Protein 2QAP (pdb70)

InterPro domains:
  IPR000741 Fructose-bisphosphate aldolase, class-I [PF00274] (24-371)
  IPR000741 Fructose-bisphosphate aldolase, class-I [PTHR11627] (23-371)
  IPR013785 Aldolase-type TIM barrel [G3DSA:3.20.20.70] (1-371)
  IPR029768 Fructose-bisphosphate aldolase class-I active site [PS00158] (231-241)

B-factor: mean 25.02, std 11.69, range [9.06, 76.5]

Secondary structure (DSSP, 8-state):
--EEEEEGGGSGGG-S---TTHHHHHHHHHHHT-TT-EEEEE---TTTHHHHHGGGT----HHHHHHHHHHHHT-TTGGGTEEEEEE-HHHHT-B-TTSSBHHHHHHHTT-EEEEE----EEE-SSSSTT-EEE---TTHHHHHHHHHHTT--EEEEEEEE--BTTB--HHHHHHHHHHHHHHHHHHHHTT-EEEEEEEE---SS--HHHHHHHHHHHHHHHHHHHHHHT--GGG-EE-PPP----TTSS----HHHHHHHHHHHHHHHSBTT--EEEE--TT--HHHHHHHHHHHTT--S---SEEEEEESHHHHHHHHHHHTTSGGGHHHHHHHHHHHHHHHHHHHTT---GGG--/--EEEEEGGGSGGG-----TTHHHHHHHHHHHT-TT-EEEEE---TTHHHHHSTTTT----HHHHHHHHHHHHT-TTGGGTEEEEEE-HHHHT-B-TTS-BHHHHHHHTTPEEEEE----EEE-SSSSTT-EEE---TTHHHHHHHHHHTT--EEEEEEEE--BTTB--HHHHHHHHHHHHHHHHHHHHHT-EEEEEEEE---SS--HHHHHHHHHHHHHHHHHHHHHTT--GGG-EE-PPP----TTTT----HHHHHHHHHHHHHHHSBTT--EEEE--TTS-HHHHHHHHHHHTT--S---SEEEEEESHHHHHHHHHHHTTSGGGHHHHHHHHHHHHHHHHHHHTT---GGG--/--EEEEEGGGSGGG-----TTHHHHHHHHHHHT-TT-EEEEE---HHHHHHHHGGGT----HHHHHHHHHHHHT-TTGGGTEEEEEE-HHHHT-B-TTS-BHHHHHHHTT-EEEEE----EEE-SSSSTT-EEE---TTHHHHHHHHHHTT--EEEEEEEE--BTTB--HHHHHHHHHHHHHHHHHHHHTT-EEEEEEEE---SS--HHHHHHHHHHHHHHHHHHHHHTT--GGG-EE-PPP----TTS-----HHHHHHHHHHHHHHHSBTT--EEEE--TT--HHHHHHHHHHHTT--S---SEEEEEESHHHHHHHHHHHTTSGGGHHHHHHHHHHHHHHHHHHHTT---GGGG-/--EEEEEGGGSGGG-----TTHHHHHHHHHHHT-TT-EEEEE---HHHHHHHHGGGT----HHHHHHHHHHHHTSTTGGGTEEEEEE-HHHHT-B-TTS-BHHHHHHHTTPEEEEE----EEE-SSSSTT-EEE---TTHHHHHHHHHHTT--EEEEEEEE--BTTB--HHHHHHHHHHHHHHHHHHHHTT-EEEEEEEE---SS--HHHHHHHHHHHHHHHHHHHHHTT--GGG-EE-PPP----TTS-----HHHHHHHHHHHHHHHSBTT--EEEE--TT--HHHHHHHHHHHTT--S---SEEEEEESHHHHHHHHHHHTT-GGGHHHHHHHHHHHHHHHHHHHTT---GGGG-

Nearest PDB structures (foldseek):
  2qdg-assembly1_D  TM=1.002E+00  e=2.938E-67  Leishmania mexicana
  5o0w-assembly1_B  TM=9.998E-01  e=1.638E-60  Trypanosoma congolense IL3000
  1f2j-assembly1_A  TM=9.999E-01  e=1.059E-59  Trypanosoma brucei
  1ado-assembly1_D  TM=9.798E-01  e=5.775E-41  Oryctolagus cuniculus
  3dft-assembly1_C  TM=9.790E-01  e=2.156E-40  Oryctolagus cuniculus

Radius of gyration: 34.5 Å; Cα contacts (8 Å, |Δi|>4): 3343; chains: 4; bounding box: 98×68×90 Å

Organism: Leishmania mexicana (NCBI:txid5665)

CATH classification: 3.20.20.70

Sequence (1432 aa):
MSRVTVLQSQLPAYNRLKTPYESELIATVKKLTTPGKGLLAADESIGSCTKRFQPIGLSNTEEHRRQYRALMLEAEGFEQYISGVILHDETVGQKASNGQTFPEYLTARGVVPGIKTDMGLCPLLEGAEGEQMTEGLDGYVKRASAYYKKGCRFCKWRNVYKIQNGTVSESAVRFNAETLARYAILSQMSGLVPIVEPEVMIDGKHDIDTCQRVSEHVWREVVAALQRHGVIWEGCLLKPNMVVPGAESGKTAAPEQVAHYTVMTLARTMPAMLPGVMFLSSGGGGLSEVQASEYLNAINNSPLPRPYFLSFSYARALQSSALKAWGGKESGLAAGRRAFLHRARMNSMAQLGKYKRSDDDMSRVTVLQSQLPAYNRLKTPYESELIATVKKLTTPGKGLLAADESIGSCTKRFQPIGLSNTEEHRRQYRALMLEAEGFEQYISGVILHDETVGQKASNGQTFPEYLTARGVVPGIKTDMGLCPLLEGAEGEQMTEGLDGYVKRASAYYKKGCRFCKWRNVYKIQNGTVSESAVRFNAETLARYAILSQMSGLVPIVEPEVMIDGKHDIDTCQRVSEHVWREVVAALQRHGVIWEGCLLKPNMVVPGAESGKTAAPEQVAHYTVMTLARTMPAMLPGVMFLSGGLSEVQASEYLNAINNSPLPRPYFLSFSYARALQSSALKAWGGKESGLAAGRRAFLHRARMNSMAQLGKYKRSDDDMSRVTVLQSQLPAYNRLKTPYESELIATVKKLTTPGKGLLAADESIGSCTKRFQPIGLSNTEEHRRQYRALMLEAEGFEQYISGVILHDETVGQKASNGQTFPEYLTARGVVPGIKTDMGLCPLLEGAEGEQMTEGLDGYVKRASAYYKKGCRFCKWRNVYKIQNGTVSESAVRFNAETLARYAILSQMSGLVPIVEPEVMIDGKHDIDTCQRVSEHVWREVVAALQRHGVIWEGCLLKPNMVVPGAESGKTAAPEQVAHYTVMTLARTMPAMLPGVMFLSSGGGGLSEVQASEYLNAINNSPLPRPYFLSFSYARALQSSALKAWGGKESGLAAGRRAFLHRARMNSMAQLGKYKRSDDDMSRVTVLQSQLPAYNRLKTPYESELIATVKKLTTPGKGLLAADESIGSCTKRFQPIGLSNTEEHRRQYRALMLEAEGFEQYISGVILHDETVGQKASNGQTFPEYLTARGVVPGIKTDMGLCPLLEGAEGEQMTEGLDGYVKRASAYYKKGCRFCKWRNVYKIQNGTVSESAVRFNAETLARYAILSQMSGLVPIVEPEVMIDGKHDIDTCQRVSEHVWREVVAALQRHGVIWEGCLLKPNMVVPGAESGKTAAPEQVAHYTVMTLARTMPAMLPGVMFLSSGGGGLSEVQASEYLNAINNSPLPRPYFLSFSYARALQSSALKAWGGKESGLAAGRRAFLHRARMNSMAQLGKYKRSDDD

Structure (mmCIF, N/CA/C/O backbone):
data_2QAP
#
_entry.id   2QAP
#
_cell.length_a   85.777
_cell.length_b   117.309
_cell.length_c   160.195
_cell.angle_alpha   90.00
_cell.angle_beta   90.00
_cell.angle_gamma   90.00
#
_symmetry.space_group_name_H-M   'P 21 21 21'
#
loop_
_entity.id
_entity.type
_entity.pdbx_description
1 polymer 'Fructose-1,6-bisphosphate aldolase'
2 non-polymer 'PHOSPHATE ION'
3 water water
#
loop_
_atom_site.group_PDB
_atom_site.id
_atom_site.type_symbol
_atom_site.label_atom_id
_atom_site.label_alt_id
_atom_site.label_comp_id
_atom_site.label_asym_id
_atom_site.label_entity_id
_atom_site.label_seq_id
_atom_site.pdbx_PDB_ins_code
_atom_site.Cartn_x
_atom_site.Cartn_y
_atom_site.Cartn_z
_atom_site.occupancy
_atom_site.B_iso_or_equiv
_atom_site.auth_seq_id
_atom_site.auth_comp_id
_atom_site.auth_asym_id
_atom_site.auth_atom_id
_atom_site.pdbx_PDB_model_num
ATOM 1 N N . MET A 1 21 ? -12.574 -86.232 5.042 1.00 52.87 1 MET A N 1
ATOM 2 C CA . MET A 1 21 ? -13.073 -87.282 4.109 1.00 52.02 1 MET A CA 1
ATOM 3 C C . MET A 1 21 ? -14.517 -87.648 4.448 1.00 49.31 1 MET A C 1
ATOM 4 O O . MET A 1 21 ? -15.128 -88.491 3.789 1.00 49.78 1 MET A O 1
ATOM 9 N N . SER A 1 22 ? -15.056 -87.007 5.480 1.00 45.65 2 SER A N 1
ATOM 10 C CA . SER A 1 22 ? -16.427 -87.257 5.912 1.00 42.32 2 SER A CA 1
ATOM 11 C C . SER A 1 22 ? -17.397 -87.181 4.735 1.00 39.19 2 SER A C 1
ATOM 12 O O . SER A 1 22 ? -17.408 -86.201 3.989 1.00 37.86 2 SER A O 1
ATOM 15 N N . ARG A 1 23 ? -18.205 -88.222 4.573 1.00 35.96 3 ARG A N 1
ATOM 16 C CA . ARG A 1 23 ? -19.183 -88.275 3.494 1.00 33.38 3 ARG A CA 1
ATOM 17 C C . ARG A 1 23 ? -20.586 -88.282 4.090 1.00 32.30 3 ARG A C 1
ATOM 18 O O . ARG A 1 23 ? -20.780 -88.691 5.236 1.00 31.80 3 ARG A O 1
ATOM 26 N N . VAL A 1 24 ? -21.562 -87.822 3.316 1.00 28.06 4 VAL A N 1
ATOM 27 C CA . VAL A 1 24 ? -22.938 -87.783 3.787 1.00 26.54 4 VAL A CA 1
ATOM 28 C C . VAL A 1 24 ? -23.917 -87.904 2.628 1.00 24.24 4 VAL A C 1
ATOM 29 O O . VAL A 1 24 ? -23.725 -87.300 1.573 1.00 22.48 4 VAL A O 1
ATOM 33 N N . THR A 1 25 ? -24.960 -88.702 2.825 1.00 21.19 5 THR A N 1
ATOM 34 C CA . THR A 1 25 ? -25.974 -88.904 1.802 1.00 21.56 5 THR A CA 1
ATOM 35 C C . THR A 1 25 ? -27.073 -87.858 1.956 1.00 21.47 5 THR A C 1
ATOM 36 O O . THR A 1 25 ? -27.675 -87.729 3.022 1.00 20.71 5 THR A O 1
ATOM 40 N N . VAL A 1 26 ? -27.323 -87.106 0.890 1.00 20.36 6 VAL A N 1
ATOM 41 C CA . VAL A 1 26 ? -28.346 -86.066 0.920 1.00 19.48 6 VAL A CA 1
ATOM 42 C C . VAL A 1 26 ? -29.298 -86.216 -0.255 1.00 19.97 6 VAL A C 1
ATOM 43 O O . VAL A 1 26 ? -29.097 -87.062 -1.134 1.00 19.72 6 VAL A O 1
ATOM 47 N N . LEU A 1 27 ? -30.350 -85.405 -0.260 1.00 18.42 7 LEU A N 1
ATOM 48 C CA . LEU A 1 27 ? -31.297 -85.427 -1.361 1.00 19.11 7 LEU A CA 1
ATOM 49 C C . LEU A 1 27 ? -30.633 -84.649 -2.482 1.00 18.86 7 LEU A C 1
ATOM 50 O O . LEU A 1 27 ? -29.931 -83.665 -2.240 1.00 17.79 7 LEU A O 1
ATOM 55 N N . GLN A 1 28 ? -30.832 -85.103 -3.707 1.00 18.99 8 GLN A N 1
ATOM 56 C CA . GLN A 1 28 ? -30.256 -84.420 -4.846 1.00 19.73 8 GLN A CA 1
ATOM 57 C C . GLN A 1 28 ? -30.800 -82.992 -4.853 1.00 18.95 8 GLN A C 1
ATOM 58 O O . GLN A 1 28 ? -30.087 -82.046 -5.184 1.00 18.77 8 GLN A O 1
ATOM 64 N N . SER A 1 29 ? -32.061 -82.848 -4.457 1.00 18.12 9 SER A N 1
ATOM 65 C CA . SER A 1 29 ? -32.722 -81.547 -4.418 1.00 17.65 9 SER A CA 1
ATOM 66 C C . SER A 1 29 ? -32.085 -80.566 -3.439 1.00 17.19 9 SER A C 1
ATOM 67 O O . SER A 1 29 ? -32.389 -79.377 -3.472 1.00 16.83 9 SER A O 1
ATOM 70 N N . GLN A 1 30 ? -31.209 -81.060 -2.567 1.00 16.05 10 GLN A N 1
ATOM 71 C CA . GLN A 1 30 ? -30.537 -80.194 -1.602 1.00 16.09 10 GLN A CA 1
ATOM 72 C C . GLN A 1 30 ? -29.206 -79.654 -2.126 1.00 17.51 10 GLN A C 1
ATOM 73 O O . GLN A 1 30 ? -28.527 -78.886 -1.439 1.00 19.61 10 GLN A O 1
ATOM 79 N N . LEU A 1 31 ? -28.832 -80.061 -3.337 1.00 17.39 11 LEU A N 1
ATOM 80 C CA . LEU A 1 31 ? -27.586 -79.606 -3.949 1.00 17.02 11 LEU A CA 1
ATOM 81 C C . LEU A 1 31 ? -27.876 -78.424 -4.874 1.00 16.41 11 LEU A C 1
ATOM 82 O O . LEU A 1 31 ? -28.826 -78.455 -5.654 1.00 16.32 11 LEU A O 1
ATOM 87 N N . PRO A 1 32 ? -27.052 -77.367 -4.799 1.00 16.80 12 PRO A N 1
ATOM 88 C CA . PRO A 1 32 ? -27.218 -76.163 -5.623 1.00 17.34 12 PRO A CA 1
ATOM 89 C C . PRO A 1 32 ? -27.353 -76.387 -7.127 1.00 16.90 12 PRO A C 1
ATOM 90 O O . PRO A 1 32 ? -28.109 -75.681 -7.798 1.00 17.81 12 PRO A O 1
ATOM 94 N N . ALA A 1 33 ? -26.629 -77.366 -7.659 1.00 15.95 13 ALA A N 1
ATOM 95 C CA . ALA A 1 33 ? -26.671 -77.633 -9.095 1.00 14.88 13 ALA A CA 1
ATOM 96 C C . ALA A 1 33 ? -27.950 -78.319 -9.575 1.00 17.36 13 ALA A C 1
ATOM 97 O O . ALA A 1 33 ? -28.202 -78.395 -10.778 1.00 18.62 13 ALA A O 1
ATOM 99 N N . TYR A 1 34 ? -28.762 -78.815 -8.649 1.00 15.78 14 TYR A N 1
ATOM 100 C CA . TYR A 1 34 ? -29.992 -79.494 -9.031 1.00 18.64 14 TYR A CA 1
ATOM 101 C C . TYR A 1 34 ? -31.222 -78.716 -8.564 1.00 19.28 14 TYR A C 1
ATOM 102 O O . TYR A 1 34 ? -32.142 -79.281 -7.966 1.00 21.72 14 TYR A O 1
ATOM 111 N N . ASN A 1 35 ? -31.244 -77.420 -8.865 1.00 18.14 15 ASN A N 1
ATOM 112 C CA . ASN A 1 35 ? -32.339 -76.551 -8.445 1.00 19.10 15 ASN A CA 1
ATOM 113 C C . ASN A 1 35 ? -33.390 -76.242 -9.507 1.00 16.61 15 ASN A C 1
ATOM 114 O O . ASN A 1 35 ? -34.299 -75.455 -9.251 1.00 17.70 15 ASN A O 1
ATOM 119 N N . ARG A 1 36 ? -33.282 -76.841 -10.692 1.00 16.41 16 ARG A N 1
ATOM 120 C CA . ARG A 1 36 ? -34.273 -76.566 -11.733 1.00 15.40 16 ARG A CA 1
ATOM 121 C C . ARG A 1 36 ? -35.656 -76.987 -11.253 1.00 14.65 16 ARG A C 1
ATOM 122 O O . ARG A 1 36 ? -35.834 -78.065 -10.676 1.00 14.40 16 ARG A O 1
ATOM 130 N N . LEU A 1 37 ? -36.636 -76.126 -11.487 1.00 14.93 17 LEU A N 1
ATOM 131 C CA . LEU A 1 37 ? -38.000 -76.398 -11.067 1.00 16.93 17 LEU A CA 1
ATOM 132 C C . LEU A 1 37 ? -38.504 -77.719 -11.635 1.00 16.87 17 LEU A C 1
ATOM 133 O O . LEU A 1 37 ? -38.266 -78.040 -12.800 1.00 17.23 17 LEU A O 1
ATOM 138 N N . LYS A 1 38 ? -39.189 -78.485 -10.795 1.00 18.96 18 LYS A N 1
ATOM 139 C CA . LYS A 1 38 ? -39.754 -79.761 -11.202 1.00 21.49 18 LYS A CA 1
ATOM 140 C C . LYS A 1 38 ? -41.268 -79.629 -11.142 1.00 20.92 18 LYS A C 1
ATOM 141 O O . LYS A 1 38 ? -41.840 -79.443 -10.070 1.00 20.67 18 LYS A O 1
ATOM 147 N N . THR A 1 39 ? -41.910 -79.703 -12.301 1.00 22.75 19 THR A N 1
ATOM 148 C CA . THR A 1 39 ? -43.361 -79.603 -12.371 1.00 22.91 19 THR A CA 1
ATOM 149 C C . THR A 1 39 ? -43.897 -80.563 -13.420 1.00 23.41 19 THR A C 1
ATOM 150 O O . THR A 1 39 ? -43.304 -80.729 -14.485 1.00 23.18 19 THR A O 1
ATOM 154 N N . PRO A 1 40 ? -45.024 -81.228 -13.122 1.00 25.02 20 PRO A N 1
ATOM 155 C CA . PRO A 1 40 ? -45.630 -82.174 -14.062 1.00 24.87 20 PRO A CA 1
ATOM 156 C C . PRO A 1 40 ? -46.193 -81.454 -15.285 1.00 23.20 20 PRO A C 1
ATOM 157 O O . PRO A 1 40 ? -46.482 -82.073 -16.307 1.00 23.19 20 PRO A O 1
ATOM 161 N N . TYR A 1 41 ? -46.329 -80.137 -15.171 1.00 20.75 21 TYR A N 1
ATOM 162 C CA . TYR A 1 41 ? -46.854 -79.310 -16.253 1.00 18.76 21 TYR A CA 1
ATOM 163 C C . TYR A 1 41 ? -45.794 -78.894 -17.269 1.00 18.31 21 TYR A C 1
ATOM 164 O O . TYR A 1 41 ? -46.114 -78.194 -18.226 1.00 18.28 21 TYR A O 1
ATOM 173 N N . GLU A 1 42 ? -44.543 -79.307 -17.081 1.00 17.68 22 GLU A N 1
ATOM 174 C CA . GLU A 1 42 ? -43.497 -78.880 -18.009 1.00 19.59 22 GLU A CA 1
ATOM 175 C C . GLU A 1 42 ? -43.844 -79.008 -19.492 1.00 19.42 22 GLU A C 1
ATOM 176 O O . GLU A 1 42 ? -43.717 -78.041 -20.242 1.00 17.53 22 GLU A O 1
ATOM 182 N N . SER A 1 43 ? -44.276 -80.192 -19.916 1.00 19.67 23 SER A N 1
ATOM 183 C CA . SER A 1 43 ? -44.626 -80.409 -21.318 1.00 22.15 23 SER A CA 1
ATOM 184 C C . SER A 1 43 ? -45.725 -79.470 -21.801 1.00 19.39 23 SER A C 1
ATOM 185 O O . SER A 1 43 ? -45.654 -78.938 -22.908 1.00 20.40 23 SER A O 1
ATOM 188 N N . GLU A 1 44 ? -46.742 -79.278 -20.971 1.00 19.12 24 GLU A N 1
ATOM 189 C CA . GLU A 1 44 ? -47.853 -78.408 -21.324 1.00 18.90 24 GLU A CA 1
ATOM 190 C C . GLU A 1 44 ? -47.402 -76.951 -21.411 1.00 18.28 24 GLU A C 1
ATOM 191 O O . GLU A 1 44 ? -47.861 -76.204 -22.273 1.00 17.10 24 GLU A O 1
ATOM 197 N N . LEU A 1 45 ? -46.502 -76.548 -20.520 1.00 17.35 25 LEU A N 1
ATOM 198 C CA . LEU A 1 45 ? -45.995 -75.175 -20.534 1.00 16.94 25 LEU A CA 1
ATOM 199 C C . LEU A 1 45 ? -45.270 -74.918 -21.851 1.00 16.80 25 LEU A C 1
ATOM 200 O O . LEU A 1 45 ? -45.449 -73.879 -22.487 1.00 15.64 25 LEU A O 1
ATOM 205 N N . ILE A 1 46 ? -44.445 -75.873 -22.256 1.00 16.63 26 ILE A N 1
ATOM 206 C CA . ILE A 1 46 ? -43.699 -75.753 -23.499 1.00 18.56 26 ILE A CA 1
ATOM 207 C C . ILE A 1 46 ? -44.654 -75.727 -24.697 1.00 18.36 26 ILE A C 1
ATOM 208 O O . ILE A 1 46 ? -44.439 -74.986 -25.660 1.00 17.89 26 ILE A O 1
ATOM 213 N N . ALA A 1 47 ? -45.718 -76.521 -24.627 1.00 18.15 27 ALA A N 1
ATOM 214 C CA . ALA A 1 47 ? -46.702 -76.564 -25.704 1.00 17.97 27 ALA A CA 1
ATOM 215 C C . ALA A 1 47 ? -47.380 -75.203 -25.815 1.00 17.59 27 ALA A C 1
ATOM 216 O O . ALA A 1 47 ? -47.614 -74.701 -26.912 1.00 18.58 27 ALA A O 1
ATOM 218 N N . THR A 1 48 ? -47.684 -74.605 -24.667 1.00 16.26 28 THR A N 1
ATOM 219 C CA . THR A 1 48 ? -48.329 -73.301 -24.636 1.00 16.18 28 THR A CA 1
ATOM 220 C C . THR A 1 48 ? -47.390 -72.234 -25.193 1.00 16.21 28 THR A C 1
ATOM 221 O O . THR A 1 48 ? -47.814 -71.352 -25.936 1.00 16.37 28 THR A O 1
ATOM 225 N N . VAL A 1 49 ? -46.110 -72.318 -24.842 1.00 16.66 29 VAL A N 1
ATOM 226 C CA . VAL A 1 49 ? -45.138 -71.359 -25.350 1.00 15.43 29 VAL A CA 1
ATOM 227 C C . VAL A 1 49 ? -45.102 -71.431 -26.875 1.00 16.54 29 VAL A C 1
ATOM 228 O O . VAL A 1 49 ? -45.033 -70.407 -27.554 1.00 14.60 29 VAL A O 1
ATOM 232 N N . LYS A 1 50 ? -45.162 -72.646 -27.409 1.00 17.08 30 LYS A N 1
ATOM 233 C CA . LYS A 1 50 ? -45.148 -72.846 -28.853 1.00 18.92 30 LYS A CA 1
ATOM 234 C C . LYS A 1 50 ? -46.318 -72.101 -29.500 1.00 18.31 30 LYS A C 1
ATOM 235 O O . LYS A 1 50 ? -46.161 -71.474 -30.543 1.00 18.03 30 LYS A O 1
ATOM 241 N N . LYS A 1 51 ? -47.488 -72.167 -28.873 1.00 17.74 31 LYS A N 1
ATOM 242 C CA . LYS A 1 51 ? -48.666 -71.483 -29.398 1.00 19.44 31 LYS A CA 1
ATOM 243 C C . LYS A 1 51 ? -48.489 -69.970 -29.344 1.00 18.88 31 LYS A C 1
ATOM 244 O O . LYS A 1 51 ? -48.858 -69.258 -30.278 1.00 20.04 31 LYS A O 1
ATOM 250 N N . LEU A 1 52 ? -47.923 -69.485 -28.243 1.00 17.85 32 LEU A N 1
ATOM 251 C CA . LEU A 1 52 ? -47.722 -68.053 -28.050 1.00 17.80 32 LEU A CA 1
ATOM 252 C C . LEU A 1 52 ? -46.576 -67.457 -28.866 1.00 18.47 32 LEU A C 1
ATOM 253 O O . LEU A 1 52 ? -46.382 -66.242 -28.874 1.00 21.91 32 LEU A O 1
ATOM 258 N N . THR A 1 53 ? -45.810 -68.305 -29.544 1.00 16.73 33 THR A N 1
ATOM 259 C CA . THR A 1 53 ? -44.717 -67.816 -30.373 1.00 18.69 33 THR A CA 1
ATOM 260 C C . THR A 1 53 ? -44.957 -68.225 -31.823 1.00 20.24 33 THR A C 1
ATOM 261 O O . THR A 1 53 ? -44.043 -68.634 -32.541 1.00 21.46 33 THR A O 1
ATOM 265 N N . THR A 1 54 ? -46.214 -68.108 -32.241 1.00 20.98 34 THR A N 1
ATOM 266 C CA . THR A 1 54 ? -46.612 -68.446 -33.601 1.00 21.32 34 THR A CA 1
ATOM 267 C C . THR A 1 54 ? -46.276 -67.281 -34.523 1.00 21.32 34 THR A C 1
ATOM 268 O O . THR A 1 54 ? -46.674 -66.144 -34.273 1.00 22.16 34 THR A O 1
ATOM 272 N N . PRO A 1 55 ? -45.527 -67.549 -35.602 1.00 20.93 35 PRO A N 1
ATOM 273 C CA . PRO A 1 55 ? -45.142 -66.508 -36.557 1.00 21.62 35 PRO A CA 1
ATOM 274 C C . PRO A 1 55 ? -46.316 -65.631 -36.994 1.00 21.55 35 PRO A C 1
ATOM 275 O O . PRO A 1 55 ? -47.395 -66.134 -37.328 1.00 23.40 35 PRO A O 1
ATOM 279 N N . GLY A 1 56 ? -46.103 -64.319 -36.978 1.00 20.67 36 GLY A N 1
ATOM 280 C CA . GLY A 1 56 ? -47.139 -63.391 -37.393 1.00 20.27 36 GLY A CA 1
ATOM 281 C C . GLY A 1 56 ? -48.217 -63.096 -36.367 1.00 20.19 36 GLY A C 1
ATOM 282 O O . GLY A 1 56 ? -49.181 -62.394 -36.673 1.00 21.27 36 GLY A O 1
ATOM 283 N N . LYS A 1 57 ? -48.072 -63.619 -35.153 1.00 18.25 37 LYS A N 1
ATOM 284 C CA . LYS A 1 57 ? -49.070 -63.378 -34.115 1.00 17.64 37 LYS A CA 1
ATOM 285 C C . LYS A 1 57 ? -48.473 -62.782 -32.847 1.00 18.38 37 LYS A C 1
ATOM 286 O O . LYS A 1 57 ? -47.291 -62.971 -32.550 1.00 18.46 37 LYS A O 1
ATOM 292 N N . GLY A 1 58 ? -49.310 -62.062 -32.107 1.00 15.88 38 GLY A N 1
ATOM 293 C CA . GLY A 1 58 ? -48.884 -61.449 -30.863 1.00 16.97 38 GLY A CA 1
ATOM 294 C C . GLY A 1 58 ? -49.969 -61.596 -29.815 1.00 16.70 38 GLY A C 1
ATOM 295 O O . GLY A 1 58 ? -50.961 -62.299 -30.026 1.00 15.17 38 GLY A O 1
ATOM 296 N N . LEU A 1 59 ? -49.798 -60.928 -28.682 1.00 16.63 39 LEU A N 1
ATOM 297 C CA . LEU A 1 59 ? -50.784 -61.019 -27.614 1.00 18.32 39 LEU A CA 1
ATOM 298 C C . LEU A 1 59 ? -51.580 -59.737 -27.462 1.00 18.38 39 LEU A C 1
ATOM 299 O O . LEU A 1 59 ? -51.077 -58.645 -27.727 1.00 18.66 39 LEU A O 1
ATOM 304 N N . LEU A 1 60 ? -52.833 -59.883 -27.048 1.00 17.73 40 LEU A N 1
ATOM 305 C CA . LEU A 1 60 ? -53.690 -58.739 -26.791 1.00 16.93 40 LEU A CA 1
ATOM 306 C C . LEU A 1 60 ? -53.735 -58.604 -25.275 1.00 17.13 40 LEU A C 1
ATOM 307 O O . LEU A 1 60 ? -54.055 -59.567 -24.575 1.00 18.00 40 LEU A O 1
ATOM 312 N N . ALA A 1 61 ? -53.393 -57.427 -24.767 1.00 16.68 41 ALA A N 1
ATOM 313 C CA . ALA A 1 61 ? -53.429 -57.188 -23.330 1.00 18.25 41 ALA A CA 1
ATOM 314 C C . ALA A 1 61 ? -54.740 -56.480 -23.010 1.00 18.38 41 ALA A C 1
ATOM 315 O O . ALA A 1 61 ? -54.914 -55.309 -23.341 1.00 21.00 41 ALA A O 1
ATOM 317 N N . ALA A 1 62 ? -55.662 -57.195 -22.376 1.00 17.68 42 ALA A N 1
ATOM 318 C CA . ALA A 1 62 ? -56.962 -56.633 -22.024 1.00 19.06 42 ALA A CA 1
ATOM 319 C C . ALA A 1 62 ? -57.188 -56.724 -20.520 1.00 20.05 42 ALA A C 1
ATOM 320 O O . ALA A 1 62 ? -58.321 -56.884 -20.061 1.00 20.40 42 ALA A O 1
ATOM 322 N N . ASP A 1 63 ? -56.106 -56.598 -19.757 1.00 20.71 43 ASP A N 1
ATOM 323 C CA . ASP A 1 63 ? -56.173 -56.701 -18.305 1.00 21.88 43 ASP A CA 1
ATOM 324 C C . ASP A 1 63 ? -56.254 -55.377 -17.541 1.00 22.79 43 ASP A C 1
ATOM 325 O O . ASP A 1 63 ? -55.783 -55.289 -16.407 1.00 22.84 43 ASP A O 1
ATOM 330 N N . GLU A 1 64 ? -56.858 -54.355 -18.144 1.00 24.36 44 GLU A N 1
ATOM 331 C CA . GLU A 1 64 ? -56.989 -53.058 -17.472 1.00 25.65 44 GLU A CA 1
ATOM 332 C C . GLU A 1 64 ? -57.847 -53.190 -16.215 1.00 25.45 44 GLU A C 1
ATOM 333 O O . GLU A 1 64 ? -58.807 -53.960 -16.189 1.00 24.54 44 GLU A O 1
ATOM 339 N N . SER A 1 65 ? -57.509 -52.427 -15.180 1.00 25.93 45 SER A N 1
ATOM 340 C CA . SER A 1 65 ? -58.248 -52.472 -13.920 1.00 27.22 45 SER A CA 1
ATOM 341 C C . SER A 1 65 ? -59.663 -51.925 -14.072 1.00 27.74 45 SER A C 1
ATOM 342 O O . SER A 1 65 ? -59.950 -51.161 -14.990 1.00 27.49 45 SER A O 1
ATOM 345 N N . ILE A 1 66 ? -60.542 -52.321 -13.160 1.00 29.06 46 ILE A N 1
ATOM 346 C CA . ILE A 1 66 ? -61.922 -51.856 -13.183 1.00 30.65 46 ILE A CA 1
ATOM 347 C C . ILE A 1 66 ? -61.952 -50.338 -13.043 1.00 31.56 46 ILE A C 1
ATOM 348 O O . ILE A 1 66 ? -62.679 -49.651 -13.761 1.00 33.08 46 ILE A O 1
ATOM 353 N N . GLY A 1 67 ? -61.146 -49.819 -12.124 1.00 32.74 47 GLY A N 1
ATOM 354 C CA . GLY A 1 67 ? -61.103 -48.386 -11.902 1.00 33.42 47 GLY A CA 1
ATOM 355 C C . GLY A 1 67 ? -60.630 -47.571 -13.090 1.00 34.30 47 GLY A C 1
ATOM 356 O O . GLY A 1 67 ? -61.168 -46.497 -13.361 1.00 35.09 47 GLY A O 1
ATOM 357 N N . SER A 1 68 ? -59.631 -48.079 -13.808 1.00 34.66 48 SER A N 1
ATOM 358 C CA . SER A 1 68 ? -59.072 -47.375 -14.961 1.00 34.17 48 SER A CA 1
ATOM 359 C C . SER A 1 68 ? -60.081 -47.124 -16.080 1.00 34.81 48 SER A C 1
ATOM 360 O O . SER A 1 68 ? -59.891 -46.225 -16.902 1.00 34.84 48 SER A O 1
ATOM 363 N N . CYS A 1 69 ? -61.145 -47.918 -16.117 1.00 34.87 49 CYS A N 1
ATOM 364 C CA . CYS A 1 69 ? -62.159 -47.770 -17.155 1.00 34.12 49 CYS A CA 1
ATOM 365 C C . CYS A 1 69 ? -63.018 -46.519 -16.993 1.00 35.93 49 CYS A C 1
ATOM 366 O O . CYS A 1 69 ? -63.678 -46.090 -17.940 1.00 35.98 49 CYS A O 1
ATOM 369 N N . THR A 1 70 ? -63.014 -45.934 -15.799 1.00 37.12 50 THR A N 1
ATOM 370 C CA . THR A 1 70 ? -63.797 -44.728 -15.552 1.00 39.45 50 THR A CA 1
ATOM 371 C C . THR A 1 70 ? -63.324 -43.610 -16.476 1.00 40.72 50 THR A C 1
ATOM 372 O O . THR A 1 70 ? -64.123 -42.987 -17.177 1.00 40.43 50 THR A O 1
ATOM 376 N N . LYS A 1 71 ? -62.018 -43.366 -16.474 1.00 41.18 51 LYS A N 1
ATOM 377 C CA . LYS A 1 71 ? -61.432 -42.328 -17.312 1.00 42.09 51 LYS A CA 1
ATOM 378 C C . LYS A 1 71 ? -61.374 -42.768 -18.772 1.00 40.62 51 LYS A C 1
ATOM 379 O O . LYS A 1 71 ? -61.540 -41.955 -19.681 1.00 40.36 51 LYS A O 1
ATOM 385 N N . ARG A 1 72 ? -61.146 -44.058 -18.994 1.00 39.40 52 ARG A N 1
ATOM 386 C CA . ARG A 1 72 ? -61.071 -44.586 -20.351 1.00 37.92 52 ARG A CA 1
ATOM 387 C C . ARG A 1 72 ? -62.401 -44.426 -21.083 1.00 36.64 52 ARG A C 1
ATOM 388 O O . ARG A 1 72 ? -62.427 -44.096 -22.268 1.00 35.98 52 ARG A O 1
ATOM 396 N N . PHE A 1 73 ? -63.499 -44.658 -20.371 1.00 35.61 53 PHE A N 1
ATOM 397 C CA . PHE A 1 73 ? -64.831 -44.541 -20.957 1.00 35.41 53 PHE A CA 1
ATOM 398 C C . PHE A 1 73 ? -65.314 -43.092 -21.022 1.00 37.52 53 PHE A C 1
ATOM 399 O O . PHE A 1 73 ? -66.276 -42.785 -21.725 1.00 37.60 53 PHE A O 1
ATOM 407 N N . GLN A 1 74 ? -64.650 -42.209 -20.281 1.00 39.69 54 GLN A N 1
ATOM 408 C CA . GLN A 1 74 ? -65.015 -40.794 -20.245 1.00 42.57 54 GLN A CA 1
ATOM 409 C C . GLN A 1 74 ? -65.207 -40.171 -21.632 1.00 42.15 54 GLN A C 1
ATOM 410 O O . GLN A 1 74 ? -66.256 -39.594 -21.920 1.00 42.38 54 GLN A O 1
ATOM 416 N N . PRO A 1 75 ? -64.194 -40.280 -22.510 1.00 41.69 55 PRO A N 1
ATOM 417 C CA . PRO A 1 75 ? -64.275 -39.716 -23.862 1.00 41.23 55 PRO A CA 1
ATOM 418 C C . PRO A 1 75 ? -65.459 -40.199 -24.698 1.00 41.43 55 PRO A C 1
ATOM 419 O O . PRO A 1 75 ? -65.945 -39.472 -25.566 1.00 42.04 55 PRO A O 1
ATOM 423 N N . ILE A 1 76 ? -65.920 -41.420 -24.447 1.00 40.30 56 ILE A N 1
ATOM 424 C CA . ILE A 1 76 ? -67.040 -41.966 -25.206 1.00 39.65 56 ILE A CA 1
ATOM 425 C C . ILE A 1 76 ? -68.365 -41.904 -24.446 1.00 39.60 56 ILE A C 1
ATOM 426 O O . ILE A 1 76 ? -69.375 -42.439 -24.901 1.00 39.77 56 ILE A O 1
ATOM 431 N N . GLY A 1 77 ? -68.355 -41.244 -23.292 1.00 39.07 57 GLY A N 1
ATOM 432 C CA . GLY A 1 77 ? -69.562 -41.119 -22.496 1.00 39.27 57 GLY A CA 1
ATOM 433 C C . GLY A 1 77 ? -70.207 -42.445 -22.138 1.00 39.02 57 GLY A C 1
ATOM 434 O O . GLY A 1 77 ? -71.428 -42.589 -22.202 1.00 39.21 57 GLY A O 1
ATOM 435 N N . LEU A 1 78 ? -69.384 -43.418 -21.763 1.00 37.88 58 LEU A N 1
ATOM 436 C CA . LEU A 1 78 ? -69.873 -44.740 -21.387 1.00 35.70 58 LEU A CA 1
ATOM 437 C C . LEU A 1 78 ? -69.689 -44.931 -19.886 1.00 35.31 58 LEU A C 1
ATOM 438 O O . LEU A 1 78 ? -68.578 -44.805 -19.374 1.00 35.72 58 LEU A O 1
ATOM 443 N N . SER A 1 79 ? -70.777 -45.224 -19.181 1.00 34.09 59 SER A N 1
ATOM 444 C CA . SER A 1 79 ? -70.703 -45.430 -17.738 1.00 33.51 59 SER A CA 1
ATOM 445 C C . SER A 1 79 ? -69.876 -46.677 -17.443 1.00 32.69 59 SER A C 1
ATOM 446 O O . SER A 1 79 ? -69.997 -47.687 -18.137 1.00 31.98 59 SER A O 1
ATOM 449 N N . ASN A 1 80 ? -69.041 -46.610 -16.413 1.00 31.21 60 ASN A N 1
ATOM 450 C CA . ASN A 1 80 ? -68.201 -47.746 -16.060 1.00 32.11 60 ASN A CA 1
ATOM 451 C C . ASN A 1 80 ? -68.910 -48.750 -15.159 1.00 31.85 60 ASN A C 1
ATOM 452 O O . ASN A 1 80 ? -68.855 -48.652 -13.935 1.00 33.19 60 ASN A O 1
ATOM 457 N N . THR A 1 81 ? -69.577 -49.717 -15.782 1.00 31.79 61 THR A N 1
ATOM 458 C CA . THR A 1 81 ? -70.293 -50.760 -15.059 1.00 31.04 61 THR A CA 1
ATOM 459 C C . THR A 1 81 ? -69.728 -52.108 -15.491 1.00 31.05 61 THR A C 1
ATOM 460 O O . THR A 1 81 ? -68.981 -52.186 -16.468 1.00 29.72 61 THR A O 1
ATOM 464 N N . GLU A 1 82 ? -70.083 -53.166 -14.770 1.00 30.93 62 GLU A N 1
ATOM 465 C CA . GLU A 1 82 ? -69.597 -54.501 -15.105 1.00 31.66 62 GLU A CA 1
ATOM 466 C C . GLU A 1 82 ? -70.028 -54.914 -16.512 1.00 30.57 62 GLU A C 1
ATOM 467 O O . GLU A 1 82 ? -69.219 -55.408 -17.297 1.00 29.05 62 GLU A O 1
ATOM 473 N N . GLU A 1 83 ? -71.303 -54.708 -16.826 1.00 28.94 63 GLU A N 1
ATOM 474 C CA . GLU A 1 83 ? -71.833 -55.067 -18.138 1.00 28.92 63 GLU A CA 1
ATOM 475 C C . GLU A 1 83 ? -71.157 -54.283 -19.260 1.00 27.20 63 GLU A C 1
ATOM 476 O O . GLU A 1 83 ? -70.915 -54.820 -20.338 1.00 27.12 63 GLU A O 1
ATOM 482 N N . HIS A 1 84 ? -70.848 -53.016 -19.012 1.00 27.52 64 HIS A N 1
ATOM 483 C CA . HIS A 1 84 ? -70.191 -52.205 -20.031 1.00 27.50 64 HIS A CA 1
ATOM 484 C C . HIS A 1 84 ? -68.738 -52.634 -20.208 1.00 26.85 64 HIS A C 1
ATOM 485 O O . HIS A 1 84 ? -68.184 -52.539 -21.303 1.00 26.48 64 HIS A O 1
ATOM 492 N N . ARG A 1 85 ? -68.121 -53.114 -19.133 1.00 26.50 65 ARG A N 1
ATOM 493 C CA . ARG A 1 85 ? -66.744 -53.580 -19.222 1.00 24.64 65 ARG A CA 1
ATOM 494 C C . ARG A 1 85 ? -66.744 -54.894 -19.999 1.00 24.06 65 ARG A C 1
ATOM 495 O O . ARG A 1 85 ? -65.798 -55.198 -20.727 1.00 23.65 65 ARG A O 1
ATOM 503 N N . ARG A 1 86 ? -67.819 -55.665 -19.855 1.00 22.81 66 ARG A N 1
ATOM 504 C CA . ARG A 1 86 ? -67.939 -56.931 -20.569 1.00 23.12 66 ARG A CA 1
ATOM 505 C C . ARG A 1 86 ? -68.046 -56.634 -22.061 1.00 22.76 66 ARG A C 1
ATOM 506 O O . ARG A 1 86 ? -67.411 -57.295 -22.884 1.00 22.05 66 ARG A O 1
ATOM 514 N N . GLN A 1 87 ? -68.851 -55.630 -22.402 1.00 23.72 67 GLN A N 1
ATOM 515 C CA . GLN A 1 87 ? -69.046 -55.243 -23.796 1.00 23.86 67 GLN A CA 1
ATOM 516 C C . GLN A 1 87 ? -67.752 -54.692 -24.382 1.00 24.29 67 GLN A C 1
ATOM 517 O O . GLN A 1 87 ? -67.456 -54.901 -25.556 1.00 24.53 67 GLN A O 1
ATOM 523 N N . TYR A 1 88 ? -66.988 -53.985 -23.556 1.00 24.03 68 TYR A N 1
ATOM 524 C CA . TYR A 1 88 ? -65.711 -53.424 -23.978 1.00 24.42 68 TYR A CA 1
ATOM 525 C C . TYR A 1 88 ? -64.782 -54.561 -24.410 1.00 22.51 68 TYR A C 1
ATOM 526 O O . TYR A 1 88 ? -64.151 -54.494 -25.466 1.00 24.77 68 TYR A O 1
ATOM 535 N N . ARG A 1 89 ? -64.707 -55.614 -23.602 1.00 22.61 69 ARG A N 1
ATOM 536 C CA . ARG A 1 89 ? -63.858 -56.750 -23.941 1.00 21.58 69 ARG A CA 1
ATOM 537 C C . ARG A 1 89 ? -64.416 -57.532 -25.136 1.00 20.60 69 ARG A C 1
ATOM 538 O O . ARG A 1 89 ? -63.662 -57.968 -26.005 1.00 20.35 69 ARG A O 1
ATOM 546 N N . ALA A 1 90 ? -65.735 -57.698 -25.185 1.00 20.65 70 ALA A N 1
ATOM 547 C CA . ALA A 1 90 ? -66.370 -58.425 -26.282 1.00 20.76 70 ALA A CA 1
ATOM 548 C C . ALA A 1 90 ? -66.117 -57.746 -27.628 1.00 20.78 70 ALA A C 1
ATOM 549 O O . ALA A 1 90 ? -66.095 -58.405 -28.667 1.00 20.69 70 ALA A O 1
ATOM 551 N N . LEU A 1 91 ? -65.935 -56.429 -27.606 1.00 22.00 71 LEU A N 1
ATOM 552 C CA . LEU A 1 91 ? -65.663 -55.679 -28.829 1.00 22.15 71 LEU A CA 1
ATOM 553 C C . LEU A 1 91 ? -64.488 -56.318 -29.558 1.00 22.47 71 LEU A C 1
ATOM 554 O O . LEU A 1 91 ? -64.504 -56.472 -30.778 1.00 21.72 71 LEU A O 1
ATOM 559 N N . MET A 1 92 ? -63.471 -56.704 -28.796 1.00 23.29 72 MET A N 1
ATOM 560 C CA . MET A 1 92 ? -62.282 -57.305 -29.381 1.00 23.84 72 MET A CA 1
ATOM 561 C C . MET A 1 92 ? -62.311 -58.825 -29.385 1.00 21.31 72 MET A C 1
ATOM 562 O O . MET A 1 92 ? -62.033 -59.454 -30.405 1.00 21.90 72 MET A O 1
ATOM 567 N N . LEU A 1 93 ? -62.652 -59.414 -28.245 1.00 21.70 73 LEU A N 1
ATOM 568 C CA . LEU A 1 93 ? -62.679 -60.864 -28.116 1.00 21.46 73 LEU A CA 1
ATOM 569 C C . LEU A 1 93 ? -63.627 -61.566 -29.082 1.00 24.22 73 LEU A C 1
ATOM 570 O O . LEU A 1 93 ? -63.365 -62.690 -29.508 1.00 22.82 73 LEU A O 1
ATOM 575 N N . GLU A 1 94 ? -64.725 -60.907 -29.435 1.00 23.83 74 GLU A N 1
ATOM 576 C CA . GLU A 1 94 ? -65.683 -61.505 -30.356 1.00 25.73 74 GLU A CA 1
ATOM 577 C C . GLU A 1 94 ? -65.562 -60.983 -31.784 1.00 26.46 74 GLU A C 1
ATOM 578 O O . GLU A 1 94 ? -66.451 -61.195 -32.611 1.00 25.67 74 GLU A O 1
ATOM 584 N N . ALA A 1 95 ? -64.457 -60.305 -32.074 1.00 26.09 75 ALA A N 1
ATOM 585 C CA . ALA A 1 95 ? -64.222 -59.786 -33.416 1.00 27.41 75 ALA A CA 1
ATOM 586 C C . ALA A 1 95 ? -63.746 -60.955 -34.272 1.00 29.25 75 ALA A C 1
ATOM 587 O O . ALA A 1 95 ? -62.603 -61.396 -34.151 1.00 29.71 75 ALA A O 1
ATOM 589 N N . GLU A 1 96 ? -64.624 -61.463 -35.130 1.00 30.40 76 GLU A N 1
ATOM 590 C CA . GLU A 1 96 ? -64.276 -62.591 -35.984 1.00 32.07 76 GLU A CA 1
ATOM 591 C C . GLU A 1 96 ? -63.008 -62.332 -36.789 1.00 29.88 76 GLU A C 1
ATOM 592 O O . GLU A 1 96 ? -62.829 -61.253 -37.354 1.00 29.37 76 GLU A O 1
ATOM 598 N N . GLY A 1 97 ? -62.123 -63.325 -36.821 1.00 27.63 77 GLY A N 1
ATOM 599 C CA . GLY A 1 97 ? -60.891 -63.201 -37.578 1.00 25.90 77 GLY A CA 1
ATOM 600 C C . GLY A 1 97 ? -59.673 -62.656 -36.852 1.00 25.79 77 GLY A C 1
ATOM 601 O O . GLY A 1 97 ? -58.568 -62.697 -37.396 1.00 25.73 77 GLY A O 1
ATOM 602 N N . PHE A 1 98 ? -59.847 -62.147 -35.635 1.00 24.47 78 PHE A N 1
ATOM 603 C CA . PHE A 1 98 ? -58.702 -61.601 -34.912 1.00 24.30 78 PHE A CA 1
ATOM 604 C C . PHE A 1 98 ? -57.688 -62.687 -34.550 1.00 24.01 78 PHE A C 1
ATOM 605 O O . PHE A 1 98 ? -56.516 -62.391 -34.306 1.00 22.23 78 PHE A O 1
ATOM 613 N N . GLU A 1 99 ? -58.132 -63.942 -34.540 1.00 22.86 79 GLU A N 1
ATOM 614 C CA . GLU A 1 99 ? -57.251 -65.057 -34.205 1.00 24.60 79 GLU A CA 1
ATOM 615 C C . GLU A 1 99 ? -56.146 -65.252 -35.239 1.00 23.46 79 GLU A C 1
ATOM 616 O O . GLU A 1 99 ? -55.217 -66.025 -35.026 1.00 23.36 79 GLU A O 1
ATOM 622 N N . GLN A 1 100 ? -56.247 -64.554 -36.364 1.00 23.47 80 GLN A N 1
ATOM 623 C CA . GLN A 1 100 ? -55.232 -64.663 -37.404 1.00 24.26 80 GLN A CA 1
ATOM 624 C C . GLN A 1 100 ? -53.996 -63.871 -36.983 1.00 22.08 80 GLN A C 1
ATOM 625 O O . GLN A 1 100 ? -52.885 -64.137 -37.445 1.00 22.99 80 GLN A O 1
ATOM 631 N N . TYR A 1 101 ? -54.200 -62.909 -36.087 1.00 20.60 81 TYR A N 1
ATOM 632 C CA . TYR A 1 101 ? -53.123 -62.040 -35.627 1.00 20.29 81 TYR A CA 1
ATOM 633 C C . TYR A 1 101 ? -52.816 -62.123 -34.134 1.00 19.64 81 TYR A C 1
ATOM 634 O O . TYR A 1 101 ? -51.778 -61.630 -33.686 1.00 19.01 81 TYR A O 1
ATOM 643 N N . ILE A 1 102 ? -53.720 -62.732 -33.373 1.00 20.20 82 ILE A N 1
ATOM 644 C CA . ILE A 1 102 ? -53.572 -62.850 -31.923 1.00 19.46 82 ILE A CA 1
ATOM 645 C C . ILE A 1 102 ? -53.526 -64.308 -31.460 1.00 19.56 82 ILE A C 1
ATOM 646 O O . ILE A 1 102 ? -54.464 -65.068 -31.685 1.00 18.54 82 ILE A O 1
ATOM 651 N N . SER A 1 103 ? -52.439 -64.684 -30.789 1.00 17.55 83 SER A N 1
ATOM 652 C CA . SER A 1 103 ? -52.265 -66.049 -30.304 1.00 17.24 83 SER A CA 1
ATOM 653 C C . SER A 1 103 ? -52.748 -66.242 -28.873 1.00 15.91 83 SER A C 1
ATOM 654 O O . SER A 1 103 ? -52.994 -67.368 -28.444 1.00 16.86 83 SER A O 1
ATOM 657 N N . GLY A 1 104 ? -52.866 -65.145 -28.134 1.00 16.25 84 GLY A N 1
ATOM 658 C CA . GLY A 1 104 ? -53.302 -65.231 -26.753 1.00 15.25 84 GLY A CA 1
ATOM 659 C C . GLY A 1 104 ? -53.805 -63.900 -26.246 1.00 15.15 84 GLY A C 1
ATOM 660 O O . GLY A 1 104 ? -53.466 -62.853 -26.800 1.00 16.33 84 GLY A O 1
ATOM 661 N N . VAL A 1 105 ? -54.618 -63.939 -25.196 1.00 15.61 85 VAL A N 1
ATOM 662 C CA . VAL A 1 105 ? -55.178 -62.725 -24.612 1.00 15.70 85 VAL A CA 1
ATOM 663 C C . VAL A 1 105 ? -54.957 -62.687 -23.106 1.00 15.28 85 VAL A C 1
ATOM 664 O O . VAL A 1 105 ? -55.285 -63.640 -22.401 1.00 14.51 85 VAL A O 1
ATOM 668 N N . ILE A 1 106 ? -54.392 -61.589 -22.616 1.00 15.79 86 ILE A N 1
ATOM 669 C CA . ILE A 1 106 ? -54.177 -61.441 -21.185 1.00 15.49 86 ILE A CA 1
ATOM 670 C C . ILE A 1 106 ? -55.464 -60.853 -20.628 1.00 15.59 86 ILE A C 1
ATOM 671 O O . ILE A 1 106 ? -55.765 -59.678 -20.846 1.00 16.32 86 ILE A O 1
ATOM 676 N N . LEU A 1 107 ? -56.225 -61.678 -19.919 1.00 14.68 87 LEU A N 1
ATOM 677 C CA . LEU A 1 107 ? -57.495 -61.243 -19.350 1.00 16.78 87 LEU A CA 1
ATOM 678 C C . LEU A 1 107 ? -57.367 -60.681 -17.946 1.00 18.42 87 LEU A C 1
ATOM 679 O O . LEU A 1 107 ? -56.390 -60.945 -17.236 1.00 17.88 87 LEU A O 1
ATOM 684 N N . HIS A 1 108 ? -58.364 -59.892 -17.564 1.00 18.53 88 HIS A N 1
ATOM 685 C CA . HIS A 1 108 ? -58.441 -59.316 -16.232 1.00 18.22 88 HIS A CA 1
ATOM 686 C C . HIS A 1 108 ? -59.251 -60.327 -15.425 1.00 19.65 88 HIS A C 1
ATOM 687 O O . HIS A 1 108 ? -60.081 -61.051 -15.983 1.00 19.66 88 HIS A O 1
ATOM 694 N N . ASP A 1 109 ? -59.008 -60.377 -14.121 1.00 18.79 89 ASP A N 1
ATOM 695 C CA . ASP A 1 109 ? -59.710 -61.297 -13.228 1.00 20.72 89 ASP A CA 1
ATOM 696 C C . ASP A 1 109 ? -61.221 -61.341 -13.482 1.00 21.05 89 ASP A C 1
ATOM 697 O O . ASP A 1 109 ? -61.814 -62.415 -13.591 1.00 19.98 89 ASP A O 1
ATOM 702 N N . GLU A 1 110 ? -61.840 -60.171 -13.578 1.00 22.21 90 GLU A N 1
ATOM 703 C CA . GLU A 1 110 ? -63.281 -60.086 -13.806 1.00 22.60 90 GLU A CA 1
ATOM 704 C C . GLU A 1 110 ? -63.736 -60.767 -15.097 1.00 22.78 90 GLU A C 1
ATOM 705 O O . GLU A 1 110 ? -64.707 -61.526 -15.102 1.00 22.12 90 GLU A O 1
ATOM 711 N N . THR A 1 111 ? -63.028 -60.493 -16.188 1.00 21.52 91 THR A N 1
ATOM 712 C CA . THR A 1 111 ? -63.373 -61.043 -17.496 1.00 21.81 91 THR A CA 1
ATOM 713 C C . THR A 1 111 ? -63.292 -62.564 -17.575 1.00 22.43 91 THR A C 1
ATOM 714 O O . THR A 1 111 ? -63.988 -63.191 -18.377 1.00 21.21 91 THR A O 1
ATOM 718 N N . VAL A 1 112 ? -62.440 -63.160 -16.747 1.00 22.25 92 VAL A N 1
ATOM 719 C CA . VAL A 1 112 ? -62.287 -64.609 -16.737 1.00 21.80 92 VAL A CA 1
ATOM 720 C C . VAL A 1 112 ? -63.620 -65.281 -16.426 1.00 22.88 92 VAL A C 1
ATOM 721 O O . VAL A 1 112 ? -63.916 -66.358 -16.941 1.00 22.21 92 VAL A O 1
ATOM 725 N N . GLY A 1 113 ? -64.421 -64.632 -15.587 1.00 22.74 93 GLY A N 1
ATOM 726 C CA . GLY A 1 113 ? -65.710 -65.185 -15.216 1.00 24.28 93 GLY A CA 1
ATOM 727 C C . GLY A 1 113 ? -66.884 -64.664 -16.023 1.00 24.79 93 GLY A C 1
ATOM 728 O O . GLY A 1 113 ? -68.030 -65.036 -15.760 1.00 25.97 93 GLY A O 1
ATOM 729 N N . GLN A 1 114 ? -66.618 -63.803 -17.000 1.00 22.51 94 GLN A N 1
ATOM 730 C CA . GLN A 1 114 ? -67.696 -63.262 -17.821 1.00 23.93 94 GLN A CA 1
ATOM 731 C C . GLN A 1 114 ? -67.933 -64.147 -19.034 1.00 23.52 94 GLN A C 1
ATOM 732 O O . GLN A 1 114 ? -67.084 -64.959 -19.392 1.00 23.87 94 GLN A O 1
ATOM 738 N N . LYS A 1 115 ? -69.091 -63.991 -19.665 1.00 24.01 95 LYS A N 1
ATOM 739 C CA . LYS A 1 115 ? -69.433 -64.820 -20.811 1.00 25.28 95 LYS A CA 1
ATOM 740 C C . LYS A 1 115 ? -69.529 -64.083 -22.136 1.00 23.97 95 LYS A C 1
ATOM 741 O O . LYS A 1 115 ? -69.847 -62.894 -22.183 1.00 23.96 95 LYS A O 1
ATOM 747 N N . ALA A 1 116 ? -69.249 -64.805 -23.216 1.00 23.18 96 ALA A N 1
ATOM 748 C CA . ALA A 1 116 ? -69.341 -64.239 -24.555 1.00 23.16 96 ALA A CA 1
ATOM 749 C C . ALA A 1 116 ? -70.814 -64.341 -24.942 1.00 24.68 96 ALA A C 1
ATOM 750 O O . ALA A 1 116 ? -71.613 -64.901 -24.192 1.00 22.52 96 ALA A O 1
ATOM 752 N N . SER A 1 117 ? -71.170 -63.808 -26.108 1.00 24.94 97 SER A N 1
ATOM 753 C CA . SER A 1 117 ? -72.553 -63.833 -26.579 1.00 25.95 97 SER A CA 1
ATOM 754 C C . SER A 1 117 ? -73.174 -65.226 -26.660 1.00 26.54 97 SER A C 1
ATOM 755 O O . SER A 1 117 ? -74.377 -65.384 -26.442 1.00 26.85 97 SER A O 1
ATOM 758 N N . ASN A 1 118 ? -72.361 -66.233 -26.970 1.00 24.35 98 ASN A N 1
ATOM 759 C CA . ASN A 1 118 ? -72.867 -67.597 -27.102 1.00 25.72 98 ASN A CA 1
ATOM 760 C C . ASN A 1 118 ? -73.001 -68.368 -25.793 1.00 26.67 98 ASN A C 1
ATOM 761 O O . ASN A 1 118 ? -73.290 -69.564 -25.807 1.00 28.25 98 ASN A O 1
ATOM 766 N N . GLY A 1 119 ? -72.788 -67.695 -24.665 1.00 26.93 99 GLY A N 1
ATOM 767 C CA . GLY A 1 119 ? -72.920 -68.361 -23.378 1.00 27.89 99 GLY A CA 1
ATOM 768 C C . GLY A 1 119 ? -71.651 -68.926 -22.755 1.00 27.48 99 GLY A C 1
ATOM 769 O O . GLY A 1 119 ? -71.605 -69.145 -21.541 1.00 28.23 99 GLY A O 1
ATOM 770 N N . GLN A 1 120 ? -70.627 -69.180 -23.565 1.00 26.88 100 GLN A N 1
ATOM 771 C CA . GLN A 1 120 ? -69.373 -69.719 -23.040 1.00 25.94 100 GLN A CA 1
ATOM 772 C C . GLN A 1 120 ? -68.615 -68.633 -22.285 1.00 25.06 100 GLN A C 1
ATOM 773 O O . GLN A 1 120 ? -68.750 -67.445 -22.587 1.00 24.64 100 GLN A O 1
ATOM 779 N N . THR A 1 121 ? -67.817 -69.036 -21.304 1.00 25.44 101 THR A N 1
ATOM 780 C CA . THR A 1 121 ? -67.018 -68.070 -20.564 1.00 24.24 101 THR A CA 1
ATOM 781 C C . THR A 1 121 ? -65.964 -67.640 -21.575 1.00 22.88 101 THR A C 1
ATOM 782 O O . THR A 1 121 ? -65.642 -68.400 -22.487 1.00 21.61 101 THR A O 1
ATOM 786 N N . PHE A 1 122 ? -65.423 -66.436 -21.432 1.00 23.00 102 PHE A N 1
ATOM 787 C CA . PHE A 1 122 ? -64.418 -65.983 -22.382 1.00 22.18 102 PHE A CA 1
ATOM 788 C C . PHE A 1 122 ? -63.254 -66.960 -22.543 1.00 21.94 102 PHE A C 1
ATOM 789 O O . PHE A 1 122 ? -62.752 -67.153 -23.651 1.00 20.39 102 PHE A O 1
ATOM 797 N N . PRO A 1 123 ? -62.803 -67.593 -21.445 1.00 21.76 103 PRO A N 1
ATOM 798 C CA . PRO A 1 123 ? -61.696 -68.540 -21.613 1.00 21.31 103 PRO A CA 1
ATOM 799 C C . PRO A 1 123 ? -62.111 -69.717 -22.509 1.00 21.43 103 PRO A C 1
ATOM 800 O O . PRO A 1 123 ? -61.336 -70.175 -23.351 1.00 21.10 103 PRO A O 1
ATOM 804 N N . GLU A 1 124 ? -63.338 -70.204 -22.327 1.00 21.63 104 GLU A N 1
ATOM 805 C CA . GLU A 1 124 ? -63.836 -71.321 -23.131 1.00 21.73 104 GLU A CA 1
ATOM 806 C C . GLU A 1 124 ? -63.994 -70.866 -24.577 1.00 20.46 104 GLU A C 1
ATOM 807 O O . GLU A 1 124 ? -63.644 -71.588 -25.513 1.00 20.33 104 GLU A O 1
ATOM 813 N N . TYR A 1 125 ? -64.532 -69.663 -24.744 1.00 20.80 105 TYR A N 1
ATOM 814 C CA . TYR A 1 125 ? -64.753 -69.080 -26.063 1.00 21.63 105 TYR A CA 1
ATOM 815 C C . TYR A 1 125 ? -63.442 -68.956 -26.829 1.00 21.54 105 TYR A C 1
ATOM 816 O O . TYR A 1 125 ? -63.336 -69.390 -27.971 1.00 20.24 105 TYR A O 1
ATOM 825 N N . LEU A 1 126 ? -62.443 -68.353 -26.191 1.00 20.13 106 LEU A N 1
ATOM 826 C CA . LEU A 1 126 ? -61.140 -68.167 -26.819 1.00 20.43 106 LEU A CA 1
ATOM 827 C C . LEU A 1 126 ? -60.478 -69.490 -27.187 1.00 18.63 106 LEU A C 1
ATOM 828 O O . LEU A 1 126 ? -59.972 -69.652 -28.298 1.00 21.70 106 LEU A O 1
ATOM 833 N N . THR A 1 127 ? -60.489 -70.437 -26.258 1.00 18.98 107 THR A N 1
ATOM 834 C CA . THR A 1 127 ? -59.882 -71.739 -26.492 1.00 20.75 107 THR A CA 1
ATOM 835 C C . THR A 1 127 ? -60.486 -72.430 -27.713 1.00 21.57 107 THR A C 1
ATOM 836 O O . THR A 1 127 ? -59.771 -73.030 -28.511 1.00 22.78 107 THR A O 1
ATOM 840 N N . ALA A 1 128 ? -61.804 -72.337 -27.859 1.00 23.83 108 ALA A N 1
ATOM 841 C CA . ALA A 1 128 ? -62.489 -72.963 -28.990 1.00 25.36 108 ALA A CA 1
ATOM 842 C C . ALA A 1 128 ? -62.053 -72.350 -30.318 1.00 26.30 108 ALA A C 1
ATOM 843 O O . ALA A 1 128 ? -62.162 -72.985 -31.371 1.00 27.03 108 ALA A O 1
ATOM 845 N N . ARG A 1 129 ? -61.561 -71.117 -30.270 1.00 25.85 109 ARG A N 1
ATOM 846 C CA . ARG A 1 129 ? -61.116 -70.436 -31.476 1.00 26.86 109 ARG A CA 1
ATOM 847 C C . ARG A 1 129 ? -59.604 -70.441 -31.648 1.00 26.05 109 ARG A C 1
ATOM 848 O O . ARG A 1 129 ? -59.059 -69.678 -32.445 1.00 25.78 109 ARG A O 1
ATOM 856 N N . GLY A 1 130 ? -58.933 -71.309 -30.897 1.00 24.58 110 GLY A N 1
ATOM 857 C CA . GLY A 1 130 ? -57.489 -71.424 -30.998 1.00 25.15 110 GLY A CA 1
ATOM 858 C C . GLY A 1 130 ? -56.672 -70.319 -30.354 1.00 24.78 110 GLY A C 1
ATOM 859 O O . GLY A 1 130 ? -55.471 -70.211 -30.606 1.00 26.87 110 GLY A O 1
ATOM 860 N N . VAL A 1 131 ? -57.308 -69.495 -29.529 1.00 22.56 111 VAL A N 1
ATOM 861 C CA . VAL A 1 131 ? -56.605 -68.412 -28.848 1.00 21.43 111 VAL A CA 1
ATOM 862 C C . VAL A 1 131 ? -56.399 -68.813 -27.389 1.00 21.24 111 VAL A C 1
ATOM 863 O O . VAL A 1 131 ? -57.348 -69.195 -26.706 1.00 20.26 111 VAL A O 1
ATOM 867 N N . VAL A 1 132 ? -55.160 -68.733 -26.914 1.00 19.23 112 VAL A N 1
ATOM 868 C CA . VAL A 1 132 ? -54.859 -69.111 -25.538 1.00 17.03 112 VAL A CA 1
ATOM 869 C C . VAL A 1 132 ? -55.306 -68.047 -24.544 1.00 16.24 112 VAL A C 1
ATOM 870 O O . VAL A 1 132 ? -54.968 -66.874 -24.685 1.00 15.93 112 VAL A O 1
ATOM 874 N N . PRO A 1 133 ? -56.095 -68.442 -23.532 1.00 16.95 113 PRO A N 1
ATOM 875 C CA . PRO A 1 133 ? -56.540 -67.457 -22.544 1.00 17.05 113 PRO A CA 1
ATOM 876 C C . PRO A 1 133 ? -55.491 -67.282 -21.440 1.00 16.94 113 PRO A C 1
ATOM 877 O O . PRO A 1 133 ? -54.940 -68.261 -20.929 1.00 16.57 113 PRO A O 1
ATOM 881 N N . GLY A 1 134 ? -55.212 -66.028 -21.094 1.00 17.08 114 GLY A N 1
ATOM 882 C CA . GLY A 1 134 ? -54.235 -65.732 -20.059 1.00 17.41 114 GLY A CA 1
ATOM 883 C C . GLY A 1 134 ? -54.852 -64.875 -18.974 1.00 17.38 114 GLY A C 1
ATOM 884 O O . GLY A 1 134 ? -55.961 -64.366 -19.135 1.00 18.63 114 GLY A O 1
ATOM 885 N N . ILE A 1 135 ? -54.130 -64.686 -17.875 1.00 16.21 115 ILE A N 1
ATOM 886 C CA . ILE A 1 135 ? -54.658 -63.904 -16.765 1.00 15.06 115 ILE A CA 1
ATOM 887 C C . ILE A 1 135 ? -53.577 -63.093 -16.063 1.00 15.46 115 ILE A C 1
ATOM 888 O O . ILE A 1 135 ? -52.485 -63.598 -15.812 1.00 14.37 115 ILE A O 1
ATOM 893 N N . LYS A 1 136 ? -53.880 -61.831 -15.765 1.00 14.47 116 LYS A N 1
ATOM 894 C CA . LYS A 1 136 ? -52.937 -60.982 -15.044 1.00 15.50 116 LYS A CA 1
ATOM 895 C C . LYS A 1 136 ? -53.104 -61.380 -13.585 1.00 14.66 116 LYS A C 1
ATOM 896 O O . LYS A 1 136 ? -54.186 -61.236 -13.010 1.00 14.32 116 LYS A O 1
ATOM 902 N N . THR A 1 137 ? -52.026 -61.872 -12.987 1.00 14.57 117 THR A N 1
ATOM 903 C CA . THR A 1 137 ? -52.074 -62.357 -11.618 1.00 14.92 117 THR A CA 1
ATOM 904 C C . THR A 1 137 ? -51.481 -61.472 -10.529 1.00 14.55 117 THR A C 1
ATOM 905 O O . THR A 1 137 ? -51.613 -61.795 -9.351 1.00 14.88 117 THR A O 1
ATOM 909 N N . ASP A 1 138 ? -50.828 -60.371 -10.890 1.00 14.46 118 ASP A N 1
ATOM 910 C CA . ASP A 1 138 ? -50.265 -59.524 -9.845 1.00 14.93 118 ASP A CA 1
ATOM 911 C C . ASP A 1 138 ? -51.383 -58.726 -9.184 1.00 15.75 118 ASP A C 1
ATOM 912 O O . ASP A 1 138 ? -52.477 -58.596 -9.741 1.00 16.36 118 ASP A O 1
ATOM 917 N N . MET A 1 139 ? -51.121 -58.222 -7.984 1.00 15.91 119 MET A N 1
ATOM 918 C CA . MET A 1 139 ? -52.121 -57.464 -7.245 1.00 18.48 119 MET A CA 1
ATOM 919 C C . MET A 1 139 ? -51.836 -55.974 -7.127 1.00 18.27 119 MET A C 1
ATOM 920 O O . MET A 1 139 ? -52.203 -55.336 -6.136 1.00 19.11 119 MET A O 1
ATOM 925 N N . GLY A 1 140 ? -51.173 -55.422 -8.137 1.00 16.84 120 GLY A N 1
ATOM 926 C CA . GLY A 1 140 ? -50.908 -53.997 -8.140 1.00 18.22 120 GLY A CA 1
ATOM 927 C C . GLY A 1 140 ? -49.612 -53.497 -7.543 1.00 18.00 120 GLY A C 1
ATOM 928 O O . GLY A 1 140 ? -48.890 -54.216 -6.851 1.00 16.02 120 GLY A O 1
ATOM 929 N N . LEU A 1 141 ? -49.342 -52.226 -7.817 1.00 17.84 121 LEU A N 1
ATOM 930 C CA . LEU A 1 141 ? -48.143 -51.549 -7.352 1.00 17.73 121 LEU A CA 1
ATOM 931 C C . LEU A 1 141 ? -48.364 -50.924 -5.978 1.00 19.07 121 LEU A C 1
ATOM 932 O O . LEU A 1 141 ? -49.465 -50.475 -5.658 1.00 20.13 121 LEU A O 1
ATOM 937 N N . CYS A 1 142 ? -47.303 -50.895 -5.179 1.00 18.06 122 CYS A N 1
ATOM 938 C CA . CYS A 1 142 ? -47.335 -50.321 -3.838 1.00 18.87 122 CYS A CA 1
ATOM 939 C C . CYS A 1 142 ? -45.989 -49.647 -3.609 1.00 17.82 122 CYS A C 1
ATOM 940 O O . CYS A 1 142 ? -45.020 -49.943 -4.301 1.00 15.88 122 CYS A O 1
ATOM 943 N N . PRO A 1 143 ? -45.911 -48.733 -2.632 1.00 17.68 123 PRO A N 1
ATOM 944 C CA . PRO A 1 143 ? -44.632 -48.062 -2.372 1.00 17.62 123 PRO A CA 1
ATOM 945 C C . PRO A 1 143 ? -43.577 -49.099 -1.982 1.00 15.71 123 PRO A C 1
ATOM 946 O O . PRO A 1 143 ? -43.859 -50.007 -1.199 1.00 16.04 123 PRO A O 1
ATOM 950 N N . LEU A 1 144 ? -42.371 -48.964 -2.524 1.00 15.89 124 LEU A N 1
ATOM 951 C CA . LEU A 1 144 ? -41.293 -49.906 -2.219 1.00 16.07 124 LEU A CA 1
ATOM 952 C C . LEU A 1 144 ? -40.867 -49.828 -0.753 1.00 17.96 124 LEU A C 1
ATOM 953 O O . LEU A 1 144 ? -40.561 -50.847 -0.133 1.00 17.64 124 LEU A O 1
ATOM 958 N N . LEU A 1 145 ? -40.860 -48.615 -0.205 1.00 16.85 125 LEU A N 1
ATOM 959 C CA . LEU A 1 145 ? -40.478 -48.368 1.184 1.00 18.89 125 LEU A CA 1
ATOM 960 C C . LEU A 1 145 ? -39.002 -48.637 1.466 1.00 19.31 125 LEU A C 1
ATOM 961 O O . LEU A 1 145 ? -38.586 -48.789 2.613 1.00 21.44 125 LEU A O 1
ATOM 966 N N . GLU A 1 146 ? -38.229 -48.708 0.391 1.00 20.36 126 GLU A N 1
ATOM 967 C CA . GLU A 1 146 ? -36.782 -48.879 0.445 1.00 20.01 126 GLU A CA 1
ATOM 968 C C . GLU A 1 146 ? -36.357 -48.104 -0.792 1.00 20.25 126 GLU A C 1
ATOM 969 O O . GLU A 1 146 ? -37.190 -47.807 -1.647 1.00 20.94 126 GLU A O 1
ATOM 975 N N . GLY A 1 147 ? -35.081 -47.761 -0.891 1.00 19.97 127 GLY A N 1
ATOM 976 C CA . GLY A 1 147 ? -34.626 -47.040 -2.065 1.00 20.74 127 GLY A CA 1
ATOM 977 C C . GLY A 1 147 ? -35.084 -45.595 -2.146 1.00 19.99 127 GLY A C 1
ATOM 978 O O . GLY A 1 147 ? -35.232 -44.923 -1.127 1.00 22.08 127 GLY A O 1
ATOM 979 N N . ALA A 1 148 ? -35.316 -45.124 -3.366 1.00 20.48 128 ALA A N 1
ATOM 980 C CA . ALA A 1 148 ? -35.720 -43.742 -3.606 1.00 20.51 128 ALA A CA 1
ATOM 981 C C . ALA A 1 148 ? -37.223 -43.511 -3.634 1.00 22.14 128 ALA A C 1
ATOM 982 O O . ALA A 1 148 ? -38.004 -44.397 -3.991 1.00 17.47 128 ALA A O 1
ATOM 984 N N . GLU A 1 149 ? -37.620 -42.297 -3.267 1.00 22.52 129 GLU A N 1
ATOM 985 C CA . GLU A 1 149 ? -39.027 -41.931 -3.259 1.00 24.15 129 GLU A CA 1
ATOM 986 C C . GLU A 1 149 ? -39.584 -42.116 -4.661 1.00 21.41 129 GLU A C 1
ATOM 987 O O . GLU A 1 149 ? -38.910 -41.815 -5.643 1.00 21.76 129 GLU A O 1
ATOM 993 N N . GLY A 1 150 ? -40.806 -42.627 -4.753 1.00 19.27 130 GLY A N 1
ATOM 994 C CA . GLY A 1 150 ? -41.413 -42.842 -6.053 1.00 19.41 130 GLY A CA 1
ATOM 995 C C . GLY A 1 150 ? -41.253 -44.253 -6.592 1.00 18.13 130 GLY A C 1
ATOM 996 O O . GLY A 1 150 ? -41.954 -44.640 -7.525 1.00 18.41 130 GLY A O 1
ATOM 997 N N . GLU A 1 151 ? -40.333 -45.029 -6.023 1.00 16.55 131 GLU A N 1
ATOM 998 C CA . GLU A 1 151 ? -40.145 -46.395 -6.499 1.00 16.80 131 GLU A CA 1
ATOM 999 C C . GLU A 1 151 ? -41.235 -47.285 -5.918 1.00 16.04 131 GLU A C 1
ATOM 1000 O O . GLU A 1 151 ? -41.711 -47.058 -4.804 1.00 16.11 131 GLU A O 1
ATOM 1006 N N . GLN A 1 152 ? -41.633 -48.290 -6.689 1.00 15.28 132 GLN A N 1
ATOM 1007 C CA . GLN A 1 152 ? -42.710 -49.178 -6.294 1.00 15.11 132 GLN A CA 1
ATOM 1008 C C . GLN A 1 152 ? -42.396 -50.663 -6.453 1.00 14.52 132 GLN A C 1
ATOM 1009 O O . GLN A 1 152 ? -41.630 -51.067 -7.326 1.00 15.02 132 GLN A O 1
ATOM 1015 N N . MET A 1 153 ? -43.032 -51.463 -5.608 1.00 15.18 133 MET A N 1
ATOM 1016 C CA . MET A 1 153 ? -42.896 -52.908 -5.659 1.00 15.66 133 MET A CA 1
ATOM 1017 C C . MET A 1 153 ? -44.257 -53.408 -6.120 1.00 14.59 133 MET A C 1
ATOM 1018 O O . MET A 1 153 ? -45.191 -52.617 -6.265 1.00 14.72 133 MET A O 1
ATOM 1023 N N . THR A 1 154 ? -44.371 -54.706 -6.366 1.00 12.66 134 THR A N 1
ATOM 1024 C CA . THR A 1 154 ? -45.635 -55.279 -6.803 1.00 13.16 134 THR A CA 1
ATOM 1025 C C . THR A 1 154 ? -46.058 -56.371 -5.829 1.00 13.47 134 THR A C 1
ATOM 1026 O O . THR A 1 154 ? -45.262 -57.245 -5.480 1.00 12.94 134 THR A O 1
ATOM 1030 N N . GLU A 1 155 ? -47.306 -56.304 -5.380 1.00 13.35 135 GLU A N 1
ATOM 1031 C CA . GLU A 1 155 ? -47.836 -57.287 -4.441 1.00 14.93 135 GLU A CA 1
ATOM 1032 C C . GLU A 1 155 ? -48.572 -58.420 -5.136 1.00 13.42 135 GLU A C 1
ATOM 1033 O O . GLU A 1 155 ? -48.923 -58.307 -6.310 1.00 13.35 135 GLU A O 1
ATOM 1039 N N . GLY A 1 156 ? -48.803 -59.512 -4.408 1.00 12.12 136 GLY A N 1
ATOM 1040 C CA . GLY A 1 156 ? -49.548 -60.620 -4.982 1.00 14.44 136 GLY A CA 1
ATOM 1041 C C . GLY A 1 156 ? -49.076 -62.048 -4.761 1.00 14.47 136 GLY A C 1
ATOM 1042 O O . GLY A 1 156 ? -49.803 -62.983 -5.098 1.00 13.23 136 GLY A O 1
ATOM 1043 N N . LEU A 1 157 ? -47.887 -62.240 -4.197 1.00 14.39 137 LEU A N 1
ATOM 1044 C CA . LEU A 1 157 ? -47.382 -63.595 -3.993 1.00 14.18 137 LEU A CA 1
ATOM 1045 C C . LEU A 1 157 ? -48.119 -64.422 -2.938 1.00 15.48 137 LEU A C 1
ATOM 1046 O O . LEU A 1 157 ? -48.164 -65.648 -3.036 1.00 14.26 137 LEU A O 1
ATOM 1051 N N . ASP A 1 158 ? -48.690 -63.777 -1.925 1.00 14.72 138 ASP A N 1
ATOM 1052 C CA . ASP A 1 158 ? -49.409 -64.541 -0.906 1.00 16.27 138 ASP A CA 1
ATOM 1053 C C . ASP A 1 158 ? -50.665 -65.173 -1.499 1.00 16.31 138 ASP A C 1
ATOM 1054 O O . ASP A 1 158 ? -51.444 -64.504 -2.182 1.00 17.48 138 ASP A O 1
ATOM 1059 N N . GLY A 1 159 ? -50.845 -66.468 -1.243 1.00 17.00 139 GLY A N 1
ATOM 1060 C CA . GLY A 1 159 ? -51.999 -67.187 -1.760 1.00 17.09 139 GLY A CA 1
ATOM 1061 C C . GLY A 1 159 ? -51.995 -67.327 -3.274 1.00 17.37 139 GLY A C 1
ATOM 1062 O O . GLY A 1 159 ? -53.013 -67.682 -3.877 1.00 16.18 139 GLY A O 1
ATOM 1063 N N . TYR A 1 160 ? -50.840 -67.080 -3.888 1.00 15.66 140 TYR A N 1
ATOM 1064 C CA . TYR A 1 160 ? -50.706 -67.143 -5.340 1.00 14.94 140 TYR A CA 1
ATOM 1065 C C . TYR A 1 160 ? -51.074 -68.475 -5.988 1.00 15.97 140 TYR A C 1
ATOM 1066 O O . TYR A 1 160 ? -51.854 -68.513 -6.943 1.00 15.26 140 TYR A O 1
ATOM 1075 N N . VAL A 1 161 ? -50.505 -69.566 -5.489 1.00 15.25 141 VAL A N 1
ATOM 1076 C CA . VAL A 1 161 ? -50.784 -70.870 -6.074 1.00 16.65 141 VAL A CA 1
ATOM 1077 C C . VAL A 1 161 ? -52.272 -71.202 -6.032 1.00 16.38 141 VAL A C 1
ATOM 1078 O O . VAL A 1 161 ? -52.802 -71.803 -6.967 1.00 17.37 141 VAL A O 1
ATOM 1082 N N . LYS A 1 162 ? -52.951 -70.803 -4.961 1.00 15.94 142 LYS A N 1
ATOM 1083 C CA . LYS A 1 162 ? -54.378 -71.062 -4.854 1.00 17.53 142 LYS A CA 1
ATOM 1084 C C . LYS A 1 162 ? -55.122 -70.298 -5.953 1.00 17.39 142 LYS A C 1
ATOM 1085 O O . LYS A 1 162 ? -56.010 -70.849 -6.610 1.00 16.72 142 LYS A O 1
ATOM 1091 N N . ARG A 1 163 ? -54.753 -69.036 -6.162 1.00 16.93 143 ARG A N 1
ATOM 1092 C CA . ARG A 1 163 ? -55.395 -68.229 -7.198 1.00 16.94 143 ARG A CA 1
ATOM 1093 C C . ARG A 1 163 ? -55.075 -68.765 -8.591 1.00 16.66 143 ARG A C 1
ATOM 1094 O O . ARG A 1 163 ? -55.967 -68.902 -9.431 1.00 17.55 143 ARG A O 1
ATOM 1102 N N . ALA A 1 164 ? -53.803 -69.071 -8.834 1.00 15.12 144 ALA A N 1
ATOM 1103 C CA . ALA A 1 164 ? -53.371 -69.569 -10.138 1.00 16.16 144 ALA A CA 1
ATOM 1104 C C . ALA A 1 164 ? -54.009 -70.908 -10.496 1.00 17.96 144 ALA A C 1
ATOM 1105 O O . ALA A 1 164 ? -54.353 -71.144 -11.651 1.00 17.19 144 ALA A O 1
ATOM 1107 N N . SER A 1 165 ? -54.158 -71.782 -9.507 1.00 18.76 145 SER A N 1
ATOM 1108 C CA . SER A 1 165 ? -54.765 -73.088 -9.735 1.00 19.72 145 SER A CA 1
ATOM 1109 C C . SER A 1 165 ? -56.229 -72.933 -10.145 1.00 19.18 145 SER A C 1
ATOM 1110 O O . SER A 1 165 ? -56.734 -73.696 -10.969 1.00 18.50 145 SER A O 1
ATOM 1113 N N . ALA A 1 166 ? -56.903 -71.942 -9.569 1.00 18.57 146 ALA A N 1
ATOM 1114 C CA . ALA A 1 166 ? -58.304 -71.683 -9.889 1.00 19.45 146 ALA A CA 1
ATOM 1115 C C . ALA A 1 166 ? -58.409 -71.163 -11.320 1.00 18.35 146 ALA A C 1
ATOM 1116 O O . ALA A 1 166 ? -59.301 -71.561 -12.067 1.00 17.63 146 ALA A O 1
ATOM 1118 N N . TYR A 1 167 ? -57.501 -70.271 -11.705 1.00 18.39 147 TYR A N 1
ATOM 1119 C CA . TYR A 1 167 ? -57.526 -69.746 -13.064 1.00 16.30 147 TYR A CA 1
ATOM 1120 C C . TYR A 1 167 ? -57.249 -70.874 -14.049 1.00 16.67 147 TYR A C 1
ATOM 1121 O O . TYR A 1 167 ? -57.847 -70.932 -15.121 1.00 16.51 147 TYR A O 1
ATOM 1130 N N . TYR A 1 168 ? -56.340 -71.771 -13.681 1.00 16.19 148 TYR A N 1
ATOM 1131 C CA . TYR A 1 168 ? -55.994 -72.898 -14.541 1.00 16.69 148 TYR A CA 1
ATOM 1132 C C . TYR A 1 168 ? -57.233 -73.755 -14.810 1.00 17.61 148 TYR A C 1
ATOM 1133 O O . TYR A 1 168 ? -57.500 -74.131 -15.948 1.00 17.31 148 TYR A O 1
ATOM 1142 N N . LYS A 1 169 ? -57.984 -74.059 -13.756 1.00 19.51 149 LYS A N 1
ATOM 1143 C CA . LYS A 1 169 ? -59.187 -74.871 -13.897 1.00 22.21 149 LYS A CA 1
ATOM 1144 C C . LYS A 1 169 ? -60.237 -74.185 -14.761 1.00 22.06 149 LYS A C 1
ATOM 1145 O O . LYS A 1 169 ? -61.079 -74.851 -15.363 1.00 22.28 149 LYS A O 1
ATOM 1151 N N . LYS A 1 170 ? -60.190 -72.857 -14.824 1.00 20.28 150 LYS A N 1
ATOM 1152 C CA . LYS A 1 170 ? -61.143 -72.111 -15.640 1.00 21.24 150 LYS A CA 1
ATOM 1153 C C . LYS A 1 170 ? -60.702 -72.057 -17.103 1.00 21.42 150 LYS A C 1
ATOM 1154 O O . LYS A 1 170 ? -61.438 -71.573 -17.965 1.00 21.97 150 LYS A O 1
ATOM 1160 N N . GLY A 1 171 ? -59.500 -72.552 -17.382 1.00 19.42 151 GLY A N 1
ATOM 1161 C CA . GLY A 1 171 ? -59.023 -72.569 -18.752 1.00 17.77 151 GLY A CA 1
ATOM 1162 C C . GLY A 1 171 ? -57.779 -71.759 -19.064 1.00 17.17 151 GLY A C 1
ATOM 1163 O O . GLY A 1 171 ? -57.230 -71.869 -20.158 1.00 17.63 151 GLY A O 1
ATOM 1164 N N . CYS A 1 172 ? -57.324 -70.942 -18.121 1.00 16.70 152 CYS A N 1
ATOM 1165 C CA . CYS A 1 172 ? -56.132 -70.135 -18.368 1.00 16.43 152 CYS A CA 1
ATOM 1166 C C . CYS A 1 172 ? -54.884 -71.013 -18.442 1.00 16.34 152 CYS A C 1
ATOM 1167 O O . CYS A 1 172 ? -54.751 -71.986 -17.693 1.00 16.31 152 CYS A O 1
ATOM 1170 N N . ARG A 1 173 ? -53.985 -70.679 -19.366 1.00 14.28 153 ARG A N 1
ATOM 1171 C CA . ARG A 1 173 ? -52.758 -71.436 -19.549 1.00 14.81 153 ARG A CA 1
ATOM 1172 C C . ARG A 1 173 ? -51.492 -70.583 -19.470 1.00 15.29 153 ARG A C 1
ATOM 1173 O O . ARG A 1 173 ? -50.381 -71.099 -19.613 1.00 13.28 153 ARG A O 1
ATOM 1181 N N . PHE A 1 174 ? -51.662 -69.277 -19.270 1.00 14.93 154 PHE A N 1
ATOM 1182 C CA . PHE A 1 174 ? -50.517 -68.389 -19.099 1.00 14.82 154 PHE A CA 1
ATOM 1183 C C . PHE A 1 174 ? -50.932 -67.178 -18.268 1.00 14.91 154 PHE A C 1
ATOM 1184 O O . PHE A 1 174 ? -52.121 -66.901 -18.101 1.00 14.85 154 PHE A O 1
ATOM 1192 N N . CYS A 1 175 ? -49.957 -66.479 -17.704 1.00 14.18 155 CYS A N 1
ATOM 1193 C CA . CYS A 1 175 ? -50.268 -65.326 -16.876 1.00 13.36 155 CYS A CA 1
ATOM 1194 C C . CYS A 1 175 ? -49.288 -64.187 -17.088 1.00 13.33 155 CYS A C 1
ATOM 1195 O O . CYS A 1 175 ? -48.311 -64.321 -17.824 1.00 13.98 155 CYS A O 1
ATOM 1198 N N . LYS A 1 176 ? -49.555 -63.065 -16.432 1.00 13.23 156 LYS A N 1
ATOM 1199 C CA . LYS A 1 176 ? -48.708 -61.893 -16.567 1.00 13.74 156 LYS A CA 1
ATOM 1200 C C . LYS A 1 176 ? -48.595 -61.199 -15.217 1.00 12.91 156 LYS A C 1
ATOM 1201 O O . LYS A 1 176 ? -49.573 -61.106 -14.477 1.00 14.02 156 LYS A O 1
ATOM 1207 N N . TRP A 1 177 ? -47.394 -60.723 -14.910 1.00 11.79 157 TRP A N 1
ATOM 1208 C CA . TRP A 1 177 ? -47.121 -60.021 -13.657 1.00 12.49 157 TRP A CA 1
ATOM 1209 C C . TRP A 1 177 ? -46.200 -58.855 -14.001 1.00 11.60 157 TRP A C 1
ATOM 1210 O O . TRP A 1 177 ? -45.146 -59.040 -14.610 1.00 13.34 157 TRP A O 1
ATOM 1221 N N . ARG A 1 178 ? -46.606 -57.656 -13.601 1.00 13.07 158 ARG A N 1
ATOM 1222 C CA . ARG A 1 178 ? -45.855 -56.449 -13.908 1.00 12.77 158 ARG A CA 1
ATOM 1223 C C . ARG A 1 178 ? -45.192 -55.739 -12.734 1.00 10.68 158 ARG A C 1
ATOM 1224 O O . ARG A 1 178 ? -45.824 -55.471 -11.709 1.00 11.09 158 ARG A O 1
ATOM 1232 N N . ASN A 1 179 ? -43.903 -55.458 -12.900 1.00 12.22 159 ASN A N 1
ATOM 1233 C CA . ASN A 1 179 ? -43.126 -54.704 -11.924 1.00 12.51 159 ASN A CA 1
ATOM 1234 C C . ASN A 1 179 ? -42.628 -53.495 -12.702 1.00 12.62 159 ASN A C 1
ATOM 1235 O O . ASN A 1 179 ? -42.373 -53.597 -13.901 1.00 14.52 159 ASN A O 1
ATOM 1240 N N . VAL A 1 180 ? -42.498 -52.354 -12.040 1.00 13.29 160 VAL A N 1
ATOM 1241 C CA . VAL A 1 180 ? -42.030 -51.163 -12.732 1.00 13.25 160 VAL A CA 1
ATOM 1242 C C . VAL A 1 180 ? -40.783 -50.575 -12.097 1.00 13.39 160 VAL A C 1
ATOM 1243 O O . VAL A 1 180 ? -40.521 -50.761 -10.905 1.00 13.77 160 VAL A O 1
ATOM 1247 N N . TYR A 1 181 ? -40.016 -49.871 -12.918 1.00 13.13 161 TYR A N 1
ATOM 1248 C CA . TYR A 1 181 ? -38.788 -49.226 -12.481 1.00 14.38 161 TYR A CA 1
ATOM 1249 C C . TYR A 1 181 ? -38.840 -47.797 -13.000 1.00 15.70 161 TYR A C 1
ATOM 1250 O O . TYR A 1 181 ? -39.040 -47.568 -14.189 1.00 16.17 161 TYR A O 1
ATOM 1259 N N . LYS A 1 182 ? -38.658 -46.842 -12.099 1.00 15.60 162 LYS A N 1
ATOM 1260 C CA . LYS A 1 182 ? -38.727 -45.437 -12.469 1.00 17.34 162 LYS A CA 1
ATOM 1261 C C . LYS A 1 182 ? -37.349 -44.795 -12.535 1.00 16.84 162 LYS A C 1
ATOM 1262 O O . LYS A 1 182 ? -36.625 -44.753 -11.542 1.00 18.67 162 LYS A O 1
ATOM 1268 N N . ILE A 1 183 ? -36.991 -44.296 -13.713 1.00 17.57 163 ILE A N 1
ATOM 1269 C CA . ILE A 1 183 ? -35.702 -43.647 -13.890 1.00 17.42 163 ILE A CA 1
ATOM 1270 C C . ILE A 1 183 ? -35.792 -42.230 -13.340 1.00 18.63 163 ILE A C 1
ATOM 1271 O O . ILE A 1 183 ? -36.614 -41.429 -13.788 1.00 19.74 163 ILE A O 1
ATOM 1276 N N . GLN A 1 184 ? -34.959 -41.935 -12.351 1.00 19.03 164 GLN A N 1
ATOM 1277 C CA . GLN A 1 184 ? -34.927 -40.611 -11.751 1.00 20.55 164 GLN A CA 1
ATOM 1278 C C . GLN A 1 184 ? -33.461 -40.228 -11.655 1.00 20.86 164 GLN A C 1
ATOM 1279 O O . GLN A 1 184 ? -32.650 -40.991 -11.127 1.00 19.38 164 GLN A O 1
ATOM 1285 N N . ASN A 1 185 ? -33.120 -39.056 -12.179 1.00 21.42 165 ASN A N 1
ATOM 1286 C CA . ASN A 1 185 ? -31.741 -38.589 -12.148 1.00 21.45 165 ASN A CA 1
ATOM 1287 C C . ASN A 1 185 ? -30.844 -39.569 -12.900 1.00 21.37 165 ASN A C 1
ATOM 1288 O O . ASN A 1 185 ? -29.683 -39.763 -12.544 1.00 22.09 165 ASN A O 1
ATOM 1293 N N . GLY A 1 186 ? -31.401 -40.193 -13.933 1.00 20.49 166 GLY A N 1
ATOM 1294 C CA . GLY A 1 186 ? -30.645 -41.131 -14.747 1.00 21.76 166 GLY A CA 1
ATOM 1295 C C . GLY A 1 186 ? -30.292 -42.460 -14.105 1.00 21.67 166 GLY A C 1
ATOM 1296 O O . GLY A 1 186 ? -29.404 -43.164 -14.588 1.00 21.53 166 GLY A O 1
ATOM 1297 N N . THR A 1 187 ? -30.983 -42.822 -13.030 1.00 19.63 167 THR A N 1
ATOM 1298 C CA . THR A 1 187 ? -30.688 -44.084 -12.363 1.00 18.92 167 THR A CA 1
ATOM 1299 C C . THR A 1 187 ? -31.876 -44.614 -11.558 1.00 18.15 167 THR A C 1
ATOM 1300 O O . THR A 1 187 ? -32.938 -43.997 -11.512 1.00 16.88 167 THR A O 1
ATOM 1304 N N . VAL A 1 188 ? -31.687 -45.779 -10.946 1.00 17.86 168 VAL A N 1
ATOM 1305 C CA . VAL A 1 188 ? -32.704 -46.415 -10.113 1.00 17.57 168 VAL A CA 1
ATOM 1306 C C . VAL A 1 188 ? -31.937 -46.967 -8.918 1.00 17.25 168 VAL A C 1
ATOM 1307 O O . VAL A 1 188 ? -30.740 -47.229 -9.030 1.00 19.52 168 VAL A O 1
ATOM 1311 N N . SER A 1 189 ? -32.599 -47.140 -7.779 1.00 15.85 169 SER A N 1
ATOM 1312 C CA . SER A 1 189 ? -31.907 -47.652 -6.597 1.00 17.01 169 SER A CA 1
ATOM 1313 C C . SER A 1 189 ? -31.644 -49.146 -6.715 1.00 17.56 169 SER A C 1
ATOM 1314 O O . SER A 1 189 ? -32.394 -49.867 -7.372 1.00 16.64 169 SER A O 1
ATOM 1317 N N . GLU A 1 190 ? -30.573 -49.605 -6.074 1.00 17.72 170 GLU A N 1
ATOM 1318 C CA . GLU A 1 190 ? -30.234 -51.020 -6.090 1.00 17.78 170 GLU A CA 1
ATOM 1319 C C . GLU A 1 190 ? -31.301 -51.786 -5.319 1.00 17.26 170 GLU A C 1
ATOM 1320 O O . GLU A 1 190 ? -31.553 -52.961 -5.589 1.00 17.86 170 GLU A O 1
ATOM 1326 N N . SER A 1 191 ? -31.933 -51.111 -4.362 1.00 17.13 171 SER A N 1
ATOM 1327 C CA . SER A 1 191 ? -32.985 -51.732 -3.567 1.00 17.49 171 SER A CA 1
ATOM 1328 C C . SER A 1 191 ? -34.111 -52.181 -4.488 1.00 16.54 171 SER A C 1
ATOM 1329 O O . SER A 1 191 ? -34.626 -53.292 -4.361 1.00 16.06 171 SER A O 1
ATOM 1332 N N . ALA A 1 192 ? -34.492 -51.307 -5.413 1.00 14.40 172 ALA A N 1
ATOM 1333 C CA . ALA A 1 192 ? -35.559 -51.617 -6.361 1.00 14.32 172 ALA A CA 1
ATOM 1334 C C . ALA A 1 192 ? -35.117 -52.683 -7.360 1.00 14.67 172 ALA A C 1
ATOM 1335 O O . ALA A 1 192 ? -35.869 -53.608 -7.668 1.00 12.77 172 ALA A O 1
ATOM 1337 N N . VAL A 1 193 ? -33.898 -52.548 -7.871 1.00 13.06 173 VAL A N 1
ATOM 1338 C CA . VAL A 1 193 ? -33.377 -53.507 -8.839 1.00 14.92 173 VAL A CA 1
ATOM 1339 C C . VAL A 1 193 ? -33.371 -54.926 -8.269 1.00 14.54 173 VAL A C 1
ATOM 1340 O O . VAL A 1 193 ? -33.813 -55.868 -8.932 1.00 14.57 173 VAL A O 1
ATOM 1344 N N . ARG A 1 194 ? -32.880 -55.076 -7.044 1.00 14.59 174 ARG A N 1
ATOM 1345 C CA . ARG A 1 194 ? -32.824 -56.392 -6.407 1.00 14.15 174 ARG A CA 1
ATOM 1346 C C . ARG A 1 194 ? -34.195 -56.916 -6.007 1.00 14.02 174 ARG A C 1
ATOM 1347 O O . ARG A 1 194 ? -34.565 -58.041 -6.345 1.00 13.56 174 ARG A O 1
ATOM 1355 N N . PHE A 1 195 ? -34.954 -56.099 -5.283 1.00 11.72 175 PHE A N 1
ATOM 1356 C CA . PHE A 1 195 ? -36.264 -56.529 -4.807 1.00 12.48 175 PHE A CA 1
ATOM 1357 C C . PHE A 1 195 ? -37.273 -56.870 -5.894 1.00 12.80 175 PHE A C 1
ATOM 1358 O O . PHE A 1 195 ? -37.958 -57.890 -5.808 1.00 12.86 175 PHE A O 1
ATOM 1366 N N . ASN A 1 196 ? -37.389 -56.027 -6.913 1.00 11.03 176 ASN A N 1
ATOM 1367 C CA . ASN A 1 196 ? -38.362 -56.323 -7.952 1.00 12.03 176 ASN A CA 1
ATOM 1368 C C . ASN A 1 196 ? -37.962 -57.537 -8.775 1.00 11.84 176 ASN A C 1
ATOM 1369 O O . ASN A 1 196 ? -38.826 -58.276 -9.255 1.00 11.63 176 ASN A O 1
ATOM 1374 N N . ALA A 1 197 ? -36.658 -57.752 -8.924 1.00 11.03 177 ALA A N 1
ATOM 1375 C CA . ALA A 1 197 ? -36.158 -58.903 -9.668 1.00 11.56 177 ALA A CA 1
ATOM 1376 C C . ALA A 1 197 ? -36.535 -60.174 -8.901 1.00 11.19 177 ALA A C 1
ATOM 1377 O O . ALA A 1 197 ? -36.986 -61.160 -9.490 1.00 11.87 177 ALA A O 1
ATOM 1379 N N . GLU A 1 198 ? -36.359 -60.142 -7.582 1.00 12.19 178 GLU A N 1
ATOM 1380 C CA . GLU A 1 198 ? -36.688 -61.300 -6.755 1.00 13.82 178 GLU A CA 1
ATOM 1381 C C . GLU A 1 198 ? -38.183 -61.591 -6.790 1.00 14.40 178 GLU A C 1
ATOM 1382 O O . GLU A 1 198 ? -38.600 -62.752 -6.801 1.00 13.74 178 GLU A O 1
ATOM 1388 N N . THR A 1 199 ? -38.991 -60.536 -6.814 1.00 12.11 179 THR A N 1
ATOM 1389 C CA . THR A 1 199 ? -40.438 -60.706 -6.859 1.00 11.53 179 THR A CA 1
ATOM 1390 C C . THR A 1 199 ? -40.817 -61.381 -8.173 1.00 10.64 179 THR A C 1
ATOM 1391 O O . THR A 1 199 ? -41.576 -62.347 -8.185 1.00 10.07 179 THR A O 1
ATOM 1395 N N . LEU A 1 200 ? -40.288 -60.866 -9.280 1.00 11.91 180 LEU A N 1
ATOM 1396 C CA . LEU A 1 200 ? -40.579 -61.445 -10.588 1.00 12.04 180 LEU A CA 1
ATOM 1397 C C . LEU A 1 200 ? -40.151 -62.905 -10.678 1.00 12.45 180 LEU A C 1
ATOM 1398 O O . LEU A 1 200 ? -40.867 -63.733 -11.246 1.00 10.78 180 LEU A O 1
ATOM 1403 N N . ALA A 1 201 ? -38.987 -63.223 -10.117 1.00 10.78 181 ALA A N 1
ATOM 1404 C CA . ALA A 1 201 ? -38.481 -64.589 -10.168 1.00 11.41 181 ALA A CA 1
ATOM 1405 C C . ALA A 1 201 ? -39.355 -65.552 -9.369 1.00 11.89 181 ALA A C 1
ATOM 1406 O O . ALA A 1 201 ? -39.648 -66.658 -9.832 1.00 12.06 181 ALA A O 1
ATOM 1408 N N . ARG A 1 202 ? -39.776 -65.141 -8.176 1.00 12.16 182 ARG A N 1
ATOM 1409 C CA . ARG A 1 202 ? -40.625 -66.002 -7.356 1.00 11.29 182 ARG A CA 1
ATOM 1410 C C . ARG A 1 202 ? -41.962 -66.203 -8.073 1.00 11.92 182 ARG A C 1
ATOM 1411 O O . ARG A 1 202 ? -42.518 -67.304 -8.085 1.00 11.74 182 ARG A O 1
ATOM 1419 N N . TYR A 1 203 ? -42.471 -65.132 -8.671 1.00 11.50 183 TYR A N 1
ATOM 1420 C CA . TYR A 1 203 ? -43.725 -65.195 -9.416 1.00 10.96 183 TYR A CA 1
ATOM 1421 C C . TYR A 1 203 ? -43.641 -66.225 -10.546 1.00 11.41 183 TYR A C 1
ATOM 1422 O O . TYR A 1 203 ? -44.577 -66.993 -10.755 1.00 11.59 183 TYR A O 1
ATOM 1431 N N . ALA A 1 204 ? -42.527 -66.235 -11.277 1.00 9.56 184 ALA A N 1
ATOM 1432 C CA . ALA A 1 204 ? -42.368 -67.173 -12.390 1.00 11.91 184 ALA A CA 1
ATOM 1433 C C . ALA A 1 204 ? -42.432 -68.619 -11.920 1.00 13.22 184 ALA A C 1
ATOM 1434 O O . ALA A 1 204 ? -43.095 -69.454 -12.542 1.00 13.06 184 ALA A O 1
ATOM 1436 N N . ILE A 1 205 ? -41.740 -68.909 -10.824 1.00 12.73 185 ILE A N 1
ATOM 1437 C CA . ILE A 1 205 ? -41.718 -70.257 -10.268 1.00 13.90 185 ILE A CA 1
ATOM 1438 C C . ILE A 1 205 ? -43.103 -70.720 -9.814 1.00 13.84 185 ILE A C 1
ATOM 1439 O O . ILE A 1 205 ? -43.530 -71.829 -10.142 1.00 14.34 185 ILE A O 1
ATOM 1444 N N . LEU A 1 206 ? -43.814 -69.870 -9.080 1.00 12.03 186 LEU A N 1
ATOM 1445 C CA . LEU A 1 206 ? -45.137 -70.242 -8.598 1.00 11.65 186 LEU A CA 1
ATOM 1446 C C . LEU A 1 206 ? -46.109 -70.452 -9.757 1.00 11.56 186 LEU A C 1
ATOM 1447 O O . LEU A 1 206 ? -46.979 -71.320 -9.699 1.00 12.54 186 LEU A O 1
ATOM 1452 N N . SER A 1 207 ? -45.950 -69.658 -10.812 1.00 11.68 187 SER A N 1
ATOM 1453 C CA . SER A 1 207 ? -46.806 -69.776 -11.983 1.00 12.48 187 SER A CA 1
ATOM 1454 C C . SER A 1 207 ? -46.569 -71.114 -12.672 1.00 12.75 187 SER A C 1
ATOM 1455 O O . SER A 1 207 ? -47.515 -71.833 -12.984 1.00 13.92 187 SER A O 1
ATOM 1458 N N . GLN A 1 208 ? -45.306 -71.457 -12.901 1.00 11.91 188 GLN A N 1
ATOM 1459 C CA . GLN A 1 208 ? -45.001 -72.714 -13.569 1.00 14.00 188 GLN A CA 1
ATOM 1460 C C . GLN A 1 208 ? -45.459 -73.915 -12.747 1.00 14.27 188 GLN A C 1
ATOM 1461 O O . GLN A 1 208 ? -45.895 -74.918 -13.307 1.00 14.68 188 GLN A O 1
ATOM 1467 N N . MET A 1 209 ? -45.376 -73.810 -11.424 1.00 13.73 189 MET A N 1
ATOM 1468 C CA . MET A 1 209 ? -45.818 -74.899 -10.554 1.00 14.94 189 MET A CA 1
ATOM 1469 C C . MET A 1 209 ? -47.335 -75.041 -10.636 1.00 16.47 189 MET A C 1
ATOM 1470 O O . MET A 1 209 ? -47.883 -76.104 -10.345 1.00 17.15 189 MET A O 1
ATOM 1475 N N . SER A 1 210 ? -48.007 -73.966 -11.039 1.00 15.33 190 SER A N 1
ATOM 1476 C CA . SER A 1 210 ? -49.465 -73.962 -11.129 1.00 16.24 190 SER A CA 1
ATOM 1477 C C . SER A 1 210 ? -49.994 -74.260 -12.531 1.00 17.22 190 SER A C 1
ATOM 1478 O O . SER A 1 210 ? -51.206 -74.292 -12.745 1.00 18.09 190 SER A O 1
ATOM 1481 N N . GLY A 1 211 ? -49.086 -74.468 -13.479 1.00 15.79 191 GLY A N 1
ATOM 1482 C CA . GLY A 1 211 ? -49.497 -74.778 -14.838 1.00 17.02 191 GLY A CA 1
ATOM 1483 C C . GLY A 1 211 ? -49.710 -73.578 -15.742 1.00 16.46 191 GLY A C 1
ATOM 1484 O O . GLY A 1 211 ? -50.324 -73.703 -16.802 1.00 15.94 191 GLY A O 1
ATOM 1485 N N . LEU A 1 212 ? -49.212 -72.415 -15.334 1.00 14.91 192 LEU A N 1
ATOM 1486 C CA . LEU A 1 212 ? -49.358 -71.211 -16.151 1.00 14.82 192 LEU A CA 1
ATOM 1487 C C . LEU A 1 212 ? -48.008 -70.701 -16.653 1.00 15.74 192 LEU A C 1
ATOM 1488 O O . LEU A 1 212 ? -47.085 -70.497 -15.865 1.00 16.80 192 LEU A O 1
ATOM 1493 N N . VAL A 1 213 ? -47.884 -70.516 -17.966 1.00 14.53 193 VAL A N 1
ATOM 1494 C CA . VAL A 1 213 ? -46.650 -69.982 -18.535 1.00 14.67 193 VAL A CA 1
ATOM 1495 C C . VAL A 1 213 ? -46.556 -68.538 -18.043 1.00 13.80 193 VAL A C 1
ATOM 1496 O O . VAL A 1 213 ? -47.447 -67.726 -18.298 1.00 12.59 193 VAL A O 1
ATOM 1500 N N . PRO A 1 214 ? -45.479 -68.198 -17.324 1.00 12.84 194 PRO A N 1
ATOM 1501 C CA . PRO A 1 214 ? -45.381 -66.821 -16.844 1.00 12.19 194 PRO A CA 1
ATOM 1502 C C . PRO A 1 214 ? -44.795 -65.812 -17.822 1.00 13.32 194 PRO A C 1
ATOM 1503 O O . PRO A 1 214 ? -43.763 -66.059 -18.445 1.00 14.61 194 PRO A O 1
ATOM 1507 N N . ILE A 1 215 ? -45.475 -64.680 -17.964 1.00 13.10 195 ILE A N 1
ATOM 1508 C CA . ILE A 1 215 ? -44.959 -63.595 -18.783 1.00 12.74 195 ILE A CA 1
ATOM 1509 C C . ILE A 1 215 ? -44.374 -62.671 -17.716 1.00 13.82 195 ILE A C 1
ATOM 1510 O O . ILE A 1 215 ? -45.102 -62.155 -16.863 1.00 13.97 195 ILE A O 1
ATOM 1515 N N . VAL A 1 216 ? -43.055 -62.499 -17.748 1.00 12.67 196 VAL A N 1
ATOM 1516 C CA . VAL A 1 216 ? -42.339 -61.666 -16.787 1.00 13.43 196 VAL A CA 1
ATOM 1517 C C . VAL A 1 216 ? -42.209 -60.258 -17.346 1.00 13.66 196 VAL A C 1
ATOM 1518 O O . VAL A 1 216 ? -41.549 -60.056 -18.362 1.00 13.15 196 VAL A O 1
ATOM 1522 N N . GLU A 1 217 ? -42.834 -59.287 -16.683 1.00 13.27 197 GLU A N 1
ATOM 1523 C CA . GLU A 1 217 ? -42.788 -57.913 -17.167 1.00 13.88 197 GLU A CA 1
ATOM 1524 C C . GLU A 1 217 ? -42.028 -56.936 -16.278 1.00 12.92 197 GLU A C 1
ATOM 1525 O O . GLU A 1 217 ? -42.560 -56.458 -15.277 1.00 13.67 197 GLU A O 1
ATOM 1531 N N . PRO A 1 218 ? -40.758 -56.656 -16.617 1.00 12.65 198 PRO A N 1
ATOM 1532 C CA . PRO A 1 218 ? -39.932 -55.720 -15.851 1.00 13.53 198 PRO A CA 1
ATOM 1533 C C . PRO A 1 218 ? -39.927 -54.442 -16.677 1.00 15.34 198 PRO A C 1
ATOM 1534 O O . PRO A 1 218 ? -39.062 -54.241 -17.529 1.00 15.21 198 PRO A O 1
ATOM 1538 N N . GLU A 1 219 ? -40.916 -53.590 -16.436 1.00 14.01 199 GLU A N 1
ATOM 1539 C CA . GLU A 1 219 ? -41.031 -52.363 -17.206 1.00 14.04 199 GLU A CA 1
ATOM 1540 C C . GLU A 1 219 ? -40.258 -51.169 -16.696 1.00 14.30 199 GLU A C 1
ATOM 1541 O O . GLU A 1 219 ? -40.530 -50.662 -15.610 1.00 14.38 199 GLU A O 1
ATOM 1547 N N . VAL A 1 220 ? -39.281 -50.730 -17.483 1.00 14.39 200 VAL A N 1
ATOM 1548 C CA . VAL A 1 220 ? -38.527 -49.536 -17.142 1.00 14.43 200 VAL A CA 1
ATOM 1549 C C . VAL A 1 220 ? -39.432 -48.497 -17.798 1.00 16.63 200 VAL A C 1
ATOM 1550 O O . VAL A 1 220 ? -39.561 -48.454 -19.024 1.00 15.69 200 VAL A O 1
ATOM 1554 N N . MET A 1 221 ? -40.087 -47.689 -16.976 1.00 17.69 201 MET A N 1
ATOM 1555 C CA . MET A 1 221 ? -41.030 -46.707 -17.488 1.00 19.57 201 MET A CA 1
ATOM 1556 C C . MET A 1 221 ? -40.445 -45.607 -18.360 1.00 19.51 201 MET A C 1
ATOM 1557 O O . MET A 1 221 ? -39.330 -45.136 -18.144 1.00 18.38 201 MET A O 1
ATOM 1562 N N . ILE A 1 222 ? -41.230 -45.212 -19.356 1.00 20.38 202 ILE A N 1
ATOM 1563 C CA . ILE A 1 222 ? -40.837 -44.192 -20.320 1.00 22.68 202 ILE A CA 1
ATOM 1564 C C . ILE A 1 222 ? -40.893 -42.784 -19.732 1.00 23.72 202 ILE A C 1
ATOM 1565 O O . ILE A 1 222 ? -40.314 -41.847 -20.283 1.00 22.60 202 ILE A O 1
ATOM 1570 N N . ASP A 1 223 ? -41.583 -42.645 -18.605 1.00 26.69 203 ASP A N 1
ATOM 1571 C CA . ASP A 1 223 ? -41.728 -41.353 -17.942 1.00 28.81 203 ASP A CA 1
ATOM 1572 C C . ASP A 1 223 ? -40.380 -40.736 -17.568 1.00 27.90 203 ASP A C 1
ATOM 1573 O O . ASP A 1 223 ? -39.514 -41.405 -17.005 1.00 27.41 203 ASP A O 1
ATOM 1578 N N . GLY A 1 224 ? -40.206 -39.456 -17.885 1.00 26.63 204 GLY A N 1
ATOM 1579 C CA . GLY A 1 224 ? -38.960 -38.786 -17.561 1.00 26.88 204 GLY A CA 1
ATOM 1580 C C . GLY A 1 224 ? -38.347 -38.021 -18.718 1.00 26.59 204 GLY A C 1
ATOM 1581 O O . GLY A 1 224 ? -38.821 -38.101 -19.853 1.00 26.87 204 GLY A O 1
ATOM 1582 N N . LYS A 1 225 ? -37.277 -37.287 -18.430 1.00 25.91 205 LYS A N 1
ATOM 1583 C CA . LYS A 1 225 ? -36.597 -36.487 -19.444 1.00 27.86 205 LYS A CA 1
ATOM 1584 C C . LYS A 1 225 ? -35.299 -37.134 -19.912 1.00 26.25 205 LYS A C 1
ATOM 1585 O O . LYS A 1 225 ? -34.532 -36.528 -20.659 1.00 24.77 205 LYS A O 1
ATOM 1591 N N . HIS A 1 226 ? -35.060 -38.366 -19.471 1.00 25.11 206 HIS A N 1
ATOM 1592 C CA . HIS A 1 226 ? -33.850 -39.099 -19.835 1.00 23.40 206 HIS A CA 1
ATOM 1593 C C . HIS A 1 226 ? -33.761 -39.394 -21.329 1.00 22.50 206 HIS A C 1
ATOM 1594 O O . HIS A 1 226 ? -34.782 -39.499 -22.009 1.00 22.31 206 HIS A O 1
ATOM 1601 N N . ASP A 1 227 ? -32.537 -39.536 -21.836 1.00 21.97 207 ASP A N 1
ATOM 1602 C CA . ASP A 1 227 ? -32.343 -39.846 -23.247 1.00 22.59 207 ASP A CA 1
ATOM 1603 C C . ASP A 1 227 ? -32.325 -41.359 -23.466 1.00 22.77 207 ASP A C 1
ATOM 1604 O O . ASP A 1 227 ? -32.420 -42.135 -22.511 1.00 21.47 207 ASP A O 1
ATOM 1609 N N . ILE A 1 228 ? -32.196 -41.775 -24.722 1.00 22.16 208 ILE A N 1
ATOM 1610 C CA . ILE A 1 228 ? -32.210 -43.195 -25.048 1.00 21.31 208 ILE A CA 1
ATOM 1611 C C . ILE A 1 228 ? -31.049 -43.981 -24.447 1.00 21.42 208 ILE A C 1
ATOM 1612 O O . ILE A 1 228 ? -31.208 -45.149 -24.094 1.00 19.40 208 ILE A O 1
ATOM 1617 N N . ASP A 1 229 ? -29.889 -43.347 -24.312 1.00 22.23 209 ASP A N 1
ATOM 1618 C CA . ASP A 1 229 ? -28.741 -44.037 -23.740 1.00 24.21 209 ASP A CA 1
ATOM 1619 C C . ASP A 1 229 ? -28.974 -44.365 -22.269 1.00 22.38 209 ASP A C 1
ATOM 1620 O O . ASP A 1 229 ? -28.551 -45.416 -21.787 1.00 20.96 209 ASP A O 1
ATOM 1625 N N . THR A 1 230 ? -29.642 -43.462 -21.557 1.00 21.04 210 THR A N 1
ATOM 1626 C CA . THR A 1 230 ? -29.934 -43.684 -20.147 1.00 21.12 210 THR A CA 1
ATOM 1627 C C . THR A 1 230 ? -30.921 -44.838 -20.024 1.00 20.25 210 THR A C 1
ATOM 1628 O O . THR A 1 230 ? -30.791 -45.681 -19.132 1.00 18.36 210 THR A O 1
ATOM 1632 N N . CYS A 1 231 ? -31.900 -44.883 -20.925 1.00 19.04 211 CYS A N 1
ATOM 1633 C CA . CYS A 1 231 ? -32.875 -45.966 -20.904 1.00 18.94 211 CYS A CA 1
ATOM 1634 C C . CYS A 1 231 ? -32.142 -47.277 -21.180 1.00 17.98 211 CYS A C 1
ATOM 1635 O O . CYS A 1 231 ? -32.456 -48.308 -20.591 1.00 17.74 211 CYS A O 1
ATOM 1638 N N . GLN A 1 232 ? -31.160 -47.226 -22.074 1.00 16.80 212 GLN A N 1
ATOM 1639 C CA . GLN A 1 232 ? -30.386 -48.413 -22.425 1.00 15.64 212 GLN A CA 1
ATOM 1640 C C . GLN A 1 232 ? -29.634 -48.946 -21.208 1.00 16.04 212 GLN A C 1
ATOM 1641 O O . GLN A 1 232 ? -29.726 -50.129 -20.877 1.00 15.24 212 GLN A O 1
ATOM 1647 N N . ARG A 1 233 ? -28.898 -48.062 -20.542 1.00 15.24 213 ARG A N 1
ATOM 1648 C CA . ARG A 1 233 ? -28.109 -48.439 -19.373 1.00 16.56 213 ARG A CA 1
ATOM 1649 C C . ARG A 1 233 ? -28.955 -48.953 -18.216 1.00 15.46 213 ARG A C 1
ATOM 1650 O O . ARG A 1 233 ? -28.606 -49.947 -17.578 1.00 15.79 213 ARG A O 1
ATOM 1658 N N . VAL A 1 234 ? -30.066 -48.281 -17.935 1.00 14.00 214 VAL A N 1
ATOM 1659 C CA . VAL A 1 234 ? -30.927 -48.715 -16.842 1.00 14.47 214 VAL A CA 1
ATOM 1660 C C . VAL A 1 234 ? -31.638 -50.024 -17.197 1.00 14.96 214 VAL A C 1
ATOM 1661 O O . VAL A 1 234 ? -31.732 -50.931 -16.367 1.00 13.74 214 VAL A O 1
ATOM 1665 N N . SER A 1 235 ? -32.128 -50.129 -18.428 1.00 15.02 215 SER A N 1
ATOM 1666 C CA . SER A 1 235 ? -32.811 -51.345 -18.858 1.00 14.33 215 SER A CA 1
ATOM 1667 C C . SER A 1 235 ? -31.865 -52.539 -18.778 1.00 13.74 215 SER A C 1
ATOM 1668 O O . SER A 1 235 ? -32.241 -53.601 -18.287 1.00 13.97 215 SER A O 1
ATOM 1671 N N . GLU A 1 236 ? -30.634 -52.371 -19.252 1.00 13.27 216 GLU A N 1
ATOM 1672 C CA . GLU A 1 236 ? -29.685 -53.477 -19.204 1.00 14.78 216 GLU A CA 1
ATOM 1673 C C . GLU A 1 236 ? -29.443 -53.907 -17.759 1.00 14.58 216 GLU A C 1
ATOM 1674 O O . GLU A 1 236 ? -29.418 -55.099 -17.449 1.00 13.36 216 GLU A O 1
ATOM 1680 N N . HIS A 1 237 ? -29.281 -52.926 -16.877 1.00 13.18 217 HIS A N 1
ATOM 1681 C CA . HIS A 1 237 ? -29.021 -53.187 -15.461 1.00 14.85 217 HIS A CA 1
ATOM 1682 C C . HIS A 1 237 ? -30.206 -53.899 -14.806 1.00 13.13 217 HIS A C 1
ATOM 1683 O O . HIS A 1 237 ? -30.044 -54.898 -14.093 1.00 13.64 217 HIS A O 1
ATOM 1690 N N . VAL A 1 238 ? -31.401 -53.378 -15.043 1.00 11.99 218 VAL A N 1
ATOM 1691 C CA . VAL A 1 238 ? -32.602 -53.975 -14.475 1.00 13.83 218 VAL A CA 1
ATOM 1692 C C . VAL A 1 238 ? -32.838 -55.399 -14.983 1.00 13.34 218 VAL A C 1
ATOM 1693 O O . VAL A 1 238 ? -33.053 -56.319 -14.192 1.00 12.97 218 VAL A O 1
ATOM 1697 N N . TRP A 1 239 ? -32.798 -55.579 -16.299 1.00 14.00 219 TRP A N 1
ATOM 1698 C CA . TRP A 1 239 ? -33.042 -56.896 -16.882 1.00 14.10 219 TRP A CA 1
ATOM 1699 C C . TRP A 1 239 ? -31.996 -57.936 -16.502 1.00 13.92 219 TRP A C 1
ATOM 1700 O O . TRP A 1 239 ? -32.325 -59.111 -16.327 1.00 13.73 219 TRP A O 1
ATOM 1711 N N . ARG A 1 240 ? -30.739 -57.513 -16.381 1.00 13.51 220 ARG A N 1
ATOM 1712 C CA . ARG A 1 240 ? -29.674 -58.439 -16.019 1.00 14.42 220 ARG A CA 1
ATOM 1713 C C . ARG A 1 240 ? -29.947 -59.050 -14.645 1.00 13.78 220 ARG A C 1
ATOM 1714 O O . ARG A 1 240 ? -29.714 -60.241 -14.429 1.00 14.24 220 ARG A O 1
ATOM 1722 N N . GLU A 1 241 ? -30.454 -58.242 -13.718 1.00 13.30 221 GLU A N 1
ATOM 1723 C CA . GLU A 1 241 ? -30.742 -58.740 -12.376 1.00 13.94 221 GLU A CA 1
ATOM 1724 C C . GLU A 1 241 ? -31.984 -59.623 -12.388 1.00 13.11 221 GLU A C 1
ATOM 1725 O O . GLU A 1 241 ? -32.093 -60.554 -11.598 1.00 11.73 221 GLU A O 1
ATOM 1731 N N . VAL A 1 242 ? -32.926 -59.330 -13.279 1.00 12.40 222 VAL A N 1
ATOM 1732 C CA . VAL A 1 242 ? -34.123 -60.159 -13.376 1.00 13.64 222 VAL A CA 1
ATOM 1733 C C . VAL A 1 242 ? -33.674 -61.558 -13.811 1.00 12.73 222 VAL A C 1
ATOM 1734 O O . VAL A 1 242 ? -34.111 -62.569 -13.252 1.00 11.97 222 VAL A O 1
ATOM 1738 N N . VAL A 1 243 ? -32.786 -61.613 -14.799 1.00 12.00 223 VAL A N 1
ATOM 1739 C CA . VAL A 1 243 ? -32.273 -62.898 -15.276 1.00 11.75 223 VAL A CA 1
ATOM 1740 C C . VAL A 1 243 ? -31.504 -63.608 -14.158 1.00 12.09 223 VAL A C 1
ATOM 1741 O O . VAL A 1 243 ? -31.633 -64.818 -13.974 1.00 11.98 223 VAL A O 1
ATOM 1745 N N . ALA A 1 244 ? -30.712 -62.856 -13.400 1.00 11.73 224 ALA A N 1
ATOM 1746 C CA . ALA A 1 244 ? -29.942 -63.456 -12.311 1.00 12.03 224 ALA A CA 1
ATOM 1747 C C . ALA A 1 244 ? -30.870 -64.104 -11.283 1.00 12.63 224 ALA A C 1
ATOM 1748 O O . ALA A 1 244 ? -30.605 -65.214 -10.804 1.00 13.14 224 ALA A O 1
ATOM 1750 N N . ALA A 1 245 ? -31.958 -63.416 -10.942 1.00 10.50 225 ALA A N 1
ATOM 1751 C CA . ALA A 1 245 ? -32.910 -63.949 -9.973 1.00 11.47 225 ALA A CA 1
ATOM 1752 C C . ALA A 1 245 ? -33.623 -65.174 -10.527 1.00 12.64 225 ALA A C 1
ATOM 1753 O O . ALA A 1 245 ? -33.855 -66.145 -9.803 1.00 11.92 225 ALA A O 1
ATOM 1755 N N . LEU A 1 246 ? -33.982 -65.128 -11.807 1.00 11.57 226 LEU A N 1
ATOM 1756 C CA . LEU A 1 246 ? -34.660 -66.260 -12.428 1.00 13.56 226 LEU A CA 1
ATOM 1757 C C . LEU A 1 246 ? -33.760 -67.493 -12.392 1.00 12.64 226 LEU A C 1
ATOM 1758 O O . LEU A 1 246 ? -34.237 -68.608 -12.172 1.00 13.65 226 LEU A O 1
ATOM 1763 N N . GLN A 1 247 ? -32.462 -67.288 -12.602 1.00 14.18 227 GLN A N 1
ATOM 1764 C CA . GLN A 1 247 ? -31.504 -68.388 -12.580 1.00 15.44 227 GLN A CA 1
ATOM 1765 C C . GLN A 1 247 ? -31.417 -68.953 -11.162 1.00 15.60 227 GLN A C 1
ATOM 1766 O O . GLN A 1 247 ? -31.411 -70.167 -10.972 1.00 16.80 227 GLN A O 1
ATOM 1772 N N . ARG A 1 248 ? -31.359 -68.074 -10.164 1.00 14.95 228 ARG A N 1
ATOM 1773 C CA . ARG A 1 248 ? -31.283 -68.526 -8.779 1.00 15.44 228 ARG A CA 1
ATOM 1774 C C . ARG A 1 248 ? -32.514 -69.323 -8.364 1.00 16.04 228 ARG A C 1
ATOM 1775 O O . ARG A 1 248 ? -32.405 -70.288 -7.609 1.00 17.03 228 ARG A O 1
ATOM 1783 N N . HIS A 1 249 ? -33.688 -68.921 -8.848 1.00 14.93 229 HIS A N 1
ATOM 1784 C CA . HIS A 1 249 ? -34.919 -69.623 -8.496 1.00 14.99 229 HIS A CA 1
ATOM 1785 C C . HIS A 1 249 ? -35.163 -70.884 -9.330 1.00 14.96 229 HIS A C 1
ATOM 1786 O O . HIS A 1 249 ? -36.106 -71.629 -9.072 1.00 17.77 229 HIS A O 1
ATOM 1793 N N . GLY A 1 250 ? -34.307 -71.119 -10.319 1.00 14.57 230 GLY A N 1
ATOM 1794 C CA . GLY A 1 250 ? -34.422 -72.314 -11.145 1.00 15.56 230 GLY A CA 1
ATOM 1795 C C . GLY A 1 250 ? -35.594 -72.387 -12.107 1.00 15.41 230 GLY A C 1
ATOM 1796 O O . GLY A 1 250 ? -36.193 -73.447 -12.296 1.00 14.55 230 GLY A O 1
ATOM 1797 N N . VAL A 1 251 ? -35.915 -71.266 -12.738 1.00 14.71 231 VAL A N 1
ATOM 1798 C CA . VAL A 1 251 ? -37.025 -71.224 -13.680 1.00 14.89 231 VAL A CA 1
ATOM 1799 C C . VAL A 1 251 ? -36.787 -72.141 -14.878 1.00 13.90 231 VAL A C 1
ATOM 1800 O O . VAL A 1 251 ? -35.646 -72.407 -15.256 1.00 13.17 231 VAL A O 1
ATOM 1804 N N . ILE A 1 252 ? -37.875 -72.632 -15.460 1.00 13.41 232 ILE A N 1
ATOM 1805 C CA . ILE A 1 252 ? -37.785 -73.458 -16.653 1.00 13.25 232 ILE A CA 1
ATOM 1806 C C . ILE A 1 252 ? -37.787 -72.431 -17.787 1.00 13.78 232 ILE A C 1
ATOM 1807 O O . ILE A 1 252 ? -38.828 -71.866 -18.121 1.00 14.18 232 ILE A O 1
ATOM 1812 N N . TRP A 1 253 ? -36.614 -72.176 -18.359 1.00 13.54 233 TRP A N 1
ATOM 1813 C CA . TRP A 1 253 ? -36.488 -71.192 -19.427 1.00 13.34 233 TRP A CA 1
ATOM 1814 C C . TRP A 1 253 ? -37.348 -71.501 -20.641 1.00 14.56 233 TRP A C 1
ATOM 1815 O O . TRP A 1 253 ? -37.899 -70.592 -21.269 1.00 15.80 233 TRP A O 1
ATOM 1826 N N . GLU A 1 254 ? -37.462 -72.785 -20.960 1.00 16.16 234 GLU A N 1
ATOM 1827 C CA . GLU A 1 254 ? -38.247 -73.233 -22.100 1.00 16.83 234 GLU A CA 1
ATOM 1828 C C . GLU A 1 254 ? -39.736 -72.953 -21.928 1.00 17.67 234 GLU A C 1
ATOM 1829 O O . GLU A 1 254 ? -40.506 -73.063 -22.886 1.00 18.32 234 GLU A O 1
ATOM 1835 N N . GLY A 1 255 ? -40.139 -72.583 -20.715 1.00 15.20 235 GLY A N 1
ATOM 1836 C CA . GLY A 1 255 ? -41.546 -72.328 -20.458 1.00 13.98 235 GLY A CA 1
ATOM 1837 C C . GLY A 1 255 ? -41.911 -70.964 -19.897 1.00 14.38 235 GLY A C 1
ATOM 1838 O O . GLY A 1 255 ? -42.820 -70.854 -19.074 1.00 14.00 235 GLY A O 1
ATOM 1839 N N . CYS A 1 256 ? -41.213 -69.920 -20.322 1.00 15.01 236 CYS A N 1
ATOM 1840 C CA . CYS A 1 256 ? -41.546 -68.587 -19.842 1.00 17.22 236 CYS A CA 1
ATOM 1841 C C . CYS A 1 256 ? -41.370 -67.573 -20.963 1.00 16.30 236 CYS A C 1
ATOM 1842 O O . CYS A 1 256 ? -40.820 -67.887 -22.017 1.00 16.41 236 CYS A O 1
ATOM 1845 N N . LEU A 1 257 ? -41.852 -66.359 -20.733 1.00 15.13 237 LEU A N 1
ATOM 1846 C CA . LEU A 1 257 ? -41.753 -65.299 -21.724 1.00 14.00 237 LEU A CA 1
ATOM 1847 C C . LEU A 1 257 ? -41.421 -63.987 -21.038 1.00 14.92 237 LEU A C 1
ATOM 1848 O O . LEU A 1 257 ? -41.668 -63.818 -19.843 1.00 14.64 237 LEU A O 1
ATOM 1853 N N . LEU A 1 258 ? -40.862 -63.057 -21.803 1.00 14.12 238 LEU A N 1
ATOM 1854 C CA . LEU A 1 258 ? -40.515 -61.747 -21.272 1.00 12.83 238 LEU A CA 1
ATOM 1855 C C . LEU A 1 258 ? -41.403 -60.701 -21.933 1.00 13.81 238 LEU A C 1
ATOM 1856 O O . LEU A 1 258 ? -41.725 -60.817 -23.112 1.00 14.60 238 LEU A O 1
ATOM 1861 N N . LYS A 1 259 ? -41.803 -59.692 -21.166 1.00 12.95 239 LYS A N 1
ATOM 1862 C CA . LYS A 1 259 ? -42.602 -58.588 -21.691 1.00 14.06 239 LYS A CA 1
ATOM 1863 C C . LYS A 1 259 ? -41.874 -57.334 -21.223 1.00 14.03 239 LYS A C 1
ATOM 1864 O O . LYS A 1 259 ? -42.228 -56.732 -20.211 1.00 14.80 239 LYS A O 1
ATOM 1870 N N . PRO A 1 260 ? -40.829 -56.930 -21.957 1.00 15.54 240 PRO A N 1
ATOM 1871 C CA . PRO A 1 260 ? -40.056 -55.748 -21.588 1.00 15.12 240 PRO A CA 1
ATOM 1872 C C . PRO A 1 260 ? -40.473 -54.495 -22.337 1.00 16.65 240 PRO A C 1
ATOM 1873 O O . PRO A 1 260 ? -41.246 -54.546 -23.290 1.00 15.17 240 PRO A O 1
ATOM 1877 N N . ASN A 1 261 ? -39.941 -53.371 -21.881 1.00 15.21 241 ASN A N 1
ATOM 1878 C CA . ASN A 1 261 ? -40.167 -52.088 -22.524 1.00 15.94 241 ASN A CA 1
ATOM 1879 C C . ASN A 1 261 ? -39.158 -52.053 -23.663 1.00 16.43 241 ASN A C 1
ATOM 1880 O O . ASN A 1 261 ? -38.159 -52.774 -23.635 1.00 13.95 241 ASN A O 1
ATOM 1885 N N . MET A 1 262 ? -39.421 -51.233 -24.674 1.00 16.64 242 MET A N 1
ATOM 1886 C CA . MET A 1 262 ? -38.462 -51.083 -25.754 1.00 17.69 242 MET A CA 1
ATOM 1887 C C . MET A 1 262 ? -37.525 -50.007 -25.207 1.00 16.50 242 MET A C 1
ATOM 1888 O O . MET A 1 262 ? -37.891 -49.283 -24.277 1.00 16.64 242 MET A O 1
ATOM 1893 N N . VAL A 1 263 ? -36.318 -49.915 -25.755 1.00 15.96 243 VAL A N 1
ATOM 1894 C CA . VAL A 1 263 ? -35.360 -48.913 -25.306 1.00 15.27 243 VAL A CA 1
ATOM 1895 C C . VAL A 1 263 ? -35.578 -47.671 -26.164 1.00 16.39 243 VAL A C 1
ATOM 1896 O O . VAL A 1 263 ? -35.270 -47.666 -27.357 1.00 16.19 243 VAL A O 1
ATOM 1900 N N . VAL A 1 264 ? -36.126 -46.632 -25.540 1.00 16.98 244 VAL A N 1
ATOM 1901 C CA . VAL A 1 264 ? -36.447 -45.378 -26.217 1.00 19.68 244 VAL A CA 1
ATOM 1902 C C . VAL A 1 264 ? -36.181 -44.192 -25.288 1.00 20.81 244 VAL A C 1
ATOM 1903 O O . VAL A 1 264 ? -36.002 -44.367 -24.084 1.00 19.65 244 VAL A O 1
ATOM 1907 N N . PRO A 1 265 ? -36.148 -42.966 -25.839 1.00 20.58 245 PRO A N 1
ATOM 1908 C CA . PRO A 1 265 ? -35.909 -41.797 -24.988 1.00 20.63 245 PRO A CA 1
ATOM 1909 C C . PRO A 1 265 ? -37.141 -41.510 -24.120 1.00 20.22 245 PRO A C 1
ATOM 1910 O O . PRO A 1 265 ? -38.247 -41.943 -24.445 1.00 19.31 245 PRO A O 1
ATOM 1914 N N . GLY A 1 266 ? -36.940 -40.793 -23.018 1.00 19.86 246 GLY A N 1
ATOM 1915 C CA . GLY A 1 266 ? -38.038 -40.471 -22.120 1.00 21.48 246 GLY A CA 1
ATOM 1916 C C . GLY A 1 266 ? -39.164 -39.689 -22.771 1.00 23.20 246 GLY A C 1
ATOM 1917 O O . GLY A 1 266 ? -38.941 -38.945 -23.724 1.00 23.06 246 GLY A O 1
ATOM 1918 N N . ALA A 1 267 ? -40.375 -39.851 -22.248 1.00 24.36 247 ALA A N 1
ATOM 1919 C CA . ALA A 1 267 ? -41.551 -39.169 -22.784 1.00 27.03 247 ALA A CA 1
ATOM 1920 C C . ALA A 1 267 ? -41.454 -37.646 -22.708 1.00 28.80 247 ALA A C 1
ATOM 1921 O O . ALA A 1 267 ? -42.092 -36.938 -23.489 1.00 29.77 247 ALA A O 1
ATOM 1923 N N . GLU A 1 268 ? -40.661 -37.144 -21.767 1.00 30.22 248 GLU A N 1
ATOM 1924 C CA . GLU A 1 268 ? -40.494 -35.704 -21.604 1.00 32.55 248 GLU A CA 1
ATOM 1925 C C . GLU A 1 268 ? -39.077 -35.250 -21.953 1.00 32.57 248 GLU A C 1
ATOM 1926 O O . GLU A 1 268 ? -38.642 -34.175 -21.537 1.00 32.90 248 GLU A O 1
ATOM 1932 N N . SER A 1 269 ? -38.362 -36.069 -22.718 1.00 32.02 249 SER A N 1
ATOM 1933 C CA . SER A 1 269 ? -36.992 -35.750 -23.113 1.00 31.40 249 SER A CA 1
ATOM 1934 C C . SER A 1 269 ? -36.960 -34.774 -24.282 1.00 32.33 249 SER A C 1
ATOM 1935 O O . SER A 1 269 ? -35.951 -34.111 -24.518 1.00 32.39 249 SER A O 1
ATOM 1938 N N . GLY A 1 270 ? -38.064 -34.699 -25.017 1.00 32.85 250 GLY A N 1
ATOM 1939 C CA . GLY A 1 270 ? -38.129 -33.805 -26.157 1.00 34.66 250 GLY A CA 1
ATOM 1940 C C . GLY A 1 270 ? -37.519 -34.427 -27.398 1.00 36.31 250 GLY A C 1
ATOM 1941 O O . GLY A 1 270 ? -37.331 -33.752 -28.412 1.00 37.09 250 GLY A O 1
ATOM 1942 N N . LYS A 1 271 ? -37.208 -35.717 -27.322 1.00 35.83 251 LYS A N 1
ATOM 1943 C CA . LYS A 1 271 ? -36.619 -36.423 -28.455 1.00 36.14 251 LYS A CA 1
ATOM 1944 C C . LYS A 1 271 ? -37.470 -37.617 -28.866 1.00 34.84 251 LYS A C 1
ATOM 1945 O O . LYS A 1 271 ? -38.170 -38.207 -28.044 1.00 35.04 251 LYS A O 1
ATOM 1951 N N . THR A 1 272 ? -37.406 -37.964 -30.145 1.00 34.65 252 THR A N 1
ATOM 1952 C CA . THR A 1 272 ? -38.144 -39.103 -30.675 1.00 34.53 252 THR A CA 1
ATOM 1953 C C . THR A 1 272 ? -37.175 -39.919 -31.520 1.00 32.83 252 THR A C 1
ATOM 1954 O O . THR A 1 272 ? -36.653 -39.437 -32.522 1.00 33.89 252 THR A O 1
ATOM 1958 N N . ALA A 1 273 ? -36.934 -41.157 -31.104 1.00 29.61 253 ALA A N 1
ATOM 1959 C CA . ALA A 1 273 ? -36.007 -42.038 -31.803 1.00 27.68 253 ALA A CA 1
ATOM 1960 C C . ALA A 1 273 ? -36.564 -42.621 -33.094 1.00 26.02 253 ALA A C 1
ATOM 1961 O O . ALA A 1 273 ? -37.759 -42.898 -33.203 1.00 25.46 253 ALA A O 1
ATOM 1963 N N . ALA A 1 274 ? -35.682 -42.808 -34.071 1.00 25.04 254 ALA A N 1
ATOM 1964 C CA . ALA A 1 274 ? -36.064 -43.386 -35.352 1.00 24.29 254 ALA A CA 1
ATOM 1965 C C . ALA A 1 274 ? -36.196 -44.891 -35.142 1.00 23.95 254 ALA A C 1
ATOM 1966 O O . ALA A 1 274 ? -35.519 -45.462 -34.286 1.00 23.54 254 ALA A O 1
ATOM 1968 N N . PRO A 1 275 ? -37.070 -45.554 -35.915 1.00 24.12 255 PRO A N 1
ATOM 1969 C CA . PRO A 1 275 ? -37.264 -46.999 -35.782 1.00 23.21 255 PRO A CA 1
ATOM 1970 C C . PRO A 1 275 ? -35.971 -47.805 -35.701 1.00 23.58 255 PRO A C 1
ATOM 1971 O O . PRO A 1 275 ? -35.824 -48.660 -34.827 1.00 21.15 255 PRO A O 1
ATOM 1975 N N . GLU A 1 276 ? -35.035 -47.533 -36.605 1.00 24.18 256 GLU A N 1
ATOM 1976 C CA . GLU A 1 276 ? -33.770 -48.260 -36.619 1.00 24.59 256 GLU A CA 1
ATOM 1977 C C . GLU A 1 276 ? -32.950 -48.086 -35.347 1.00 22.48 256 GLU A C 1
ATOM 1978 O O . GLU A 1 276 ? -32.263 -49.014 -34.923 1.00 21.11 256 GLU A O 1
ATOM 1984 N N . GLN A 1 277 ? -33.011 -46.906 -34.737 1.00 21.33 257 GLN A N 1
ATOM 1985 C CA . GLN A 1 277 ? -32.256 -46.671 -33.511 1.00 21.86 257 GLN A CA 1
ATOM 1986 C C . GLN A 1 277 ? -32.889 -47.444 -32.357 1.00 20.22 257 GLN A C 1
ATOM 1987 O O . GLN A 1 277 ? -32.190 -48.035 -31.531 1.00 19.49 257 GLN A O 1
ATOM 1993 N N . VAL A 1 278 ? -34.215 -47.433 -32.297 1.00 18.35 258 VAL A N 1
ATOM 1994 C CA . VAL A 1 278 ? -34.916 -48.155 -31.245 1.00 18.08 258 VAL A CA 1
ATOM 1995 C C . VAL A 1 278 ? -34.628 -49.645 -31.384 1.00 17.81 258 VAL A C 1
ATOM 1996 O O . VAL A 1 278 ? -34.442 -50.347 -30.390 1.00 18.30 258 VAL A O 1
ATOM 2000 N N . ALA A 1 279 ? -34.579 -50.124 -32.622 1.00 16.25 259 ALA A N 1
ATOM 2001 C CA . ALA A 1 279 ? -34.313 -51.536 -32.866 1.00 17.98 259 ALA A CA 1
ATOM 2002 C C . ALA A 1 279 ? -32.910 -51.892 -32.395 1.00 17.85 259 ALA A C 1
ATOM 2003 O O . ALA A 1 279 ? -32.708 -52.892 -31.706 1.00 18.26 259 ALA A O 1
ATOM 2005 N N . HIS A 1 280 ? -31.941 -51.067 -32.774 1.00 16.62 260 HIS A N 1
ATOM 2006 C CA . HIS A 1 280 ? -30.562 -51.309 -32.383 1.00 17.56 260 HIS A CA 1
ATOM 2007 C C . HIS A 1 280 ? -30.409 -51.368 -30.868 1.00 17.54 260 HIS A C 1
ATOM 2008 O O . HIS A 1 280 ? -29.893 -52.344 -30.323 1.00 17.98 260 HIS A O 1
ATOM 2015 N N . TYR A 1 281 ? -30.848 -50.313 -30.192 1.00 16.51 261 TYR A N 1
ATOM 2016 C CA . TYR A 1 281 ? -30.733 -50.248 -28.743 1.00 17.05 261 TYR A CA 1
ATOM 2017 C C . TYR A 1 281 ? -31.501 -51.347 -28.017 1.00 16.67 261 TYR A C 1
ATOM 2018 O O . TYR A 1 281 ? -31.012 -51.909 -27.037 1.00 17.38 261 TYR A O 1
ATOM 2027 N N . THR A 1 282 ? -32.697 -51.661 -28.502 1.00 15.54 262 THR A N 1
ATOM 2028 C CA . THR A 1 282 ? -33.522 -52.682 -27.864 1.00 16.44 262 THR A CA 1
ATOM 2029 C C . THR A 1 282 ? -32.986 -54.102 -28.024 1.00 16.84 262 THR A C 1
ATOM 2030 O O . THR A 1 282 ? -32.887 -54.847 -27.043 1.00 16.02 262 THR A O 1
ATOM 2034 N N . VAL A 1 283 ? -32.634 -54.476 -29.250 1.00 15.16 263 VAL A N 1
ATOM 2035 C CA . VAL A 1 283 ? -32.128 -55.817 -29.514 1.00 16.42 263 VAL A CA 1
ATOM 2036 C C . VAL A 1 283 ? -30.758 -56.026 -28.868 1.00 15.39 263 VAL A C 1
ATOM 2037 O O . VAL A 1 283 ? -30.448 -57.115 -28.373 1.00 15.16 263 VAL A O 1
ATOM 2041 N N . MET A 1 284 ? -29.943 -54.978 -28.862 1.00 14.88 264 MET A N 1
ATOM 2042 C CA . MET A 1 284 ? -28.624 -55.055 -28.243 1.00 16.14 264 MET A CA 1
ATOM 2043 C C . MET A 1 284 ? -28.771 -55.302 -26.740 1.00 14.15 264 MET A C 1
ATOM 2044 O O . MET A 1 284 ? -28.086 -56.147 -26.164 1.00 14.69 264 MET A O 1
ATOM 2049 N N . THR A 1 285 ? -29.672 -54.560 -26.108 1.00 13.16 265 THR A N 1
ATOM 2050 C CA . THR A 1 285 ? -29.873 -54.695 -24.673 1.00 14.33 265 THR A CA 1
ATOM 2051 C C . THR A 1 285 ? -30.407 -56.075 -24.307 1.00 14.23 265 THR A C 1
ATOM 2052 O O . THR A 1 285 ? -29.956 -56.678 -23.336 1.00 15.16 265 THR A O 1
ATOM 2056 N N . LEU A 1 286 ? -31.362 -56.581 -25.082 1.00 14.50 266 LEU A N 1
ATOM 2057 C CA . LEU A 1 286 ? -31.895 -57.914 -24.820 1.00 14.89 266 LEU A CA 1
ATOM 2058 C C . LEU A 1 286 ? -30.791 -58.960 -24.979 1.00 14.09 266 LEU A C 1
ATOM 2059 O O . LEU A 1 286 ? -30.639 -59.849 -24.142 1.00 15.04 266 LEU A O 1
ATOM 2064 N N . ALA A 1 287 ? -30.011 -58.845 -26.050 1.00 13.93 267 ALA A N 1
ATOM 2065 C CA . ALA A 1 287 ? -28.945 -59.808 -26.312 1.00 14.41 267 ALA A CA 1
ATOM 2066 C C . ALA A 1 287 ? -27.859 -59.843 -25.236 1.00 13.89 267 ALA A C 1
ATOM 2067 O O . ALA A 1 287 ? -27.288 -60.895 -24.964 1.00 14.54 267 ALA A O 1
ATOM 2069 N N . ARG A 1 288 ? -27.578 -58.702 -24.619 1.00 13.96 268 ARG A N 1
ATOM 2070 C CA . ARG A 1 288 ? -26.549 -58.645 -23.585 1.00 14.08 268 ARG A CA 1
ATOM 2071 C C . ARG A 1 288 ? -27.013 -59.195 -22.241 1.00 13.60 268 ARG A C 1
ATOM 2072 O O . ARG A 1 288 ? -26.191 -59.431 -21.356 1.00 14.85 268 ARG A O 1
ATOM 2080 N N . THR A 1 289 ? -28.317 -59.410 -22.091 1.00 13.68 269 THR A N 1
ATOM 2081 C CA . THR A 1 289 ? -28.863 -59.871 -20.816 1.00 13.38 269 THR A CA 1
ATOM 2082 C C . THR A 1 289 ? -29.629 -61.191 -20.809 1.00 15.03 269 THR A C 1
ATOM 2083 O O . THR A 1 289 ? -29.533 -61.966 -19.853 1.00 14.86 269 THR A O 1
ATOM 2087 N N . MET A 1 290 ? -30.387 -61.445 -21.869 1.00 15.70 270 MET A N 1
ATOM 2088 C CA . MET A 1 290 ? -31.214 -62.645 -21.953 1.00 15.78 270 MET A CA 1
ATOM 2089 C C . MET A 1 290 ? -30.552 -63.921 -22.453 1.00 15.64 270 MET A C 1
ATOM 2090 O O . MET A 1 290 ? -29.847 -63.913 -23.463 1.00 14.91 270 MET A O 1
ATOM 2095 N N . PRO A 1 291 ? -30.777 -65.044 -21.748 1.00 15.09 271 PRO A N 1
ATOM 2096 C CA . PRO A 1 291 ? -30.182 -66.309 -22.187 1.00 15.39 271 PRO A CA 1
ATOM 2097 C C . PRO A 1 291 ? -30.774 -66.630 -23.554 1.00 13.59 271 PRO A C 1
ATOM 2098 O O . PRO A 1 291 ? -31.945 -66.338 -23.818 1.00 15.36 271 PRO A O 1
ATOM 2102 N N . ALA A 1 292 ? -29.973 -67.235 -24.420 1.00 13.84 272 ALA A N 1
ATOM 2103 C CA . ALA A 1 292 ? -30.431 -67.583 -25.757 1.00 14.86 272 ALA A CA 1
ATOM 2104 C C . ALA A 1 292 ? -31.628 -68.539 -25.755 1.00 16.30 272 ALA A C 1
ATOM 2105 O O . ALA A 1 292 ? -32.335 -68.644 -26.752 1.00 17.93 272 ALA A O 1
ATOM 2107 N N . MET A 1 293 ? -31.857 -69.231 -24.642 1.00 14.72 273 MET A N 1
ATOM 2108 C CA . MET A 1 293 ? -32.972 -70.175 -24.555 1.00 15.35 273 MET A CA 1
ATOM 2109 C C . MET A 1 293 ? -34.336 -69.497 -24.400 1.00 14.74 273 MET A C 1
ATOM 2110 O O . MET A 1 293 ? -35.364 -70.103 -24.706 1.00 17.20 273 MET A O 1
ATOM 2115 N N . LEU A 1 294 ? -34.352 -68.252 -23.924 1.00 15.04 274 LEU A N 1
ATOM 2116 C CA . LEU A 1 294 ? -35.612 -67.523 -23.742 1.00 14.68 274 LEU A CA 1
ATOM 2117 C C . LEU A 1 294 ? -36.414 -67.656 -25.035 1.00 15.89 274 LEU A C 1
ATOM 2118 O O . LEU A 1 294 ? -36.002 -67.159 -26.078 1.00 16.47 274 LEU A O 1
ATOM 2123 N N . PRO A 1 295 ? -37.579 -68.319 -24.979 1.00 16.37 275 PRO A N 1
ATOM 2124 C CA . PRO A 1 295 ? -38.383 -68.494 -26.192 1.00 16.55 275 PRO A CA 1
ATOM 2125 C C . PRO A 1 295 ? -39.014 -67.273 -26.844 1.00 15.13 275 PRO A C 1
ATOM 2126 O O . PRO A 1 295 ? -39.124 -67.220 -28.067 1.00 17.02 275 PRO A O 1
ATOM 2130 N N . GLY A 1 296 ? -39.428 -66.296 -26.050 1.00 15.48 276 GLY A N 1
ATOM 2131 C CA . GLY A 1 296 ? -40.062 -65.137 -26.649 1.00 15.15 276 GLY A CA 1
ATOM 2132 C C . GLY A 1 296 ? -40.051 -63.860 -25.841 1.00 14.85 276 GLY A C 1
ATOM 2133 O O . GLY A 1 296 ? -39.939 -63.870 -24.612 1.00 15.25 276 GLY A O 1
ATOM 2134 N N . VAL A 1 297 ? -40.178 -62.752 -26.564 1.00 14.39 277 VAL A N 1
ATOM 2135 C CA . VAL A 1 297 ? -40.198 -61.413 -25.993 1.00 16.24 277 VAL A CA 1
ATOM 2136 C C . VAL A 1 297 ? -41.389 -60.683 -26.608 1.00 17.53 277 VAL A C 1
ATOM 2137 O O . VAL A 1 297 ? -41.401 -60.408 -27.811 1.00 17.57 277 VAL A O 1
ATOM 2141 N N . MET A 1 298 ? -42.389 -60.386 -25.783 1.00 16.71 278 MET A N 1
ATOM 2142 C CA . MET A 1 298 ? -43.599 -59.703 -26.236 1.00 17.89 278 MET A CA 1
ATOM 2143 C C . MET A 1 298 ? -43.585 -58.295 -25.658 1.00 18.29 278 MET A C 1
ATOM 2144 O O . MET A 1 298 ? -43.940 -58.088 -24.500 1.00 18.91 278 MET A O 1
ATOM 2149 N N . PHE A 1 299 ? -43.181 -57.328 -26.474 1.00 16.28 279 PHE A N 1
ATOM 2150 C CA . PHE A 1 299 ? -43.064 -55.940 -26.040 1.00 16.27 279 PHE A CA 1
ATOM 2151 C C . PHE A 1 299 ? -44.328 -55.235 -25.588 1.00 16.31 279 PHE A C 1
ATOM 2152 O O . PHE A 1 299 ? -45.406 -55.451 -26.133 1.00 17.26 279 PHE A O 1
ATOM 2160 N N . LEU A 1 300 ? -44.173 -54.379 -24.584 1.00 17.98 280 LEU A N 1
ATOM 2161 C CA . LEU A 1 300 ? -45.276 -53.570 -24.087 1.00 19.16 280 LEU A CA 1
ATOM 2162 C C . LEU A 1 300 ? -45.148 -52.289 -24.911 1.00 20.77 280 LEU A C 1
ATOM 2163 O O . LEU A 1 300 ? -44.070 -51.993 -25.427 1.00 19.79 280 LEU A O 1
ATOM 2168 N N A SER A 1 301 ? -46.246 -51.549 -25.034 0.50 23.08 281 SER A N 1
ATOM 2169 N N B SER A 1 301 ? -46.230 -51.531 -25.045 0.50 21.92 281 SER A N 1
ATOM 2170 C CA A SER A 1 301 ? -46.259 -50.313 -25.810 0.50 25.64 281 SER A CA 1
ATOM 2171 C CA B SER A 1 301 ? -46.174 -50.305 -25.835 0.50 23.32 281 SER A CA 1
ATOM 2172 C C A SER A 1 301 ? -46.037 -49.070 -24.955 0.50 25.98 281 SER A C 1
ATOM 2173 C C B SER A 1 301 ? -46.604 -49.066 -25.061 0.50 23.31 281 SER A C 1
ATOM 2174 O O A SER A 1 301 ? -45.695 -48.007 -25.473 0.50 27.32 281 SER A O 1
ATOM 2175 O O B SER A 1 301 ? -47.008 -48.068 -25.656 0.50 23.28 281 SER A O 1
ATOM 2180 N N A GLY A 1 302 ? -46.237 -49.206 -23.647 0.50 26.90 282 GLY A N 1
ATOM 2181 N N B GLY A 1 302 ? -46.506 -49.129 -23.738 0.50 23.91 282 GLY A N 1
ATOM 2182 C CA A GLY A 1 302 ? -46.044 -48.083 -22.746 0.50 27.14 282 GLY A CA 1
ATOM 2183 C CA B GLY A 1 302 ? -46.893 -47.999 -22.915 0.50 24.67 282 GLY A CA 1
ATOM 2184 C C A GLY A 1 302 ? -46.695 -46.796 -23.216 0.50 27.87 282 GLY A C 1
ATOM 2185 C C B GLY A 1 302 ? -46.174 -46.709 -23.266 0.50 25.14 282 GLY A C 1
ATOM 2186 O O A GLY A 1 302 ? -47.919 -46.708 -23.306 0.50 28.87 282 GLY A O 1
ATOM 2187 O O B GLY A 1 302 ? -44.947 -46.631 -23.201 0.50 25.12 282 GLY A O 1
ATOM 2188 N N A GLY A 1 303 ? -45.871 -45.794 -23.514 0.50 27.92 283 GLY A N 1
ATOM 2189 N N B GLY A 1 303 ? -46.941 -45.691 -23.646 0.50 24.95 283 GLY A N 1
ATOM 2190 C CA A GLY A 1 303 ? -46.388 -44.515 -23.970 0.50 27.28 283 GLY A CA 1
ATOM 2191 C CA B GLY A 1 303 ? -46.350 -44.411 -23.989 0.50 25.59 283 GLY A CA 1
ATOM 2192 C C A GLY A 1 303 ? -46.101 -44.237 -25.434 0.50 27.40 283 GLY A C 1
ATOM 2193 C C B GLY A 1 303 ? -46.086 -44.211 -25.468 0.50 26.33 283 GLY A C 1
ATOM 2194 O O A GLY A 1 303 ? -45.781 -43.110 -25.814 0.50 27.92 283 GLY A O 1
ATOM 2195 O O B GLY A 1 303 ? -45.764 -43.102 -25.897 0.50 26.78 283 GLY A O 1
ATOM 2196 N N . LEU A 1 304 ? -46.217 -45.270 -26.259 1.00 25.78 284 LEU A N 1
ATOM 2197 C CA . LEU A 1 304 ? -45.980 -45.148 -27.689 1.00 25.20 284 LEU A CA 1
ATOM 2198 C C . LEU A 1 304 ? -47.314 -44.987 -28.407 1.00 24.97 284 LEU A C 1
ATOM 2199 O O . LEU A 1 304 ? -48.351 -45.422 -27.903 1.00 24.53 284 LEU A O 1
ATOM 2204 N N . SER A 1 305 ? -47.293 -44.349 -29.573 1.00 24.30 285 SER A N 1
ATOM 2205 C CA . SER A 1 305 ? -48.519 -44.173 -30.343 1.00 23.37 285 SER A CA 1
ATOM 2206 C C . SER A 1 305 ? -48.797 -45.515 -31.016 1.00 24.00 285 SER A C 1
ATOM 2207 O O . SER A 1 305 ? -47.922 -46.384 -31.057 1.00 22.64 285 SER A O 1
ATOM 2210 N N . GLU A 1 306 ? -50.005 -45.695 -31.535 1.00 23.65 286 GLU A N 1
ATOM 2211 C CA . GLU A 1 306 ? -50.348 -46.952 -32.193 1.00 24.14 286 GLU A CA 1
ATOM 2212 C C . GLU A 1 306 ? -49.408 -47.249 -33.358 1.00 23.89 286 GLU A C 1
ATOM 2213 O O . GLU A 1 306 ? -48.979 -48.389 -33.546 1.00 23.32 286 GLU A O 1
ATOM 2219 N N . VAL A 1 307 ? -49.085 -46.224 -34.140 1.00 24.03 287 VAL A N 1
ATOM 2220 C CA . VAL A 1 307 ? -48.198 -46.401 -35.284 1.00 24.58 287 VAL A CA 1
ATOM 2221 C C . VAL A 1 307 ? -46.750 -46.656 -34.860 1.00 23.82 287 VAL A C 1
ATOM 2222 O O . VAL A 1 307 ? -46.073 -47.499 -35.446 1.00 23.30 287 VAL A O 1
ATOM 2226 N N . GLN A 1 308 ? -46.277 -45.935 -33.847 1.00 24.76 288 GLN A N 1
ATOM 2227 C CA . GLN A 1 308 ? -44.910 -46.125 -33.358 1.00 24.39 288 GLN A CA 1
ATOM 2228 C C . GLN A 1 308 ? -44.692 -47.564 -32.918 1.00 23.12 288 GLN A C 1
ATOM 2229 O O . GLN A 1 308 ? -43.649 -48.156 -33.189 1.00 21.58 288 GLN A O 1
ATOM 2235 N N . ALA A 1 309 ? -45.674 -48.112 -32.211 1.00 22.38 289 ALA A N 1
ATOM 2236 C CA . ALA A 1 309 ? -45.586 -49.481 -31.718 1.00 21.38 289 ALA A CA 1
ATOM 2237 C C . ALA A 1 309 ? -45.388 -50.454 -32.871 1.00 22.13 289 ALA A C 1
ATOM 2238 O O . ALA A 1 309 ? -44.678 -51.451 -32.738 1.00 21.00 289 ALA A O 1
ATOM 2240 N N . SER A 1 310 ? -46.020 -50.170 -34.005 1.00 19.39 290 SER A N 1
ATOM 2241 C CA . SER A 1 310 ? -45.879 -51.041 -35.163 1.00 19.48 290 SER A CA 1
ATOM 2242 C C . SER A 1 310 ? -44.542 -50.782 -35.856 1.00 19.04 290 SER A C 1
ATOM 2243 O O . SER A 1 310 ? -43.821 -51.721 -36.196 1.00 18.70 290 SER A O 1
ATOM 2246 N N . GLU A 1 311 ? -44.206 -49.509 -36.052 1.00 19.33 291 GLU A N 1
ATOM 2247 C CA . GLU A 1 311 ? -42.950 -49.147 -36.705 1.00 21.32 291 GLU A CA 1
ATOM 2248 C C . GLU A 1 311 ? -41.743 -49.709 -35.969 1.00 20.57 291 GLU A C 1
ATOM 2249 O O . GLU A 1 311 ? -40.818 -50.234 -36.585 1.00 20.59 291 GLU A O 1
ATOM 2255 N N . TYR A 1 312 ? -41.754 -49.575 -34.647 1.00 19.15 292 TYR A N 1
ATOM 2256 C CA . TYR A 1 312 ? -40.645 -50.051 -33.832 1.00 18.86 292 TYR A CA 1
ATOM 2257 C C . TYR A 1 312 ? -40.498 -51.562 -33.851 1.00 17.26 292 TYR A C 1
ATOM 2258 O O . TYR A 1 312 ? -39.385 -52.072 -33.982 1.00 17.06 292 TYR A O 1
ATOM 2267 N N . LEU A 1 313 ? -41.612 -52.277 -33.722 1.00 16.82 293 LEU A N 1
ATOM 2268 C CA . LEU A 1 313 ? -41.570 -53.735 -33.733 1.00 17.63 293 LEU A CA 1
ATOM 2269 C C . LEU A 1 313 ? -41.072 -54.229 -35.085 1.00 18.29 293 LEU A C 1
ATOM 2270 O O . LEU A 1 313 ? -40.348 -55.221 -35.171 1.00 17.04 293 LEU A O 1
ATOM 2275 N N . ASN A 1 314 ? -41.459 -53.532 -36.148 1.00 18.24 294 ASN A N 1
ATOM 2276 C CA . ASN A 1 314 ? -41.028 -53.924 -37.481 1.00 17.39 294 ASN A CA 1
ATOM 2277 C C . ASN A 1 314 ? -39.514 -53.789 -37.618 1.00 16.59 294 ASN A C 1
ATOM 2278 O O . ASN A 1 314 ? -38.849 -54.684 -38.146 1.00 17.74 294 ASN A O 1
ATOM 2283 N N . ALA A 1 315 ? -38.978 -52.664 -37.147 1.00 16.39 295 ALA A N 1
ATOM 2284 C CA . ALA A 1 315 ? -37.542 -52.407 -37.213 1.00 17.52 295 ALA A CA 1
ATOM 2285 C C . ALA A 1 315 ? -36.791 -53.452 -36.391 1.00 18.59 295 ALA A C 1
ATOM 2286 O O . ALA A 1 315 ? -35.731 -53.934 -36.792 1.00 19.68 295 ALA A O 1
ATOM 2288 N N . ILE A 1 316 ? -37.352 -53.799 -35.239 1.00 17.39 296 ILE A N 1
ATOM 2289 C CA . ILE A 1 316 ? -36.744 -54.792 -34.362 1.00 16.85 296 ILE A CA 1
ATOM 2290 C C . ILE A 1 316 ? -36.636 -56.127 -35.090 1.00 16.47 296 ILE A C 1
ATOM 2291 O O . ILE A 1 316 ? -35.628 -56.831 -34.973 1.00 16.78 296 ILE A O 1
ATOM 2296 N N . ASN A 1 317 ? -37.663 -56.468 -35.864 1.00 16.30 297 ASN A N 1
ATOM 2297 C CA . ASN A 1 317 ? -37.650 -57.718 -36.604 1.00 16.40 297 ASN A CA 1
ATOM 2298 C C . ASN A 1 317 ? -36.906 -57.626 -37.934 1.00 18.33 297 ASN A C 1
ATOM 2299 O O . ASN A 1 317 ? -37.057 -58.477 -38.806 1.00 19.20 297 ASN A O 1
ATOM 2304 N N . ASN A 1 318 ? -36.102 -56.578 -38.072 1.00 19.33 298 ASN A N 1
ATOM 2305 C CA . ASN A 1 318 ? -35.275 -56.379 -39.257 1.00 20.31 298 ASN A CA 1
ATOM 2306 C C . ASN A 1 318 ? -33.849 -56.099 -38.792 1.00 20.67 298 ASN A C 1
ATOM 2307 O O . ASN A 1 318 ? -32.982 -55.744 -39.589 1.00 21.39 298 ASN A O 1
ATOM 2312 N N . SER A 1 319 ? -33.614 -56.271 -37.492 1.00 19.14 299 SER A N 1
ATOM 2313 C CA . SER A 1 319 ? -32.295 -56.033 -36.909 1.00 19.46 299 SER A CA 1
ATOM 2314 C C . SER A 1 319 ? -31.292 -57.134 -37.242 1.00 18.58 299 SER A C 1
ATOM 2315 O O . SER A 1 319 ? -31.614 -58.322 -37.194 1.00 18.13 299 SER A O 1
ATOM 2318 N N . PRO A 1 320 ? -30.053 -56.748 -37.583 1.00 20.59 300 PRO A N 1
ATOM 2319 C CA . PRO A 1 320 ? -29.012 -57.722 -37.915 1.00 20.79 300 PRO A CA 1
ATOM 2320 C C . PRO A 1 320 ? -28.321 -58.291 -36.672 1.00 21.82 300 PRO A C 1
ATOM 2321 O O . PRO A 1 320 ? -27.482 -59.190 -36.777 1.00 22.07 300 PRO A O 1
ATOM 2325 N N . LEU A 1 321 ? -28.681 -57.764 -35.502 1.00 20.21 301 LEU A N 1
ATOM 2326 C CA . LEU A 1 321 ? -28.103 -58.215 -34.235 1.00 20.12 301 LEU A CA 1
ATOM 2327 C C . LEU A 1 321 ? -28.673 -59.567 -33.814 1.00 19.59 301 LEU A C 1
ATOM 2328 O O . LEU A 1 321 ? -29.730 -59.982 -34.294 1.00 17.38 301 LEU A O 1
ATOM 2333 N N . PRO A 1 322 ? -27.979 -60.270 -32.901 1.00 19.18 302 PRO A N 1
ATOM 2334 C CA . PRO A 1 322 ? -28.429 -61.581 -32.422 1.00 18.55 302 PRO A CA 1
ATOM 2335 C C . PRO A 1 322 ? -29.808 -61.492 -31.778 1.00 17.68 302 PRO A C 1
ATOM 2336 O O . PRO A 1 322 ? -30.068 -60.591 -30.980 1.00 17.33 302 PRO A O 1
ATOM 2340 N N . ARG A 1 323 ? -30.681 -62.434 -32.123 1.00 17.76 303 ARG A N 1
ATOM 2341 C CA . ARG A 1 323 ? -32.034 -62.469 -31.577 1.00 17.58 303 ARG A CA 1
ATOM 2342 C C . ARG A 1 323 ? -32.687 -63.820 -31.850 1.00 17.27 303 ARG A C 1
ATOM 2343 O O . ARG A 1 323 ? -33.541 -63.946 -32.727 1.00 18.19 303 ARG A O 1
ATOM 2351 N N . PRO A 1 324 ? -32.292 -64.855 -31.089 1.00 17.07 304 PRO A N 1
ATOM 2352 C CA . PRO A 1 324 ? -32.843 -66.202 -31.260 1.00 17.38 304 PRO A CA 1
ATOM 2353 C C . PRO A 1 324 ? -34.309 -66.310 -30.851 1.00 17.79 304 PRO A C 1
ATOM 2354 O O . PRO A 1 324 ? -35.051 -67.141 -31.372 1.00 18.77 304 PRO A O 1
ATOM 2358 N N . TYR A 1 325 ? -34.722 -65.456 -29.922 1.00 17.67 305 TYR A N 1
ATOM 2359 C CA . TYR A 1 325 ? -36.091 -65.475 -29.432 1.00 17.71 305 TYR A CA 1
ATOM 2360 C C . TYR A 1 325 ? -37.101 -64.816 -30.358 1.00 18.27 305 TYR A C 1
ATOM 2361 O O . TYR A 1 325 ? -36.768 -63.957 -31.179 1.00 17.51 305 TYR A O 1
ATOM 2370 N N . PHE A 1 326 ? -38.342 -65.259 -30.210 1.00 17.47 306 PHE A N 1
ATOM 2371 C CA . PHE A 1 326 ? -39.475 -64.751 -30.966 1.00 16.89 306 PHE A CA 1
ATOM 2372 C C . PHE A 1 326 ? -39.712 -63.330 -30.456 1.00 17.35 306 PHE A C 1
ATOM 2373 O O . PHE A 1 326 ? -39.884 -63.122 -29.255 1.00 18.15 306 PHE A O 1
ATOM 2381 N N . LEU A 1 327 ? -39.695 -62.351 -31.356 1.00 14.47 307 LEU A N 1
ATOM 2382 C CA . LEU A 1 327 ? -39.922 -60.962 -30.963 1.00 14.05 307 LEU A CA 1
ATOM 2383 C C . LEU A 1 327 ? -41.279 -60.524 -31.483 1.00 16.24 307 LEU A C 1
ATOM 2384 O O . LEU A 1 327 ? -41.486 -60.431 -32.693 1.00 16.20 307 LEU A O 1
ATOM 2389 N N . SER A 1 328 ? -42.201 -60.249 -30.566 1.00 14.34 308 SER A N 1
ATOM 2390 C CA . SER A 1 328 ? -43.547 -59.862 -30.957 1.00 14.78 308 SER A CA 1
ATOM 2391 C C . SER A 1 328 ? -44.125 -58.789 -30.043 1.00 14.94 308 SER A C 1
ATOM 2392 O O . SER A 1 328 ? -43.390 -58.050 -29.388 1.00 14.52 308 SER A O 1
ATOM 2395 N N . PHE A 1 329 ? -45.449 -58.720 -29.995 1.00 15.87 309 PHE A N 1
ATOM 2396 C CA . PHE A 1 329 ? -46.130 -57.713 -29.198 1.00 16.93 309 PHE A CA 1
ATOM 2397 C C . PHE A 1 329 ? -47.104 -58.250 -28.157 1.00 16.55 309 PHE A C 1
ATOM 2398 O O . PHE A 1 329 ? -47.615 -59.364 -28.269 1.00 17.23 309 PHE A O 1
ATOM 2406 N N . SER A 1 330 ? -47.330 -57.434 -27.134 1.00 16.08 310 SER A N 1
ATOM 2407 C CA . SER A 1 330 ? -48.297 -57.711 -26.074 1.00 17.35 310 SER A CA 1
ATOM 2408 C C . SER A 1 330 ? -48.799 -56.306 -25.785 1.00 18.56 310 SER A C 1
ATOM 2409 O O . SER A 1 330 ? -48.437 -55.688 -24.783 1.00 19.17 310 SER A O 1
ATOM 2412 N N . TYR A 1 331 ? -49.620 -55.802 -26.699 1.00 19.18 311 TYR A N 1
ATOM 2413 C CA . TYR A 1 331 ? -50.140 -54.445 -26.615 1.00 18.48 311 TYR A CA 1
ATOM 2414 C C . TYR A 1 331 ? -51.539 -54.275 -26.052 1.00 19.40 311 TYR A C 1
ATOM 2415 O O . TYR A 1 331 ? -52.421 -55.112 -26.254 1.00 20.37 311 TYR A O 1
ATOM 2424 N N . ALA A 1 332 ? -51.728 -53.158 -25.360 1.00 20.54 312 ALA A N 1
ATOM 2425 C CA . ALA A 1 332 ? -53.014 -52.812 -24.783 1.00 22.62 312 ALA A CA 1
ATOM 2426 C C . ALA A 1 332 ? -53.568 -51.635 -25.590 1.00 23.32 312 ALA A C 1
ATOM 2427 O O . ALA A 1 332 ? -54.282 -51.825 -26.571 1.00 23.19 312 ALA A O 1
ATOM 2429 N N . ARG A 1 333 ? -53.216 -50.420 -25.189 1.00 24.21 313 ARG A N 1
ATOM 2430 C CA . ARG A 1 333 ? -53.698 -49.231 -25.883 1.00 26.02 313 ARG A CA 1
ATOM 2431 C C . ARG A 1 333 ? -53.302 -49.200 -27.359 1.00 24.75 313 ARG A C 1
ATOM 2432 O O . ARG A 1 333 ? -54.080 -48.758 -28.203 1.00 24.23 313 ARG A O 1
ATOM 2440 N N . ALA A 1 334 ? -52.101 -49.681 -27.672 1.00 23.68 314 ALA A N 1
ATOM 2441 C CA . ALA A 1 334 ? -51.616 -49.680 -29.049 1.00 23.23 314 ALA A CA 1
ATOM 2442 C C . ALA A 1 334 ? -52.474 -50.518 -29.994 1.00 22.69 314 ALA A C 1
ATOM 2443 O O . ALA A 1 334 ? -52.327 -50.434 -31.214 1.00 22.85 314 ALA A O 1
ATOM 2445 N N . LEU A 1 335 ? -53.362 -51.330 -29.431 1.00 21.91 315 LEU A N 1
ATOM 2446 C CA . LEU A 1 335 ? -54.251 -52.158 -30.240 1.00 23.25 315 LEU A CA 1
ATOM 2447 C C . LEU A 1 335 ? -55.709 -51.737 -30.061 1.00 24.00 315 LEU A C 1
ATOM 2448 O O . LEU A 1 335 ? -56.541 -51.996 -30.931 1.00 23.89 315 LEU A O 1
ATOM 2453 N N . GLN A 1 336 ? -56.003 -51.068 -28.948 1.00 25.42 316 GLN A N 1
ATOM 2454 C CA . GLN A 1 336 ? -57.373 -50.673 -28.618 1.00 28.12 316 GLN A CA 1
ATOM 2455 C C . GLN A 1 336 ? -57.800 -49.220 -28.816 1.00 28.58 316 GLN A C 1
ATOM 2456 O O . GLN A 1 336 ? -58.981 -48.950 -29.028 1.00 27.85 316 GLN A O 1
ATOM 2462 N N . SER A 1 337 ? -56.856 -48.290 -28.735 1.00 28.70 317 SER A N 1
ATOM 2463 C CA . SER A 1 337 ? -57.159 -46.868 -28.859 1.00 28.84 317 SER A CA 1
ATOM 2464 C C . SER A 1 337 ? -58.156 -46.487 -29.955 1.00 28.34 317 SER A C 1
ATOM 2465 O O . SER A 1 337 ? -59.248 -46.002 -29.659 1.00 27.93 317 SER A O 1
ATOM 2468 N N . SER A 1 338 ? -57.778 -46.691 -31.213 1.00 28.04 318 SER A N 1
ATOM 2469 C CA . SER A 1 338 ? -58.656 -46.351 -32.329 1.00 27.18 318 SER A CA 1
ATOM 2470 C C . SER A 1 338 ? -59.968 -47.129 -32.296 1.00 27.68 318 SER A C 1
ATOM 2471 O O . SER A 1 338 ? -61.033 -46.575 -32.576 1.00 27.07 318 SER A O 1
ATOM 2474 N N . ALA A 1 339 ? -59.885 -48.412 -31.956 1.00 24.81 319 ALA A N 1
ATOM 2475 C CA . ALA A 1 339 ? -61.064 -49.267 -31.886 1.00 25.27 319 ALA A CA 1
ATOM 2476 C C . ALA A 1 339 ? -62.090 -48.742 -30.883 1.00 25.29 319 ALA A C 1
ATOM 2477 O O . ALA A 1 339 ? -63.291 -48.729 -31.160 1.00 24.07 319 ALA A O 1
ATOM 2479 N N . LEU A 1 340 ? -61.612 -48.315 -29.718 1.00 24.99 320 LEU A N 1
ATOM 2480 C CA . LEU A 1 340 ? -62.491 -47.794 -28.678 1.00 27.66 320 LEU A CA 1
ATOM 2481 C C . LEU A 1 340 ? -63.260 -46.566 -29.159 1.00 27.93 320 LEU A C 1
ATOM 2482 O O . LEU A 1 340 ? -64.470 -46.465 -28.957 1.00 27.33 320 LEU A O 1
ATOM 2487 N N . LYS A 1 341 ? -62.552 -45.635 -29.793 1.00 28.31 321 LYS A N 1
ATOM 2488 C CA . LYS A 1 341 ? -63.179 -44.416 -30.290 1.00 30.92 321 LYS A CA 1
ATOM 2489 C C . LYS A 1 341 ? -64.218 -44.693 -31.367 1.00 29.10 321 LYS A C 1
ATOM 2490 O O . LYS A 1 341 ? -65.283 -44.084 -31.372 1.00 30.06 321 LYS A O 1
ATOM 2496 N N . ALA A 1 342 ? -63.909 -45.613 -32.275 1.00 28.23 322 ALA A N 1
ATOM 2497 C CA . ALA A 1 342 ? -64.831 -45.961 -33.351 1.00 27.87 322 ALA A CA 1
ATOM 2498 C C . ALA A 1 342 ? -66.058 -46.667 -32.784 1.00 28.24 322 ALA A C 1
ATOM 2499 O O . ALA A 1 342 ? -67.183 -46.448 -33.242 1.00 27.25 322 ALA A O 1
ATOM 2501 N N . TRP A 1 343 ? -65.834 -47.518 -31.787 1.00 26.63 323 TRP A N 1
ATOM 2502 C CA . TRP A 1 343 ? -66.913 -48.257 -31.141 1.00 26.51 323 TRP A CA 1
ATOM 2503 C C . TRP A 1 343 ? -67.858 -47.285 -30.447 1.00 27.07 323 TRP A C 1
ATOM 2504 O O . TRP A 1 343 ? -69.079 -47.398 -30.566 1.00 27.10 323 TRP A O 1
ATOM 2515 N N . GLY A 1 344 ? -67.285 -46.328 -29.725 1.00 27.69 324 GLY A N 1
ATOM 2516 C CA . GLY A 1 344 ? -68.088 -45.337 -29.031 1.00 28.66 324 GLY A CA 1
ATOM 2517 C C . GLY A 1 344 ? -68.981 -45.898 -27.940 1.00 29.10 324 GLY A C 1
ATOM 2518 O O . GLY A 1 344 ? -69.853 -45.196 -27.425 1.00 28.58 324 GLY A O 1
ATOM 2519 N N . GLY A 1 345 ? -68.771 -47.164 -27.589 1.00 29.14 325 GLY A N 1
ATOM 2520 C CA . GLY A 1 345 ? -69.569 -47.786 -26.548 1.00 29.40 325 GLY A CA 1
ATOM 2521 C C . GLY A 1 345 ? -70.982 -48.149 -26.967 1.00 30.53 325 GLY A C 1
ATOM 2522 O O . GLY A 1 345 ? -71.829 -48.425 -26.118 1.00 31.01 325 GLY A O 1
ATOM 2523 N N . LYS A 1 346 ? -71.238 -48.155 -28.271 1.00 30.66 326 LYS A N 1
ATOM 2524 C CA . LYS A 1 346 ? -72.562 -48.483 -28.791 1.00 31.65 326 LYS A CA 1
ATOM 2525 C C . LYS A 1 346 ? -72.497 -49.744 -29.646 1.00 31.02 326 LYS A C 1
ATOM 2526 O O . LYS A 1 346 ? -71.493 -49.999 -30.311 1.00 30.50 326 LYS A O 1
ATOM 2532 N N . GLU A 1 347 ? -73.570 -50.530 -29.633 1.00 30.07 327 GLU A N 1
ATOM 2533 C CA . GLU A 1 347 ? -73.612 -51.754 -30.424 1.00 30.10 327 GLU A CA 1
ATOM 2534 C C . GLU A 1 347 ? -73.479 -51.440 -31.912 1.00 28.89 327 GLU A C 1
ATOM 2535 O O . GLU A 1 347 ? -72.888 -52.211 -32.671 1.00 27.93 327 GLU A O 1
ATOM 2541 N N . SER A 1 348 ? -74.040 -50.309 -32.326 1.00 27.34 328 SER A N 1
ATOM 2542 C CA . SER A 1 348 ? -73.986 -49.907 -33.726 1.00 27.00 328 SER A CA 1
ATOM 2543 C C . SER A 1 348 ? -72.558 -49.575 -34.140 1.00 25.90 328 SER A C 1
ATOM 2544 O O . SER A 1 348 ? -72.248 -49.516 -35.329 1.00 25.89 328 SER A O 1
ATOM 2547 N N . GLY A 1 349 ? -71.694 -49.362 -33.153 1.00 25.20 329 GLY A N 1
ATOM 2548 C CA . GLY A 1 349 ? -70.310 -49.033 -33.441 1.00 25.25 329 GLY A CA 1
ATOM 2549 C C . GLY A 1 349 ? -69.366 -50.224 -33.447 1.00 26.76 329 GLY A C 1
ATOM 2550 O O . GLY A 1 349 ? -68.159 -50.057 -33.624 1.00 26.28 329 GLY A O 1
ATOM 2551 N N . LEU A 1 350 ? -69.906 -51.427 -33.262 1.00 27.08 330 LEU A N 1
ATOM 2552 C CA . LEU A 1 350 ? -69.081 -52.633 -33.244 1.00 27.27 330 LEU A CA 1
ATOM 2553 C C . LEU A 1 350 ? -68.370 -52.902 -34.564 1.00 27.59 330 LEU A C 1
ATOM 2554 O O . LEU A 1 350 ? -67.208 -53.313 -34.578 1.00 26.27 330 LEU A O 1
ATOM 2559 N N . ALA A 1 351 ? -69.063 -52.677 -35.673 1.00 26.72 331 ALA A N 1
ATOM 2560 C CA . ALA A 1 351 ? -68.474 -52.904 -36.985 1.00 27.11 331 ALA A CA 1
ATOM 2561 C C . ALA A 1 351 ? -67.243 -52.021 -37.193 1.00 26.26 331 ALA A C 1
ATOM 2562 O O . ALA A 1 351 ? -66.171 -52.509 -37.555 1.00 27.63 331 ALA A O 1
ATOM 2564 N N . ALA A 1 352 ? -67.402 -50.722 -36.957 1.00 24.33 332 ALA A N 1
ATOM 2565 C CA . ALA A 1 352 ? -66.305 -49.776 -37.125 1.00 24.12 332 ALA A CA 1
ATOM 2566 C C . ALA A 1 352 ? -65.191 -50.051 -36.121 1.00 23.08 332 ALA A C 1
ATOM 2567 O O . ALA A 1 352 ? -64.009 -50.031 -36.471 1.00 21.01 332 ALA A O 1
ATOM 2569 N N . GLY A 1 353 ? -65.578 -50.301 -34.874 1.00 21.54 333 GLY A N 1
ATOM 2570 C CA . GLY A 1 353 ? -64.604 -50.571 -33.833 1.00 23.84 333 GLY A CA 1
ATOM 2571 C C . GLY A 1 353 ? -63.743 -51.769 -34.168 1.00 23.78 333 GLY A C 1
ATOM 2572 O O . GLY A 1 353 ? -62.522 -51.735 -34.016 1.00 24.19 333 GLY A O 1
ATOM 2573 N N . ARG A 1 354 ? -64.381 -52.835 -34.635 1.00 23.86 334 ARG A N 1
ATOM 2574 C CA . ARG A 1 354 ? -63.661 -54.046 -34.987 1.00 24.35 334 ARG A CA 1
ATOM 2575 C C . ARG A 1 354 ? -62.788 -53.889 -36.225 1.00 26.17 334 ARG A C 1
ATOM 2576 O O . ARG A 1 354 ? -61.725 -54.504 -36.314 1.00 25.34 334 ARG A O 1
ATOM 2584 N N . ARG A 1 355 ? -63.216 -53.067 -37.180 1.00 25.55 335 ARG A N 1
ATOM 2585 C CA . ARG A 1 355 ? -62.394 -52.864 -38.367 1.00 26.17 335 ARG A CA 1
ATOM 2586 C C . ARG A 1 355 ? -61.093 -52.187 -37.937 1.00 24.31 335 ARG A C 1
ATOM 2587 O O . ARG A 1 355 ? -60.022 -52.498 -38.459 1.00 24.12 335 ARG A O 1
ATOM 2595 N N . ALA A 1 356 ? -61.197 -51.264 -36.982 1.00 23.46 336 ALA A N 1
ATOM 2596 C CA . ALA A 1 356 ? -60.031 -50.543 -36.475 1.00 22.99 336 ALA A CA 1
ATOM 2597 C C . ALA A 1 356 ? -59.121 -51.478 -35.690 1.00 22.70 336 ALA A C 1
ATOM 2598 O O . ALA A 1 356 ? -57.897 -51.396 -35.794 1.00 23.38 336 ALA A O 1
ATOM 2600 N N . PHE A 1 357 ? -59.725 -52.357 -34.897 1.00 22.48 337 PHE A N 1
ATOM 2601 C CA . PHE A 1 357 ? -58.966 -53.313 -34.098 1.00 21.63 337 PHE A CA 1
ATOM 2602 C C . PHE A 1 357 ? -58.242 -54.301 -35.008 1.00 22.74 337 PHE A C 1
ATOM 2603 O O . PHE A 1 357 ? -57.050 -54.551 -34.838 1.00 19.46 337 PHE A O 1
ATOM 2611 N N . LEU A 1 358 ? -58.956 -54.857 -35.982 1.00 21.42 338 LEU A N 1
ATOM 2612 C CA . LEU A 1 358 ? -58.337 -55.810 -36.894 1.00 22.34 338 LEU A CA 1
ATOM 2613 C C . LEU A 1 358 ? -57.224 -55.172 -37.718 1.00 21.62 338 LEU A C 1
ATOM 2614 O O . LEU A 1 358 ? -56.241 -55.832 -38.056 1.00 20.94 338 LEU A O 1
ATOM 2619 N N . HIS A 1 359 ? -57.373 -53.890 -38.043 1.00 20.95 339 HIS A N 1
ATOM 2620 C CA . HIS A 1 359 ? -56.347 -53.194 -38.810 1.00 21.46 339 HIS A CA 1
ATOM 2621 C C . HIS A 1 359 ? -55.054 -53.123 -38.004 1.00 20.62 339 HIS A C 1
ATOM 2622 O O . HIS A 1 359 ? -53.983 -53.470 -38.499 1.00 21.29 339 HIS A O 1
ATOM 2629 N N . ARG A 1 360 ? -55.163 -52.661 -36.764 1.00 20.89 340 ARG A N 1
ATOM 2630 C CA . ARG A 1 360 ? -54.001 -52.545 -35.891 1.00 20.39 340 ARG A CA 1
ATOM 2631 C C . ARG A 1 360 ? -53.389 -53.911 -35.623 1.00 21.08 340 ARG A C 1
ATOM 2632 O O . ARG A 1 360 ? -52.166 -54.046 -35.544 1.00 20.02 340 ARG A O 1
ATOM 2640 N N . ALA A 1 361 ? -54.241 -54.922 -35.487 1.00 19.62 341 ALA A N 1
ATOM 2641 C CA . ALA A 1 361 ? -53.767 -56.276 -35.239 1.00 21.13 341 ALA A CA 1
ATOM 2642 C C . ALA A 1 361 ? -52.997 -56.772 -36.460 1.00 21.63 341 ALA A C 1
ATOM 2643 O O . ALA A 1 361 ? -51.962 -57.425 -36.327 1.00 21.27 341 ALA A O 1
ATOM 2645 N N . ARG A 1 362 ? -53.501 -56.448 -37.649 1.00 20.93 342 ARG A N 1
ATOM 2646 C CA . ARG A 1 362 ? -52.843 -56.861 -38.884 1.00 20.50 342 ARG A CA 1
ATOM 2647 C C . ARG A 1 362 ? -51.513 -56.136 -39.055 1.00 19.65 342 ARG A C 1
ATOM 2648 O O . ARG A 1 362 ? -50.519 -56.734 -39.473 1.00 19.42 342 ARG A O 1
ATOM 2656 N N . MET A 1 363 ? -51.494 -54.845 -38.736 1.00 19.07 343 MET A N 1
ATOM 2657 C CA . MET A 1 363 ? -50.271 -54.061 -38.861 1.00 19.89 343 MET A CA 1
ATOM 2658 C C . MET A 1 363 ? -49.171 -54.636 -37.975 1.00 20.09 343 MET A C 1
ATOM 2659 O O . MET A 1 363 ? -48.011 -54.715 -38.383 1.00 19.39 343 MET A O 1
ATOM 2664 N N . ASN A 1 364 ? -49.535 -55.050 -36.765 1.00 19.85 344 ASN A N 1
ATOM 2665 C CA . ASN A 1 364 ? -48.543 -55.605 -35.855 1.00 19.67 344 ASN A CA 1
ATOM 2666 C C . ASN A 1 364 ? -48.168 -57.038 -36.205 1.00 19.26 344 ASN A C 1
ATOM 2667 O O . ASN A 1 364 ? -47.070 -57.497 -35.884 1.00 17.64 344 ASN A O 1
ATOM 2672 N N . SER A 1 365 ? -49.074 -57.738 -36.879 1.00 19.46 345 SER A N 1
ATOM 2673 C CA . SER A 1 365 ? -48.802 -59.097 -37.316 1.00 20.54 345 SER A CA 1
ATOM 2674 C C . SER A 1 365 ? -47.705 -58.998 -38.369 1.00 21.07 345 SER A C 1
ATOM 2675 O O . SER A 1 365 ? -46.744 -59.763 -38.364 1.00 22.14 345 SER A O 1
ATOM 2678 N N . MET A 1 366 ? -47.860 -58.040 -39.276 1.00 22.29 346 MET A N 1
ATOM 2679 C CA . MET A 1 366 ? -46.877 -57.830 -40.325 1.00 23.24 346 MET A CA 1
ATOM 2680 C C . MET A 1 366 ? -45.571 -57.311 -39.729 1.00 20.90 346 MET A C 1
ATOM 2681 O O . MET A 1 366 ? -44.491 -57.633 -40.216 1.00 20.69 346 MET A O 1
ATOM 2686 N N . ALA A 1 367 ? -45.670 -56.511 -38.672 1.00 19.29 347 ALA A N 1
ATOM 2687 C CA . ALA A 1 367 ? -44.477 -55.979 -38.023 1.00 18.64 347 ALA A CA 1
ATOM 2688 C C . ALA A 1 367 ? -43.689 -57.125 -37.390 1.00 18.30 347 ALA A C 1
ATOM 2689 O O . ALA A 1 367 ? -42.458 -57.110 -37.378 1.00 17.30 347 ALA A O 1
ATOM 2691 N N . GLN A 1 368 ? -44.402 -58.123 -36.874 1.00 19.61 348 GLN A N 1
ATOM 2692 C CA . GLN A 1 368 ? -43.754 -59.279 -36.258 1.00 19.09 348 GLN A CA 1
ATOM 2693 C C . GLN A 1 368 ? -42.926 -59.989 -37.328 1.00 21.23 348 GLN A C 1
ATOM 2694 O O . GLN A 1 368 ? -41.804 -60.433 -37.075 1.00 21.16 348 GLN A O 1
ATOM 2700 N N . LEU A 1 369 ? -43.486 -60.078 -38.531 1.00 21.09 349 LEU A N 1
ATOM 2701 C CA . LEU A 1 369 ? -42.820 -60.731 -39.654 1.00 21.30 349 LEU A CA 1
ATOM 2702 C C . LEU A 1 369 ? -41.782 -59.818 -40.318 1.00 22.00 349 LEU A C 1
ATOM 2703 O O . LEU A 1 369 ? -41.037 -60.245 -41.203 1.00 22.63 349 LEU A O 1
ATOM 2708 N N . GLY A 1 370 ? -41.731 -58.565 -39.880 1.00 21.30 350 GLY A N 1
ATOM 2709 C CA . GLY A 1 370 ? -40.783 -57.621 -40.442 1.00 23.25 350 GLY A CA 1
ATOM 2710 C C . GLY A 1 370 ? -41.209 -57.121 -41.811 1.00 24.91 350 GLY A C 1
ATOM 2711 O O . GLY A 1 370 ? -40.382 -56.641 -42.589 1.00 23.67 350 GLY A O 1
ATOM 2712 N N . LYS A 1 371 ? -42.504 -57.226 -42.100 1.00 24.48 351 LYS A N 1
ATOM 2713 C CA . LYS A 1 371 ? -43.042 -56.795 -43.389 1.00 26.86 351 LYS A CA 1
ATOM 2714 C C . LYS A 1 371 ? -44.045 -55.652 -43.271 1.00 26.63 351 LYS A C 1
ATOM 2715 O O . LYS A 1 371 ? -44.884 -55.461 -44.153 1.00 27.05 351 LYS A O 1
ATOM 2721 N N . TYR A 1 372 ? -43.958 -54.894 -42.184 1.00 25.69 352 TYR A N 1
ATOM 2722 C CA . TYR A 1 372 ? -44.856 -53.767 -41.969 1.00 25.75 352 TYR A CA 1
ATOM 2723 C C . TYR A 1 372 ? -44.558 -52.658 -42.976 1.00 26.63 352 TYR A C 1
ATOM 2724 O O . TYR A 1 372 ? -43.397 -52.365 -43.263 1.00 26.33 352 TYR A O 1
ATOM 2733 N N . LYS A 1 373 ? -45.614 -52.056 -43.515 1.00 27.22 353 LYS A N 1
ATOM 2734 C CA . LYS A 1 373 ? -45.475 -50.970 -44.482 1.00 29.87 353 LYS A CA 1
ATOM 2735 C C . LYS A 1 373 ? -46.209 -49.741 -43.960 1.00 30.14 353 LYS A C 1
ATOM 2736 O O . LYS A 1 373 ? -47.430 -49.754 -43.817 1.00 29.53 353 LYS A O 1
ATOM 2742 N N . ARG A 1 374 ? -45.456 -48.684 -43.674 1.00 31.13 354 ARG A N 1
ATOM 2743 C CA . ARG A 1 374 ? -46.027 -47.447 -43.157 1.00 33.47 354 ARG A CA 1
ATOM 2744 C C . ARG A 1 374 ? -47.160 -46.910 -44.032 1.00 35.04 354 ARG A C 1
ATOM 2745 O O . ARG A 1 374 ? -48.139 -46.359 -43.522 1.00 33.82 354 ARG A O 1
ATOM 2753 N N . SER A 1 375 ? -47.026 -47.075 -45.345 1.00 35.79 355 SER A N 1
ATOM 2754 C CA . SER A 1 375 ? -48.038 -46.591 -46.282 1.00 38.37 355 SER A CA 1
ATOM 2755 C C . SER A 1 375 ? -49.395 -47.268 -46.094 1.00 39.75 355 SER A C 1
ATOM 2756 O O . SER A 1 375 ? -50.435 -46.665 -46.363 1.00 40.52 355 SER A O 1
ATOM 2759 N N . ASP A 1 376 ? -49.383 -48.518 -45.637 1.00 40.23 356 ASP A N 1
ATOM 2760 C CA . ASP A 1 376 ? -50.620 -49.263 -45.409 1.00 41.77 356 ASP A CA 1
ATOM 2761 C C . ASP A 1 376 ? -51.310 -48.773 -44.144 1.00 41.97 356 ASP A C 1
ATOM 2762 O O . ASP A 1 376 ? -52.436 -49.167 -43.845 1.00 42.40 356 ASP A O 1
ATOM 2767 N N . ASP A 1 377 ? -50.625 -47.907 -43.408 1.00 42.52 357 ASP A N 1
ATOM 2768 C CA . ASP A 1 377 ? -51.154 -47.367 -42.165 1.00 43.57 357 ASP A CA 1
ATOM 2769 C C . ASP A 1 377 ? -51.606 -45.923 -42.363 1.00 46.35 357 ASP A C 1
ATOM 2770 O O . ASP A 1 377 ? -51.157 -45.239 -43.283 1.00 46.79 357 ASP A O 1
ATOM 2775 N N . ASP A 1 378 ? -52.501 -45.465 -41.496 1.00 49.53 358 ASP A N 1
ATOM 2776 C CA . ASP A 1 378 ? -53.014 -44.103 -41.580 1.00 51.81 358 ASP A CA 1
ATOM 2777 C C . ASP A 1 378 ? -51.915 -43.076 -41.317 1.00 52.85 358 ASP A C 1
ATOM 2778 O O . ASP A 1 378 ? -50.767 -43.495 -41.058 1.00 53.39 358 ASP A O 1
ATOM 2783 N N . MET B 1 21 ? -36.461 -86.893 -4.287 1.00 53.29 1 MET B N 1
ATOM 2784 C CA . MET B 1 21 ? -36.577 -88.320 -4.708 1.00 52.56 1 MET B CA 1
ATOM 2785 C C . MET B 1 21 ? -35.219 -89.018 -4.696 1.00 50.18 1 MET B C 1
ATOM 2786 O O . MET B 1 21 ? -34.927 -89.814 -3.803 1.00 49.40 1 MET B O 1
ATOM 2791 N N . SER B 1 22 ? -34.391 -88.717 -5.690 1.00 47.64 2 SER B N 1
ATOM 2792 C CA . SER B 1 22 ? -33.073 -89.328 -5.783 1.00 45.26 2 SER B CA 1
ATOM 2793 C C . SER B 1 22 ? -32.152 -88.874 -4.653 1.00 42.82 2 SER B C 1
ATOM 2794 O O . SER B 1 22 ? -32.178 -87.714 -4.237 1.00 41.26 2 SER B O 1
ATOM 2797 N N . ARG B 1 23 ? -31.348 -89.809 -4.159 1.00 39.76 3 ARG B N 1
ATOM 2798 C CA . ARG B 1 23 ? -30.404 -89.550 -3.077 1.00 37.65 3 ARG B CA 1
ATOM 2799 C C . ARG B 1 23 ? -28.994 -89.607 -3.657 1.00 35.55 3 ARG B C 1
ATOM 2800 O O . ARG B 1 23 ? -28.770 -90.243 -4.686 1.00 35.68 3 ARG B O 1
ATOM 2808 N N . VAL B 1 24 ? -28.046 -88.949 -2.999 1.00 31.10 4 VAL B N 1
ATOM 2809 C CA . VAL B 1 24 ? -26.665 -88.952 -3.469 1.00 29.20 4 VAL B CA 1
ATOM 2810 C C . VAL B 1 24 ? -25.699 -88.767 -2.309 1.00 26.76 4 VAL B C 1
ATOM 2811 O O . VAL B 1 24 ? -25.944 -87.972 -1.406 1.00 23.24 4 VAL B O 1
ATOM 2815 N N . THR B 1 25 ? -24.602 -89.516 -2.332 1.00 24.40 5 THR B N 1
ATOM 2816 C CA . THR B 1 25 ? -23.601 -89.425 -1.280 1.00 23.64 5 THR B CA 1
ATOM 2817 C C . THR B 1 25 ? -22.502 -88.466 -1.720 1.00 23.97 5 THR B C 1
ATOM 2818 O O . THR B 1 25 ? -21.843 -88.688 -2.736 1.00 24.12 5 THR B O 1
ATOM 2822 N N . VAL B 1 26 ? -22.309 -87.397 -0.956 1.00 21.57 6 VAL B N 1
ATOM 2823 C CA . VAL B 1 26 ? -21.297 -86.407 -1.290 1.00 21.13 6 VAL B CA 1
ATOM 2824 C C . VAL B 1 26 ? -20.335 -86.170 -0.134 1.00 20.77 6 VAL B C 1
ATOM 2825 O O . VAL B 1 26 ? -20.517 -86.699 0.963 1.00 20.78 6 VAL B O 1
ATOM 2829 N N . LEU B 1 27 ? -19.299 -85.382 -0.394 1.00 19.14 7 LEU B N 1
ATOM 2830 C CA . LEU B 1 27 ? -18.338 -85.036 0.636 1.00 19.32 7 LEU B CA 1
ATOM 2831 C C . LEU B 1 27 ? -18.983 -83.927 1.451 1.00 20.44 7 LEU B C 1
ATOM 2832 O O . LEU B 1 27 ? -19.634 -83.037 0.901 1.00 18.49 7 LEU B O 1
ATOM 2837 N N . GLN B 1 28 ? -18.816 -83.984 2.764 1.00 20.44 8 GLN B N 1
ATOM 2838 C CA . GLN B 1 28 ? -19.381 -82.960 3.625 1.00 21.06 8 GLN B CA 1
ATOM 2839 C C . GLN B 1 28 ? -18.838 -81.597 3.192 1.00 19.84 8 GLN B C 1
ATOM 2840 O O . GLN B 1 28 ? -19.541 -80.588 3.241 1.00 19.17 8 GLN B O 1
ATOM 2846 N N . SER B 1 29 ? -17.587 -81.586 2.740 1.00 17.88 9 SER B N 1
ATOM 2847 C CA . SER B 1 29 ? -16.929 -80.361 2.299 1.00 17.87 9 SER B CA 1
ATOM 2848 C C . SER B 1 29 ? -17.553 -79.755 1.045 1.00 17.20 9 SER B C 1
ATOM 2849 O O . SER B 1 29 ? -17.224 -78.632 0.668 1.00 16.97 9 SER B O 1
ATOM 2852 N N . GLN B 1 30 ? -18.444 -80.497 0.395 1.00 16.10 10 GLN B N 1
ATOM 2853 C CA . GLN B 1 30 ? -19.106 -79.999 -0.807 1.00 16.60 10 GLN B CA 1
ATOM 2854 C C . GLN B 1 30 ? -20.439 -79.330 -0.479 1.00 18.34 10 GLN B C 1
ATOM 2855 O O . GLN B 1 30 ? -21.102 -78.795 -1.363 1.00 19.15 10 GLN B O 1
ATOM 2861 N N . LEU B 1 31 ? -20.827 -79.366 0.795 1.00 18.04 11 LEU B N 1
ATOM 2862 C CA . LEU B 1 31 ? -22.076 -78.748 1.233 1.00 17.31 11 LEU B CA 1
ATOM 2863 C C . LEU B 1 31 ? -21.800 -77.333 1.734 1.00 17.85 11 LEU B C 1
ATOM 2864 O O . LEU B 1 31 ? -20.853 -77.105 2.485 1.00 16.18 11 LEU B O 1
ATOM 2869 N N . PRO B 1 32 ? -22.638 -76.364 1.328 1.00 16.92 12 PRO B N 1
ATOM 2870 C CA . PRO B 1 32 ? -22.494 -74.958 1.720 1.00 17.38 12 PRO B CA 1
ATOM 2871 C C . PRO B 1 32 ? -22.342 -74.668 3.210 1.00 16.37 12 PRO B C 1
ATOM 2872 O O . PRO B 1 32 ? -21.578 -73.781 3.592 1.00 17.32 12 PRO B O 1
ATOM 2876 N N . ALA B 1 33 ? -23.059 -75.413 4.047 1.00 16.77 13 ALA B N 1
ATOM 2877 C CA . ALA B 1 33 ? -23.011 -75.196 5.491 1.00 17.37 13 ALA B CA 1
ATOM 2878 C C . ALA B 1 33 ? -21.731 -75.685 6.163 1.00 19.60 13 ALA B C 1
ATOM 2879 O O . ALA B 1 33 ? -21.499 -75.408 7.339 1.00 20.20 13 ALA B O 1
ATOM 2881 N N . TYR B 1 34 ? -20.896 -76.403 5.426 1.00 19.32 14 TYR B N 1
ATOM 2882 C CA . TYR B 1 34 ? -19.659 -76.903 6.008 1.00 20.94 14 TYR B CA 1
ATOM 2883 C C . TYR B 1 34 ? -18.453 -76.302 5.293 1.00 20.83 14 TYR B C 1
ATOM 2884 O O . TYR B 1 34 ? -17.530 -77.016 4.905 1.00 23.59 14 TYR B O 1
ATOM 2893 N N . ASN B 1 35 ? -18.459 -74.978 5.144 1.00 19.98 15 ASN B N 1
ATOM 2894 C CA . ASN B 1 35 ? -17.381 -74.267 4.453 1.00 20.76 15 ASN B CA 1
ATOM 2895 C C . ASN B 1 35 ? -16.305 -73.667 5.353 1.00 19.51 15 ASN B C 1
ATOM 2896 O O . ASN B 1 35 ? -15.389 -73.011 4.855 1.00 19.29 15 ASN B O 1
ATOM 2901 N N . ARG B 1 36 ? -16.406 -73.862 6.665 1.00 17.75 16 ARG B N 1
ATOM 2902 C CA . ARG B 1 36 ? -15.407 -73.286 7.564 1.00 17.28 16 ARG B CA 1
ATOM 2903 C C . ARG B 1 36 ? -14.016 -73.828 7.260 1.00 17.20 16 ARG B C 1
ATOM 2904 O O . ARG B 1 36 ? -13.826 -75.032 7.086 1.00 18.23 16 ARG B O 1
ATOM 2912 N N . LEU B 1 37 ? -13.046 -72.927 7.196 1.00 16.34 17 LEU B N 1
ATOM 2913 C CA . LEU B 1 37 ? -11.674 -73.311 6.901 1.00 18.32 17 LEU B CA 1
ATOM 2914 C C . LEU B 1 37 ? -11.164 -74.375 7.864 1.00 19.56 17 LEU B C 1
ATOM 2915 O O . LEU B 1 37 ? -11.397 -74.303 9.072 1.00 18.37 17 LEU B O 1
ATOM 2920 N N . LYS B 1 38 ? -10.477 -75.369 7.312 1.00 21.00 18 LYS B N 1
ATOM 2921 C CA . LYS B 1 38 ? -9.907 -76.445 8.112 1.00 24.52 18 LYS B CA 1
ATOM 2922 C C . LYS B 1 38 ? -8.391 -76.374 8.001 1.00 24.57 18 LYS B C 1
ATOM 2923 O O . LYS B 1 38 ? -7.828 -76.594 6.929 1.00 24.93 18 LYS B O 1
ATOM 2929 N N . THR B 1 39 ? -7.736 -76.047 9.110 1.00 26.34 19 THR B N 1
ATOM 2930 C CA . THR B 1 39 ? -6.281 -75.944 9.139 1.00 27.13 19 THR B CA 1
ATOM 2931 C C . THR B 1 39 ? -5.707 -76.468 10.452 1.00 29.03 19 THR B C 1
ATOM 2932 O O . THR B 1 39 ? -6.243 -76.200 11.527 1.00 28.76 19 THR B O 1
ATOM 2936 N N . PRO B 1 40 ? -4.604 -77.232 10.379 1.00 29.76 20 PRO B N 1
ATOM 2937 C CA . PRO B 1 40 ? -3.961 -77.788 11.575 1.00 29.93 20 PRO B CA 1
ATOM 2938 C C . PRO B 1 40 ? -3.425 -76.687 12.488 1.00 27.95 20 PRO B C 1
ATOM 2939 O O . PRO B 1 40 ? -3.102 -76.933 13.650 1.00 29.70 20 PRO B O 1
ATOM 2943 N N . TYR B 1 41 ? -3.332 -75.474 11.953 1.00 25.87 21 TYR B N 1
ATOM 2944 C CA . TYR B 1 41 ? -2.828 -74.331 12.710 1.00 23.51 21 TYR B CA 1
ATOM 2945 C C . TYR B 1 41 ? -3.881 -73.608 13.551 1.00 23.08 21 TYR B C 1
ATOM 2946 O O . TYR B 1 41 ? -3.564 -72.612 14.200 1.00 21.52 21 TYR B O 1
ATOM 2955 N N . GLU B 1 42 ? -5.120 -74.091 13.555 1.00 22.96 22 GLU B N 1
ATOM 2956 C CA . GLU B 1 42 ? -6.162 -73.393 14.307 1.00 23.38 22 GLU B CA 1
ATOM 2957 C C . GLU B 1 42 ? -5.793 -73.036 15.743 1.00 23.19 22 GLU B C 1
ATOM 2958 O O . GLU B 1 42 ? -5.850 -71.868 16.123 1.00 22.39 22 GLU B O 1
ATOM 2964 N N . SER B 1 43 ? -5.418 -74.033 16.541 1.00 24.03 23 SER B N 1
ATOM 2965 C CA . SER B 1 43 ? -5.052 -73.787 17.936 1.00 23.96 23 SER B CA 1
ATOM 2966 C C . SER B 1 43 ? -3.964 -72.729 18.072 1.00 22.49 23 SER B C 1
ATOM 2967 O O . SER B 1 43 ? -4.046 -71.848 18.930 1.00 22.80 23 SER B O 1
ATOM 2970 N N . GLU B 1 44 ? -2.944 -72.816 17.226 1.00 21.56 24 GLU B N 1
ATOM 2971 C CA . GLU B 1 44 ? -1.845 -71.861 17.274 1.00 22.52 24 GLU B CA 1
ATOM 2972 C C . GLU B 1 44 ? -2.295 -70.460 16.864 1.00 21.58 24 GLU B C 1
ATOM 2973 O O . GLU B 1 44 ? -1.839 -69.465 17.424 1.00 21.33 24 GLU B O 1
ATOM 2979 N N . LEU B 1 45 ? -3.189 -70.379 15.885 1.00 20.60 25 LEU B N 1
ATOM 2980 C CA . LEU B 1 45 ? -3.691 -69.082 15.442 1.00 19.31 25 LEU B CA 1
ATOM 2981 C C . LEU B 1 45 ? -4.438 -68.423 16.598 1.00 19.43 25 LEU B C 1
ATOM 2982 O O . LEU B 1 45 ? -4.306 -67.225 16.838 1.00 18.21 25 LEU B O 1
ATOM 2987 N N . ILE B 1 46 ? -5.229 -69.219 17.310 1.00 21.34 26 ILE B N 1
ATOM 2988 C CA . ILE B 1 46 ? -5.995 -68.711 18.441 1.00 21.87 26 ILE B CA 1
ATOM 2989 C C . ILE B 1 46 ? -5.059 -68.290 19.576 1.00 22.50 26 ILE B C 1
ATOM 2990 O O . ILE B 1 46 ? -5.285 -67.274 20.233 1.00 22.55 26 ILE B O 1
ATOM 2995 N N . ALA B 1 47 ? -3.999 -69.062 19.792 1.00 22.34 27 ALA B N 1
ATOM 2996 C CA . ALA B 1 47 ? -3.037 -68.740 20.838 1.00 22.85 27 ALA B CA 1
ATOM 2997 C C . ALA B 1 47 ? -2.333 -67.433 20.496 1.00 22.32 27 ALA B C 1
ATOM 2998 O O . ALA B 1 47 ? -2.038 -66.625 21.377 1.00 21.83 27 ALA B O 1
ATOM 3000 N N . THR B 1 48 ? -2.065 -67.227 19.210 1.00 20.98 28 THR B N 1
ATOM 3001 C CA . THR B 1 48 ? -1.398 -66.013 18.761 1.00 19.64 28 THR B CA 1
ATOM 3002 C C . THR B 1 48 ? -2.316 -64.810 18.936 1.00 20.95 28 THR B C 1
ATOM 3003 O O . THR B 1 48 ? -1.869 -63.719 19.295 1.00 21.05 28 THR B O 1
ATOM 3007 N N . VAL B 1 49 ? -3.607 -65.008 18.689 1.00 20.53 29 VAL B N 1
ATOM 3008 C CA . VAL B 1 49 ? -4.568 -63.926 18.846 1.00 20.32 29 VAL B CA 1
ATOM 3009 C C . VAL B 1 49 ? -4.622 -63.490 20.309 1.00 20.60 29 VAL B C 1
ATOM 3010 O O . VAL B 1 49 ? -4.700 -62.300 20.609 1.00 19.21 29 VAL B O 1
ATOM 3014 N N . LYS B 1 50 ? -4.579 -64.463 21.213 1.00 22.23 30 LYS B N 1
ATOM 3015 C CA . LYS B 1 50 ? -4.621 -64.173 22.640 1.00 24.40 30 LYS B CA 1
ATOM 3016 C C . LYS B 1 50 ? -3.465 -63.252 23.012 1.00 24.73 30 LYS B C 1
ATOM 3017 O O . LYS B 1 50 ? -3.641 -62.302 23.776 1.00 23.88 30 LYS B O 1
ATOM 3023 N N . LYS B 1 51 ? -2.285 -63.527 22.460 1.00 24.32 31 LYS B N 1
ATOM 3024 C CA . LYS B 1 51 ? -1.108 -62.707 22.736 1.00 24.49 31 LYS B CA 1
ATOM 3025 C C . LYS B 1 51 ? -1.274 -61.305 22.164 1.00 23.80 31 LYS B C 1
ATOM 3026 O O . LYS B 1 51 ? -0.873 -60.319 22.783 1.00 22.73 31 LYS B O 1
ATOM 3032 N N . LEU B 1 52 ? -1.878 -61.216 20.982 1.00 22.64 32 LEU B N 1
ATOM 3033 C CA . LEU B 1 52 ? -2.073 -59.928 20.326 1.00 22.48 32 LEU B CA 1
ATOM 3034 C C . LEU B 1 52 ? -3.211 -59.093 20.908 1.00 24.20 32 LEU B C 1
ATOM 3035 O O . LEU B 1 52 ? -3.373 -57.928 20.553 1.00 24.92 32 LEU B O 1
ATOM 3040 N N . THR B 1 53 ? -4.001 -59.687 21.795 1.00 23.06 33 THR B N 1
ATOM 3041 C CA . THR B 1 53 ? -5.102 -58.962 22.419 1.00 24.41 33 THR B CA 1
ATOM 3042 C C . THR B 1 53 ? -4.875 -58.875 23.926 1.00 24.89 33 THR B C 1
ATOM 3043 O O . THR B 1 53 ? -5.799 -59.040 24.723 1.00 26.09 33 THR B O 1
ATOM 3047 N N . THR B 1 54 ? -3.626 -58.614 24.301 1.00 25.40 34 THR B N 1
ATOM 3048 C CA . THR B 1 54 ? -3.241 -58.499 25.703 1.00 25.75 34 THR B CA 1
ATOM 3049 C C . THR B 1 54 ? -3.593 -57.107 26.208 1.00 24.02 34 THR B C 1
ATOM 3050 O O . THR B 1 54 ? -3.222 -56.106 25.600 1.00 24.02 34 THR B O 1
ATOM 3054 N N . PRO B 1 55 ? -4.325 -57.025 27.327 1.00 25.85 35 PRO B N 1
ATOM 3055 C CA . PRO B 1 55 ? -4.706 -55.722 27.878 1.00 26.04 35 PRO B CA 1
ATOM 3056 C C . PRO B 1 55 ? -3.501 -54.798 28.034 1.00 26.47 35 PRO B C 1
ATOM 3057 O O . PRO B 1 55 ? -2.453 -55.214 28.532 1.00 27.76 35 PRO B O 1
ATOM 3061 N N . GLY B 1 56 ? -3.652 -53.553 27.595 1.00 25.33 36 GLY B N 1
ATOM 3062 C CA . GLY B 1 56 ? -2.573 -52.591 27.713 1.00 26.42 36 GLY B CA 1
ATOM 3063 C C . GLY B 1 56 ? -1.506 -52.664 26.637 1.00 27.88 36 GLY B C 1
ATOM 3064 O O . GLY B 1 56 ? -0.508 -51.946 26.706 1.00 27.66 36 GLY B O 1
ATOM 3065 N N . LYS B 1 57 ? -1.705 -53.518 25.638 1.00 27.48 37 LYS B N 1
ATOM 3066 C CA . LYS B 1 57 ? -0.723 -53.652 24.570 1.00 27.61 37 LYS B CA 1
ATOM 3067 C C . LYS B 1 57 ? -1.323 -53.496 23.178 1.00 28.18 37 LYS B C 1
ATOM 3068 O O . LYS B 1 57 ? -2.497 -53.795 22.952 1.00 28.28 37 LYS B O 1
ATOM 3074 N N . GLY B 1 58 ? -0.499 -53.018 22.252 1.00 27.84 38 GLY B N 1
ATOM 3075 C CA . GLY B 1 58 ? -0.932 -52.825 20.883 1.00 26.34 38 GLY B CA 1
ATOM 3076 C C . GLY B 1 58 ? 0.148 -53.307 19.936 1.00 26.72 38 GLY B C 1
ATOM 3077 O O . GLY B 1 58 ? 1.106 -53.959 20.356 1.00 25.36 38 GLY B O 1
ATOM 3078 N N . LEU B 1 59 ? 0.005 -52.986 18.656 1.00 25.04 39 LEU B N 1
ATOM 3079 C CA . LEU B 1 59 ? 0.986 -53.414 17.673 1.00 24.26 39 LEU B CA 1
ATOM 3080 C C . LEU B 1 59 ? 1.794 -52.262 17.110 1.00 23.80 39 LEU B C 1
ATOM 3081 O O . LEU B 1 59 ? 1.296 -51.144 16.964 1.00 23.74 39 LEU B O 1
ATOM 3086 N N . LEU B 1 60 ? 3.055 -52.542 16.803 1.00 22.95 40 LEU B N 1
ATOM 3087 C CA . LEU B 1 60 ? 3.921 -51.547 16.196 1.00 24.05 40 LEU B CA 1
ATOM 3088 C C . LEU B 1 60 ? 3.980 -51.892 14.711 1.00 23.42 40 LEU B C 1
ATOM 3089 O O . LEU B 1 60 ? 4.347 -53.008 14.346 1.00 26.20 40 LEU B O 1
ATOM 3094 N N . ALA B 1 61 ? 3.606 -50.944 13.862 1.00 23.45 41 ALA B N 1
ATOM 3095 C CA . ALA B 1 61 ? 3.637 -51.167 12.422 1.00 25.26 41 ALA B CA 1
ATOM 3096 C C . ALA B 1 61 ? 4.920 -50.581 11.848 1.00 26.31 41 ALA B C 1
ATOM 3097 O O . ALA B 1 61 ? 5.042 -49.367 11.686 1.00 26.86 41 ALA B O 1
ATOM 3099 N N . ALA B 1 62 ? 5.875 -51.451 11.543 1.00 27.35 42 ALA B N 1
ATOM 3100 C CA . ALA B 1 62 ? 7.153 -51.020 10.988 1.00 28.20 42 ALA B CA 1
ATOM 3101 C C . ALA B 1 62 ? 7.326 -51.600 9.591 1.00 29.05 42 ALA B C 1
ATOM 3102 O O . ALA B 1 62 ? 8.434 -51.959 9.189 1.00 29.44 42 ALA B O 1
ATOM 3104 N N . ASP B 1 63 ? 6.224 -51.675 8.851 1.00 29.06 43 ASP B N 1
ATOM 3105 C CA . ASP B 1 63 ? 6.241 -52.233 7.505 1.00 29.51 43 ASP B CA 1
ATOM 3106 C C . ASP B 1 63 ? 6.358 -51.198 6.388 1.00 30.38 43 ASP B C 1
ATOM 3107 O O . ASP B 1 63 ? 5.977 -51.469 5.251 1.00 29.51 43 ASP B O 1
ATOM 3112 N N . GLU B 1 64 ? 6.891 -50.019 6.700 1.00 30.91 44 GLU B N 1
ATOM 3113 C CA . GLU B 1 64 ? 7.048 -48.979 5.685 1.00 32.83 44 GLU B CA 1
ATOM 3114 C C . GLU B 1 64 ? 7.946 -49.503 4.563 1.00 32.40 44 GLU B C 1
ATOM 3115 O O . GLU B 1 64 ? 8.872 -50.273 4.815 1.00 32.11 44 GLU B O 1
ATOM 3121 N N . SER B 1 65 ? 7.674 -49.084 3.330 1.00 31.93 45 SER B N 1
ATOM 3122 C CA . SER B 1 65 ? 8.455 -49.533 2.180 1.00 32.87 45 SER B CA 1
ATOM 3123 C C . SER B 1 65 ? 9.848 -48.917 2.129 1.00 33.82 45 SER B C 1
ATOM 3124 O O . SER B 1 65 ? 10.110 -47.886 2.749 1.00 34.02 45 SER B O 1
ATOM 3127 N N . ILE B 1 66 ? 10.735 -49.559 1.375 1.00 35.00 46 ILE B N 1
ATOM 3128 C CA . ILE B 1 66 ? 12.107 -49.093 1.219 1.00 37.20 46 ILE B CA 1
ATOM 3129 C C . ILE B 1 66 ? 12.134 -47.708 0.582 1.00 37.67 46 ILE B C 1
ATOM 3130 O O . ILE B 1 66 ? 12.891 -46.834 1.002 1.00 39.04 46 ILE B O 1
ATOM 3135 N N . GLY B 1 67 ? 11.297 -47.514 -0.431 1.00 38.86 47 GLY B N 1
ATOM 3136 C CA . GLY B 1 67 ? 11.248 -46.234 -1.112 1.00 39.44 47 GLY B CA 1
ATOM 3137 C C . GLY B 1 67 ? 10.785 -45.091 -0.231 1.00 41.28 47 GLY B C 1
ATOM 3138 O O . GLY B 1 67 ? 11.333 -43.990 -0.297 1.00 41.34 47 GLY B O 1
ATOM 3139 N N . SER B 1 68 ? 9.778 -45.349 0.599 1.00 41.60 48 SER B N 1
ATOM 3140 C CA . SER B 1 68 ? 9.237 -44.324 1.485 1.00 43.10 48 SER B CA 1
ATOM 3141 C C . SER B 1 68 ? 10.287 -43.780 2.449 1.00 44.36 48 SER B C 1
ATOM 3142 O O . SER B 1 68 ? 10.229 -42.616 2.846 1.00 44.25 48 SER B O 1
ATOM 3145 N N . CYS B 1 69 ? 11.244 -44.625 2.825 1.00 45.37 49 CYS B N 1
ATOM 3146 C CA . CYS B 1 69 ? 12.297 -44.217 3.749 1.00 46.90 49 CYS B CA 1
ATOM 3147 C C . CYS B 1 69 ? 13.159 -43.095 3.183 1.00 48.01 49 CYS B C 1
ATOM 3148 O O . CYS B 1 69 ? 13.769 -42.334 3.934 1.00 48.27 49 CYS B O 1
ATOM 3151 N N . THR B 1 70 ? 13.212 -42.992 1.859 1.00 49.44 50 THR B N 1
ATOM 3152 C CA . THR B 1 70 ? 14.000 -41.946 1.220 1.00 51.02 50 THR B CA 1
ATOM 3153 C C . THR B 1 70 ? 13.523 -40.580 1.699 1.00 52.26 50 THR B C 1
ATOM 3154 O O . THR B 1 70 ? 14.320 -39.750 2.139 1.00 52.92 50 THR B O 1
ATOM 3158 N N . LYS B 1 71 ? 12.216 -40.357 1.621 1.00 53.34 51 LYS B N 1
ATOM 3159 C CA . LYS B 1 71 ? 11.632 -39.092 2.047 1.00 54.26 51 LYS B CA 1
ATOM 3160 C C . LYS B 1 71 ? 11.524 -39.024 3.569 1.00 54.12 51 LYS B C 1
ATOM 3161 O O . LYS B 1 71 ? 11.577 -37.943 4.156 1.00 54.43 51 LYS B O 1
ATOM 3167 N N . ARG B 1 72 ? 11.375 -40.181 4.204 1.00 53.90 52 ARG B N 1
ATOM 3168 C CA . ARG B 1 72 ? 11.259 -40.240 5.657 1.00 53.88 52 ARG B CA 1
ATOM 3169 C C . ARG B 1 72 ? 12.589 -39.912 6.334 1.00 53.37 52 ARG B C 1
ATOM 3170 O O . ARG B 1 72 ? 12.622 -39.245 7.368 1.00 53.19 52 ARG B O 1
ATOM 3178 N N . PHE B 1 73 ? 13.681 -40.385 5.743 1.00 52.81 53 PHE B N 1
ATOM 3179 C CA . PHE B 1 73 ? 15.017 -40.151 6.283 1.00 52.94 53 PHE B CA 1
ATOM 3180 C C . PHE B 1 73 ? 15.577 -38.795 5.865 1.00 53.76 53 PHE B C 1
ATOM 3181 O O . PHE B 1 73 ? 16.608 -38.355 6.375 1.00 53.68 53 PHE B O 1
ATOM 3189 N N . GLN B 1 74 ? 14.893 -38.136 4.936 1.00 54.49 54 GLN B N 1
ATOM 3190 C CA . GLN B 1 74 ? 15.330 -36.835 4.442 1.00 55.51 54 GLN B CA 1
ATOM 3191 C C . GLN B 1 74 ? 15.443 -35.787 5.552 1.00 55.81 54 GLN B C 1
ATOM 3192 O O . GLN B 1 74 ? 16.471 -35.121 5.682 1.00 55.77 54 GLN B O 1
ATOM 3198 N N . PRO B 1 75 ? 14.387 -35.625 6.366 1.00 56.05 55 PRO B N 1
ATOM 3199 C CA . PRO B 1 75 ? 14.401 -34.644 7.456 1.00 56.09 55 PRO B CA 1
ATOM 3200 C C . PRO B 1 75 ? 15.567 -34.781 8.437 1.00 56.18 55 PRO B C 1
ATOM 3201 O O . PRO B 1 75 ? 16.120 -33.780 8.889 1.00 56.52 55 PRO B O 1
ATOM 3205 N N . ILE B 1 76 ? 15.935 -36.016 8.767 1.00 55.97 56 ILE B N 1
ATOM 3206 C CA . ILE B 1 76 ? 17.033 -36.255 9.701 1.00 55.66 56 ILE B CA 1
ATOM 3207 C C . ILE B 1 76 ? 18.389 -36.307 9.002 1.00 55.29 56 ILE B C 1
ATOM 3208 O O . ILE B 1 76 ? 19.418 -36.523 9.643 1.00 55.16 56 ILE B O 1
ATOM 3213 N N . GLY B 1 77 ? 18.384 -36.113 7.687 1.00 54.95 57 GLY B N 1
ATOM 3214 C CA . GLY B 1 77 ? 19.623 -36.138 6.930 1.00 54.00 57 GLY B CA 1
ATOM 3215 C C . GLY B 1 77 ? 20.303 -37.493 6.917 1.00 53.80 57 GLY B C 1
ATOM 3216 O O . GLY B 1 77 ? 21.531 -37.579 6.952 1.00 54.24 57 GLY B O 1
ATOM 3217 N N . LEU B 1 78 ? 19.507 -38.556 6.864 1.00 52.87 58 LEU B N 1
ATOM 3218 C CA . LEU B 1 78 ? 20.039 -39.914 6.840 1.00 51.99 58 LEU B CA 1
ATOM 3219 C C . LEU B 1 78 ? 19.812 -40.544 5.469 1.00 51.23 58 LEU B C 1
ATOM 3220 O O . LEU B 1 78 ? 18.677 -40.648 5.008 1.00 51.70 58 LEU B O 1
ATOM 3225 N N . SER B 1 79 ? 20.892 -40.962 4.817 1.00 49.79 59 SER B N 1
ATOM 3226 C CA . SER B 1 79 ? 20.780 -41.578 3.500 1.00 48.20 59 SER B CA 1
ATOM 3227 C C . SER B 1 79 ? 19.985 -42.875 3.602 1.00 46.78 59 SER B C 1
ATOM 3228 O O . SER B 1 79 ? 20.097 -43.604 4.588 1.00 46.27 59 SER B O 1
ATOM 3231 N N . ASN B 1 80 ? 19.181 -43.161 2.582 1.00 45.24 60 ASN B N 1
ATOM 3232 C CA . ASN B 1 80 ? 18.372 -44.374 2.579 1.00 43.36 60 ASN B CA 1
ATOM 3233 C C . ASN B 1 80 ? 19.140 -45.577 2.044 1.00 42.36 60 ASN B C 1
ATOM 3234 O O . ASN B 1 80 ? 19.229 -45.784 0.833 1.00 42.42 60 ASN B O 1
ATOM 3239 N N . THR B 1 81 ? 19.694 -46.364 2.961 1.00 40.91 61 THR B N 1
ATOM 3240 C CA . THR B 1 81 ? 20.454 -47.558 2.614 1.00 39.35 61 THR B CA 1
ATOM 3241 C C . THR B 1 81 ? 19.953 -48.719 3.465 1.00 38.46 61 THR B C 1
ATOM 3242 O O . THR B 1 81 ? 19.346 -48.510 4.513 1.00 38.10 61 THR B O 1
ATOM 3246 N N . GLU B 1 82 ? 20.209 -49.940 3.012 1.00 38.82 62 GLU B N 1
ATOM 3247 C CA . GLU B 1 82 ? 19.780 -51.128 3.740 1.00 38.99 62 GLU B CA 1
ATOM 3248 C C . GLU B 1 82 ? 20.232 -51.077 5.200 1.00 38.49 62 GLU B C 1
ATOM 3249 O O . GLU B 1 82 ? 19.453 -51.359 6.111 1.00 37.30 62 GLU B O 1
ATOM 3255 N N . GLU B 1 83 ? 21.491 -50.710 5.415 1.00 37.34 63 GLU B N 1
ATOM 3256 C CA . GLU B 1 83 ? 22.043 -50.629 6.762 1.00 37.16 63 GLU B CA 1
ATOM 3257 C C . GLU B 1 83 ? 21.335 -49.590 7.626 1.00 35.81 63 GLU B C 1
ATOM 3258 O O . GLU B 1 83 ? 21.014 -49.855 8.785 1.00 35.38 63 GLU B O 1
ATOM 3264 N N . HIS B 1 84 ? 21.093 -48.409 7.064 1.00 34.54 64 HIS B N 1
ATOM 3265 C CA . HIS B 1 84 ? 20.421 -47.344 7.801 1.00 33.51 64 HIS B CA 1
ATOM 3266 C C . HIS B 1 84 ? 18.977 -47.702 8.136 1.00 33.26 64 HIS B C 1
ATOM 3267 O O . HIS B 1 84 ? 18.455 -47.301 9.177 1.00 31.38 64 HIS B O 1
ATOM 3274 N N . ARG B 1 85 ? 18.332 -48.455 7.252 1.00 32.53 65 ARG B N 1
ATOM 3275 C CA . ARG B 1 85 ? 16.959 -48.868 7.493 1.00 32.38 65 ARG B CA 1
ATOM 3276 C C . ARG B 1 85 ? 16.957 -49.894 8.616 1.00 32.02 65 ARG B C 1
ATOM 3277 O O . ARG B 1 85 ? 15.992 -49.997 9.370 1.00 33.17 65 ARG B O 1
ATOM 3285 N N . ARG B 1 86 ? 18.045 -50.652 8.730 1.00 32.49 66 ARG B N 1
ATOM 3286 C CA . ARG B 1 86 ? 18.152 -51.657 9.782 1.00 32.83 66 ARG B CA 1
ATOM 3287 C C . ARG B 1 86 ? 18.269 -50.946 11.125 1.00 33.19 66 ARG B C 1
ATOM 3288 O O . ARG B 1 86 ? 17.665 -51.361 12.113 1.00 32.41 66 ARG B O 1
ATOM 3296 N N . GLN B 1 87 ? 19.049 -49.868 11.150 1.00 34.50 67 GLN B N 1
ATOM 3297 C CA . GLN B 1 87 ? 19.247 -49.092 12.371 1.00 35.77 67 GLN B CA 1
ATOM 3298 C C . GLN B 1 87 ? 17.949 -48.392 12.761 1.00 36.13 67 GLN B C 1
ATOM 3299 O O . GLN B 1 87 ? 17.655 -48.225 13.944 1.00 35.93 67 GLN B O 1
ATOM 3305 N N . TYR B 1 88 ? 17.181 -47.983 11.756 1.00 36.86 68 TYR B N 1
ATOM 3306 C CA . TYR B 1 88 ? 15.905 -47.308 11.976 1.00 37.51 68 TYR B CA 1
ATOM 3307 C C . TYR B 1 88 ? 14.938 -48.228 12.717 1.00 36.78 68 TYR B C 1
ATOM 3308 O O . TYR B 1 88 ? 14.255 -47.807 13.651 1.00 36.34 68 TYR B O 1
ATOM 3317 N N . ARG B 1 89 ? 14.888 -49.488 12.300 1.00 36.00 69 ARG B N 1
ATOM 3318 C CA . ARG B 1 89 ? 14.014 -50.466 12.936 1.00 35.35 69 ARG B CA 1
ATOM 3319 C C . ARG B 1 89 ? 14.587 -50.900 14.284 1.00 34.62 69 ARG B C 1
ATOM 3320 O O . ARG B 1 89 ? 13.846 -51.120 15.240 1.00 33.85 69 ARG B O 1
ATOM 3328 N N . ALA B 1 90 ? 15.911 -51.011 14.360 1.00 33.49 70 ALA B N 1
ATOM 3329 C CA . ALA B 1 90 ? 16.572 -51.414 15.599 1.00 33.38 70 ALA B CA 1
ATOM 3330 C C . ALA B 1 90 ? 16.336 -50.374 16.691 1.00 32.84 70 ALA B C 1
ATOM 3331 O O . ALA B 1 90 ? 16.372 -50.690 17.882 1.00 30.83 70 ALA B O 1
ATOM 3333 N N . LEU B 1 91 ? 16.098 -49.134 16.274 1.00 32.33 71 LEU B N 1
ATOM 3334 C CA . LEU B 1 91 ? 15.845 -48.040 17.203 1.00 32.95 71 LEU B CA 1
ATOM 3335 C C . LEU B 1 91 ? 14.724 -48.389 18.178 1.00 34.15 71 LEU B C 1
ATOM 3336 O O . LEU B 1 91 ? 14.857 -48.201 19.386 1.00 34.61 71 LEU B O 1
ATOM 3341 N N . MET B 1 92 ? 13.616 -48.898 17.653 1.00 36.32 72 MET B N 1
ATOM 3342 C CA . MET B 1 92 ? 12.492 -49.256 18.504 1.00 36.37 72 MET B CA 1
ATOM 3343 C C . MET B 1 92 ? 12.440 -50.741 18.850 1.00 36.02 72 MET B C 1
ATOM 3344 O O . MET B 1 92 ? 12.028 -51.107 19.950 1.00 35.54 72 MET B O 1
ATOM 3349 N N . LEU B 1 93 ? 12.871 -51.594 17.926 1.00 34.45 73 LEU B N 1
ATOM 3350 C CA . LEU B 1 93 ? 12.855 -53.033 18.167 1.00 35.65 73 LEU B CA 1
ATOM 3351 C C . LEU B 1 93 ? 13.810 -53.455 19.279 1.00 36.38 73 LEU B C 1
ATOM 3352 O O . LEU B 1 93 ? 13.532 -54.398 20.020 1.00 36.41 73 LEU B O 1
ATOM 3357 N N . GLU B 1 94 ? 14.933 -52.755 19.396 1.00 37.10 74 GLU B N 1
ATOM 3358 C CA . GLU B 1 94 ? 15.918 -53.069 20.425 1.00 37.56 74 GLU B CA 1
ATOM 3359 C C . GLU B 1 94 ? 15.800 -52.137 21.627 1.00 38.47 74 GLU B C 1
ATOM 3360 O O . GLU B 1 94 ? 16.669 -52.120 22.502 1.00 37.83 74 GLU B O 1
ATOM 3366 N N . ALA B 1 95 ? 14.718 -51.365 21.667 1.00 38.64 75 ALA B N 1
ATOM 3367 C CA . ALA B 1 95 ? 14.477 -50.444 22.771 1.00 39.74 75 ALA B CA 1
ATOM 3368 C C . ALA B 1 95 ? 14.097 -51.257 24.000 1.00 40.82 75 ALA B C 1
ATOM 3369 O O . ALA B 1 95 ? 13.189 -52.088 23.953 1.00 40.46 75 ALA B O 1
ATOM 3371 N N . GLU B 1 96 ? 14.799 -51.014 25.101 1.00 42.17 76 GLU B N 1
ATOM 3372 C CA . GLU B 1 96 ? 14.549 -51.729 26.345 1.00 42.62 76 GLU B CA 1
ATOM 3373 C C . GLU B 1 96 ? 13.157 -51.478 26.922 1.00 41.03 76 GLU B C 1
ATOM 3374 O O . GLU B 1 96 ? 12.701 -50.338 27.000 1.00 41.41 76 GLU B O 1
ATOM 3380 N N . GLY B 1 97 ? 12.488 -52.560 27.312 1.00 39.95 77 GLY B N 1
ATOM 3381 C CA . GLY B 1 97 ? 11.167 -52.463 27.912 1.00 38.54 77 GLY B CA 1
ATOM 3382 C C . GLY B 1 97 ? 9.974 -52.098 27.042 1.00 37.17 77 GLY B C 1
ATOM 3383 O O . GLY B 1 97 ? 8.898 -51.820 27.573 1.00 35.97 77 GLY B O 1
ATOM 3384 N N . PHE B 1 98 ? 10.128 -52.104 25.723 1.00 35.77 78 PHE B N 1
ATOM 3385 C CA . PHE B 1 98 ? 9.000 -51.748 24.870 1.00 35.33 78 PHE B CA 1
ATOM 3386 C C . PHE B 1 98 ? 7.964 -52.869 24.832 1.00 33.58 78 PHE B C 1
ATOM 3387 O O . PHE B 1 98 ? 6.798 -52.632 24.515 1.00 33.05 78 PHE B O 1
ATOM 3395 N N . GLU B 1 99 ? 8.388 -54.083 25.173 1.00 33.44 79 GLU B N 1
ATOM 3396 C CA . GLU B 1 99 ? 7.491 -55.235 25.174 1.00 34.14 79 GLU B CA 1
ATOM 3397 C C . GLU B 1 99 ? 6.385 -55.104 26.217 1.00 34.18 79 GLU B C 1
ATOM 3398 O O . GLU B 1 99 ? 5.459 -55.915 26.256 1.00 33.06 79 GLU B O 1
ATOM 3404 N N . GLN B 1 100 ? 6.484 -54.087 27.066 1.00 33.59 80 GLN B N 1
ATOM 3405 C CA . GLN B 1 100 ? 5.474 -53.866 28.091 1.00 35.17 80 GLN B CA 1
ATOM 3406 C C . GLN B 1 100 ? 4.235 -53.241 27.462 1.00 33.51 80 GLN B C 1
ATOM 3407 O O . GLN B 1 100 ? 3.135 -53.340 28.005 1.00 32.93 80 GLN B O 1
ATOM 3413 N N . TYR B 1 101 ? 4.422 -52.609 26.307 1.00 31.82 81 TYR B N 1
ATOM 3414 C CA . TYR B 1 101 ? 3.326 -51.940 25.618 1.00 30.76 81 TYR B CA 1
ATOM 3415 C C . TYR B 1 101 ? 3.061 -52.485 24.217 1.00 28.99 81 TYR B C 1
ATOM 3416 O O . TYR B 1 101 ? 2.043 -52.156 23.605 1.00 28.78 81 TYR B O 1
ATOM 3425 N N . ILE B 1 102 ? 3.972 -53.311 23.711 1.00 27.24 82 ILE B N 1
ATOM 3426 C CA . ILE B 1 102 ? 3.831 -53.876 22.373 1.00 24.25 82 ILE B CA 1
ATOM 3427 C C . ILE B 1 102 ? 3.765 -55.399 22.408 1.00 25.51 82 ILE B C 1
ATOM 3428 O O . ILE B 1 102 ? 4.673 -56.061 22.911 1.00 24.32 82 ILE B O 1
ATOM 3433 N N . SER B 1 103 ? 2.681 -55.950 21.867 1.00 21.43 83 SER B N 1
ATOM 3434 C CA . SER B 1 103 ? 2.489 -57.394 21.841 1.00 22.65 83 SER B CA 1
ATOM 3435 C C . SER B 1 103 ? 2.979 -58.009 20.535 1.00 20.93 83 SER B C 1
ATOM 3436 O O . SER B 1 103 ? 3.280 -59.201 20.479 1.00 22.27 83 SER B O 1
ATOM 3439 N N . GLY B 1 104 ? 3.052 -57.192 19.492 1.00 22.00 84 GLY B N 1
ATOM 3440 C CA . GLY B 1 104 ? 3.500 -57.683 18.201 1.00 22.02 84 GLY B CA 1
ATOM 3441 C C . GLY B 1 104 ? 3.985 -56.569 17.300 1.00 21.48 84 GLY B C 1
ATOM 3442 O O . GLY B 1 104 ? 3.637 -55.405 17.496 1.00 21.18 84 GLY B O 1
ATOM 3443 N N . VAL B 1 105 ? 4.794 -56.925 16.307 1.00 21.78 85 VAL B N 1
ATOM 3444 C CA . VAL B 1 105 ? 5.335 -55.948 15.372 1.00 21.66 85 VAL B CA 1
ATOM 3445 C C . VAL B 1 105 ? 5.139 -56.414 13.932 1.00 21.07 85 VAL B C 1
ATOM 3446 O O . VAL B 1 105 ? 5.475 -57.549 13.592 1.00 21.74 85 VAL B O 1
ATOM 3450 N N . ILE B 1 106 ? 4.586 -55.537 13.099 1.00 22.37 86 ILE B N 1
ATOM 3451 C CA . ILE B 1 106 ? 4.374 -55.849 11.687 1.00 22.21 86 ILE B CA 1
ATOM 3452 C C . ILE B 1 106 ? 5.671 -55.482 10.972 1.00 21.11 86 ILE B C 1
ATOM 3453 O O . ILE B 1 106 ? 5.959 -54.306 10.763 1.00 21.64 86 ILE B O 1
ATOM 3458 N N . LEU B 1 107 ? 6.445 -56.493 10.598 1.00 22.38 87 LEU B N 1
ATOM 3459 C CA . LEU B 1 107 ? 7.721 -56.275 9.927 1.00 23.29 87 LEU B CA 1
ATOM 3460 C C . LEU B 1 107 ? 7.604 -56.156 8.414 1.00 24.53 87 LEU B C 1
ATOM 3461 O O . LEU B 1 107 ? 6.640 -56.628 7.805 1.00 22.48 87 LEU B O 1
ATOM 3466 N N . HIS B 1 108 ? 8.599 -55.507 7.816 1.00 24.83 88 HIS B N 1
ATOM 3467 C CA . HIS B 1 108 ? 8.670 -55.359 6.370 1.00 25.54 88 HIS B CA 1
ATOM 3468 C C . HIS B 1 108 ? 9.443 -56.590 5.906 1.00 26.05 88 HIS B C 1
ATOM 3469 O O . HIS B 1 108 ? 10.214 -57.165 6.677 1.00 25.83 88 HIS B O 1
ATOM 3476 N N . ASP B 1 109 ? 9.239 -56.997 4.657 1.00 23.97 89 ASP B N 1
ATOM 3477 C CA . ASP B 1 109 ? 9.922 -58.167 4.118 1.00 24.84 89 ASP B CA 1
ATOM 3478 C C . ASP B 1 109 ? 11.428 -58.141 4.390 1.00 25.74 89 ASP B C 1
ATOM 3479 O O . ASP B 1 109 ? 12.004 -59.121 4.866 1.00 24.85 89 ASP B O 1
ATOM 3484 N N . GLU B 1 110 ? 12.058 -57.016 4.077 1.00 25.75 90 GLU B N 1
ATOM 3485 C CA . GLU B 1 110 ? 13.495 -56.860 4.273 1.00 28.30 90 GLU B CA 1
ATOM 3486 C C . GLU B 1 110 ? 13.938 -57.080 5.718 1.00 28.18 90 GLU B C 1
ATOM 3487 O O . GLU B 1 110 ? 14.919 -57.778 5.976 1.00 27.26 90 GLU B O 1
ATOM 3493 N N . THR B 1 111 ? 13.201 -56.490 6.653 1.00 27.57 91 THR B N 1
ATOM 3494 C CA . THR B 1 111 ? 13.528 -56.587 8.072 1.00 26.92 91 THR B CA 1
ATOM 3495 C C . THR B 1 111 ? 13.485 -58.006 8.630 1.00 27.87 91 THR B C 1
ATOM 3496 O O . THR B 1 111 ? 14.204 -58.330 9.576 1.00 26.84 91 THR B O 1
ATOM 3500 N N . VAL B 1 112 ? 12.638 -58.852 8.056 1.00 26.13 92 VAL B N 1
ATOM 3501 C CA . VAL B 1 112 ? 12.529 -60.230 8.517 1.00 27.24 92 VAL B CA 1
ATOM 3502 C C . VAL B 1 112 ? 13.873 -60.939 8.383 1.00 28.79 92 VAL B C 1
ATOM 3503 O O . VAL B 1 112 ? 14.204 -61.826 9.176 1.00 27.86 92 VAL B O 1
ATOM 3507 N N . GLY B 1 113 ? 14.648 -60.528 7.384 1.00 29.21 93 GLY B N 1
ATOM 3508 C CA . GLY B 1 113 ? 15.943 -61.138 7.147 1.00 30.31 93 GLY B CA 1
ATOM 3509 C C . GLY B 1 113 ? 17.120 -60.423 7.781 1.00 31.52 93 GLY B C 1
ATOM 3510 O O . GLY B 1 113 ? 18.260 -60.877 7.655 1.00 32.77 93 GLY B O 1
ATOM 3511 N N . GLN B 1 114 ? 16.864 -59.306 8.455 1.00 30.80 94 GLN B N 1
ATOM 3512 C CA . GLN B 1 114 ? 17.939 -58.562 9.097 1.00 30.74 94 GLN B CA 1
ATOM 3513 C C . GLN B 1 114 ? 18.170 -59.062 10.519 1.00 30.91 94 GLN B C 1
ATOM 3514 O O . GLN B 1 114 ? 17.300 -59.697 11.118 1.00 29.57 94 GLN B O 1
ATOM 3520 N N . LYS B 1 115 ? 19.349 -58.768 11.056 1.00 31.27 95 LYS B N 1
ATOM 3521 C CA . LYS B 1 115 ? 19.707 -59.220 12.392 1.00 31.29 95 LYS B CA 1
ATOM 3522 C C . LYS B 1 115 ? 19.773 -58.115 13.436 1.00 30.89 95 LYS B C 1
ATOM 3523 O O . LYS B 1 115 ? 20.083 -56.963 13.126 1.00 31.16 95 LYS B O 1
ATOM 3529 N N . ALA B 1 116 ? 19.464 -58.477 14.677 1.00 30.95 96 ALA B N 1
ATOM 3530 C CA . ALA B 1 116 ? 19.529 -57.536 15.785 1.00 31.54 96 ALA B CA 1
ATOM 3531 C C . ALA B 1 116 ? 21.009 -57.462 16.154 1.00 32.61 96 ALA B C 1
ATOM 3532 O O . ALA B 1 116 ? 21.835 -58.136 15.539 1.00 32.60 96 ALA B O 1
ATOM 3534 N N . SER B 1 117 ? 21.347 -56.656 17.153 1.00 32.96 97 SER B N 1
ATOM 3535 C CA . SER B 1 117 ? 22.741 -56.521 17.560 1.00 32.93 97 SER B CA 1
ATOM 3536 C C . SER B 1 117 ? 23.389 -57.832 17.995 1.00 33.09 97 SER B C 1
ATOM 3537 O O . SER B 1 117 ? 24.555 -58.078 17.688 1.00 31.90 97 SER B O 1
ATOM 3540 N N . ASN B 1 118 ? 22.641 -58.675 18.702 1.00 33.23 98 ASN B N 1
ATOM 3541 C CA . ASN B 1 118 ? 23.186 -59.942 19.182 1.00 33.09 98 ASN B CA 1
ATOM 3542 C C . ASN B 1 118 ? 23.308 -61.032 18.120 1.00 33.78 98 ASN B C 1
ATOM 3543 O O . ASN B 1 118 ? 23.649 -62.173 18.434 1.00 35.22 98 ASN B O 1
ATOM 3548 N N . GLY B 1 119 ? 23.033 -60.686 16.866 1.00 33.82 99 GLY B N 1
ATOM 3549 C CA . GLY B 1 119 ? 23.148 -61.664 15.796 1.00 34.23 99 GLY B CA 1
ATOM 3550 C C . GLY B 1 119 ? 21.872 -62.396 15.418 1.00 33.86 99 GLY B C 1
ATOM 3551 O O . GLY B 1 119 ? 21.797 -62.999 14.345 1.00 34.59 99 GLY B O 1
ATOM 3552 N N . GLN B 1 120 ? 20.873 -62.362 16.292 1.00 33.60 100 GLN B N 1
ATOM 3553 C CA . GLN B 1 120 ? 19.605 -63.031 16.013 1.00 32.57 100 GLN B CA 1
ATOM 3554 C C . GLN B 1 120 ? 18.800 -62.241 14.993 1.00 31.40 100 GLN B C 1
ATOM 3555 O O . GLN B 1 120 ? 18.821 -61.010 15.000 1.00 29.45 100 GLN B O 1
ATOM 3561 N N . THR B 1 121 ? 18.097 -62.945 14.110 1.00 30.58 101 THR B N 1
ATOM 3562 C CA . THR B 1 121 ? 17.264 -62.264 13.129 1.00 29.78 101 THR B CA 1
ATOM 3563 C C . THR B 1 121 ? 16.206 -61.590 13.990 1.00 30.26 101 THR B C 1
ATOM 3564 O O . THR B 1 121 ? 15.915 -62.065 15.088 1.00 29.63 101 THR B O 1
ATOM 3568 N N . PHE B 1 122 ? 15.634 -60.489 13.519 1.00 29.94 102 PHE B N 1
ATOM 3569 C CA . PHE B 1 122 ? 14.625 -59.805 14.316 1.00 30.36 102 PHE B CA 1
ATOM 3570 C C . PHE B 1 122 ? 13.467 -60.700 14.755 1.00 29.11 102 PHE B C 1
ATOM 3571 O O . PHE B 1 122 ? 12.964 -60.564 15.870 1.00 29.77 102 PHE B O 1
ATOM 3579 N N . PRO B 1 123 ? 13.021 -61.627 13.892 1.00 29.70 103 PRO B N 1
ATOM 3580 C CA . PRO B 1 123 ? 11.915 -62.474 14.349 1.00 29.46 103 PRO B CA 1
ATOM 3581 C C . PRO B 1 123 ? 12.312 -63.302 15.578 1.00 30.01 103 PRO B C 1
ATOM 3582 O O . PRO B 1 123 ? 11.533 -63.440 16.521 1.00 29.28 103 PRO B O 1
ATOM 3586 N N . GLU B 1 124 ? 13.529 -63.842 15.563 1.00 31.09 104 GLU B N 1
ATOM 3587 C CA . GLU B 1 124 ? 14.032 -64.648 16.676 1.00 31.36 104 GLU B CA 1
ATOM 3588 C C . GLU B 1 124 ? 14.219 -63.767 17.905 1.00 30.26 104 GLU B C 1
ATOM 3589 O O . GLU B 1 124 ? 13.973 -64.187 19.039 1.00 29.82 104 GLU B O 1
ATOM 3595 N N . TYR B 1 125 ? 14.670 -62.543 17.656 1.00 29.42 105 TYR B N 1
ATOM 3596 C CA . TYR B 1 125 ? 14.914 -61.557 18.696 1.00 30.26 105 TYR B CA 1
ATOM 3597 C C . TYR B 1 125 ? 13.622 -61.187 19.416 1.00 29.32 105 TYR B C 1
ATOM 3598 O O . TYR B 1 125 ? 13.560 -61.182 20.646 1.00 29.63 105 TYR B O 1
ATOM 3607 N N . LEU B 1 126 ? 12.594 -60.869 18.638 1.00 27.51 106 LEU B N 1
ATOM 3608 C CA . LEU B 1 126 ? 11.301 -60.494 19.194 1.00 26.81 106 LEU B CA 1
ATOM 3609 C C . LEU B 1 126 ? 10.670 -61.659 19.940 1.00 26.96 106 LEU B C 1
ATOM 3610 O O . LEU B 1 126 ? 10.149 -61.494 21.043 1.00 28.62 106 LEU B O 1
ATOM 3615 N N . THR B 1 127 ? 10.725 -62.841 19.338 1.00 27.50 107 THR B N 1
ATOM 3616 C CA . THR B 1 127 ? 10.155 -64.027 19.956 1.00 28.41 107 THR B CA 1
ATOM 3617 C C . THR B 1 127 ? 10.794 -64.275 21.319 1.00 31.14 107 THR B C 1
ATOM 3618 O O . THR B 1 127 ? 10.125 -64.706 22.261 1.00 30.88 107 THR B O 1
ATOM 3622 N N . ALA B 1 128 ? 12.090 -63.996 21.416 1.00 31.69 108 ALA B N 1
ATOM 3623 C CA . ALA B 1 128 ? 12.824 -64.187 22.662 1.00 33.91 108 ALA B CA 1
ATOM 3624 C C . ALA B 1 128 ? 12.345 -63.201 23.723 1.00 34.76 108 ALA B C 1
ATOM 3625 O O . ALA B 1 128 ? 12.351 -63.508 24.917 1.00 35.68 108 ALA B O 1
ATOM 3627 N N . ARG B 1 129 ? 11.935 -62.018 23.277 1.00 35.01 109 ARG B N 1
ATOM 3628 C CA . ARG B 1 129 ? 11.443 -60.983 24.179 1.00 35.29 109 ARG B CA 1
ATOM 3629 C C . ARG B 1 129 ? 9.939 -61.094 24.410 1.00 34.97 109 ARG B C 1
ATOM 3630 O O . ARG B 1 129 ? 9.335 -60.226 25.040 1.00 35.55 109 ARG B O 1
ATOM 3638 N N . GLY B 1 130 ? 9.339 -62.160 23.893 1.00 33.91 110 GLY B N 1
ATOM 3639 C CA . GLY B 1 130 ? 7.913 -62.363 24.070 1.00 33.92 110 GLY B CA 1
ATOM 3640 C C . GLY B 1 130 ? 7.033 -61.608 23.089 1.00 32.84 110 GLY B C 1
ATOM 3641 O O . GLY B 1 130 ? 5.810 -61.739 23.129 1.00 34.79 110 GLY B O 1
ATOM 3642 N N . VAL B 1 131 ? 7.644 -60.820 22.210 1.00 30.07 111 VAL B N 1
ATOM 3643 C CA . VAL B 1 131 ? 6.892 -60.053 21.219 1.00 28.14 111 VAL B CA 1
ATOM 3644 C C . VAL B 1 131 ? 6.654 -60.907 19.973 1.00 26.48 111 VAL B C 1
ATOM 3645 O O . VAL B 1 131 ? 7.579 -61.538 19.464 1.00 25.73 111 VAL B O 1
ATOM 3649 N N . VAL B 1 132 ? 5.417 -60.931 19.483 1.00 25.09 112 VAL B N 1
ATOM 3650 C CA . VAL B 1 132 ? 5.099 -61.728 18.301 1.00 22.78 112 VAL B CA 1
ATOM 3651 C C . VAL B 1 132 ? 5.552 -61.035 17.018 1.00 22.14 112 VAL B C 1
ATOM 3652 O O . VAL B 1 132 ? 5.226 -59.875 16.778 1.00 21.93 112 VAL B O 1
ATOM 3656 N N . PRO B 1 133 ? 6.333 -61.736 16.184 1.00 21.96 113 PRO B N 1
ATOM 3657 C CA . PRO B 1 133 ? 6.780 -61.110 14.939 1.00 22.40 113 PRO B CA 1
ATOM 3658 C C . PRO B 1 133 ? 5.749 -61.334 13.828 1.00 20.59 113 PRO B C 1
ATOM 3659 O O . PRO B 1 133 ? 5.253 -62.445 13.649 1.00 21.99 113 PRO B O 1
ATOM 3663 N N . GLY B 1 134 ? 5.429 -60.270 13.102 1.00 19.55 114 GLY B N 1
ATOM 3664 C CA . GLY B 1 134 ? 4.472 -60.363 12.012 1.00 21.88 114 GLY B CA 1
ATOM 3665 C C . GLY B 1 134 ? 5.085 -59.848 10.724 1.00 21.96 114 GLY B C 1
ATOM 3666 O O . GLY B 1 134 ? 6.201 -59.326 10.728 1.00 21.98 114 GLY B O 1
ATOM 3667 N N . ILE B 1 135 ? 4.356 -59.973 9.620 1.00 20.32 115 ILE B N 1
ATOM 3668 C CA . ILE B 1 135 ? 4.871 -59.530 8.329 1.00 20.14 115 ILE B CA 1
ATOM 3669 C C . ILE B 1 135 ? 3.789 -58.986 7.407 1.00 20.85 115 ILE B C 1
ATOM 3670 O O . ILE B 1 135 ? 2.697 -59.547 7.330 1.00 19.12 115 ILE B O 1
ATOM 3675 N N . LYS B 1 136 ? 4.091 -57.884 6.723 1.00 19.40 116 LYS B N 1
ATOM 3676 C CA . LYS B 1 136 ? 3.153 -57.310 5.762 1.00 20.81 116 LYS B CA 1
ATOM 3677 C C . LYS B 1 136 ? 3.322 -58.175 4.517 1.00 19.67 116 LYS B C 1
ATOM 3678 O O . LYS B 1 136 ? 4.407 -58.231 3.934 1.00 19.54 116 LYS B O 1
ATOM 3684 N N . THR B 1 137 ? 2.248 -58.838 4.107 1.00 19.03 117 THR B N 1
ATOM 3685 C CA . THR B 1 137 ? 2.310 -59.744 2.967 1.00 17.81 117 THR B CA 1
ATOM 3686 C C . THR B 1 137 ? 1.731 -59.276 1.636 1.00 19.00 117 THR B C 1
ATOM 3687 O O . THR B 1 137 ? 1.915 -59.952 0.626 1.00 19.41 117 THR B O 1
ATOM 3691 N N . ASP B 1 138 ? 1.034 -58.144 1.605 1.00 19.00 118 ASP B N 1
ATOM 3692 C CA . ASP B 1 138 ? 0.480 -57.702 0.328 1.00 19.96 118 ASP B CA 1
ATOM 3693 C C . ASP B 1 138 ? 1.594 -57.156 -0.558 1.00 21.61 118 ASP B C 1
ATOM 3694 O O . ASP B 1 138 ? 2.681 -56.821 -0.077 1.00 20.50 118 ASP B O 1
ATOM 3699 N N . MET B 1 139 ? 1.332 -57.084 -1.857 1.00 20.30 119 MET B N 1
ATOM 3700 C CA . MET B 1 139 ? 2.342 -56.608 -2.789 1.00 22.15 119 MET B CA 1
ATOM 3701 C C . MET B 1 139 ? 2.057 -55.249 -3.400 1.00 20.60 119 MET B C 1
ATOM 3702 O O . MET B 1 139 ? 2.442 -54.984 -4.537 1.00 23.46 119 MET B O 1
ATOM 3707 N N . GLY B 1 140 ? 1.373 -54.389 -2.652 1.00 21.16 120 GLY B N 1
ATOM 3708 C CA . GLY B 1 140 ? 1.101 -53.050 -3.139 1.00 19.65 120 GLY B CA 1
ATOM 3709 C C . GLY B 1 140 ? -0.211 -52.771 -3.845 1.00 21.31 120 GLY B C 1
ATOM 3710 O O . GLY B 1 140 ? -0.929 -53.681 -4.274 1.00 20.42 120 GLY B O 1
ATOM 3711 N N . LEU B 1 141 ? -0.499 -51.480 -3.975 1.00 20.48 121 LEU B N 1
ATOM 3712 C CA . LEU B 1 141 ? -1.708 -50.990 -4.622 1.00 21.47 121 LEU B CA 1
ATOM 3713 C C . LEU B 1 141 ? -1.494 -50.805 -6.118 1.00 22.74 121 LEU B C 1
ATOM 3714 O O . LEU B 1 141 ? -0.394 -50.470 -6.564 1.00 22.82 121 LEU B O 1
ATOM 3719 N N . CYS B 1 142 ? -2.559 -51.014 -6.882 1.00 22.37 122 CYS B N 1
ATOM 3720 C CA . CYS B 1 142 ? -2.531 -50.869 -8.333 1.00 23.03 122 CYS B CA 1
ATOM 3721 C C . CYS B 1 142 ? -3.883 -50.323 -8.773 1.00 21.72 122 CYS B C 1
ATOM 3722 O O . CYS B 1 142 ? -4.850 -50.361 -8.014 1.00 20.34 122 CYS B O 1
ATOM 3725 N N . PRO B 1 143 ? -3.968 -49.801 -10.007 1.00 22.24 123 PRO B N 1
ATOM 3726 C CA . PRO B 1 143 ? -5.242 -49.266 -10.493 1.00 20.47 123 PRO B CA 1
ATOM 3727 C C . PRO B 1 143 ? -6.294 -50.374 -10.502 1.00 19.02 123 PRO B C 1
ATOM 3728 O O . PRO B 1 143 ? -6.007 -51.501 -10.899 1.00 18.18 123 PRO B O 1
ATOM 3732 N N . LEU B 1 144 ? -7.509 -50.058 -10.066 1.00 17.73 124 LEU B N 1
ATOM 3733 C CA . LEU B 1 144 ? -8.572 -51.055 -10.041 1.00 17.33 124 LEU B CA 1
ATOM 3734 C C . LEU B 1 144 ? -8.984 -51.475 -11.449 1.00 18.55 124 LEU B C 1
ATOM 3735 O O . LEU B 1 144 ? -9.293 -52.643 -11.686 1.00 17.03 124 LEU B O 1
ATOM 3740 N N . LEU B 1 145 ? -8.981 -50.512 -12.371 1.00 18.34 125 LEU B N 1
ATOM 3741 C CA . LEU B 1 145 ? -9.354 -50.722 -13.772 1.00 20.34 125 LEU B CA 1
ATOM 3742 C C . LEU B 1 145 ? -10.835 -51.057 -13.967 1.00 21.61 125 LEU B C 1
ATOM 3743 O O . LEU B 1 145 ? -11.251 -51.530 -15.023 1.00 22.65 125 LEU B O 1
ATOM 3748 N N . GLU B 1 146 ? -11.612 -50.817 -12.919 1.00 21.11 126 GLU B N 1
ATOM 3749 C CA . GLU B 1 146 ? -13.059 -51.002 -12.918 1.00 20.82 126 GLU B CA 1
ATOM 3750 C C . GLU B 1 146 ? -13.501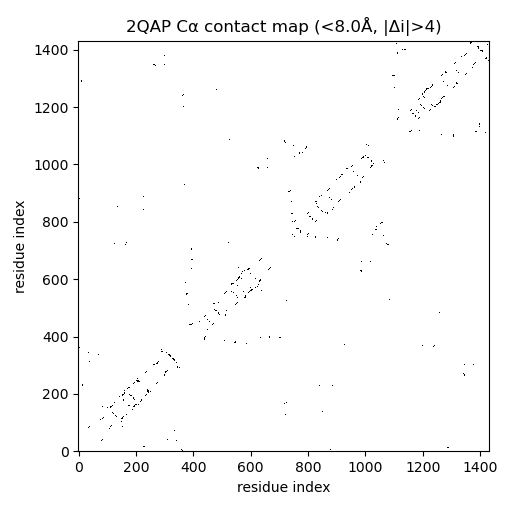 -49.872 -12.001 1.00 20.80 126 GLU B C 1
ATOM 3751 O O . GLU B 1 146 ? -12.676 -49.298 -11.290 1.00 21.34 126 GLU B O 1
ATOM 3757 N N . GLY B 1 147 ? -14.782 -49.536 -12.013 1.00 21.18 127 GLY B N 1
ATOM 3758 C CA . GLY B 1 147 ? -15.241 -48.476 -11.135 1.00 21.15 127 GLY B CA 1
ATOM 3759 C C . GLY B 1 147 ? -14.789 -47.083 -11.531 1.00 21.43 127 GLY B C 1
ATOM 3760 O O . GLY B 1 147 ? -14.602 -46.788 -12.711 1.00 22.23 127 GLY B O 1
ATOM 3761 N N . ALA B 1 148 ? -14.595 -46.229 -10.531 1.00 21.75 128 ALA B N 1
ATOM 3762 C CA . ALA B 1 148 ? -14.211 -44.843 -10.761 1.00 22.08 128 ALA B CA 1
ATOM 3763 C C . ALA B 1 148 ? -12.714 -44.572 -10.783 1.00 22.38 128 ALA B C 1
ATOM 3764 O O . ALA B 1 148 ? -11.923 -45.277 -10.161 1.00 21.31 128 ALA B O 1
ATOM 3766 N N . GLU B 1 149 ? -12.345 -43.526 -11.512 1.00 24.00 129 GLU B N 1
ATOM 3767 C CA . GLU B 1 149 ? -10.957 -43.107 -11.631 1.00 26.44 129 GLU B CA 1
ATOM 3768 C C . GLU B 1 149 ? -10.387 -42.881 -10.235 1.00 24.62 129 GLU B C 1
ATOM 3769 O O . GLU B 1 149 ? -11.051 -42.306 -9.372 1.00 25.80 129 GLU B O 1
ATOM 3775 N N . GLY B 1 150 ? -9.166 -43.352 -10.010 1.00 23.85 130 GLY B N 1
ATOM 3776 C CA . GLY B 1 150 ? -8.538 -43.172 -8.714 1.00 23.53 130 GLY B CA 1
ATOM 3777 C C . GLY B 1 150 ? -8.680 -44.334 -7.747 1.00 22.37 130 GLY B C 1
ATOM 3778 O O . GLY B 1 150 ? -7.966 -44.392 -6.748 1.00 23.19 130 GLY B O 1
ATOM 3779 N N . GLU B 1 151 ? -9.592 -45.262 -8.025 1.00 21.19 131 GLU B N 1
ATOM 3780 C CA . GLU B 1 151 ? -9.777 -46.399 -7.131 1.00 19.54 131 GLU B CA 1
ATOM 3781 C C . GLU B 1 151 ? -8.686 -47.441 -7.353 1.00 18.11 131 GLU B C 1
ATOM 3782 O O . GLU B 1 151 ? -8.213 -47.632 -8.475 1.00 18.23 131 GLU B O 1
ATOM 3788 N N . GLN B 1 152 ? -8.295 -48.117 -6.277 1.00 17.20 132 GLN B N 1
ATOM 3789 C CA . GLN B 1 152 ? -7.207 -49.084 -6.342 1.00 17.91 132 GLN B CA 1
ATOM 3790 C C . GLN B 1 152 ? -7.470 -50.458 -5.755 1.00 18.41 132 GLN B C 1
ATOM 3791 O O . GLN B 1 152 ? -8.226 -50.613 -4.796 1.00 16.51 132 GLN B O 1
ATOM 3797 N N . MET B 1 153 ? -6.798 -51.445 -6.338 1.00 19.09 133 MET B N 1
ATOM 3798 C CA . MET B 1 153 ? -6.873 -52.830 -5.894 1.00 19.27 133 MET B CA 1
ATOM 3799 C C . MET B 1 153 ? -5.539 -53.089 -5.193 1.00 18.89 133 MET B C 1
ATOM 3800 O O . MET B 1 153 ? -4.653 -52.233 -5.194 1.00 19.04 133 MET B O 1
ATOM 3805 N N . THR B 1 154 ? -5.398 -54.270 -4.603 1.00 17.79 134 THR B N 1
ATOM 3806 C CA . THR B 1 154 ? -4.158 -54.656 -3.935 1.00 16.99 134 THR B CA 1
ATOM 3807 C C . THR B 1 154 ? -3.741 -56.019 -4.485 1.00 17.69 134 THR B C 1
ATOM 3808 O O . THR B 1 154 ? -4.549 -56.948 -4.515 1.00 17.70 134 THR B O 1
ATOM 3812 N N . GLU B 1 155 ? -2.489 -56.136 -4.926 1.00 17.14 135 GLU B N 1
ATOM 3813 C CA . GLU B 1 155 ? -1.987 -57.394 -5.481 1.00 18.10 135 GLU B CA 1
ATOM 3814 C C . GLU B 1 155 ? -1.242 -58.222 -4.445 1.00 17.14 135 GLU B C 1
ATOM 3815 O O . GLU B 1 155 ? -0.928 -57.736 -3.357 1.00 17.01 135 GLU B O 1
ATOM 3821 N N . GLY B 1 156 ? -0.963 -59.476 -4.792 1.00 15.91 136 GLY B N 1
ATOM 3822 C CA . GLY B 1 156 ? -0.216 -60.335 -3.889 1.00 16.73 136 GLY B CA 1
ATOM 3823 C C . GLY B 1 156 ? -0.707 -61.746 -3.634 1.00 16.13 136 GLY B C 1
ATOM 3824 O O . GLY B 1 156 ? -0.004 -62.526 -2.988 1.00 16.45 136 GLY B O 1
ATOM 3825 N N . LEU B 1 157 ? -1.891 -62.100 -4.125 1.00 14.17 137 LEU B N 1
ATOM 3826 C CA . LEU B 1 157 ? -2.402 -63.442 -3.876 1.00 15.76 137 LEU B CA 1
ATOM 3827 C C . LEU B 1 157 ? -1.657 -64.548 -4.624 1.00 15.03 137 LEU B C 1
ATOM 3828 O O . LEU B 1 157 ? -1.593 -65.680 -4.150 1.00 15.97 137 LEU B O 1
ATOM 3833 N N . ASP B 1 158 ? -1.091 -64.235 -5.785 1.00 17.18 138 ASP B N 1
ATOM 3834 C CA . ASP B 1 158 ? -0.362 -65.258 -6.527 1.00 18.35 138 ASP B CA 1
ATOM 3835 C C . ASP B 1 158 ? 0.886 -65.684 -5.753 1.00 18.40 138 ASP B C 1
ATOM 3836 O O . ASP B 1 158 ? 1.675 -64.844 -5.323 1.00 19.56 138 ASP B O 1
ATOM 3841 N N . GLY B 1 159 ? 1.040 -66.993 -5.570 1.00 19.09 139 GLY B N 1
ATOM 3842 C CA . GLY B 1 159 ? 2.181 -67.530 -4.844 1.00 18.84 139 GLY B CA 1
ATOM 3843 C C . GLY B 1 159 ? 2.191 -67.150 -3.373 1.00 18.66 139 GLY B C 1
ATOM 3844 O O . GLY B 1 159 ? 3.227 -67.224 -2.710 1.00 18.14 139 GLY B O 1
ATOM 3845 N N . TYR B 1 160 ? 1.030 -66.768 -2.852 1.00 16.10 140 TYR B N 1
ATOM 3846 C CA . TYR B 1 160 ? 0.923 -66.346 -1.459 1.00 17.30 140 TYR B CA 1
ATOM 3847 C C . TYR B 1 160 ? 1.347 -67.387 -0.429 1.00 16.27 140 TYR B C 1
ATOM 3848 O O . TYR B 1 160 ? 2.162 -67.098 0.444 1.00 19.65 140 TYR B O 1
ATOM 3857 N N . VAL B 1 161 ? 0.796 -68.591 -0.525 1.00 17.42 141 VAL B N 1
ATOM 3858 C CA . VAL B 1 161 ? 1.114 -69.644 0.432 1.00 19.03 141 VAL B CA 1
ATOM 3859 C C . VAL B 1 161 ? 2.613 -69.926 0.515 1.00 20.44 141 VAL B C 1
ATOM 3860 O O . VAL B 1 161 ? 3.154 -70.146 1.603 1.00 18.47 141 VAL B O 1
ATOM 3864 N N . LYS B 1 162 ? 3.282 -69.914 -0.633 1.00 20.35 142 LYS B N 1
ATOM 3865 C CA . LYS B 1 162 ? 4.720 -70.166 -0.667 1.00 22.58 142 LYS B CA 1
ATOM 3866 C C . LYS B 1 162 ? 5.462 -69.096 0.128 1.00 21.69 142 LYS B C 1
ATOM 3867 O O . LYS B 1 162 ? 6.359 -69.408 0.912 1.00 22.19 142 LYS B O 1
ATOM 3873 N N . ARG B 1 163 ? 5.086 -67.835 -0.072 1.00 20.20 143 ARG B N 1
ATOM 3874 C CA . ARG B 1 163 ? 5.725 -66.735 0.645 1.00 21.14 143 ARG B CA 1
ATOM 3875 C C . ARG B 1 163 ? 5.382 -66.782 2.131 1.00 21.89 143 ARG B C 1
ATOM 3876 O O . ARG B 1 163 ? 6.256 -66.623 2.984 1.00 22.13 143 ARG B O 1
ATOM 3884 N N . ALA B 1 164 ? 4.106 -66.995 2.437 1.00 20.46 144 ALA B N 1
ATOM 3885 C CA . ALA B 1 164 ? 3.658 -67.041 3.826 1.00 22.73 144 ALA B CA 1
ATOM 3886 C C . ALA B 1 164 ? 4.339 -68.163 4.598 1.00 22.47 144 ALA B C 1
ATOM 3887 O O . ALA B 1 164 ? 4.757 -67.970 5.736 1.00 24.17 144 ALA B O 1
ATOM 3889 N N . SER B 1 165 ? 4.443 -69.334 3.978 1.00 22.99 145 SER B N 1
ATOM 3890 C CA . SER B 1 165 ? 5.081 -70.482 4.612 1.00 23.99 145 SER B CA 1
ATOM 3891 C C . SER B 1 165 ? 6.543 -70.183 4.934 1.00 23.33 145 SER B C 1
ATOM 3892 O O . SER B 1 165 ? 7.060 -70.619 5.964 1.00 23.56 145 SER B O 1
ATOM 3895 N N . ALA B 1 166 ? 7.205 -69.439 4.056 1.00 22.30 146 ALA B N 1
ATOM 3896 C CA . ALA B 1 166 ? 8.602 -69.082 4.275 1.00 22.88 146 ALA B CA 1
ATOM 3897 C C . ALA B 1 166 ? 8.697 -68.159 5.485 1.00 22.93 146 ALA B C 1
ATOM 3898 O O . ALA B 1 166 ? 9.577 -68.321 6.331 1.00 22.55 146 ALA B O 1
ATOM 3900 N N . TYR B 1 167 ? 7.787 -67.190 5.564 1.00 22.31 147 TYR B N 1
ATOM 3901 C CA . TYR B 1 167 ? 7.770 -66.258 6.688 1.00 21.56 147 TYR B CA 1
ATOM 3902 C C . TYR B 1 167 ? 7.499 -66.999 7.991 1.00 22.66 147 TYR B C 1
ATOM 3903 O O . TYR B 1 167 ? 8.072 -66.671 9.031 1.00 23.06 147 TYR B O 1
ATOM 3912 N N . TYR B 1 168 ? 6.620 -67.995 7.933 1.00 22.01 148 TYR B N 1
ATOM 3913 C CA . TYR B 1 168 ? 6.288 -68.781 9.116 1.00 23.88 148 TYR B CA 1
ATOM 3914 C C . TYR B 1 168 ? 7.528 -69.528 9.613 1.00 25.50 148 TYR B C 1
ATOM 3915 O O . TYR B 1 168 ? 7.784 -69.595 10.815 1.00 25.06 148 TYR B O 1
ATOM 3924 N N . LYS B 1 169 ? 8.288 -70.099 8.681 1.00 25.50 149 LYS B N 1
ATOM 3925 C CA . LYS B 1 169 ? 9.499 -70.833 9.037 1.00 27.17 149 LYS B CA 1
ATOM 3926 C C . LYS B 1 169 ? 10.530 -69.921 9.689 1.00 27.92 149 LYS B C 1
ATOM 3927 O O . LYS B 1 169 ? 11.374 -70.379 10.463 1.00 28.30 149 LYS B O 1
ATOM 3933 N N . LYS B 1 170 ? 10.464 -68.630 9.378 1.00 26.37 150 LYS B N 1
ATOM 3934 C CA . LYS B 1 170 ? 11.402 -67.673 9.948 1.00 27.36 150 LYS B CA 1
ATOM 3935 C C . LYS B 1 170 ? 10.948 -67.141 11.307 1.00 26.55 150 LYS B C 1
ATOM 3936 O O . LYS B 1 170 ? 11.675 -66.393 11.958 1.00 27.02 150 LYS B O 1
ATOM 3942 N N . GLY B 1 171 ? 9.746 -67.523 11.732 1.00 24.49 151 GLY B N 1
ATOM 3943 C CA . GLY B 1 171 ? 9.260 -67.081 13.027 1.00 25.00 151 GLY B CA 1
ATOM 3944 C C . GLY B 1 171 ? 8.003 -66.232 13.054 1.00 24.88 151 GLY B C 1
ATOM 3945 O O . GLY B 1 171 ? 7.408 -66.059 14.119 1.00 25.69 151 GLY B O 1
ATOM 3946 N N . CYS B 1 172 ? 7.597 -65.693 11.907 1.00 23.38 152 CYS B N 1
ATOM 3947 C CA . CYS B 1 172 ? 6.397 -64.859 11.847 1.00 22.97 152 CYS B CA 1
ATOM 3948 C C . CYS B 1 172 ? 5.161 -65.683 12.187 1.00 21.02 152 CYS B C 1
ATOM 3949 O O . CYS B 1 172 ? 5.046 -66.840 11.779 1.00 20.51 152 CYS B O 1
ATOM 3952 N N . ARG B 1 173 ? 4.239 -65.089 12.940 1.00 20.89 153 ARG B N 1
ATOM 3953 C CA . ARG B 1 173 ? 3.030 -65.799 13.336 1.00 21.39 153 ARG B CA 1
ATOM 3954 C C . ARG B 1 173 ? 1.733 -65.068 12.994 1.00 20.81 153 ARG B C 1
ATOM 3955 O O . ARG B 1 173 ? 0.642 -65.577 13.247 1.00 20.13 153 ARG B O 1
ATOM 3963 N N . PHE B 1 174 ? 1.856 -63.870 12.432 1.00 20.82 154 PHE B N 1
ATOM 3964 C CA . PHE B 1 174 ? 0.688 -63.114 11.997 1.00 21.34 154 PHE B CA 1
ATOM 3965 C C . PHE B 1 174 ? 1.110 -62.235 10.826 1.00 21.53 154 PHE B C 1
ATOM 3966 O O . PHE B 1 174 ? 2.306 -62.051 10.578 1.00 20.96 154 PHE B O 1
ATOM 3974 N N . CYS B 1 175 ? 0.142 -61.714 10.082 1.00 20.22 155 CYS B N 1
ATOM 3975 C CA . CYS B 1 175 ? 0.468 -60.890 8.926 1.00 19.46 155 CYS B CA 1
ATOM 3976 C C . CYS B 1 175 ? -0.520 -59.756 8.715 1.00 20.08 155 CYS B C 1
ATOM 3977 O O . CYS B 1 175 ? -1.530 -59.668 9.411 1.00 20.34 155 CYS B O 1
ATOM 3980 N N . LYS B 1 176 ? -0.219 -58.892 7.749 1.00 18.52 156 LYS B N 1
ATOM 3981 C CA . LYS B 1 176 ? -1.076 -57.755 7.444 1.00 19.02 156 LYS B CA 1
ATOM 3982 C C . LYS B 1 176 ? -1.199 -57.543 5.939 1.00 18.23 156 LYS B C 1
ATOM 3983 O O . LYS B 1 176 ? -0.227 -57.689 5.201 1.00 17.81 156 LYS B O 1
ATOM 3989 N N . TRP B 1 177 ? -2.400 -57.182 5.499 1.00 16.81 157 TRP B N 1
ATOM 3990 C CA . TRP B 1 177 ? -2.682 -56.930 4.088 1.00 17.07 157 TRP B CA 1
ATOM 3991 C C . TRP B 1 177 ? -3.598 -55.718 4.040 1.00 15.54 157 TRP B C 1
ATOM 3992 O O . TRP B 1 177 ? -4.639 -55.692 4.699 1.00 16.00 157 TRP B O 1
ATOM 4003 N N . ARG B 1 178 ? -3.214 -54.724 3.249 1.00 14.24 158 ARG B N 1
ATOM 4004 C CA . ARG B 1 178 ? -3.973 -53.489 3.155 1.00 15.97 158 ARG B CA 1
ATOM 4005 C C . ARG B 1 178 ? -4.655 -53.191 1.822 1.00 15.92 158 ARG B C 1
ATOM 4006 O O . ARG B 1 178 ? -4.034 -53.247 0.760 1.00 16.48 158 ARG B O 1
ATOM 4014 N N . ASN B 1 179 ? -5.945 -52.883 1.899 1.00 15.60 159 ASN B N 1
ATOM 4015 C CA . ASN B 1 179 ? -6.737 -52.488 0.737 1.00 16.04 159 ASN B CA 1
ATOM 4016 C C . ASN B 1 179 ? -7.236 -51.091 1.082 1.00 16.33 159 ASN B C 1
ATOM 4017 O O . ASN B 1 179 ? -7.496 -50.797 2.251 1.00 18.68 159 ASN B O 1
ATOM 4022 N N . VAL B 1 180 ? -7.352 -50.222 0.086 1.00 16.66 160 VAL B N 1
ATOM 4023 C CA . VAL B 1 180 ? -7.820 -48.869 0.343 1.00 16.51 160 VAL B CA 1
ATOM 4024 C C . VAL B 1 180 ? -9.078 -48.537 -0.434 1.00 17.78 160 VAL B C 1
ATOM 4025 O O . VAL B 1 180 ? -9.355 -49.124 -1.483 1.00 17.88 160 VAL B O 1
ATOM 4029 N N . TYR B 1 181 ? -9.839 -47.592 0.102 1.00 18.51 161 TYR B N 1
ATOM 4030 C CA . TYR B 1 181 ? -11.076 -47.142 -0.518 1.00 18.52 161 TYR B CA 1
ATOM 4031 C C . TYR B 1 181 ? -11.047 -45.622 -0.489 1.00 20.05 161 TYR B C 1
ATOM 4032 O O . TYR B 1 181 ? -10.838 -45.016 0.563 1.00 19.37 161 TYR B O 1
ATOM 4041 N N . LYS B 1 182 ? -11.252 -45.010 -1.648 1.00 21.33 162 LYS B N 1
ATOM 4042 C CA . LYS B 1 182 ? -11.205 -43.558 -1.755 1.00 22.38 162 LYS B CA 1
ATOM 4043 C C . LYS B 1 182 ? -12.579 -42.909 -1.877 1.00 22.11 162 LYS B C 1
ATOM 4044 O O . LYS B 1 182 ? -13.293 -43.120 -2.859 1.00 22.37 162 LYS B O 1
ATOM 4050 N N . ILE B 1 183 ? -12.950 -42.119 -0.874 1.00 20.54 163 ILE B N 1
ATOM 4051 C CA . ILE B 1 183 ? -14.233 -41.436 -0.906 1.00 19.74 163 ILE B CA 1
ATOM 4052 C C . ILE B 1 183 ? -14.149 -40.290 -1.907 1.00 22.04 163 ILE B C 1
ATOM 4053 O O . ILE B 1 183 ? -13.343 -39.371 -1.755 1.00 22.87 163 ILE B O 1
ATOM 4058 N N . GLN B 1 184 ? -14.975 -40.363 -2.942 1.00 20.18 164 GLN B N 1
ATOM 4059 C CA . GLN B 1 184 ? -15.018 -39.336 -3.968 1.00 21.78 164 GLN B CA 1
ATOM 4060 C C . GLN B 1 184 ? -16.477 -38.967 -4.172 1.00 22.77 164 GLN B C 1
ATOM 4061 O O . GLN B 1 184 ? -17.313 -39.833 -4.431 1.00 21.52 164 GLN B O 1
ATOM 4067 N N . ASN B 1 185 ? -16.785 -37.684 -4.035 1.00 22.54 165 ASN B N 1
ATOM 4068 C CA . ASN B 1 185 ? -18.151 -37.209 -4.198 1.00 23.34 165 ASN B CA 1
ATOM 4069 C C . ASN B 1 185 ? -19.069 -37.881 -3.179 1.00 22.60 165 ASN B C 1
ATOM 4070 O O . ASN B 1 185 ? -20.240 -38.131 -3.454 1.00 24.23 165 ASN B O 1
ATOM 4075 N N . GLY B 1 186 ? -18.517 -38.178 -2.007 1.00 21.90 166 GLY B N 1
ATOM 4076 C CA . GLY B 1 186 ? -19.286 -38.797 -0.942 1.00 23.50 166 GLY B CA 1
ATOM 4077 C C . GLY B 1 186 ? -19.614 -40.270 -1.109 1.00 24.23 166 GLY B C 1
ATOM 4078 O O . GLY B 1 186 ? -20.463 -40.795 -0.389 1.00 23.71 166 GLY B O 1
ATOM 4079 N N . THR B 1 187 ? -18.945 -40.949 -2.036 1.00 23.10 167 THR B N 1
ATOM 4080 C CA . THR B 1 187 ? -19.227 -42.365 -2.253 1.00 22.26 167 THR B CA 1
ATOM 4081 C C . THR B 1 187 ? -18.042 -43.129 -2.852 1.00 22.04 167 THR B C 1
ATOM 4082 O O . THR B 1 187 ? -16.970 -42.564 -3.084 1.00 19.80 167 THR B O 1
ATOM 4086 N N . VAL B 1 188 ? -18.252 -44.425 -3.076 1.00 20.51 168 VAL B N 1
ATOM 4087 C CA . VAL B 1 188 ? -17.253 -45.316 -3.662 1.00 19.79 168 VAL B CA 1
ATOM 4088 C C . VAL B 1 188 ? -18.010 -46.240 -4.619 1.00 19.88 168 VAL B C 1
ATOM 4089 O O . VAL B 1 188 ? -19.196 -46.503 -4.415 1.00 18.74 168 VAL B O 1
ATOM 4093 N N . SER B 1 189 ? -17.342 -46.730 -5.658 1.00 17.75 169 SER B N 1
ATOM 4094 C CA . SER B 1 189 ? -18.005 -47.609 -6.621 1.00 16.58 169 SER B CA 1
ATOM 4095 C C . SER B 1 189 ? -18.264 -48.991 -6.034 1.00 16.83 169 SER B C 1
ATOM 4096 O O . SER B 1 189 ? -17.480 -49.490 -5.225 1.00 16.06 169 SER B O 1
ATOM 4099 N N . GLU B 1 190 ? -19.363 -49.613 -6.445 1.00 16.83 170 GLU B N 1
ATOM 4100 C CA . GLU B 1 190 ? -19.672 -50.949 -5.960 1.00 16.90 170 GLU B CA 1
ATOM 4101 C C . GLU B 1 190 ? -18.584 -51.903 -6.445 1.00 16.58 170 GLU B C 1
ATOM 4102 O O . GLU B 1 190 ? -18.295 -52.907 -5.796 1.00 17.11 170 GLU B O 1
ATOM 4108 N N . SER B 1 191 ? -17.969 -51.571 -7.577 1.00 16.48 171 SER B N 1
ATOM 4109 C CA . SER B 1 191 ? -16.899 -52.395 -8.132 1.00 17.44 171 SER B CA 1
ATOM 4110 C C . SER B 1 191 ? -15.756 -52.514 -7.132 1.00 16.13 171 SER B C 1
ATOM 4111 O O . SER B 1 191 ? -15.199 -53.593 -6.939 1.00 17.87 171 SER B O 1
ATOM 4114 N N . ALA B 1 192 ? -15.405 -51.397 -6.501 1.00 16.33 172 ALA B N 1
ATOM 4115 C CA . ALA B 1 192 ? -14.323 -51.380 -5.522 1.00 16.73 172 ALA B CA 1
ATOM 4116 C C . ALA B 1 192 ? -14.752 -52.078 -4.236 1.00 14.78 172 ALA B C 1
ATOM 4117 O O . ALA B 1 192 ? -14.004 -52.868 -3.663 1.00 14.48 172 ALA B O 1
ATOM 4119 N N . VAL B 1 193 ? -15.969 -51.784 -3.789 1.00 13.58 173 VAL B N 1
ATOM 4120 C CA . VAL B 1 193 ? -16.493 -52.382 -2.571 1.00 14.47 173 VAL B CA 1
ATOM 4121 C C . VAL B 1 193 ? -16.486 -53.907 -2.648 1.00 15.44 173 VAL B C 1
ATOM 4122 O O . VAL B 1 193 ? -16.068 -54.577 -1.709 1.00 15.48 173 VAL B O 1
ATOM 4126 N N . ARG B 1 194 ? -16.937 -54.453 -3.774 1.00 14.33 174 ARG B N 1
ATOM 4127 C CA . ARG B 1 194 ? -16.991 -55.903 -3.928 1.00 14.27 174 ARG B CA 1
ATOM 4128 C C . ARG B 1 194 ? -15.632 -56.556 -4.149 1.00 13.93 174 ARG B C 1
ATOM 4129 O O . ARG B 1 194 ? -15.284 -57.529 -3.471 1.00 12.47 174 ARG B O 1
ATOM 4137 N N . PHE B 1 195 ? -14.864 -56.020 -5.090 1.00 13.03 175 PHE B N 1
ATOM 4138 C CA . PHE B 1 195 ? -13.565 -56.597 -5.423 1.00 13.96 175 PHE B CA 1
ATOM 4139 C C . PHE B 1 195 ? -12.557 -56.563 -4.284 1.00 13.28 175 PHE B C 1
ATOM 4140 O O . PHE B 1 195 ? -11.881 -57.555 -4.026 1.00 13.50 175 PHE B O 1
ATOM 4148 N N . ASN B 1 196 ? -12.443 -55.428 -3.601 1.00 13.83 176 ASN B N 1
ATOM 4149 C CA . ASN B 1 196 ? -11.482 -55.341 -2.510 1.00 14.32 176 ASN B CA 1
ATOM 4150 C C . ASN B 1 196 ? -11.876 -56.215 -1.332 1.00 13.74 176 ASN B C 1
ATOM 4151 O O . ASN B 1 196 ? -11.013 -56.715 -0.614 1.00 14.70 176 ASN B O 1
ATOM 4156 N N . ALA B 1 197 ? -13.178 -56.411 -1.138 1.00 13.10 177 ALA B N 1
ATOM 4157 C CA . ALA B 1 197 ? -13.657 -57.262 -0.054 1.00 13.83 177 ALA B CA 1
ATOM 4158 C C . ALA B 1 197 ? -13.267 -58.706 -0.360 1.00 13.55 177 ALA B C 1
ATOM 4159 O O . ALA B 1 197 ? -12.815 -59.442 0.520 1.00 12.45 177 ALA B O 1
ATOM 4161 N N . GLU B 1 198 ? -13.445 -59.108 -1.615 1.00 13.71 178 GLU B N 1
ATOM 4162 C CA . GLU B 1 198 ? -13.096 -60.459 -2.026 1.00 15.86 178 GLU B CA 1
ATOM 4163 C C . GLU B 1 198 ? -11.597 -60.688 -1.886 1.00 14.63 178 GLU B C 1
ATOM 4164 O O . GLU B 1 198 ? -11.166 -61.763 -1.470 1.00 13.86 178 GLU B O 1
ATOM 4170 N N . THR B 1 199 ? -10.809 -59.674 -2.227 1.00 13.94 179 THR B N 1
ATOM 4171 C CA . THR B 1 199 ? -9.354 -59.774 -2.113 1.00 14.79 179 THR B CA 1
ATOM 4172 C C . THR B 1 199 ? -8.957 -59.996 -0.651 1.00 14.90 179 THR B C 1
ATOM 4173 O O . THR B 1 199 ? -8.177 -60.898 -0.342 1.00 13.35 179 THR B O 1
ATOM 4177 N N . LEU B 1 200 ? -9.505 -59.178 0.246 1.00 14.38 180 LEU B N 1
ATOM 4178 C CA . LEU B 1 200 ? -9.203 -59.304 1.672 1.00 14.37 180 LEU B CA 1
ATOM 4179 C C . LEU B 1 200 ? -9.630 -60.664 2.231 1.00 15.04 180 LEU B C 1
ATOM 4180 O O . LEU B 1 200 ? -8.920 -61.261 3.037 1.00 13.65 180 LEU B O 1
ATOM 4185 N N . ALA B 1 201 ? -10.785 -61.157 1.792 1.00 13.10 181 ALA B N 1
ATOM 4186 C CA . ALA B 1 201 ? -11.288 -62.440 2.268 1.00 14.38 181 ALA B CA 1
ATOM 4187 C C . ALA B 1 201 ? -10.403 -63.606 1.831 1.00 15.92 181 ALA B C 1
ATOM 4188 O O . ALA B 1 201 ? -10.123 -64.512 2.622 1.00 14.86 181 ALA B O 1
ATOM 4190 N N . ARG B 1 202 ? -9.972 -63.592 0.573 1.00 13.62 182 ARG B N 1
ATOM 4191 C CA . ARG B 1 202 ? -9.111 -64.662 0.073 1.00 14.13 182 ARG B CA 1
ATOM 4192 C C . ARG B 1 202 ? -7.766 -64.601 0.806 1.00 14.63 182 ARG B C 1
ATOM 4193 O O . ARG B 1 202 ? -7.198 -65.632 1.177 1.00 14.50 182 ARG B O 1
ATOM 4201 N N . TYR B 1 203 ? -7.265 -63.389 1.020 1.00 13.25 183 TYR B N 1
ATOM 4202 C CA . TYR B 1 203 ? -6.003 -63.196 1.735 1.00 14.68 183 TYR B CA 1
ATOM 4203 C C . TYR B 1 203 ? -6.081 -63.809 3.137 1.00 13.39 183 TYR B C 1
ATOM 4204 O O . TYR B 1 203 ? -5.153 -64.483 3.582 1.00 12.99 183 TYR B O 1
ATOM 4213 N N . ALA B 1 204 ? -7.193 -63.575 3.829 1.00 13.18 184 ALA B N 1
ATOM 4214 C CA . ALA B 1 204 ? -7.369 -64.100 5.182 1.00 14.10 184 ALA B CA 1
ATOM 4215 C C . ALA B 1 204 ? -7.306 -65.624 5.218 1.00 14.86 184 ALA B C 1
ATOM 4216 O O . ALA B 1 204 ? -6.651 -66.211 6.082 1.00 16.14 184 ALA B O 1
ATOM 4218 N N . ILE B 1 205 ? -7.991 -66.265 4.280 1.00 14.68 185 ILE B N 1
ATOM 4219 C CA . ILE B 1 205 ? -8.000 -67.720 4.202 1.00 16.23 185 ILE B CA 1
ATOM 4220 C C . ILE B 1 205 ? -6.606 -68.285 3.909 1.00 15.57 185 ILE B C 1
ATOM 4221 O O . ILE B 1 205 ? -6.169 -69.239 4.555 1.00 16.30 185 ILE B O 1
ATOM 4226 N N . LEU B 1 206 ? -5.906 -67.696 2.946 1.00 14.33 186 LEU B N 1
ATOM 4227 C CA . LEU B 1 206 ? -4.576 -68.182 2.599 1.00 14.46 186 LEU B CA 1
ATOM 4228 C C . LEU B 1 206 ? -3.605 -68.015 3.764 1.00 15.32 186 LEU B C 1
ATOM 4229 O O . LEU B 1 206 ? -2.718 -68.844 3.967 1.00 15.71 186 LEU B O 1
ATOM 4234 N N . SER B 1 207 ? -3.785 -66.950 4.534 1.00 14.95 187 SER B N 1
ATOM 4235 C CA . SER B 1 207 ? -2.927 -66.693 5.687 1.00 16.44 187 SER B CA 1
ATOM 4236 C C . SER B 1 207 ? -3.150 -67.747 6.769 1.00 17.47 187 SER B C 1
ATOM 4237 O O . SER B 1 207 ? -2.197 -68.316 7.299 1.00 17.20 187 SER B O 1
ATOM 4240 N N . GLN B 1 208 ? -4.412 -68.006 7.099 1.00 17.31 188 GLN B N 1
ATOM 4241 C CA . GLN B 1 208 ? -4.724 -68.996 8.118 1.00 17.60 188 GLN B CA 1
ATOM 4242 C C . GLN B 1 208 ? -4.232 -70.386 7.712 1.00 18.27 188 GLN B C 1
ATOM 4243 O O . GLN B 1 208 ? -3.748 -71.148 8.550 1.00 17.88 188 GLN B O 1
ATOM 4249 N N . MET B 1 209 ? -4.329 -70.709 6.427 1.00 17.79 189 MET B N 1
ATOM 4250 C CA . MET B 1 209 ? -3.857 -72.004 5.942 1.00 19.19 189 MET B CA 1
ATOM 4251 C C . MET B 1 209 ? -2.336 -72.107 6.063 1.00 19.97 189 MET B C 1
ATOM 4252 O O . MET B 1 209 ? -1.784 -73.207 6.134 1.00 20.29 189 MET B O 1
ATOM 4257 N N . SER B 1 210 ? -1.670 -70.956 6.086 1.00 18.58 190 SER B N 1
ATOM 4258 C CA . SER B 1 210 ? -0.211 -70.909 6.181 1.00 19.52 190 SER B CA 1
ATOM 4259 C C . SER B 1 210 ? 0.295 -70.765 7.614 1.00 20.79 190 SER B C 1
ATOM 4260 O O . SER B 1 210 ? 1.502 -70.768 7.850 1.00 21.28 190 SER B O 1
ATOM 4263 N N . GLY B 1 211 ? -0.624 -70.629 8.565 1.00 19.91 191 GLY B N 1
ATOM 4264 C CA . GLY B 1 211 ? -0.221 -70.504 9.955 1.00 20.98 191 GLY B CA 1
ATOM 4265 C C . GLY B 1 211 ? 0.006 -69.086 10.437 1.00 20.28 191 GLY B C 1
ATOM 4266 O O . GLY B 1 211 ? 0.627 -68.872 11.481 1.00 21.95 191 GLY B O 1
ATOM 4267 N N . LEU B 1 212 ? -0.490 -68.109 9.686 1.00 18.60 192 LEU B N 1
ATOM 4268 C CA . LEU B 1 212 ? -0.339 -66.714 10.073 1.00 17.92 192 LEU B CA 1
ATOM 4269 C C . LEU B 1 212 ? -1.701 -66.095 10.369 1.00 19.44 192 LEU B C 1
ATOM 4270 O O . LEU B 1 212 ? -2.625 -66.214 9.562 1.00 18.22 192 LEU B O 1
ATOM 4275 N N . VAL B 1 213 ? -1.829 -65.456 11.531 1.00 18.87 193 VAL B N 1
ATOM 4276 C CA . VAL B 1 213 ? -3.080 -64.791 11.903 1.00 18.14 193 VAL B CA 1
ATOM 4277 C C . VAL B 1 213 ? -3.225 -63.579 10.988 1.00 16.72 193 VAL B C 1
ATOM 4278 O O . VAL B 1 213 ? -2.383 -62.681 10.999 1.00 17.68 193 VAL B O 1
ATOM 4282 N N . PRO B 1 214 ? -4.301 -63.528 10.189 1.00 15.67 194 PRO B N 1
ATOM 4283 C CA . PRO B 1 214 ? -4.452 -62.380 9.299 1.00 16.01 194 PRO B CA 1
ATOM 4284 C C . PRO B 1 214 ? -5.037 -61.108 9.893 1.00 17.81 194 PRO B C 1
ATOM 4285 O O . PRO B 1 214 ? -6.070 -61.137 10.564 1.00 17.85 194 PRO B O 1
ATOM 4289 N N . ILE B 1 215 ? -4.359 -59.992 9.642 1.00 19.13 195 ILE B N 1
ATOM 4290 C CA . ILE B 1 215 ? -4.847 -58.691 10.068 1.00 19.10 195 ILE B CA 1
ATOM 4291 C C . ILE B 1 215 ? -5.431 -58.111 8.784 1.00 19.09 195 ILE B C 1
ATOM 4292 O O . ILE B 1 215 ? -4.699 -57.793 7.841 1.00 18.69 195 ILE B O 1
ATOM 4297 N N . VAL B 1 216 ? -6.753 -58.011 8.752 1.00 18.13 196 VAL B N 1
ATOM 4298 C CA . VAL B 1 216 ? -7.483 -57.497 7.600 1.00 18.01 196 VAL B CA 1
ATOM 4299 C C . VAL B 1 216 ? -7.615 -55.987 7.685 1.00 17.42 196 VAL B C 1
ATOM 4300 O O . VAL B 1 216 ? -8.265 -55.468 8.595 1.00 17.33 196 VAL B O 1
ATOM 4304 N N . GLU B 1 217 ? -7.009 -55.281 6.733 1.00 16.94 197 GLU B N 1
ATOM 4305 C CA . GLU B 1 217 ? -7.064 -53.828 6.733 1.00 17.93 197 GLU B CA 1
ATOM 4306 C C . GLU B 1 217 ? -7.831 -53.192 5.574 1.00 17.95 197 GLU B C 1
ATOM 4307 O O . GLU B 1 217 ? -7.298 -53.043 4.474 1.00 19.65 197 GLU B O 1
ATOM 4313 N N . PRO B 1 218 ? -9.109 -52.836 5.801 1.00 17.54 198 PRO B N 1
ATOM 4314 C CA . PRO B 1 218 ? -9.935 -52.200 4.771 1.00 17.97 198 PRO B CA 1
ATOM 4315 C C . PRO B 1 218 ? -9.943 -50.714 5.129 1.00 19.01 198 PRO B C 1
ATOM 4316 O O . PRO B 1 218 ? -10.809 -50.241 5.866 1.00 20.67 198 PRO B O 1
ATOM 4320 N N . GLU B 1 219 ? -8.959 -49.985 4.616 1.00 18.34 199 GLU B N 1
ATOM 4321 C CA . GLU B 1 219 ? -8.834 -48.573 4.934 1.00 18.53 199 GLU B CA 1
ATOM 4322 C C . GLU B 1 219 ? -9.606 -47.580 4.085 1.00 18.76 199 GLU B C 1
ATOM 4323 O O . GLU B 1 219 ? -9.328 -47.404 2.900 1.00 19.57 199 GLU B O 1
ATOM 4329 N N . VAL B 1 220 ? -10.587 -46.933 4.703 1.00 18.71 200 VAL B N 1
ATOM 4330 C CA . VAL B 1 220 ? -11.343 -45.897 4.023 1.00 18.82 200 VAL B CA 1
ATOM 4331 C C . VAL B 1 220 ? -10.446 -44.699 4.309 1.00 22.02 200 VAL B C 1
ATOM 4332 O O . VAL B 1 220 ? -10.370 -44.231 5.447 1.00 22.05 200 VAL B O 1
ATOM 4336 N N . MET B 1 221 ? -9.747 -44.229 3.283 1.00 23.34 201 MET B N 1
ATOM 4337 C CA . MET B 1 221 ? -8.810 -43.123 3.436 1.00 25.67 201 MET B CA 1
ATOM 4338 C C . MET B 1 221 ? -9.400 -41.810 3.937 1.00 25.13 201 MET B C 1
ATOM 4339 O O . MET B 1 221 ? -10.511 -41.424 3.578 1.00 24.46 201 MET B O 1
ATOM 4344 N N . ILE B 1 222 ? -8.627 -41.127 4.775 1.00 26.07 202 ILE B N 1
ATOM 4345 C CA . ILE B 1 222 ? -9.046 -39.863 5.365 1.00 28.45 202 ILE B CA 1
ATOM 4346 C C . ILE B 1 222 ? -9.003 -38.719 4.353 1.00 29.47 202 ILE B C 1
ATOM 4347 O O . ILE B 1 222 ? -9.600 -37.666 4.565 1.00 30.07 202 ILE B O 1
ATOM 4352 N N . ASP B 1 223 ? -8.304 -38.940 3.246 1.00 31.33 203 ASP B N 1
ATOM 4353 C CA . ASP B 1 223 ? -8.174 -37.939 2.191 1.00 33.80 203 ASP B CA 1
ATOM 4354 C C . ASP B 1 223 ? -9.529 -37.495 1.634 1.00 33.79 203 ASP B C 1
ATOM 4355 O O . ASP B 1 223 ? -10.404 -38.322 1.378 1.00 33.05 203 ASP B O 1
ATOM 4360 N N . GLY B 1 224 ? -9.695 -36.186 1.450 1.00 33.39 204 GLY B N 1
ATOM 4361 C CA . GLY B 1 224 ? -10.944 -35.665 0.918 1.00 31.73 204 GLY B CA 1
ATOM 4362 C C . GLY B 1 224 ? -11.571 -34.558 1.749 1.00 31.81 204 GLY B C 1
ATOM 4363 O O . GLY B 1 224 ? -11.104 -34.252 2.846 1.00 30.92 204 GLY B O 1
ATOM 4364 N N . LYS B 1 225 ? -12.641 -33.964 1.226 1.00 31.85 205 LYS B N 1
ATOM 4365 C CA . LYS B 1 225 ? -13.342 -32.879 1.910 1.00 32.93 205 LYS B CA 1
ATOM 4366 C C . LYS B 1 225 ? -14.630 -33.355 2.580 1.00 31.92 205 LYS B C 1
ATOM 4367 O O . LYS B 1 225 ? -15.411 -32.545 3.081 1.00 32.03 205 LYS B O 1
ATOM 4373 N N . HIS B 1 226 ? -14.845 -34.667 2.590 1.00 30.17 206 HIS B N 1
ATOM 4374 C CA . HIS B 1 226 ? -16.042 -35.255 3.190 1.00 28.35 206 HIS B CA 1
ATOM 4375 C C . HIS B 1 226 ? -16.113 -35.051 4.703 1.00 27.58 206 HIS B C 1
ATOM 4376 O O . HIS B 1 226 ? -15.084 -34.923 5.368 1.00 28.24 206 HIS B O 1
ATOM 4383 N N . ASP B 1 227 ? -17.331 -35.035 5.243 1.00 27.83 207 ASP B N 1
ATOM 4384 C CA . ASP B 1 227 ? -17.522 -34.866 6.681 1.00 27.08 207 ASP B CA 1
ATOM 4385 C C . ASP B 1 227 ? -17.549 -36.223 7.383 1.00 26.72 207 ASP B C 1
ATOM 4386 O O . ASP B 1 227 ? -17.388 -37.263 6.742 1.00 25.65 207 ASP B O 1
ATOM 4391 N N . ILE B 1 228 ? -17.762 -36.216 8.695 1.00 24.49 208 ILE B N 1
ATOM 4392 C CA . ILE B 1 228 ? -17.766 -37.460 9.456 1.00 24.54 208 ILE B CA 1
ATOM 4393 C C . ILE B 1 228 ? -18.944 -38.383 9.143 1.00 24.35 208 ILE B C 1
ATOM 4394 O O . ILE B 1 228 ? -18.809 -39.605 9.210 1.00 24.22 208 ILE B O 1
ATOM 4399 N N . ASP B 1 229 ? -20.092 -37.809 8.800 1.00 25.20 209 ASP B N 1
ATOM 4400 C CA . ASP B 1 229 ? -21.260 -38.623 8.480 1.00 26.59 209 ASP B CA 1
ATOM 4401 C C . ASP B 1 229 ? -21.011 -39.423 7.208 1.00 25.39 209 ASP B C 1
ATOM 4402 O O . ASP B 1 229 ? -21.463 -40.563 7.076 1.00 23.80 209 ASP B O 1
ATOM 4407 N N . THR B 1 230 ? -20.290 -38.816 6.271 1.00 24.45 210 THR B N 1
ATOM 4408 C CA . THR B 1 230 ? -19.977 -39.480 5.016 1.00 24.12 210 THR B CA 1
ATOM 4409 C C . THR B 1 230 ? -18.983 -40.609 5.248 1.00 24.07 210 THR B C 1
ATOM 4410 O O . THR B 1 230 ? -19.107 -41.681 4.654 1.00 22.53 210 THR B O 1
ATOM 4414 N N . CYS B 1 231 ? -17.998 -40.376 6.110 1.00 22.29 211 CYS B N 1
ATOM 4415 C CA . CYS B 1 231 ? -17.018 -41.412 6.410 1.00 21.70 211 CYS B CA 1
ATOM 4416 C C . CYS B 1 231 ? -17.748 -42.563 7.096 1.00 19.80 211 CYS B C 1
ATOM 4417 O O . CYS B 1 231 ? -17.438 -43.729 6.872 1.00 20.88 211 CYS B O 1
ATOM 4420 N N . GLN B 1 232 ? -18.730 -42.225 7.925 1.00 18.53 212 GLN B N 1
ATOM 4421 C CA . GLN B 1 232 ? -19.503 -43.236 8.638 1.00 17.52 212 GLN B CA 1
ATOM 4422 C C . GLN B 1 232 ? -20.263 -44.116 7.645 1.00 17.55 212 GLN B C 1
ATOM 4423 O O . GLN B 1 232 ? -20.168 -45.343 7.697 1.00 17.50 212 GLN B O 1
ATOM 4429 N N . ARG B 1 233 ? -21.007 -43.483 6.743 1.00 16.81 213 ARG B N 1
ATOM 4430 C CA . ARG B 1 233 ? -21.800 -44.208 5.748 1.00 18.96 213 ARG B CA 1
ATOM 4431 C C . ARG B 1 233 ? -20.942 -45.091 4.848 1.00 19.06 213 ARG B C 1
ATOM 4432 O O . ARG B 1 233 ? -21.296 -46.238 4.580 1.00 18.08 213 ARG B O 1
ATOM 4440 N N . VAL B 1 234 ? -19.818 -44.557 4.377 1.00 17.33 214 VAL B N 1
ATOM 4441 C CA . VAL B 1 234 ? -18.933 -45.320 3.502 1.00 16.99 214 VAL B CA 1
ATOM 4442 C C . VAL B 1 234 ? -18.227 -46.439 4.259 1.00 17.77 214 VAL B C 1
ATOM 4443 O O . VAL B 1 234 ? -18.127 -47.561 3.764 1.00 15.94 214 VAL B O 1
ATOM 4447 N N . SER B 1 235 ? -17.749 -46.143 5.464 1.00 16.13 215 SER B N 1
ATOM 4448 C CA . SER B 1 235 ? -17.066 -47.158 6.256 1.00 16.67 215 SER B CA 1
ATOM 4449 C C . SER B 1 235 ? -18.005 -48.321 6.566 1.00 17.27 215 SER B C 1
ATOM 4450 O O . SER B 1 235 ? -17.612 -49.483 6.474 1.00 17.26 215 SER B O 1
ATOM 4453 N N . GLU B 1 236 ? -19.247 -48.015 6.933 1.00 16.49 216 GLU B N 1
ATOM 4454 C CA . GLU B 1 236 ? -20.188 -49.080 7.244 1.00 16.66 216 GLU B CA 1
ATOM 4455 C C . GLU B 1 236 ? -20.432 -49.942 6.008 1.00 15.48 216 GLU B C 1
ATOM 4456 O O . GLU B 1 236 ? -20.448 -51.169 6.091 1.00 15.65 216 GLU B O 1
ATOM 4462 N N . HIS B 1 237 ? -20.605 -49.288 4.864 1.00 14.96 217 HIS B N 1
ATOM 4463 C CA . HIS B 1 237 ? -20.863 -49.979 3.602 1.00 15.49 217 HIS B CA 1
ATOM 4464 C C . HIS B 1 237 ? -19.676 -50.849 3.189 1.00 15.48 217 HIS B C 1
ATOM 4465 O O . HIS B 1 237 ? -19.840 -52.009 2.805 1.00 14.66 217 HIS B O 1
ATOM 4472 N N . VAL B 1 238 ? -18.479 -50.282 3.266 1.00 13.99 218 VAL B N 1
ATOM 4473 C CA . VAL B 1 238 ? -17.268 -51.011 2.914 1.00 14.16 218 VAL B CA 1
ATOM 4474 C C . VAL B 1 238 ? -17.020 -52.192 3.852 1.00 15.13 218 VAL B C 1
ATOM 4475 O O . VAL B 1 238 ? -16.790 -53.314 3.400 1.00 15.95 218 VAL B O 1
ATOM 4479 N N . TRP B 1 239 ? -17.072 -51.945 5.157 1.00 14.90 219 TRP B N 1
ATOM 4480 C CA . TRP B 1 239 ? -16.822 -52.998 6.131 1.00 14.76 219 TRP B CA 1
ATOM 4481 C C . TRP B 1 239 ? -17.852 -54.118 6.120 1.00 13.89 219 TRP B C 1
ATOM 4482 O O . TRP B 1 239 ? -17.503 -55.284 6.337 1.00 13.92 219 TRP B O 1
ATOM 4493 N N . ARG B 1 240 ? -19.116 -53.776 5.883 1.00 12.50 220 ARG B N 1
ATOM 4494 C CA . ARG B 1 240 ? -20.157 -54.797 5.852 1.00 14.13 220 ARG B CA 1
ATOM 4495 C C . ARG B 1 240 ? -19.876 -55.801 4.740 1.00 13.98 220 ARG B C 1
ATOM 4496 O O . ARG B 1 240 ? -20.114 -56.997 4.908 1.00 12.80 220 ARG B O 1
ATOM 4504 N N . GLU B 1 241 ? -19.369 -55.321 3.606 1.00 13.65 221 GLU B N 1
ATOM 4505 C CA . GLU B 1 241 ? -19.065 -56.220 2.494 1.00 14.04 221 GLU B CA 1
ATOM 4506 C C . GLU B 1 241 ? -17.810 -57.035 2.784 1.00 12.85 221 GLU B C 1
ATOM 4507 O O . GLU B 1 241 ? -17.696 -58.177 2.350 1.00 12.46 221 GLU B O 1
ATOM 4513 N N . VAL B 1 242 ? -16.861 -56.456 3.513 1.00 13.57 222 VAL B N 1
ATOM 4514 C CA . VAL B 1 242 ? -15.663 -57.206 3.870 1.00 13.61 222 VAL B CA 1
ATOM 4515 C C . VAL B 1 242 ? -16.110 -58.392 4.737 1.00 13.05 222 VAL B C 1
ATOM 4516 O O . VAL B 1 242 ? -15.671 -59.520 4.537 1.00 14.16 222 VAL B O 1
ATOM 4520 N N . VAL B 1 243 ? -16.999 -58.131 5.693 1.00 13.37 223 VAL B N 1
ATOM 4521 C CA . VAL B 1 243 ? -17.503 -59.190 6.565 1.00 13.45 223 VAL B CA 1
ATOM 4522 C C . VAL B 1 243 ? -18.248 -60.236 5.739 1.00 13.79 223 VAL B C 1
ATOM 4523 O O . VAL B 1 243 ? -18.099 -61.439 5.960 1.00 13.72 223 VAL B O 1
ATOM 4527 N N . ALA B 1 244 ? -19.043 -59.770 4.781 1.00 12.88 224 ALA B N 1
ATOM 4528 C CA . ALA B 1 244 ? -19.803 -60.674 3.922 1.00 13.11 224 ALA B CA 1
ATOM 4529 C C . ALA B 1 244 ? -18.879 -61.622 3.168 1.00 13.43 224 ALA B C 1
ATOM 4530 O O . ALA B 1 244 ? -19.162 -62.814 3.055 1.00 14.09 224 ALA B O 1
ATOM 4532 N N . ALA B 1 245 ? -17.779 -61.086 2.644 1.00 13.00 225 ALA B N 1
ATOM 4533 C CA . ALA B 1 245 ? -16.821 -61.890 1.890 1.00 14.10 225 ALA B CA 1
ATOM 4534 C C . ALA B 1 245 ? -16.108 -62.871 2.807 1.00 13.99 225 ALA B C 1
ATOM 4535 O O . ALA B 1 245 ? -15.853 -64.014 2.430 1.00 13.51 225 ALA B O 1
ATOM 4537 N N . LEU B 1 246 ? -15.786 -62.420 4.016 1.00 14.18 226 LEU B N 1
ATOM 4538 C CA . LEU B 1 246 ? -15.113 -63.278 4.982 1.00 14.48 226 LEU B CA 1
ATOM 4539 C C . LEU B 1 246 ? -16.008 -64.462 5.329 1.00 13.40 226 LEU B C 1
ATOM 4540 O O . LEU B 1 246 ? -15.536 -65.592 5.452 1.00 15.07 226 LEU B O 1
ATOM 4545 N N . GLN B 1 247 ? -17.307 -64.207 5.476 1.00 12.06 227 GLN B N 1
ATOM 4546 C CA . GLN B 1 247 ? -18.250 -65.273 5.796 1.00 14.17 227 GLN B CA 1
ATOM 4547 C C . GLN B 1 247 ? -18.324 -66.280 4.641 1.00 14.30 227 GLN B C 1
ATOM 4548 O O . GLN B 1 247 ? -18.338 -67.491 4.864 1.00 15.19 227 GLN B O 1
ATOM 4554 N N . ARG B 1 248 ? -18.366 -65.779 3.411 1.00 14.60 228 ARG B N 1
ATOM 4555 C CA . ARG B 1 248 ? -18.440 -66.652 2.239 1.00 15.77 228 ARG B CA 1
ATOM 4556 C C . ARG B 1 248 ? -17.201 -67.533 2.084 1.00 17.30 228 ARG B C 1
ATOM 4557 O O . ARG B 1 248 ? -17.301 -68.675 1.630 1.00 17.30 228 ARG B O 1
ATOM 4565 N N . HIS B 1 249 ? -16.038 -67.007 2.464 1.00 16.05 229 HIS B N 1
ATOM 4566 C CA . HIS B 1 249 ? -14.793 -67.763 2.348 1.00 16.81 229 HIS B CA 1
ATOM 4567 C C . HIS B 1 249 ? -14.524 -68.679 3.549 1.00 18.32 229 HIS B C 1
ATOM 4568 O O . HIS B 1 249 ? -13.539 -69.418 3.568 1.00 18.06 229 HIS B O 1
ATOM 4575 N N . GLY B 1 250 ? -15.410 -68.632 4.539 1.00 16.78 230 GLY B N 1
ATOM 4576 C CA . GLY B 1 250 ? -15.278 -69.484 5.712 1.00 16.76 230 GLY B CA 1
ATOM 4577 C C . GLY B 1 250 ? -14.104 -69.208 6.635 1.00 16.16 230 GLY B C 1
ATOM 4578 O O . GLY B 1 250 ? -13.473 -70.136 7.136 1.00 15.58 230 GLY B O 1
ATOM 4579 N N . VAL B 1 251 ? -13.820 -67.935 6.881 1.00 15.63 231 VAL B N 1
ATOM 4580 C CA . VAL B 1 251 ? -12.711 -67.560 7.752 1.00 16.83 231 VAL B CA 1
ATOM 4581 C C . VAL B 1 251 ? -12.918 -68.057 9.178 1.00 17.98 231 VAL B C 1
ATOM 4582 O O . VAL B 1 251 ? -14.049 -68.252 9.624 1.00 16.68 231 VAL B O 1
ATOM 4586 N N . ILE B 1 252 ? -11.815 -68.273 9.885 1.00 17.23 232 ILE B N 1
ATOM 4587 C CA . ILE B 1 252 ? -11.887 -68.678 11.279 1.00 17.12 232 ILE B CA 1
ATOM 4588 C C . ILE B 1 252 ? -11.891 -67.345 12.024 1.00 15.99 232 ILE B C 1
ATOM 4589 O O . ILE B 1 252 ? -10.850 -66.703 12.166 1.00 15.70 232 ILE B O 1
ATOM 4594 N N . TRP B 1 253 ? -13.067 -66.916 12.476 1.00 16.17 233 TRP B N 1
ATOM 4595 C CA . TRP B 1 253 ? -13.181 -65.638 13.171 1.00 16.04 233 TRP B CA 1
ATOM 4596 C C . TRP B 1 253 ? -12.305 -65.569 14.411 1.00 15.90 233 TRP B C 1
ATOM 4597 O O . TRP B 1 253 ? -11.705 -64.534 14.698 1.00 17.98 233 TRP B O 1
ATOM 4608 N N . GLU B 1 254 ? -12.228 -66.679 15.133 1.00 18.06 234 GLU B N 1
ATOM 4609 C CA . GLU B 1 254 ? -11.433 -66.749 16.347 1.00 18.61 234 GLU B CA 1
ATOM 4610 C C . GLU B 1 254 ? -9.945 -66.523 16.078 1.00 20.17 234 GLU B C 1
ATOM 4611 O O . GLU B 1 254 ? -9.183 -66.231 16.999 1.00 20.45 234 GLU B O 1
ATOM 4617 N N . GLY B 1 255 ? -9.539 -66.636 14.815 1.00 19.12 235 GLY B N 1
ATOM 4618 C CA . GLY B 1 255 ? -8.133 -66.462 14.483 1.00 18.94 235 GLY B CA 1
ATOM 4619 C C . GLY B 1 255 ? -7.777 -65.359 13.501 1.00 18.97 235 GLY B C 1
ATOM 4620 O O . GLY B 1 255 ? -6.869 -65.524 12.686 1.00 18.47 235 GLY B O 1
ATOM 4621 N N . CYS B 1 256 ? -8.483 -64.238 13.566 1.00 19.34 236 CYS B N 1
ATOM 4622 C CA . CYS B 1 256 ? -8.194 -63.120 12.679 1.00 20.70 236 CYS B CA 1
ATOM 4623 C C . CYS B 1 256 ? -8.405 -61.801 13.417 1.00 19.91 236 CYS B C 1
ATOM 4624 O O . CYS B 1 256 ? -9.032 -61.768 14.474 1.00 21.49 236 CYS B O 1
ATOM 4627 N N . LEU B 1 257 ? -7.874 -60.718 12.859 1.00 19.04 237 LEU B N 1
ATOM 4628 C CA . LEU B 1 257 ? -8.001 -59.397 13.467 1.00 18.41 237 LEU B CA 1
ATOM 4629 C C . LEU B 1 257 ? -8.332 -58.359 12.400 1.00 18.14 237 LEU B C 1
ATOM 4630 O O . LEU B 1 257 ? -8.081 -58.575 11.214 1.00 19.07 237 LEU B O 1
ATOM 4635 N N . LEU B 1 258 ? -8.892 -57.233 12.828 1.00 16.58 238 LEU B N 1
ATOM 4636 C CA . LEU B 1 258 ? -9.254 -56.157 11.916 1.00 16.78 238 LEU B CA 1
ATOM 4637 C C . LEU B 1 258 ? -8.424 -54.905 12.179 1.00 18.25 238 LEU B C 1
ATOM 4638 O O . LEU B 1 258 ? -8.169 -54.548 13.332 1.00 17.41 238 LEU B O 1
ATOM 4643 N N . LYS B 1 259 ? -8.000 -54.246 11.107 1.00 16.66 239 LYS B N 1
ATOM 4644 C CA . LYS B 1 259 ? -7.230 -53.010 11.217 1.00 19.21 239 LYS B CA 1
ATOM 4645 C C . LYS B 1 259 ? -7.961 -51.983 10.369 1.00 17.93 239 LYS B C 1
ATOM 4646 O O . LYS B 1 259 ? -7.628 -51.757 9.206 1.00 19.61 239 LYS B O 1
ATOM 4652 N N . PRO B 1 260 ? -8.992 -51.352 10.945 1.00 18.87 240 PRO B N 1
ATOM 4653 C CA . PRO B 1 260 ? -9.766 -50.355 10.215 1.00 18.59 240 PRO B CA 1
ATOM 4654 C C . PRO B 1 260 ? -9.376 -48.929 10.543 1.00 20.02 240 PRO B C 1
ATOM 4655 O O . PRO B 1 260 ? -8.628 -48.666 11.487 1.00 21.27 240 PRO B O 1
ATOM 4659 N N . ASN B 1 261 ? -9.905 -48.013 9.748 1.00 20.32 241 ASN B N 1
ATOM 4660 C CA . ASN B 1 261 ? -9.694 -46.593 9.956 1.00 21.21 241 ASN B CA 1
ATOM 4661 C C . ASN B 1 261 ? -10.693 -46.196 11.033 1.00 21.51 241 ASN B C 1
ATOM 4662 O O . ASN B 1 261 ? -11.683 -46.898 11.260 1.00 19.83 241 ASN B O 1
ATOM 4667 N N . MET B 1 262 ? -10.426 -45.090 11.715 1.00 21.01 242 MET B N 1
ATOM 4668 C CA . MET B 1 262 ? -11.366 -44.597 12.706 1.00 21.22 242 MET B CA 1
ATOM 4669 C C . MET B 1 262 ? -12.328 -43.769 11.863 1.00 19.83 242 MET B C 1
ATOM 467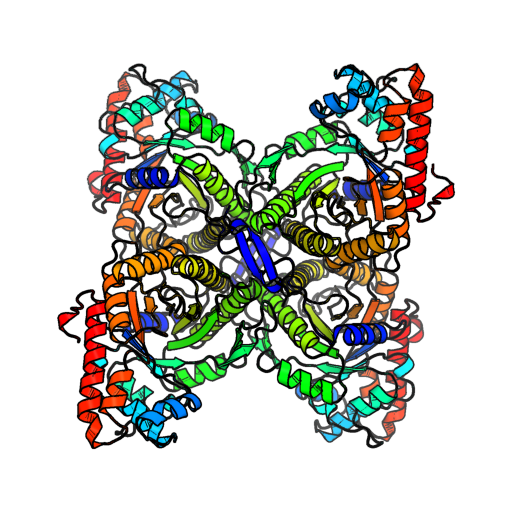0 O O . MET B 1 262 ? -11.975 -43.350 10.760 1.00 21.71 242 MET B O 1
ATOM 4675 N N . VAL B 1 263 ? -13.543 -43.552 12.350 1.00 19.92 243 VAL B N 1
ATOM 4676 C CA . VAL B 1 263 ? -14.510 -42.761 11.599 1.00 20.05 243 VAL B CA 1
ATOM 4677 C C . VAL B 1 263 ? -14.329 -41.297 11.984 1.00 22.95 243 VAL B C 1
ATOM 4678 O O . VAL B 1 263 ? -14.710 -40.875 13.078 1.00 22.73 243 VAL B O 1
ATOM 4682 N N . VAL B 1 264 ? -13.731 -40.535 11.074 1.00 23.88 244 VAL B N 1
ATOM 4683 C CA . VAL B 1 264 ? -13.452 -39.123 11.298 1.00 24.75 244 VAL B CA 1
ATOM 4684 C C . VAL B 1 264 ? -13.710 -38.324 10.025 1.00 24.38 244 VAL B C 1
ATOM 4685 O O . VAL B 1 264 ? -13.843 -38.894 8.942 1.00 25.42 244 VAL B O 1
ATOM 4689 N N . PRO B 1 265 ? -13.792 -36.988 10.138 1.00 25.76 245 PRO B N 1
ATOM 4690 C CA . PRO B 1 265 ? -14.028 -36.146 8.962 1.00 24.57 245 PRO B CA 1
ATOM 4691 C C . PRO B 1 265 ? -12.793 -36.135 8.057 1.00 24.27 245 PRO B C 1
ATOM 4692 O O . PRO B 1 265 ? -11.688 -36.453 8.502 1.00 25.53 245 PRO B O 1
ATOM 4696 N N . GLY B 1 266 ? -12.985 -35.775 6.792 1.00 25.32 246 GLY B N 1
ATOM 4697 C CA . GLY B 1 266 ? -11.883 -35.750 5.845 1.00 26.95 246 GLY B CA 1
ATOM 4698 C C . GLY B 1 266 ? -10.760 -34.795 6.202 1.00 29.68 246 GLY B C 1
ATOM 4699 O O . GLY B 1 266 ? -10.983 -33.779 6.854 1.00 29.22 246 GLY B O 1
ATOM 4700 N N . ALA B 1 267 ? -9.550 -35.122 5.761 1.00 31.25 247 ALA B N 1
ATOM 4701 C CA . ALA B 1 267 ? -8.373 -34.303 6.034 1.00 32.86 247 ALA B CA 1
ATOM 4702 C C . ALA B 1 267 ? -8.483 -32.882 5.478 1.00 34.37 247 ALA B C 1
ATOM 4703 O O . ALA B 1 267 ? -7.902 -31.949 6.034 1.00 34.92 247 ALA B O 1
ATOM 4705 N N . GLU B 1 268 ? -9.220 -32.719 4.382 1.00 35.99 248 GLU B N 1
ATOM 4706 C CA . GLU B 1 268 ? -9.391 -31.408 3.761 1.00 37.54 248 GLU B CA 1
ATOM 4707 C C . GLU B 1 268 ? -10.797 -30.848 3.952 1.00 37.71 248 GLU B C 1
ATOM 4708 O O . GLU B 1 268 ? -11.217 -29.953 3.218 1.00 38.15 248 GLU B O 1
ATOM 4714 N N . SER B 1 269 ? -11.525 -31.371 4.933 1.00 37.09 249 SER B N 1
ATOM 4715 C CA . SER B 1 269 ? -12.883 -30.908 5.196 1.00 36.87 249 SER B CA 1
ATOM 4716 C C . SER B 1 269 ? -12.885 -29.613 6.001 1.00 37.84 249 SER B C 1
ATOM 4717 O O . SER B 1 269 ? -13.883 -28.895 6.035 1.00 36.87 249 SER B O 1
ATOM 4720 N N . GLY B 1 270 ? -11.761 -29.322 6.649 1.00 38.62 250 GLY B N 1
ATOM 4721 C CA . GLY B 1 270 ? -11.663 -28.118 7.451 1.00 40.90 250 GLY B CA 1
ATOM 4722 C C . GLY B 1 270 ? -12.333 -28.300 8.798 1.00 41.75 250 GLY B C 1
ATOM 4723 O O . GLY B 1 270 ? -12.644 -27.329 9.488 1.00 42.83 250 GLY B O 1
ATOM 4724 N N . LYS B 1 271 ? -12.555 -29.553 9.177 1.00 42.36 251 LYS B N 1
ATOM 4725 C CA . LYS B 1 271 ? -13.197 -29.856 10.447 1.00 42.18 251 LYS B CA 1
ATOM 4726 C C . LYS B 1 271 ? -12.427 -30.906 11.233 1.00 42.02 251 LYS B C 1
ATOM 4727 O O . LYS B 1 271 ? -11.800 -31.799 10.660 1.00 41.90 251 LYS B O 1
ATOM 4733 N N . THR B 1 272 ? -12.478 -30.783 12.554 1.00 41.93 252 THR B N 1
ATOM 4734 C CA . THR B 1 272 ? -11.810 -31.714 13.449 1.00 41.89 252 THR B CA 1
ATOM 4735 C C . THR B 1 272 ? -12.837 -32.210 14.458 1.00 40.95 252 THR B C 1
ATOM 4736 O O . THR B 1 272 ? -13.498 -31.415 15.125 1.00 42.36 252 THR B O 1
ATOM 4740 N N . ALA B 1 273 ? -12.971 -33.527 14.561 1.00 39.03 253 ALA B N 1
ATOM 4741 C CA . ALA B 1 273 ? -13.933 -34.122 15.476 1.00 36.53 253 ALA B CA 1
ATOM 4742 C C . ALA B 1 273 ? -13.372 -34.290 16.882 1.00 34.17 253 ALA B C 1
ATOM 4743 O O . ALA B 1 273 ? -12.173 -34.490 17.066 1.00 34.45 253 ALA B O 1
ATOM 4745 N N . ALA B 1 274 ? -14.254 -34.204 17.871 1.00 32.25 254 ALA B N 1
ATOM 4746 C CA . ALA B 1 274 ? -13.863 -34.362 19.264 1.00 31.50 254 ALA B CA 1
ATOM 4747 C C . ALA B 1 274 ? -13.711 -35.851 19.543 1.00 30.38 254 ALA B C 1
ATOM 4748 O O . ALA B 1 274 ? -14.362 -36.676 18.902 1.00 30.20 254 ALA B O 1
ATOM 4750 N N . PRO B 1 275 ? -12.846 -36.214 20.499 1.00 29.02 255 PRO B N 1
ATOM 4751 C CA . PRO B 1 275 ? -12.626 -37.621 20.844 1.00 29.10 255 PRO B CA 1
ATOM 4752 C C . PRO B 1 275 ? -13.911 -38.413 21.095 1.00 28.98 255 PRO B C 1
ATOM 4753 O O . PRO B 1 275 ? -14.048 -39.545 20.633 1.00 27.63 255 PRO B O 1
ATOM 4757 N N . GLU B 1 276 ? -14.849 -37.815 21.822 1.00 28.74 256 GLU B N 1
ATOM 4758 C CA . GLU B 1 276 ? -16.110 -38.479 22.136 1.00 29.27 256 GLU B CA 1
ATOM 4759 C C . GLU B 1 276 ? -16.940 -38.757 20.885 1.00 28.05 256 GLU B C 1
ATOM 4760 O O . GLU B 1 276 ? -17.595 -39.796 20.790 1.00 27.81 256 GLU B O 1
ATOM 4766 N N . GLN B 1 277 ? -16.915 -37.832 19.930 1.00 26.39 257 GLN B N 1
ATOM 4767 C CA . GLN B 1 277 ? -17.677 -38.001 18.691 1.00 27.40 257 GLN B CA 1
ATOM 4768 C C . GLN B 1 277 ? -17.063 -39.103 17.831 1.00 26.82 257 GLN B C 1
ATOM 4769 O O . GLN B 1 277 ? -17.775 -39.951 17.289 1.00 24.41 257 GLN B O 1
ATOM 4775 N N . VAL B 1 278 ? -15.740 -39.088 17.704 1.00 25.55 258 VAL B N 1
ATOM 4776 C CA . VAL B 1 278 ? -15.051 -40.105 16.920 1.00 25.53 258 VAL B CA 1
ATOM 4777 C C . VAL B 1 278 ? -15.331 -41.479 17.523 1.00 26.22 258 VAL B C 1
ATOM 4778 O O . VAL B 1 278 ? -15.528 -42.458 16.800 1.00 25.86 258 VAL B O 1
ATOM 4782 N N . ALA B 1 279 ? -15.357 -41.543 18.851 1.00 24.05 259 ALA B N 1
ATOM 4783 C CA . ALA B 1 279 ? -15.618 -42.794 19.551 1.00 22.98 259 ALA B CA 1
ATOM 4784 C C . ALA B 1 279 ? -17.017 -43.306 19.219 1.00 23.68 259 ALA B C 1
ATOM 4785 O O . ALA B 1 279 ? -17.199 -44.486 18.912 1.00 21.74 259 ALA B O 1
ATOM 4787 N N . HIS B 1 280 ? -18.001 -42.414 19.281 1.00 21.99 260 HIS B N 1
ATOM 4788 C CA . HIS B 1 280 ? -19.379 -42.787 18.988 1.00 23.22 260 HIS B CA 1
ATOM 4789 C C . HIS B 1 280 ? -19.511 -43.330 17.572 1.00 21.98 260 HIS B C 1
ATOM 4790 O O . HIS B 1 280 ? -19.986 -44.446 17.371 1.00 22.39 260 HIS B O 1
ATOM 4797 N N . TYR B 1 281 ? -19.094 -42.535 16.593 1.00 21.27 261 TYR B N 1
ATOM 4798 C CA . TYR B 1 281 ? -19.178 -42.949 15.197 1.00 21.52 261 TYR B CA 1
ATOM 4799 C C . TYR B 1 281 ? -18.403 -44.222 14.894 1.00 21.69 261 TYR B C 1
ATOM 4800 O O . TYR B 1 281 ? -18.906 -45.115 14.206 1.00 21.00 261 TYR B O 1
ATOM 4809 N N . THR B 1 282 ? -17.185 -44.314 15.413 1.00 18.44 262 THR B N 1
ATOM 4810 C CA . THR B 1 282 ? -16.352 -45.482 15.158 1.00 19.04 262 THR B CA 1
ATOM 4811 C C . THR B 1 282 ? -16.884 -46.767 15.780 1.00 19.47 262 THR B C 1
ATOM 4812 O O . THR B 1 282 ? -17.009 -47.787 15.100 1.00 18.89 262 THR B O 1
ATOM 4816 N N . VAL B 1 283 ? -17.202 -46.722 17.070 1.00 18.44 263 VAL B N 1
ATOM 4817 C CA . VAL B 1 283 ? -17.708 -47.899 17.764 1.00 18.57 263 VAL B CA 1
ATOM 4818 C C . VAL B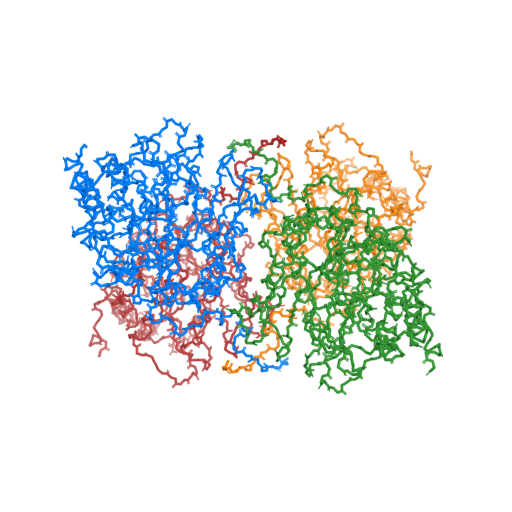 1 283 ? -19.072 -48.313 17.217 1.00 18.31 263 VAL B C 1
ATOM 4819 O O . VAL B 1 283 ? -19.365 -49.504 17.093 1.00 18.14 263 VAL B O 1
ATOM 4823 N N . MET B 1 284 ? -19.899 -47.329 16.884 1.00 16.08 264 MET B N 1
ATOM 4824 C CA . MET B 1 284 ? -21.221 -47.606 16.335 1.00 18.71 264 MET B CA 1
ATOM 4825 C C . MET B 1 284 ? -21.100 -48.330 14.995 1.00 17.65 264 MET B C 1
ATOM 4826 O O . MET B 1 284 ? -21.822 -49.293 14.735 1.00 17.42 264 MET B O 1
ATOM 4831 N N . THR B 1 285 ? -20.177 -47.871 14.155 1.00 16.96 265 THR B N 1
ATOM 4832 C CA . THR B 1 285 ? -19.986 -48.460 12.832 1.00 17.60 265 THR B CA 1
ATOM 4833 C C . THR B 1 285 ? -19.442 -49.878 12.914 1.00 16.82 265 THR B C 1
ATOM 4834 O O . THR B 1 285 ? -19.874 -50.757 12.166 1.00 17.93 265 THR B O 1
ATOM 4838 N N . LEU B 1 286 ? -18.504 -50.111 13.825 1.00 16.21 266 LEU B N 1
ATOM 4839 C CA . LEU B 1 286 ? -17.960 -51.452 13.999 1.00 15.68 266 LEU B CA 1
ATOM 4840 C C . LEU B 1 286 ? -19.064 -52.400 14.474 1.00 16.42 266 LEU B C 1
ATOM 4841 O O . LEU B 1 286 ? -19.216 -53.507 13.948 1.00 16.03 266 LEU B O 1
ATOM 4846 N N . ALA B 1 287 ? -19.847 -51.961 15.457 1.00 15.62 267 ALA B N 1
ATOM 4847 C CA . ALA B 1 287 ? -20.916 -52.795 16.003 1.00 15.48 267 ALA B CA 1
ATOM 4848 C C . ALA B 1 287 ? -21.969 -53.190 14.970 1.00 14.79 267 ALA B C 1
ATOM 4849 O O . ALA B 1 287 ? -22.486 -54.303 15.006 1.00 15.14 267 ALA B O 1
ATOM 4851 N N . ARG B 1 288 ? -22.282 -52.279 14.054 1.00 13.56 268 ARG B N 1
ATOM 4852 C CA . ARG B 1 288 ? -23.286 -52.546 13.026 1.00 15.79 268 ARG B CA 1
ATOM 4853 C C . ARG B 1 288 ? -22.811 -53.483 11.918 1.00 16.40 268 ARG B C 1
ATOM 4854 O O . ARG B 1 288 ? -23.627 -53.980 11.138 1.00 19.29 268 ARG B O 1
ATOM 4862 N N . THR B 1 289 ? -21.504 -53.721 11.841 1.00 15.81 269 THR B N 1
ATOM 4863 C CA . THR B 1 289 ? -20.958 -54.567 10.781 1.00 16.75 269 THR B CA 1
ATOM 4864 C C . THR B 1 289 ? -20.187 -55.809 11.212 1.00 17.55 269 THR B C 1
ATOM 4865 O O . THR B 1 289 ? -20.273 -56.854 10.566 1.00 16.59 269 THR B O 1
ATOM 4869 N N . MET B 1 290 ? -19.428 -55.690 12.294 1.00 16.94 270 MET B N 1
ATOM 4870 C CA . MET B 1 290 ? -18.597 -56.787 12.777 1.00 17.03 270 MET B CA 1
ATOM 4871 C C . MET B 1 290 ? -19.283 -57.823 13.651 1.00 16.40 270 MET B C 1
ATOM 4872 O O . MET B 1 290 ? -20.026 -57.484 14.565 1.00 16.11 270 MET B O 1
ATOM 4877 N N . PRO B 1 291 ? -19.035 -59.113 13.381 1.00 17.86 271 PRO B N 1
ATOM 4878 C CA . PRO B 1 291 ? -19.659 -60.150 14.204 1.00 18.62 271 PRO B CA 1
ATOM 4879 C C . PRO B 1 291 ? -19.038 -60.067 15.598 1.00 18.43 271 PRO B C 1
ATOM 4880 O O . PRO B 1 291 ? -17.873 -59.697 15.735 1.00 18.23 271 PRO B O 1
ATOM 4884 N N . ALA B 1 292 ? -19.812 -60.401 16.625 1.00 17.34 272 ALA B N 1
ATOM 4885 C CA . ALA B 1 292 ? -19.329 -60.332 18.005 1.00 18.19 272 ALA B CA 1
ATOM 4886 C C . ALA B 1 292 ? -18.114 -61.212 18.301 1.00 18.24 272 ALA B C 1
ATOM 4887 O O . ALA B 1 292 ? -17.402 -60.982 19.278 1.00 19.71 272 ALA B O 1
ATOM 4889 N N . MET B 1 293 ? -17.870 -62.213 17.462 1.00 18.88 273 MET B N 1
ATOM 4890 C CA . MET B 1 293 ? -16.734 -63.108 17.671 1.00 18.41 273 MET B CA 1
ATOM 4891 C C . MET B 1 293 ? -15.386 -62.493 17.297 1.00 18.76 273 MET B C 1
ATOM 4892 O O . MET B 1 293 ? -14.341 -62.972 17.744 1.00 18.13 273 MET B O 1
ATOM 4897 N N . LEU B 1 294 ? -15.398 -61.447 16.473 1.00 17.37 274 LEU B N 1
ATOM 4898 C CA . LEU B 1 294 ? -14.150 -60.802 16.074 1.00 18.61 274 LEU B CA 1
ATOM 4899 C C . LEU B 1 294 ? -13.347 -60.529 17.344 1.00 19.87 274 LEU B C 1
ATOM 4900 O O . LEU B 1 294 ? -13.752 -59.723 18.179 1.00 18.47 274 LEU B O 1
ATOM 4905 N N . PRO B 1 295 ? -12.190 -61.194 17.501 1.00 19.96 275 PRO B N 1
ATOM 4906 C CA . PRO B 1 295 ? -11.372 -60.996 18.701 1.00 20.47 275 PRO B CA 1
ATOM 4907 C C . PRO B 1 295 ? -10.761 -59.620 18.928 1.00 20.32 275 PRO B C 1
ATOM 4908 O O . PRO B 1 295 ? -10.643 -59.177 20.072 1.00 22.26 275 PRO B O 1
ATOM 4912 N N . GLY B 1 296 ? -10.376 -58.931 17.863 1.00 19.08 276 GLY B N 1
ATOM 4913 C CA . GLY B 1 296 ? -9.772 -57.632 18.068 1.00 19.66 276 GLY B CA 1
ATOM 4914 C C . GLY B 1 296 ? -9.762 -56.688 16.892 1.00 20.25 276 GLY B C 1
ATOM 4915 O O . GLY B 1 296 ? -9.800 -57.101 15.731 1.00 19.77 276 GLY B O 1
ATOM 4916 N N . VAL B 1 297 ? -9.707 -55.402 17.220 1.00 18.45 277 VAL B N 1
ATOM 4917 C CA . VAL B 1 297 ? -9.676 -54.324 16.245 1.00 18.69 277 VAL B CA 1
ATOM 4918 C C . VAL B 1 297 ? -8.472 -53.455 16.594 1.00 20.40 277 VAL B C 1
ATOM 4919 O O . VAL B 1 297 ? -8.430 -52.838 17.661 1.00 19.15 277 VAL B O 1
ATOM 4923 N N . MET B 1 298 ? -7.495 -53.421 15.694 1.00 19.47 278 MET B N 1
ATOM 4924 C CA . MET B 1 298 ? -6.275 -52.644 15.902 1.00 21.74 278 MET B CA 1
ATOM 4925 C C . MET B 1 298 ? -6.273 -51.478 14.918 1.00 21.11 278 MET B C 1
ATOM 4926 O O . MET B 1 298 ? -5.913 -51.632 13.753 1.00 22.51 278 MET B O 1
ATOM 4931 N N . PHE B 1 299 ? -6.673 -50.308 15.401 1.00 21.19 279 PHE B N 1
ATOM 4932 C CA . PHE B 1 299 ? -6.775 -49.114 14.570 1.00 22.62 279 PHE B CA 1
ATOM 4933 C C . PHE B 1 299 ? -5.503 -48.592 13.922 1.00 24.54 279 PHE B C 1
ATOM 4934 O O . PHE B 1 299 ? -4.417 -48.650 14.503 1.00 22.19 279 PHE B O 1
ATOM 4942 N N . LEU B 1 300 ? -5.661 -48.088 12.701 1.00 25.39 280 LEU B N 1
ATOM 4943 C CA . LEU B 1 300 ? -4.570 -47.483 11.950 1.00 26.99 280 LEU B CA 1
ATOM 4944 C C . LEU B 1 300 ? -4.713 -46.004 12.303 1.00 28.78 280 LEU B C 1
ATOM 4945 O O . LEU B 1 300 ? -5.803 -45.563 12.664 1.00 27.58 280 LEU B O 1
ATOM 4950 N N . SER B 1 301 ? -3.630 -45.240 12.218 1.00 30.90 281 SER B N 1
ATOM 4951 C CA . SER B 1 301 ? -3.695 -43.827 12.576 1.00 33.85 281 SER B CA 1
ATOM 4952 C C . SER B 1 301 ? -3.377 -42.866 11.439 1.00 35.37 281 SER B C 1
ATOM 4953 O O . SER B 1 301 ? -3.183 -41.673 11.671 1.00 36.28 281 SER B O 1
ATOM 4956 N N . GLY B 1 302 ? -3.327 -43.381 10.216 1.00 36.15 282 GLY B N 1
ATOM 4957 C CA . GLY B 1 302 ? -3.025 -42.533 9.077 1.00 37.40 282 GLY B CA 1
ATOM 4958 C C . GLY B 1 302 ? -3.787 -41.221 9.074 1.00 38.39 282 GLY B C 1
ATOM 4959 O O . GLY B 1 302 ? -5.007 -41.203 9.234 1.00 40.13 282 GLY B O 1
ATOM 4960 N N . GLY B 1 303 ? -3.065 -40.117 8.907 1.00 38.29 283 GLY B N 1
ATOM 4961 C CA . GLY B 1 303 ? -3.703 -38.812 8.867 1.00 37.73 283 GLY B CA 1
ATOM 4962 C C . GLY B 1 303 ? -3.889 -38.121 10.205 1.00 37.76 283 GLY B C 1
ATOM 4963 O O . GLY B 1 303 ? -4.172 -36.923 10.252 1.00 38.20 283 GLY B O 1
ATOM 4964 N N . LEU B 1 304 ? -3.732 -38.864 11.295 1.00 37.14 284 LEU B N 1
ATOM 4965 C CA . LEU B 1 304 ? -3.896 -38.293 12.626 1.00 36.60 284 LEU B CA 1
ATOM 4966 C C . LEU B 1 304 ? -2.552 -37.958 13.263 1.00 36.61 284 LEU B C 1
ATOM 4967 O O . LEU B 1 304 ? -1.521 -38.526 12.899 1.00 36.47 284 LEU B O 1
ATOM 4972 N N . SER B 1 305 ? -2.569 -37.032 14.216 1.00 36.99 285 SER B N 1
ATOM 4973 C CA . SER B 1 305 ? -1.352 -36.638 14.915 1.00 36.39 285 SER B CA 1
ATOM 4974 C C . SER B 1 305 ? -1.098 -37.662 16.012 1.00 36.73 285 SER B C 1
ATOM 4975 O O . SER B 1 305 ? -1.996 -38.424 16.373 1.00 34.40 285 SER B O 1
ATOM 4978 N N . GLU B 1 306 ? 0.121 -37.682 16.538 1.00 36.18 286 GLU B N 1
ATOM 4979 C CA . GLU B 1 306 ? 0.475 -38.624 17.591 1.00 37.58 286 GLU B CA 1
ATOM 4980 C C . GLU B 1 306 ? -0.469 -38.501 18.785 1.00 37.69 286 GLU B C 1
ATOM 4981 O O . GLU B 1 306 ? -0.812 -39.499 19.420 1.00 37.03 286 GLU B O 1
ATOM 4987 N N . VAL B 1 307 ? -0.894 -37.275 19.075 1.00 37.74 287 VAL B N 1
ATOM 4988 C CA . VAL B 1 307 ? -1.792 -37.018 20.195 1.00 37.90 287 VAL B CA 1
ATOM 4989 C C . VAL B 1 307 ? -3.211 -37.513 19.920 1.00 36.81 287 VAL B C 1
ATOM 4990 O O . VAL B 1 307 ? -3.798 -38.208 20.750 1.00 35.68 287 VAL B O 1
ATOM 4994 N N . GLN B 1 308 ? -3.757 -37.151 18.760 1.00 36.75 288 GLN B N 1
ATOM 4995 C CA . GLN B 1 308 ? -5.107 -37.572 18.383 1.00 36.82 288 GLN B CA 1
ATOM 4996 C C . GLN B 1 308 ? -5.263 -39.086 18.463 1.00 35.48 288 GLN B C 1
ATOM 4997 O O . GLN B 1 308 ? -6.246 -39.590 19.003 1.00 36.17 288 GLN B O 1
ATOM 5003 N N . ALA B 1 309 ? -4.292 -39.806 17.909 1.00 33.63 289 ALA B N 1
ATOM 5004 C CA . ALA B 1 309 ? -4.324 -41.262 17.910 1.00 32.37 289 ALA B CA 1
ATOM 5005 C C . ALA B 1 309 ? -4.526 -41.804 19.318 1.00 32.02 289 ALA B C 1
ATOM 5006 O O . ALA B 1 309 ? -5.210 -42.807 19.514 1.00 30.92 289 ALA B O 1
ATOM 5008 N N . SER B 1 310 ? -3.929 -41.138 20.301 1.00 30.53 290 SER B N 1
ATOM 5009 C CA . SER B 1 310 ? -4.060 -41.567 21.685 1.00 30.13 290 SER B CA 1
ATOM 5010 C C . SER B 1 310 ? -5.401 -41.129 22.266 1.00 30.09 290 SER B C 1
ATOM 5011 O O . SER B 1 310 ? -6.086 -41.912 22.928 1.00 29.47 290 SER B O 1
ATOM 5014 N N . GLU B 1 311 ? -5.774 -39.880 22.008 1.00 29.16 291 GLU B N 1
ATOM 5015 C CA . GLU B 1 311 ? -7.032 -39.342 22.512 1.00 31.02 291 GLU B CA 1
ATOM 5016 C C . GLU B 1 311 ? -8.219 -40.110 21.954 1.00 30.03 291 GLU B C 1
ATOM 5017 O O . GLU B 1 311 ? -9.147 -40.454 22.687 1.00 30.35 291 GLU B O 1
ATOM 5023 N N . TYR B 1 312 ? -8.185 -40.372 20.651 1.00 28.89 292 TYR B N 1
ATOM 5024 C CA . TYR B 1 312 ? -9.269 -41.091 19.993 1.00 26.72 292 TYR B CA 1
ATOM 5025 C C . TYR B 1 312 ? -9.383 -42.527 20.487 1.00 25.87 292 TYR B C 1
ATOM 5026 O O . TYR B 1 312 ? -10.483 -43.000 20.774 1.00 26.00 292 TYR B O 1
ATOM 5035 N N . LEU B 1 313 ? -8.256 -43.223 20.593 1.00 24.68 293 LEU B N 1
ATOM 5036 C CA . LEU B 1 313 ? -8.278 -44.600 21.072 1.00 24.41 293 LEU B CA 1
ATOM 5037 C C . LEU B 1 313 ? -8.781 -44.630 22.513 1.00 24.78 293 LEU B C 1
ATOM 5038 O O . LEU B 1 313 ? -9.502 -45.544 22.915 1.00 24.00 293 LEU B O 1
ATOM 5043 N N . ASN B 1 314 ? -8.404 -43.620 23.290 1.00 24.64 294 ASN B N 1
ATOM 5044 C CA . ASN B 1 314 ? -8.827 -43.537 24.682 1.00 24.34 294 ASN B CA 1
ATOM 5045 C C . ASN B 1 314 ? -10.346 -43.379 24.784 1.00 23.14 294 ASN B C 1
ATOM 5046 O O . ASN B 1 314 ? -11.000 -44.082 25.554 1.00 24.21 294 ASN B O 1
ATOM 5051 N N . ALA B 1 315 ? -10.900 -42.461 24.001 1.00 23.06 295 ALA B N 1
ATOM 5052 C CA . ALA B 1 315 ? -12.340 -42.222 24.000 1.00 23.93 295 ALA B CA 1
ATOM 5053 C C . ALA B 1 315 ? -13.078 -43.491 23.568 1.00 24.51 295 ALA B C 1
ATOM 5054 O O . ALA B 1 315 ? -14.097 -43.869 24.150 1.00 24.08 295 ALA B O 1
ATOM 5056 N N . ILE B 1 316 ? -12.552 -44.145 22.541 1.00 23.94 296 ILE B N 1
ATOM 5057 C CA . ILE B 1 316 ? -13.148 -45.372 22.036 1.00 23.27 296 ILE B CA 1
ATOM 5058 C C . ILE B 1 316 ? -13.256 -46.403 23.154 1.00 24.08 296 ILE B C 1
ATOM 5059 O O . ILE B 1 316 ? -14.261 -47.108 23.268 1.00 23.74 296 ILE B O 1
ATOM 5064 N N . ASN B 1 317 ? -12.224 -46.476 23.991 1.00 22.43 297 ASN B N 1
ATOM 5065 C CA . ASN B 1 317 ? -12.216 -47.426 25.092 1.00 23.23 297 ASN B CA 1
ATOM 5066 C C . ASN B 1 317 ? -12.956 -46.928 26.330 1.00 24.18 297 ASN B C 1
ATOM 5067 O O . ASN B 1 317 ? -12.769 -47.438 27.433 1.00 25.49 297 ASN B O 1
ATOM 5072 N N . ASN B 1 318 ? -13.800 -45.924 26.123 1.00 25.45 298 ASN B N 1
ATOM 5073 C CA . ASN B 1 318 ? -14.628 -45.358 27.179 1.00 25.98 298 ASN B CA 1
ATOM 5074 C C . ASN B 1 318 ? -16.046 -45.206 26.632 1.00 25.88 298 ASN B C 1
ATOM 5075 O O . ASN B 1 318 ? -16.897 -44.557 27.242 1.00 25.42 298 ASN B O 1
ATOM 5080 N N . SER B 1 319 ? -16.295 -45.813 25.474 1.00 23.84 299 SER B N 1
ATOM 5081 C CA . SER B 1 319 ? -17.612 -45.744 24.849 1.00 22.98 299 SER B CA 1
ATOM 5082 C C . SER B 1 319 ? -18.611 -46.676 25.527 1.00 21.82 299 SER B C 1
ATOM 5083 O O . SER B 1 319 ? -18.275 -47.795 25.910 1.00 22.79 299 SER B O 1
ATOM 5086 N N . PRO B 1 320 ? -19.858 -46.214 25.699 1.00 22.92 300 PRO B N 1
ATOM 5087 C CA . PRO B 1 320 ? -20.890 -47.040 26.334 1.00 22.92 300 PRO B CA 1
ATOM 5088 C C . PRO B 1 320 ? -21.554 -47.983 25.325 1.00 23.55 300 PRO B C 1
ATOM 5089 O O . PRO B 1 320 ? -22.360 -48.839 25.696 1.00 23.98 300 PRO B O 1
ATOM 5093 N N . LEU B 1 321 ? -21.204 -47.820 24.052 1.00 22.79 301 LEU B N 1
ATOM 5094 C CA . LEU B 1 321 ? -21.759 -48.649 22.983 1.00 22.98 301 LEU B CA 1
ATOM 5095 C C . LEU B 1 321 ? -21.194 -50.062 23.034 1.00 22.21 301 LEU B C 1
ATOM 5096 O O . LEU B 1 321 ? -20.155 -50.302 23.648 1.00 20.60 301 LEU B O 1
ATOM 5101 N N . PRO B 1 322 ? -21.868 -51.021 22.376 1.00 22.43 302 PRO B N 1
ATOM 5102 C CA . PRO B 1 322 ? -21.402 -52.414 22.367 1.00 22.37 302 PRO B CA 1
ATOM 5103 C C . PRO B 1 322 ? -20.025 -52.562 21.714 1.00 21.73 302 PRO B C 1
ATOM 5104 O O . PRO B 1 322 ? -19.781 -52.010 20.643 1.00 22.44 302 PRO B O 1
ATOM 5108 N N . ARG B 1 323 ? -19.137 -53.317 22.357 1.00 22.23 303 ARG B N 1
ATOM 5109 C CA . ARG B 1 323 ? -17.788 -53.544 21.837 1.00 21.81 303 ARG B CA 1
ATOM 5110 C C . ARG B 1 323 ? -17.130 -54.725 22.542 1.00 21.81 303 ARG B C 1
ATOM 5111 O O . ARG B 1 323 ? -16.273 -54.550 23.410 1.00 22.80 303 ARG B O 1
ATOM 5119 N N . PRO B 1 324 ? -17.514 -55.955 22.160 1.00 19.69 304 PRO B N 1
ATOM 5120 C CA . PRO B 1 324 ? -16.962 -57.169 22.766 1.00 20.31 304 PRO B CA 1
ATOM 5121 C C . PRO B 1 324 ? -15.509 -57.433 22.399 1.00 20.64 304 PRO B C 1
ATOM 5122 O O . PRO B 1 324 ? -14.787 -58.098 23.138 1.00 22.39 304 PRO B O 1
ATOM 5126 N N . TYR B 1 325 ? -15.089 -56.904 21.258 1.00 21.99 305 TYR B N 1
ATOM 5127 C CA . TYR B 1 325 ? -13.727 -57.098 20.784 1.00 22.60 305 TYR B CA 1
ATOM 5128 C C . TYR B 1 325 ? -12.710 -56.165 21.418 1.00 22.63 305 TYR B C 1
ATOM 5129 O O . TYR B 1 325 ? -13.029 -55.043 21.818 1.00 22.13 305 TYR B O 1
ATOM 5138 N N . PHE B 1 326 ? -11.481 -56.660 21.503 1.00 20.85 306 PHE B N 1
ATOM 5139 C CA . PHE B 1 326 ? -10.357 -55.916 22.047 1.00 22.09 306 PHE B CA 1
ATOM 5140 C C . PHE B 1 326 ? -10.135 -54.738 21.102 1.00 22.22 306 PHE B C 1
ATOM 5141 O O . PHE B 1 326 ? -9.991 -54.928 19.893 1.00 23.88 306 PHE B O 1
ATOM 5149 N N . LEU B 1 327 ? -10.133 -53.524 21.640 1.00 20.02 307 LEU B N 1
ATOM 5150 C CA . LEU B 1 327 ? -9.922 -52.335 20.821 1.00 21.15 307 LEU B CA 1
ATOM 5151 C C . LEU B 1 327 ? -8.570 -51.726 21.165 1.00 22.89 307 LEU B C 1
ATOM 5152 O O . LEU B 1 327 ? -8.389 -51.175 22.252 1.00 22.63 307 LEU B O 1
ATOM 5157 N N . SER B 1 328 ? -7.620 -51.819 20.241 1.00 21.85 308 SER B N 1
ATOM 5158 C CA . SER B 1 328 ? -6.291 -51.284 20.499 1.00 22.93 308 SER B CA 1
ATOM 5159 C C . SER B 1 328 ? -5.711 -50.531 19.311 1.00 23.89 308 SER B C 1
ATOM 5160 O O . SER B 1 328 ? -6.442 -50.019 18.459 1.00 23.03 308 SER B O 1
ATOM 5163 N N . PHE B 1 329 ? -4.386 -50.471 19.259 1.00 24.19 309 PHE B N 1
ATOM 5164 C CA . PHE B 1 329 ? -3.704 -49.750 18.199 1.00 24.67 309 PHE B CA 1
ATOM 5165 C C . PHE B 1 329 ? -2.728 -50.594 17.393 1.00 23.68 309 PHE B C 1
ATOM 5166 O O . PHE B 1 329 ? -2.244 -51.631 17.844 1.00 23.94 309 PHE B O 1
ATOM 5174 N N . SER B 1 330 ? -2.468 -50.123 16.181 1.00 24.21 310 SER B N 1
ATOM 5175 C CA . SER B 1 330 ? -1.523 -50.732 15.255 1.00 25.51 310 SER B CA 1
ATOM 5176 C C . SER B 1 330 ? -1.018 -49.506 14.512 1.00 26.19 310 SER B C 1
ATOM 5177 O O . SER B 1 330 ? -1.327 -49.293 13.340 1.00 26.19 310 SER B O 1
ATOM 5180 N N . TYR B 1 331 ? -0.250 -48.689 15.226 1.00 26.60 311 TYR B N 1
ATOM 5181 C CA . TYR B 1 331 ? 0.268 -47.447 14.683 1.00 26.75 311 TYR B CA 1
ATOM 5182 C C . TYR B 1 331 ? 1.687 -47.512 14.143 1.00 26.79 311 TYR B C 1
ATOM 5183 O O . TYR B 1 331 ? 2.514 -48.297 14.604 1.00 26.60 311 TYR B O 1
ATOM 5192 N N . ALA B 1 332 ? 1.956 -46.652 13.170 1.00 27.32 312 ALA B N 1
ATOM 5193 C CA . ALA B 1 332 ? 3.269 -46.555 12.560 1.00 28.34 312 ALA B CA 1
ATOM 5194 C C . ALA B 1 332 ? 3.823 -45.176 12.909 1.00 29.77 312 ALA B C 1
ATOM 5195 O O . ALA B 1 332 ? 4.581 -45.023 13.867 1.00 29.98 312 ALA B O 1
ATOM 5197 N N . ARG B 1 333 ? 3.417 -44.168 12.145 1.00 30.63 313 ARG B N 1
ATOM 5198 C CA . ARG B 1 333 ? 3.882 -42.806 12.373 1.00 33.56 313 ARG B CA 1
ATOM 5199 C C . ARG B 1 333 ? 3.539 -42.284 13.767 1.00 33.89 313 ARG B C 1
ATOM 5200 O O . ARG B 1 333 ? 4.355 -41.617 14.406 1.00 32.48 313 ARG B O 1
ATOM 5208 N N . ALA B 1 334 ? 2.332 -42.589 14.236 1.00 33.13 314 ALA B N 1
ATOM 5209 C CA . ALA B 1 334 ? 1.882 -42.137 15.549 1.00 32.89 314 ALA B CA 1
ATOM 5210 C C . ALA B 1 334 ? 2.725 -42.693 16.692 1.00 33.03 314 ALA B C 1
ATOM 5211 O O . ALA B 1 334 ? 2.560 -42.286 17.842 1.00 34.21 314 ALA B O 1
ATOM 5213 N N . LEU B 1 335 ? 3.618 -43.626 16.379 1.00 33.24 315 LEU B N 1
ATOM 5214 C CA . LEU B 1 335 ? 4.490 -44.227 17.387 1.00 34.51 315 LEU B CA 1
ATOM 5215 C C . LEU B 1 335 ? 5.967 -43.956 17.114 1.00 35.52 315 LEU B C 1
ATOM 5216 O O . LEU B 1 335 ? 6.790 -44.002 18.029 1.00 35.39 315 LEU B O 1
ATOM 5221 N N . GLN B 1 336 ? 6.294 -43.667 15.859 1.00 37.53 316 GLN B N 1
ATOM 5222 C CA . GLN B 1 336 ? 7.681 -43.442 15.457 1.00 39.30 316 GLN B CA 1
ATOM 5223 C C . GLN B 1 336 ? 8.068 -41.993 15.163 1.00 40.02 316 GLN B C 1
ATOM 5224 O O . GLN B 1 336 ? 9.242 -41.629 15.258 1.00 39.87 316 GLN B O 1
ATOM 5230 N N . SER B 1 337 ? 7.084 -41.177 14.802 1.00 40.12 317 SER B N 1
ATOM 5231 C CA . SER B 1 337 ? 7.314 -39.777 14.462 1.00 40.99 317 SER B CA 1
ATOM 5232 C C . SER B 1 337 ? 8.323 -39.055 15.361 1.00 41.59 317 SER B C 1
ATOM 5233 O O . SER B 1 337 ? 9.398 -38.659 14.906 1.00 42.03 317 SER B O 1
ATOM 5236 N N . SER B 1 338 ? 7.975 -38.883 16.632 1.00 41.87 318 SER B N 1
ATOM 5237 C CA . SER B 1 338 ? 8.849 -38.197 17.580 1.00 41.51 318 SER B CA 1
ATOM 5238 C C . SER B 1 338 ? 10.174 -38.916 17.821 1.00 41.75 318 SER B C 1
ATOM 5239 O O . SER B 1 338 ? 11.211 -38.274 17.987 1.00 41.87 318 SER B O 1
ATOM 5242 N N . ALA B 1 339 ? 10.138 -40.245 17.850 1.00 40.78 319 ALA B N 1
ATOM 5243 C CA . ALA B 1 339 ? 11.346 -41.030 18.077 1.00 41.90 319 ALA B CA 1
ATOM 5244 C C . ALA B 1 339 ? 12.360 -40.789 16.965 1.00 43.07 319 ALA B C 1
ATOM 5245 O O . ALA B 1 339 ? 13.557 -40.654 17.220 1.00 42.20 319 ALA B O 1
ATOM 5247 N N . LEU B 1 340 ? 11.871 -40.732 15.730 1.00 44.27 320 LEU B N 1
ATOM 5248 C CA . LEU B 1 340 ? 12.728 -40.512 14.572 1.00 46.07 320 LEU B CA 1
ATOM 5249 C C . LEU B 1 340 ? 13.457 -39.174 14.676 1.00 46.27 320 LEU B C 1
ATOM 5250 O O . LEU B 1 340 ? 14.642 -39.071 14.355 1.00 45.50 320 LEU B O 1
ATOM 5255 N N . LYS B 1 341 ? 12.741 -38.152 15.131 1.00 46.20 321 LYS B N 1
ATOM 5256 C CA . LYS B 1 341 ? 13.309 -36.818 15.275 1.00 47.55 321 LYS B CA 1
ATOM 5257 C C . LYS B 1 341 ? 14.387 -36.776 16.357 1.00 46.84 321 LYS B C 1
ATOM 5258 O O . LYS B 1 341 ? 15.476 -36.248 16.136 1.00 46.86 321 LYS B O 1
ATOM 5264 N N . ALA B 1 342 ? 14.078 -37.338 17.521 1.00 46.21 322 ALA B N 1
ATOM 5265 C CA . ALA B 1 342 ? 15.015 -37.366 18.640 1.00 45.64 322 ALA B CA 1
ATOM 5266 C C . ALA B 1 342 ? 16.227 -38.241 18.333 1.00 45.54 322 ALA B C 1
ATOM 5267 O O . ALA B 1 342 ? 17.296 -38.071 18.922 1.00 44.91 322 ALA B O 1
ATOM 5269 N N . TRP B 1 343 ? 16.054 -39.180 17.409 1.00 44.63 323 TRP B N 1
ATOM 5270 C CA . TRP B 1 343 ? 17.132 -40.080 17.024 1.00 44.28 323 TRP B CA 1
ATOM 5271 C C . TRP B 1 343 ? 18.084 -39.376 16.063 1.00 43.91 323 TRP B C 1
ATOM 5272 O O . TRP B 1 343 ? 19.303 -39.466 16.206 1.00 43.07 323 TRP B O 1
ATOM 5283 N N . GLY B 1 344 ? 17.517 -38.670 15.089 1.00 43.59 324 GLY B N 1
ATOM 5284 C CA . GLY B 1 344 ? 18.330 -37.956 14.122 1.00 43.78 324 GLY B CA 1
ATOM 5285 C C . GLY B 1 344 ? 19.203 -38.874 13.290 1.00 44.08 324 GLY B C 1
ATOM 5286 O O . GLY B 1 344 ? 20.087 -38.413 12.569 1.00 44.50 324 GLY B O 1
ATOM 5287 N N . GLY B 1 345 ? 18.956 -40.176 13.389 1.00 44.23 325 GLY B N 1
ATOM 5288 C CA . GLY B 1 345 ? 19.737 -41.137 12.632 1.00 44.58 325 GLY B CA 1
ATOM 5289 C C . GLY B 1 345 ? 21.149 -41.295 13.162 1.00 45.17 325 GLY B C 1
ATOM 5290 O O . GLY B 1 345 ? 22.011 -41.860 12.488 1.00 44.91 325 GLY B O 1
ATOM 5291 N N . LYS B 1 346 ? 21.387 -40.802 14.373 1.00 45.59 326 LYS B N 1
ATOM 5292 C CA . LYS B 1 346 ? 22.707 -40.889 14.984 1.00 46.17 326 LYS B CA 1
ATOM 5293 C C . LYS B 1 346 ? 22.720 -41.798 16.206 1.00 46.27 326 LYS B C 1
ATOM 5294 O O . LYS B 1 346 ? 21.705 -41.972 16.880 1.00 45.42 326 LYS B O 1
ATOM 5300 N N . GLU B 1 347 ? 23.886 -42.373 16.482 1.00 46.16 327 GLU B N 1
ATOM 5301 C CA . GLU B 1 347 ? 24.067 -43.266 17.619 1.00 46.26 327 GLU B CA 1
ATOM 5302 C C . GLU B 1 347 ? 23.822 -42.518 18.927 1.00 44.85 327 GLU B C 1
ATOM 5303 O O . GLU B 1 347 ? 23.292 -43.078 19.886 1.00 44.28 327 GLU B O 1
ATOM 5309 N N . SER B 1 348 ? 24.208 -41.247 18.953 1.00 43.16 328 SER B N 1
ATOM 5310 C CA . SER B 1 348 ? 24.039 -40.419 20.142 1.00 42.16 328 SER B CA 1
ATOM 5311 C C . SER B 1 348 ? 22.575 -40.082 20.404 1.00 41.29 328 SER B C 1
ATOM 5312 O O . SER B 1 348 ? 22.234 -39.555 21.464 1.00 41.76 328 SER B O 1
ATOM 5315 N N . GLY B 1 349 ? 21.713 -40.388 19.440 1.00 39.89 329 GLY B N 1
ATOM 5316 C CA . GLY B 1 349 ? 20.299 -40.093 19.593 1.00 38.10 329 GLY B CA 1
ATOM 5317 C C . GLY B 1 349 ? 19.448 -41.262 20.050 1.00 37.14 329 GLY B C 1
ATOM 5318 O O . GLY B 1 349 ? 18.295 -41.075 20.440 1.00 36.07 329 GLY B O 1
ATOM 5319 N N . LEU B 1 350 ? 20.006 -42.467 20.011 1.00 36.12 330 LEU B N 1
ATOM 5320 C CA . LEU B 1 350 ? 19.264 -43.656 20.421 1.00 36.56 330 LEU B CA 1
ATOM 5321 C C . LEU B 1 350 ? 18.574 -43.490 21.771 1.00 36.32 330 LEU B C 1
ATOM 5322 O O . LEU B 1 350 ? 17.373 -43.736 21.893 1.00 35.45 330 LEU B O 1
ATOM 5327 N N . ALA B 1 351 ? 19.333 -43.071 22.779 1.00 35.65 331 ALA B N 1
ATOM 5328 C CA . ALA B 1 351 ? 18.792 -42.883 24.121 1.00 35.86 331 ALA B CA 1
ATOM 5329 C C . ALA B 1 351 ? 17.554 -41.990 24.124 1.00 34.98 331 ALA B C 1
ATOM 5330 O O . ALA B 1 351 ? 16.525 -42.349 24.698 1.00 35.67 331 ALA B O 1
ATOM 5332 N N . ALA B 1 352 ? 17.658 -40.828 23.485 1.00 34.39 332 ALA B N 1
ATOM 5333 C CA . ALA B 1 352 ? 16.543 -39.889 23.422 1.00 34.06 332 ALA B CA 1
ATOM 5334 C C . ALA B 1 352 ? 15.418 -40.440 22.557 1.00 33.92 332 ALA B C 1
ATOM 5335 O O . ALA B 1 352 ? 14.246 -40.395 22.937 1.00 34.26 332 ALA B O 1
ATOM 5337 N N . GLY B 1 353 ? 15.783 -40.956 21.388 1.00 33.39 333 GLY B N 1
ATOM 5338 C CA . GLY B 1 353 ? 14.791 -41.506 20.484 1.00 32.62 333 GLY B CA 1
ATOM 5339 C C . GLY B 1 353 ? 13.950 -42.578 21.144 1.00 33.07 333 GLY B C 1
ATOM 5340 O O . GLY B 1 353 ? 12.741 -42.648 20.933 1.00 34.44 333 GLY B O 1
ATOM 5341 N N . ARG B 1 354 ? 14.588 -43.417 21.951 1.00 32.45 334 ARG B N 1
ATOM 5342 C CA . ARG B 1 354 ? 13.881 -44.489 22.631 1.00 33.30 334 ARG B CA 1
ATOM 5343 C C . ARG B 1 354 ? 13.017 -43.994 23.783 1.00 34.43 334 ARG B C 1
ATOM 5344 O O . ARG B 1 354 ? 12.033 -44.639 24.149 1.00 34.46 334 ARG B O 1
ATOM 5352 N N . ARG B 1 355 ? 13.374 -42.847 24.353 1.00 35.57 335 ARG B N 1
ATOM 5353 C CA . ARG B 1 355 ? 12.574 -42.287 25.432 1.00 36.45 335 ARG B CA 1
ATOM 5354 C C . ARG B 1 355 ? 11.268 -41.788 24.818 1.00 35.78 335 ARG B C 1
ATOM 5355 O O . ARG B 1 355 ? 10.192 -41.967 25.389 1.00 35.46 335 ARG B O 1
ATOM 5363 N N . ALA B 1 356 ? 11.372 -41.172 23.643 1.00 35.63 336 ALA B N 1
ATOM 5364 C CA . ALA B 1 356 ? 10.204 -40.650 22.942 1.00 34.76 336 ALA B CA 1
ATOM 5365 C C . ALA B 1 356 ? 9.315 -41.788 22.438 1.00 34.76 336 ALA B C 1
ATOM 5366 O O . ALA B 1 356 ? 8.090 -41.681 22.458 1.00 34.36 336 ALA B O 1
ATOM 5368 N N . PHE B 1 357 ? 9.935 -42.874 21.985 1.00 34.32 337 PHE B N 1
ATOM 5369 C CA . PHE B 1 357 ? 9.185 -44.025 21.493 1.00 34.59 337 PHE B CA 1
ATOM 5370 C C . PHE B 1 357 ? 8.438 -44.699 22.639 1.00 34.53 337 PHE B C 1
ATOM 5371 O O . PHE B 1 357 ? 7.227 -44.908 22.561 1.00 33.21 337 PHE B O 1
ATOM 5379 N N . LEU B 1 358 ? 9.162 -45.037 23.703 1.00 33.87 338 LEU B N 1
ATOM 5380 C CA . LEU B 1 358 ? 8.547 -45.690 24.854 1.00 34.08 338 LEU B CA 1
ATOM 5381 C C . LEU B 1 358 ? 7.447 -44.829 25.467 1.00 33.50 338 LEU B C 1
ATOM 5382 O O . LEU B 1 358 ? 6.505 -45.349 26.068 1.00 32.09 338 LEU B O 1
ATOM 5387 N N . HIS B 1 359 ? 7.568 -43.515 25.315 1.00 32.42 339 HIS B N 1
ATOM 5388 C CA . HIS B 1 359 ? 6.566 -42.602 25.851 1.00 32.49 339 HIS B CA 1
ATOM 5389 C C . HIS B 1 359 ? 5.259 -42.761 25.085 1.00 31.66 339 HIS B C 1
ATOM 5390 O O . HIS B 1 359 ? 4.201 -42.970 25.679 1.00 32.03 339 HIS B O 1
ATOM 5397 N N . ARG B 1 360 ? 5.336 -42.651 23.763 1.00 31.52 340 ARG B N 1
ATOM 5398 C CA . ARG B 1 360 ? 4.151 -42.794 22.927 1.00 30.25 340 ARG B CA 1
ATOM 5399 C C . ARG B 1 360 ? 3.540 -44.176 23.118 1.00 29.09 340 ARG B C 1
ATOM 5400 O O . ARG B 1 360 ? 2.319 -44.320 23.150 1.00 29.39 340 ARG B O 1
ATOM 5408 N N . ALA B 1 361 ? 4.389 -45.190 23.257 1.00 28.15 341 ALA B N 1
ATOM 5409 C CA . ALA B 1 361 ? 3.907 -46.553 23.455 1.00 27.07 341 ALA B CA 1
ATOM 5410 C C . ALA B 1 361 ? 3.134 -46.646 24.768 1.00 27.71 341 ALA B C 1
ATOM 5411 O O . ALA B 1 361 ? 2.072 -47.269 24.835 1.00 26.36 341 ALA B O 1
ATOM 5413 N N . ARG B 1 362 ? 3.670 -46.018 25.810 1.00 27.08 342 ARG B N 1
ATOM 5414 C CA . ARG B 1 362 ? 3.031 -46.028 27.119 1.00 27.60 342 ARG B CA 1
ATOM 5415 C C . ARG B 1 362 ? 1.693 -45.300 27.075 1.00 26.79 342 ARG B C 1
ATOM 5416 O O . ARG B 1 362 ? 0.711 -45.751 27.663 1.00 28.57 342 ARG B O 1
ATOM 5424 N N . MET B 1 363 ? 1.663 -44.167 26.382 1.00 27.21 343 MET B N 1
ATOM 5425 C CA . MET B 1 363 ? 0.444 -43.376 26.257 1.00 27.00 343 MET B CA 1
ATOM 5426 C C . MET B 1 363 ? -0.676 -44.188 25.604 1.00 28.18 343 MET B C 1
ATOM 5427 O O . MET B 1 363 ? -1.821 -44.159 26.054 1.00 26.71 343 MET B O 1
ATOM 5432 N N . ASN B 1 364 ? -0.340 -44.911 24.540 1.00 27.22 344 ASN B N 1
ATOM 5433 C CA . ASN B 1 364 ? -1.327 -45.719 23.838 1.00 26.47 344 ASN B CA 1
ATOM 5434 C C . ASN B 1 364 ? -1.692 -46.958 24.639 1.00 27.53 344 ASN B C 1
ATOM 5435 O O . ASN B 1 364 ? -2.787 -47.508 24.489 1.00 27.18 344 ASN B O 1
ATOM 5440 N N . SER B 1 365 ? -0.773 -47.396 25.492 1.00 26.65 345 SER B N 1
ATOM 5441 C CA . SER B 1 365 ? -1.023 -48.548 26.342 1.00 28.42 345 SER B CA 1
ATOM 5442 C C . SER B 1 365 ? -2.143 -48.134 27.287 1.00 29.68 345 SER B C 1
ATOM 5443 O O . SER B 1 365 ? -3.078 -48.894 27.532 1.00 28.07 345 SER B O 1
ATOM 5446 N N . MET B 1 366 ? -2.037 -46.910 27.802 1.00 31.50 346 MET B N 1
ATOM 5447 C CA . MET B 1 366 ? -3.030 -46.361 28.718 1.00 32.97 346 MET B CA 1
ATOM 5448 C C . MET B 1 366 ? -4.347 -46.121 27.987 1.00 32.24 346 MET B C 1
ATOM 5449 O O . MET B 1 366 ? -5.421 -46.342 28.544 1.00 31.75 346 MET B O 1
ATOM 5454 N N . ALA B 1 367 ? -4.254 -45.662 26.742 1.00 31.37 347 ALA B N 1
ATOM 5455 C CA . ALA B 1 367 ? -5.440 -45.399 25.934 1.00 31.61 347 ALA B CA 1
ATOM 5456 C C . ALA B 1 367 ? -6.215 -46.695 25.727 1.00 31.14 347 ALA B C 1
ATOM 5457 O O . ALA B 1 367 ? -7.443 -46.713 25.800 1.00 32.15 347 ALA B O 1
ATOM 5459 N N . GLN B 1 368 ? -5.489 -47.779 25.473 1.00 30.12 348 GLN B N 1
ATOM 5460 C CA . GLN B 1 368 ? -6.112 -49.080 25.268 1.00 29.22 348 GLN B CA 1
ATOM 5461 C C . GLN B 1 368 ? -6.903 -49.434 26.525 1.00 29.72 348 GLN B C 1
ATOM 5462 O O . GLN B 1 368 ? -7.963 -50.057 26.459 1.00 27.08 348 GLN B O 1
ATOM 5468 N N . LEU B 1 369 ? -6.377 -49.021 27.675 1.00 29.69 349 LEU B N 1
ATOM 5469 C CA . LEU B 1 369 ? -7.023 -49.285 28.954 1.00 31.03 349 LEU B CA 1
ATOM 5470 C C . LEU B 1 369 ? -8.048 -48.203 29.280 1.00 31.07 349 LEU B C 1
ATOM 5471 O O . LEU B 1 369 ? -8.790 -48.309 30.257 1.00 32.78 349 LEU B O 1
ATOM 5476 N N . GLY B 1 370 ? -8.088 -47.165 28.451 1.00 31.50 350 GLY B N 1
ATOM 5477 C CA . GLY B 1 370 ? -9.026 -46.079 28.662 1.00 31.90 350 GLY B CA 1
ATOM 5478 C C . GLY B 1 370 ? -8.639 -45.191 29.829 1.00 33.13 350 GLY B C 1
ATOM 5479 O O . GLY B 1 370 ? -9.473 -44.455 30.359 1.00 31.50 350 GLY B O 1
ATOM 5480 N N . LYS B 1 371 ? -7.371 -45.257 30.226 1.00 33.82 351 LYS B N 1
ATOM 5481 C CA . LYS B 1 371 ? -6.868 -44.459 31.341 1.00 36.73 351 LYS B CA 1
ATOM 5482 C C . LYS B 1 371 ? -5.861 -43.413 30.878 1.00 36.85 351 LYS B C 1
ATOM 5483 O O . LYS B 1 371 ? -4.974 -43.015 31.635 1.00 36.84 351 LYS B O 1
ATOM 5489 N N . TYR B 1 372 ? -6.002 -42.970 29.634 1.00 36.96 352 TYR B N 1
ATOM 5490 C CA . TYR B 1 372 ? -5.108 -41.969 29.064 1.00 37.61 352 TYR B CA 1
ATOM 5491 C C . TYR B 1 372 ? -5.400 -40.568 29.598 1.00 39.39 352 TYR B C 1
ATOM 5492 O O . TYR B 1 372 ? -6.552 -40.140 29.643 1.00 38.99 352 TYR B O 1
ATOM 5501 N N . LYS B 1 373 ? -4.347 -39.859 29.994 1.00 41.86 353 LYS B N 1
ATOM 5502 C CA . LYS B 1 373 ? -4.479 -38.499 30.510 1.00 44.39 353 LYS B CA 1
ATOM 5503 C C . LYS B 1 373 ? -3.749 -37.527 29.590 1.00 45.25 353 LYS B C 1
ATOM 5504 O O . LYS B 1 373 ? -2.529 -37.605 29.434 1.00 45.23 353 LYS B O 1
ATOM 5510 N N . ARG B 1 374 ? -4.497 -36.611 28.984 1.00 46.01 354 ARG B N 1
ATOM 5511 C CA . ARG B 1 374 ? -3.911 -35.634 28.077 1.00 48.10 354 ARG B CA 1
ATOM 5512 C C . ARG B 1 374 ? -2.822 -34.801 28.747 1.00 49.91 354 ARG B C 1
ATOM 5513 O O . ARG B 1 374 ? -1.979 -34.210 28.071 1.00 50.02 354 ARG B O 1
ATOM 5521 N N . SER B 1 375 ? -2.839 -34.756 30.076 1.00 51.53 355 SER B N 1
ATOM 5522 C CA . SER B 1 375 ? -1.847 -33.989 30.821 1.00 53.55 355 SER B CA 1
ATOM 5523 C C . SER B 1 375 ? -0.464 -34.620 30.706 1.00 55.27 355 SER B C 1
ATOM 5524 O O . SER B 1 375 ? 0.550 -33.960 30.936 1.00 55.65 355 SER B O 1
ATOM 5527 N N . ASP B 1 376 ? -0.426 -35.900 30.346 1.00 56.85 356 ASP B N 1
ATOM 5528 C CA . ASP B 1 376 ? 0.836 -36.613 30.200 1.00 58.59 356 ASP B CA 1
ATOM 5529 C C . ASP B 1 376 ? 1.555 -36.216 28.915 1.00 59.45 356 ASP B C 1
ATOM 5530 O O . ASP B 1 376 ? 2.749 -36.468 28.761 1.00 59.41 356 ASP B O 1
ATOM 5535 N N . ASP B 1 377 ? 0.822 -35.598 27.994 1.00 60.78 357 ASP B N 1
ATOM 5536 C CA . ASP B 1 377 ? 1.393 -35.148 26.729 1.00 62.73 357 ASP B CA 1
ATOM 5537 C C . ASP B 1 377 ? 1.356 -33.625 26.662 1.00 64.15 357 ASP B C 1
ATOM 5538 O O . ASP B 1 377 ? 0.892 -32.971 27.594 1.00 64.81 357 ASP B O 1
ATOM 5543 N N . ASP B 1 378 ? 1.845 -33.064 25.561 1.00 66.13 358 ASP B N 1
ATOM 5544 C CA . ASP B 1 378 ? 1.862 -31.614 25.396 1.00 68.25 358 ASP B CA 1
ATOM 5545 C C . ASP B 1 378 ? 0.449 -31.038 25.336 1.00 68.94 358 ASP B C 1
ATOM 5546 O O . ASP B 1 378 ? -0.515 -31.834 25.364 1.00 69.63 358 ASP B O 1
ATOM 5551 N N . MET C 1 21 ? -14.863 -37.819 -15.511 1.00 51.82 1 MET C N 1
ATOM 5552 C CA . MET C 1 21 ? -15.369 -36.832 -16.507 1.00 51.45 1 MET C CA 1
ATOM 5553 C C . MET C 1 21 ? -16.876 -36.640 -16.359 1.00 49.57 1 MET C C 1
ATOM 5554 O O . MET C 1 21 ? -17.334 -35.596 -15.898 1.00 49.96 1 MET C O 1
ATOM 5559 N N . SER C 1 22 ? -17.642 -37.653 -16.751 1.00 47.11 2 SER C N 1
ATOM 5560 C CA . SER C 1 22 ? -19.096 -37.584 -16.664 1.00 45.01 2 SER C CA 1
ATOM 5561 C C . SER C 1 22 ? -19.592 -37.584 -15.220 1.00 42.68 2 SER C C 1
ATOM 5562 O O . SER C 1 22 ? -19.385 -38.546 -14.479 1.00 40.52 2 SER C O 1
ATOM 5565 N N . ARG C 1 23 ? -20.246 -36.495 -14.830 1.00 39.85 3 ARG C N 1
ATOM 5566 C CA . ARG C 1 23 ? -20.788 -36.356 -13.483 1.00 37.57 3 ARG C CA 1
ATOM 5567 C C . ARG C 1 23 ? -22.305 -36.242 -13.571 1.00 35.90 3 ARG C C 1
ATOM 5568 O O . ARG C 1 23 ? -22.839 -35.726 -14.553 1.00 35.50 3 ARG C O 1
ATOM 5576 N N . VAL C 1 24 ? -22.998 -36.726 -12.547 1.00 33.12 4 VAL C N 1
ATOM 5577 C CA . VAL C 1 24 ? -24.454 -36.679 -12.527 1.00 31.42 4 VAL C CA 1
ATOM 5578 C C . VAL C 1 24 ? -24.984 -36.456 -11.115 1.00 29.64 4 VAL C C 1
ATOM 5579 O O . VAL C 1 24 ? -24.450 -36.995 -10.147 1.00 28.85 4 VAL C O 1
ATOM 5583 N N . THR C 1 25 ? -26.038 -35.657 -11.007 1.00 27.01 5 THR C N 1
ATOM 5584 C CA . THR C 1 25 ? -26.645 -35.366 -9.718 1.00 26.51 5 THR C CA 1
ATOM 5585 C C . THR C 1 25 ? -27.777 -36.352 -9.470 1.00 24.69 5 THR C C 1
ATOM 5586 O O . THR C 1 25 ? -28.708 -36.448 -10.262 1.00 24.67 5 THR C O 1
ATOM 5590 N N . VAL C 1 26 ? -27.687 -37.086 -8.368 1.00 23.85 6 VAL C N 1
ATOM 5591 C CA . VAL C 1 26 ? -28.702 -38.072 -8.027 1.00 22.48 6 VAL C CA 1
ATOM 5592 C C . VAL C 1 26 ? -29.174 -37.897 -6.593 1.00 22.35 6 VAL C C 1
ATOM 5593 O O . VAL C 1 26 ? -28.632 -37.083 -5.842 1.00 22.75 6 VAL C O 1
ATOM 5597 N N . LEU C 1 27 ? -30.198 -38.663 -6.225 1.00 20.54 7 LEU C N 1
ATOM 5598 C CA . LEU C 1 27 ? -30.721 -38.628 -4.870 1.00 21.51 7 LEU C CA 1
ATOM 5599 C C . LEU C 1 27 ? -29.768 -39.454 -4.028 1.00 21.44 7 LEU C C 1
ATOM 5600 O O . LEU C 1 27 ? -29.298 -40.506 -4.466 1.00 20.37 7 LEU C O 1
ATOM 5605 N N . GLN C 1 28 ? -29.467 -38.974 -2.830 1.00 21.79 8 GLN C N 1
ATOM 5606 C CA . GLN C 1 28 ? -28.581 -39.702 -1.940 1.00 23.23 8 GLN C CA 1
ATOM 5607 C C . GLN C 1 28 ? -29.158 -41.100 -1.716 1.00 22.28 8 GLN C C 1
ATOM 5608 O O . GLN C 1 28 ? -28.419 -42.077 -1.599 1.00 21.85 8 GLN C O 1
ATOM 5614 N N . SER C 1 29 ? -30.486 -41.186 -1.682 1.00 21.23 9 SER C N 1
ATOM 5615 C CA . SER C 1 29 ? -31.176 -42.455 -1.461 1.00 21.30 9 SER C CA 1
ATOM 5616 C C . SER C 1 29 ? -30.975 -43.456 -2.595 1.00 21.13 9 SER C C 1
ATOM 5617 O O . SER C 1 29 ? -31.349 -44.625 -2.466 1.00 22.15 9 SER C O 1
ATOM 5620 N N . GLN C 1 30 ? -30.402 -43.000 -3.705 1.00 18.81 10 GLN C N 1
ATOM 5621 C CA . GLN C 1 30 ? -30.154 -43.878 -4.842 1.00 19.89 10 GLN C CA 1
ATOM 5622 C C . GLN C 1 30 ? -28.745 -44.458 -4.787 1.00 19.76 10 GLN C C 1
ATOM 5623 O O . GLN C 1 30 ? -28.364 -45.260 -5.639 1.00 21.68 10 GLN C O 1
ATOM 5629 N N . LEU C 1 31 ? -27.978 -44.046 -3.781 1.00 19.62 11 LEU C N 1
ATOM 5630 C CA . LEU C 1 31 ? -26.612 -44.537 -3.598 1.00 19.72 11 LEU C CA 1
ATOM 5631 C C . LEU C 1 31 ? -26.621 -45.707 -2.614 1.00 20.10 11 LEU C C 1
ATOM 5632 O O . LEU C 1 31 ? -27.216 -45.619 -1.544 1.00 21.09 11 LEU C O 1
ATOM 5637 N N . PRO C 1 32 ? -25.946 -46.813 -2.964 1.00 20.06 12 PRO C N 1
ATOM 5638 C CA . PRO C 1 32 ? -25.869 -48.016 -2.124 1.00 20.45 12 PRO C CA 1
ATOM 5639 C C . PRO C 1 32 ? -25.439 -47.818 -0.669 1.00 20.07 12 PRO C C 1
ATOM 5640 O O . PRO C 1 32 ? -25.914 -48.522 0.220 1.00 20.56 12 PRO C O 1
ATOM 5644 N N . ALA C 1 33 ? -24.544 -46.868 -0.424 1.00 20.15 13 ALA C N 1
ATOM 5645 C CA . ALA C 1 33 ? -24.054 -46.624 0.932 1.00 20.45 13 ALA C CA 1
ATOM 5646 C C . ALA C 1 33 ? -25.020 -45.858 1.830 1.00 21.49 13 ALA C C 1
ATOM 5647 O O . ALA C 1 33 ? -24.761 -45.694 3.021 1.00 23.20 13 ALA C O 1
ATOM 5649 N N . TYR C 1 34 ? -26.127 -45.385 1.271 1.00 20.96 14 TYR C N 1
ATOM 5650 C CA . TYR C 1 34 ? -27.098 -44.638 2.065 1.00 22.71 14 TYR C CA 1
ATOM 5651 C C . TYR C 1 34 ? -28.451 -45.336 2.030 1.00 23.16 14 TYR C C 1
ATOM 5652 O O . TYR C 1 34 ? -29.481 -44.711 1.774 1.00 24.08 14 TYR C O 1
ATOM 5661 N N . ASN C 1 35 ? -28.443 -46.636 2.310 1.00 22.84 15 ASN C N 1
ATOM 5662 C CA . ASN C 1 35 ? -29.666 -47.426 2.272 1.00 21.90 15 ASN C CA 1
ATOM 5663 C C . ASN C 1 35 ? -30.301 -47.707 3.633 1.00 20.29 15 ASN C C 1
ATOM 5664 O O . ASN C 1 35 ? -31.285 -48.439 3.709 1.00 19.37 15 ASN C O 1
ATOM 5669 N N . ARG C 1 36 ? -29.759 -47.131 4.704 1.00 18.30 16 ARG C N 1
ATOM 5670 C CA . ARG C 1 36 ? -30.330 -47.368 6.029 1.00 17.08 16 ARG C CA 1
ATOM 5671 C C . ARG C 1 36 ? -31.767 -46.871 6.076 1.00 17.25 16 ARG C C 1
ATOM 5672 O O . ARG C 1 36 ? -32.072 -45.769 5.621 1.00 17.59 16 ARG C O 1
ATOM 5680 N N . LEU C 1 37 ? -32.646 -47.695 6.633 1.00 16.76 17 LEU C N 1
ATOM 5681 C CA . LEU C 1 37 ? -34.057 -47.356 6.732 1.00 17.13 17 LEU C CA 1
ATOM 5682 C C . LEU C 1 37 ? -34.274 -46.019 7.432 1.00 18.37 17 LEU C C 1
ATOM 5683 O O . LEU C 1 37 ? -33.633 -45.722 8.440 1.00 16.80 17 LEU C O 1
ATOM 5688 N N . LYS C 1 38 ? -35.167 -45.210 6.873 1.00 19.18 18 LYS C N 1
ATOM 5689 C CA . LYS C 1 38 ? -35.503 -43.914 7.449 1.00 22.14 18 LYS C CA 1
ATOM 5690 C C . LYS C 1 38 ? -36.958 -43.947 7.907 1.00 21.78 18 LYS C C 1
ATOM 5691 O O . LYS C 1 38 ? -37.871 -44.092 7.094 1.00 21.55 18 LYS C O 1
ATOM 5697 N N . THR C 1 39 ? -37.170 -43.836 9.213 1.00 21.44 19 THR C N 1
ATOM 5698 C CA . THR C 1 39 ? -38.520 -43.842 9.761 1.00 21.06 19 THR C CA 1
ATOM 5699 C C . THR C 1 39 ? -38.605 -42.917 10.959 1.00 21.60 19 THR C C 1
ATOM 5700 O O . THR C 1 39 ? -37.706 -42.889 11.799 1.00 21.75 19 THR C O 1
ATOM 5704 N N . PRO C 1 40 ? -39.692 -42.136 11.050 1.00 23.02 20 PRO C N 1
ATOM 5705 C CA . PRO C 1 40 ? -39.877 -41.209 12.167 1.00 22.76 20 PRO C CA 1
ATOM 5706 C C . PRO C 1 40 ? -40.078 -41.954 13.487 1.00 21.19 20 PRO C C 1
ATOM 5707 O O . PRO C 1 40 ? -40.071 -41.348 14.556 1.00 21.77 20 PRO C O 1
ATOM 5711 N N . TYR C 1 41 ? -40.249 -43.272 13.405 1.00 19.48 21 TYR C N 1
ATOM 5712 C CA . TYR C 1 41 ? -40.448 -44.094 14.597 1.00 17.75 21 TYR C CA 1
ATOM 5713 C C . TYR C 1 41 ? -39.144 -44.560 15.234 1.00 17.18 21 TYR C C 1
ATOM 5714 O O . TYR C 1 41 ? -39.173 -45.218 16.270 1.00 17.33 21 TYR C O 1
ATOM 5723 N N . GLU C 1 42 ? -38.005 -44.219 14.637 1.00 17.52 22 GLU C N 1
ATOM 5724 C CA . GLU C 1 42 ? -36.732 -44.696 15.168 1.00 17.77 22 GLU C CA 1
ATOM 5725 C C . GLU C 1 42 ? -36.525 -44.550 16.676 1.00 17.68 22 GLU C C 1
ATOM 5726 O O . GLU C 1 42 ? -36.208 -45.529 17.349 1.00 17.11 22 GLU C O 1
ATOM 5732 N N . SER C 1 43 ? -36.706 -43.352 17.222 1.00 17.44 23 SER C N 1
ATOM 5733 C CA . SER C 1 43 ? -36.503 -43.186 18.659 1.00 18.42 23 SER C CA 1
ATOM 5734 C C . SER C 1 43 ? -37.451 -44.053 19.491 1.00 17.11 23 SER C C 1
ATOM 5735 O O . SER C 1 43 ? -37.059 -44.587 20.528 1.00 16.91 23 SER C O 1
ATOM 5738 N N . GLU C 1 44 ? -38.690 -44.215 19.035 1.00 16.08 24 GLU C N 1
ATOM 5739 C CA . GLU C 1 44 ? -39.646 -45.031 19.776 1.00 16.23 24 GLU C CA 1
ATOM 5740 C C . GLU C 1 44 ? -39.280 -46.514 19.694 1.00 15.47 24 GLU C C 1
ATOM 5741 O O . GLU C 1 44 ? -39.422 -47.248 20.669 1.00 14.37 24 GLU C O 1
ATOM 5747 N N . LEU C 1 45 ? -38.812 -46.955 18.531 1.00 15.46 25 LEU C N 1
ATOM 5748 C CA . LEU C 1 45 ? -38.416 -48.352 18.370 1.00 15.97 25 LEU C CA 1
ATOM 5749 C C . LEU C 1 45 ? -37.300 -48.657 19.370 1.00 15.12 25 LEU C C 1
ATOM 5750 O O . LEU C 1 45 ? -37.315 -49.686 20.043 1.00 14.30 25 LEU C O 1
ATOM 5755 N N . ILE C 1 46 ? -36.332 -47.753 19.455 1.00 16.47 26 ILE C N 1
ATOM 5756 C CA . ILE C 1 46 ? -35.211 -47.916 20.375 1.00 17.19 26 ILE C CA 1
ATOM 5757 C C . ILE C 1 46 ? -35.692 -47.933 21.828 1.00 15.93 26 ILE C C 1
ATOM 5758 O O . ILE C 1 46 ? -35.191 -48.712 22.649 1.00 14.90 26 ILE C O 1
ATOM 5763 N N . ALA C 1 47 ? -36.669 -47.086 22.144 1.00 16.31 27 ALA C N 1
ATOM 5764 C CA . ALA C 1 47 ? -37.211 -47.033 23.501 1.00 16.13 27 ALA C CA 1
ATOM 5765 C C . ALA C 1 47 ? -37.896 -48.354 23.830 1.00 14.85 27 ALA C C 1
ATOM 5766 O O . ALA C 1 47 ? -37.806 -48.856 24.953 1.00 15.49 27 ALA C O 1
ATOM 5768 N N . THR C 1 48 ? -38.591 -48.916 22.847 1.00 13.55 28 THR C N 1
ATOM 5769 C CA . THR C 1 48 ? -39.270 -50.191 23.048 1.00 13.35 28 THR C CA 1
ATOM 5770 C C . THR C 1 48 ? -38.238 -51.306 23.240 1.00 14.45 28 THR C C 1
ATOM 5771 O O . THR C 1 48 ? -38.405 -52.176 24.097 1.00 12.73 28 THR C O 1
ATOM 5775 N N . VAL C 1 49 ? -37.168 -51.276 22.451 1.00 14.02 29 VAL C N 1
ATOM 5776 C CA . VAL C 1 49 ? -36.111 -52.276 22.585 1.00 14.63 29 VAL C CA 1
ATOM 5777 C C . VAL C 1 49 ? -35.564 -52.237 24.016 1.00 14.70 29 VAL C C 1
ATOM 5778 O O . VAL C 1 49 ? -35.309 -53.276 24.624 1.00 14.55 29 VAL C O 1
ATOM 5782 N N . LYS C 1 50 ? -35.389 -51.034 24.553 1.00 14.26 30 LYS C N 1
ATOM 5783 C CA . LYS C 1 50 ? -34.883 -50.892 25.913 1.00 15.88 30 LYS C CA 1
ATOM 5784 C C . LYS C 1 50 ? -35.803 -51.609 26.905 1.00 14.44 30 LYS C C 1
ATOM 5785 O O . LYS C 1 50 ? -35.336 -52.336 27.783 1.00 15.24 30 LYS C O 1
ATOM 5791 N N . LYS C 1 51 ? -37.113 -51.421 26.760 1.00 13.94 31 LYS C N 1
ATOM 5792 C CA . LYS C 1 51 ? -38.055 -52.081 27.661 1.00 14.75 31 LYS C CA 1
ATOM 5793 C C . LYS C 1 51 ? -37.981 -53.601 27.524 1.00 14.03 31 LYS C C 1
ATOM 5794 O O . LYS C 1 51 ? -38.079 -54.326 28.514 1.00 13.22 31 LYS C O 1
ATOM 5800 N N . LEU C 1 52 ? -37.812 -54.078 26.294 1.00 13.37 32 LEU C N 1
ATOM 5801 C CA . LEU C 1 52 ? -37.757 -55.514 26.038 1.00 15.04 32 LEU C CA 1
ATOM 5802 C C . LEU C 1 52 ? -36.415 -56.175 26.353 1.00 17.13 32 LEU C C 1
ATOM 5803 O O . LEU C 1 52 ? -36.267 -57.390 26.191 1.00 17.60 32 LEU C O 1
ATOM 5808 N N . THR C 1 53 ? -35.439 -55.385 26.790 1.00 14.59 33 THR C N 1
ATOM 5809 C CA . THR C 1 53 ? -34.138 -55.929 27.151 1.00 15.50 33 THR C CA 1
ATOM 5810 C C . THR C 1 53 ? -33.801 -55.524 28.585 1.00 15.31 33 THR C C 1
ATOM 5811 O O . THR C 1 53 ? -32.689 -55.111 28.890 1.00 17.59 33 THR C O 1
ATOM 5815 N N . THR C 1 54 ? -34.793 -55.661 29.459 1.00 16.59 34 THR C N 1
ATOM 5816 C CA . THR C 1 54 ? -34.650 -55.326 30.871 1.00 16.32 34 THR C CA 1
ATOM 5817 C C . THR C 1 54 ? -34.155 -56.543 31.644 1.00 17.16 34 THR C C 1
ATOM 5818 O O . THR C 1 54 ? -34.757 -57.612 31.578 1.00 15.55 34 THR C O 1
ATOM 5822 N N . PRO C 1 55 ? -33.049 -56.393 32.393 1.00 16.89 35 PRO C N 1
ATOM 5823 C CA . PRO C 1 55 ? -32.501 -57.506 33.169 1.00 17.56 35 PRO C CA 1
ATOM 5824 C C . PRO C 1 55 ? -33.543 -58.235 34.010 1.00 16.82 35 PRO C C 1
ATOM 5825 O O . PRO C 1 55 ? -34.364 -57.610 34.686 1.00 16.89 35 PRO C O 1
ATOM 5829 N N . GLY C 1 56 ? -33.508 -59.561 33.956 1.00 16.09 36 GLY C N 1
ATOM 5830 C CA . GLY C 1 56 ? -34.441 -60.366 34.723 1.00 15.58 36 GLY C CA 1
ATOM 5831 C C . GLY C 1 56 ? -35.787 -60.580 34.057 1.00 14.81 36 GLY C C 1
ATOM 5832 O O . GLY C 1 56 ? -36.657 -61.254 34.612 1.00 15.65 36 GLY C O 1
ATOM 5833 N N . LYS C 1 57 ? -35.973 -60.012 32.872 1.00 12.16 37 LYS C N 1
ATOM 5834 C CA . LYS C 1 57 ? -37.240 -60.174 32.177 1.00 11.51 37 LYS C CA 1
ATOM 5835 C C . LYS C 1 57 ? -37.085 -60.814 30.804 1.00 11.56 37 LYS C C 1
ATOM 5836 O O . LYS C 1 57 ? -36.036 -60.712 30.159 1.00 13.62 37 LYS C O 1
ATOM 5842 N N . GLY C 1 58 ? -38.155 -61.471 30.372 1.00 11.17 38 GLY C N 1
ATOM 5843 C CA . GLY C 1 58 ? -38.180 -62.112 29.073 1.00 11.67 38 GLY C CA 1
ATOM 5844 C C . GLY C 1 58 ? -39.550 -61.896 28.454 1.00 13.05 38 GLY C C 1
ATOM 5845 O O . GLY C 1 58 ? -40.373 -61.140 28.979 1.00 12.83 38 GLY C O 1
ATOM 5846 N N . LEU C 1 59 ? -39.803 -62.578 27.346 1.00 12.12 39 LEU C N 1
ATOM 5847 C CA . LEU C 1 59 ? -41.066 -62.456 26.633 1.00 13.35 39 LEU C CA 1
ATOM 5848 C C . LEU C 1 59 ? -41.949 -63.680 26.777 1.00 13.28 39 LEU C C 1
ATOM 5849 O O . LEU C 1 59 ? -41.462 -64.808 26.846 1.00 13.02 39 LEU C O 1
ATOM 5854 N N . LEU C 1 60 ? -43.256 -63.447 26.836 1.00 12.24 40 LEU C N 1
ATOM 5855 C CA . LEU C 1 60 ? -44.212 -64.539 26.899 1.00 13.56 40 LEU C CA 1
ATOM 5856 C C . LEU C 1 60 ? -44.799 -64.628 25.503 1.00 13.42 40 LEU C C 1
ATOM 5857 O O . LEU C 1 60 ? -45.352 -63.655 24.998 1.00 13.91 40 LEU C O 1
ATOM 5862 N N . ALA C 1 61 ? -44.653 -65.784 24.868 1.00 13.28 41 ALA C N 1
ATOM 5863 C CA . ALA C 1 61 ? -45.204 -65.973 23.536 1.00 14.08 41 ALA C CA 1
ATOM 5864 C C . ALA C 1 61 ? -46.560 -66.646 23.717 1.00 15.47 41 ALA C C 1
ATOM 5865 O O . ALA C 1 61 ? -46.633 -67.829 24.051 1.00 16.32 41 ALA C O 1
ATOM 5867 N N . ALA C 1 62 ? -47.634 -65.884 23.524 1.00 14.30 42 ALA C N 1
ATOM 5868 C CA . ALA C 1 62 ? -48.985 -66.420 23.673 1.00 15.55 42 ALA C CA 1
ATOM 5869 C C . ALA C 1 62 ? -49.736 -66.303 22.350 1.00 14.22 42 ALA C C 1
ATOM 5870 O O . ALA C 1 62 ? -50.954 -66.140 22.329 1.00 16.69 42 ALA C O 1
ATOM 5872 N N . ASP C 1 63 ? -49.000 -66.406 21.251 1.00 15.13 43 ASP C N 1
ATOM 5873 C CA . ASP C 1 63 ? -49.574 -66.254 19.920 1.00 15.32 43 ASP C CA 1
ATOM 5874 C C . ASP C 1 63 ? -49.979 -67.545 19.208 1.00 15.75 43 ASP C C 1
ATOM 5875 O O . ASP C 1 63 ? -49.991 -67.595 17.982 1.00 15.44 43 ASP C O 1
ATOM 5880 N N . GLU C 1 64 ? -50.321 -68.582 19.968 1.00 17.21 44 GLU C N 1
ATOM 5881 C CA . GLU C 1 64 ? -50.719 -69.850 19.361 1.00 18.55 44 GLU C CA 1
ATOM 5882 C C . GLU C 1 64 ? -51.930 -69.712 18.440 1.00 18.44 44 GLU C C 1
ATOM 5883 O O . GLU C 1 64 ? -52.902 -69.031 18.765 1.00 17.05 44 GLU C O 1
ATOM 5889 N N . SER C 1 65 ? -51.857 -70.362 17.283 1.00 18.17 45 SER C N 1
ATOM 5890 C CA . SER C 1 65 ? -52.943 -70.334 16.314 1.00 19.64 45 SER C CA 1
ATOM 5891 C C . SER C 1 65 ? -54.140 -71.069 16.900 1.00 19.54 45 SER C C 1
ATOM 5892 O O . SER C 1 65 ? -54.026 -71.737 17.928 1.00 19.03 45 SER C O 1
ATOM 5895 N N . ILE C 1 66 ? -55.287 -70.957 16.241 1.00 20.83 46 ILE C N 1
ATOM 5896 C CA . ILE C 1 66 ? -56.472 -71.653 16.719 1.00 23.39 46 ILE C CA 1
ATOM 5897 C C . ILE C 1 66 ? -56.173 -73.150 16.705 1.00 24.09 46 ILE C C 1
ATOM 5898 O O . ILE C 1 66 ? -56.538 -73.875 17.628 1.00 23.92 46 ILE C O 1
ATOM 5903 N N . GLY C 1 67 ? -55.481 -73.598 15.661 1.00 25.42 47 GLY C N 1
ATOM 5904 C CA . GLY C 1 67 ? -55.134 -75.003 15.539 1.00 25.24 47 GLY C CA 1
ATOM 5905 C C . GLY C 1 67 ? -54.228 -75.485 16.654 1.00 25.95 47 GLY C C 1
ATOM 5906 O O . GLY C 1 67 ? -54.369 -76.608 17.137 1.00 26.37 47 GLY C O 1
ATOM 5907 N N . SER C 1 68 ? -53.289 -74.639 17.063 1.00 24.00 48 SER C N 1
ATOM 5908 C CA . SER C 1 68 ? -52.374 -74.997 18.137 1.00 23.80 48 SER C CA 1
ATOM 5909 C C . SER C 1 68 ? -53.115 -75.009 19.466 1.00 21.71 48 SER C C 1
ATOM 5910 O O . SER C 1 68 ? -52.768 -75.766 20.373 1.00 21.12 48 SER C O 1
ATOM 5913 N N . CYS C 1 69 ? -54.141 -74.171 19.583 1.00 21.39 49 CYS C N 1
ATOM 5914 C CA . CYS C 1 69 ? -54.923 -74.133 20.809 1.00 20.63 49 CYS C CA 1
ATOM 5915 C C . CYS C 1 69 ? -55.636 -75.463 20.986 1.00 19.47 49 CYS C C 1
ATOM 5916 O O . CYS C 1 69 ? -55.801 -75.941 22.103 1.00 17.85 49 CYS C O 1
ATOM 5919 N N . THR C 1 70 ? -56.053 -76.062 19.876 1.00 21.65 50 THR C N 1
ATOM 5920 C CA . THR C 1 70 ? -56.721 -77.354 19.931 1.00 23.07 50 THR C CA 1
ATOM 5921 C C . THR C 1 70 ? -55.786 -78.370 20.591 1.00 23.82 50 THR C C 1
ATOM 5922 O O . THR C 1 70 ? -56.202 -79.142 21.454 1.00 24.08 50 THR C O 1
ATOM 5926 N N . LYS C 1 71 ? -54.518 -78.351 20.194 1.00 25.30 51 LYS C N 1
ATOM 5927 C CA . LYS C 1 71 ? -53.531 -79.272 20.749 1.00 26.00 51 LYS C CA 1
ATOM 5928 C C . LYS C 1 71 ? -53.259 -78.979 22.221 1.00 24.94 51 LYS C C 1
ATOM 5929 O O . LYS C 1 71 ? -53.025 -79.889 23.012 1.00 25.52 51 LYS C O 1
ATOM 5935 N N . ARG C 1 72 ? -53.290 -77.701 22.584 1.00 24.47 52 ARG C N 1
ATOM 5936 C CA . ARG C 1 72 ? -53.060 -77.291 23.964 1.00 22.81 52 ARG C CA 1
ATOM 5937 C C . ARG C 1 72 ? -54.237 -77.690 24.851 1.00 21.84 52 ARG C C 1
ATOM 5938 O O . ARG C 1 72 ? -54.057 -78.085 26.004 1.00 21.39 52 ARG C O 1
ATOM 5946 N N . PHE C 1 73 ? -55.442 -77.583 24.302 1.00 19.59 53 PHE C N 1
ATOM 5947 C CA . PHE C 1 73 ? -56.664 -77.878 25.044 1.00 20.29 53 PHE C CA 1
ATOM 5948 C C . PHE C 1 73 ? -57.051 -79.344 25.173 1.00 21.08 53 PHE C C 1
ATOM 5949 O O . PHE C 1 73 ? -57.675 -79.737 26.156 1.00 21.81 53 PHE C O 1
ATOM 5957 N N . GLN C 1 74 ? -56.697 -80.149 24.181 1.00 22.52 54 GLN C N 1
ATOM 5958 C CA . GLN C 1 74 ? -57.070 -81.558 24.192 1.00 24.20 54 GLN C CA 1
ATOM 5959 C C . GLN C 1 74 ? -56.779 -82.281 25.513 1.00 24.53 54 GLN C C 1
ATOM 5960 O O . GLN C 1 74 ? -57.662 -82.933 26.070 1.00 25.22 54 GLN C O 1
ATOM 5966 N N . PRO C 1 75 ? -55.547 -82.161 26.039 1.00 25.32 55 PRO C N 1
ATOM 5967 C CA . PRO C 1 75 ? -55.157 -82.810 27.297 1.00 26.56 55 PRO C CA 1
ATOM 5968 C C . PRO C 1 75 ? -55.970 -82.417 28.537 1.00 26.57 55 PRO C C 1
ATOM 5969 O O . PRO C 1 75 ? -56.028 -83.175 29.509 1.00 25.44 55 PRO C O 1
ATOM 5973 N N . ILE C 1 76 ? -56.588 -81.241 28.517 1.00 24.64 56 ILE C N 1
ATOM 5974 C CA . ILE C 1 76 ? -57.372 -80.806 29.669 1.00 24.47 56 ILE C CA 1
ATOM 5975 C C . ILE C 1 76 ? -58.876 -80.832 29.429 1.00 25.68 56 ILE C C 1
ATOM 5976 O O . ILE C 1 76 ? -59.650 -80.375 30.269 1.00 26.68 56 ILE C O 1
ATOM 5981 N N . GLY C 1 77 ? -59.283 -81.371 28.284 1.00 25.45 57 GLY C N 1
ATOM 5982 C CA . GLY C 1 77 ? -60.697 -81.469 27.965 1.00 27.82 57 GLY C CA 1
ATOM 5983 C C . GLY C 1 77 ? -61.450 -80.159 27.835 1.00 28.37 57 GLY C C 1
ATOM 5984 O O . GLY C 1 77 ? -62.618 -80.071 28.214 1.00 30.65 57 GLY C O 1
ATOM 5985 N N . LEU C 1 78 ? -60.790 -79.138 27.298 1.00 25.31 58 LEU C N 1
ATOM 5986 C CA . LEU C 1 78 ? -61.419 -77.837 27.110 1.00 23.78 58 LEU C CA 1
ATOM 5987 C C . LEU C 1 78 ? -61.743 -77.680 25.624 1.00 21.68 58 LEU C C 1
ATOM 5988 O O . LEU C 1 78 ? -60.868 -77.856 24.776 1.00 21.10 58 LEU C O 1
ATOM 5993 N N . SER C 1 79 ? -62.996 -77.365 25.304 1.00 21.31 59 SER C N 1
ATOM 5994 C CA . SER C 1 79 ? -63.384 -77.193 23.906 1.00 21.40 59 SER C CA 1
ATOM 5995 C C . SER C 1 79 ? -62.706 -75.949 23.343 1.00 20.41 59 SER C C 1
ATOM 5996 O O . SER C 1 79 ? -62.552 -74.949 24.044 1.00 20.93 59 SER C O 1
ATOM 5999 N N . ASN C 1 80 ? -62.301 -76.014 22.080 1.00 20.07 60 ASN C N 1
ATOM 6000 C CA . ASN C 1 80 ? -61.616 -74.890 21.447 1.00 19.83 60 ASN C CA 1
ATOM 6001 C C . ASN C 1 80 ? -62.606 -73.866 20.896 1.00 21.05 60 ASN C C 1
ATOM 6002 O O . ASN C 1 80 ? -62.989 -73.925 19.730 1.00 23.42 60 ASN C O 1
ATOM 6007 N N . THR C 1 81 ? -63.017 -72.934 21.752 1.00 20.96 61 THR C N 1
ATOM 6008 C CA . THR C 1 81 ? -63.951 -71.873 21.378 1.00 21.36 61 THR C CA 1
ATOM 6009 C C . THR C 1 81 ? -63.278 -70.521 21.622 1.00 21.18 61 THR C C 1
ATOM 6010 O O . THR C 1 81 ? -62.292 -70.439 22.355 1.00 18.46 61 THR C O 1
ATOM 6014 N N . GLU C 1 82 ? -63.814 -69.463 21.018 1.00 22.48 62 GLU C N 1
ATOM 6015 C CA . GLU C 1 82 ? -63.240 -68.129 21.186 1.00 23.54 62 GLU C CA 1
ATOM 6016 C C . GLU C 1 82 ? -63.195 -67.702 22.654 1.00 23.06 62 GLU C C 1
ATOM 6017 O O . GLU C 1 82 ? -62.211 -67.113 23.104 1.00 22.73 62 GLU C O 1
ATOM 6023 N N . GLU C 1 83 ? -64.250 -68.005 23.404 1.00 22.55 63 GLU C N 1
ATOM 6024 C CA . GLU C 1 83 ? -64.300 -67.635 24.816 1.00 22.24 63 GLU C CA 1
ATOM 6025 C C . GLU C 1 83 ? -63.300 -68.432 25.651 1.00 20.02 63 GLU C C 1
ATOM 6026 O O . GLU C 1 83 ? -62.719 -67.911 26.606 1.00 17.88 63 GLU C O 1
ATOM 6032 N N . HIS C 1 84 ? -63.100 -69.697 25.299 1.00 17.60 64 HIS C N 1
ATOM 6033 C CA . HIS C 1 84 ? -62.145 -70.518 26.031 1.00 17.70 64 HIS C CA 1
ATOM 6034 C C . HIS C 1 84 ? -60.726 -70.071 25.709 1.00 16.48 64 HIS C C 1
ATOM 6035 O O . HIS C 1 84 ? -59.840 -70.148 26.558 1.00 16.11 64 HIS C O 1
ATOM 6042 N N . ARG C 1 85 ? -60.507 -69.593 24.488 1.00 15.81 65 ARG C N 1
ATOM 6043 C CA . ARG C 1 85 ? -59.177 -69.122 24.124 1.00 15.85 65 ARG C CA 1
ATOM 6044 C C . ARG C 1 85 ? -58.903 -67.819 24.868 1.00 15.82 65 ARG C C 1
ATOM 6045 O O . ARG C 1 85 ? -57.765 -67.530 25.231 1.00 15.84 65 ARG C O 1
ATOM 6053 N N . ARG C 1 86 ? -59.950 -67.033 25.102 1.00 15.39 66 ARG C N 1
ATOM 6054 C CA . ARG C 1 86 ? -59.791 -65.777 25.828 1.00 16.93 66 ARG C CA 1
ATOM 6055 C C . ARG C 1 86 ? -59.416 -66.101 27.272 1.00 16.83 66 ARG C C 1
ATOM 6056 O O . ARG C 1 86 ? -58.525 -65.476 27.845 1.00 16.95 66 ARG C O 1
ATOM 6064 N N . GLN C 1 87 ? -60.096 -67.086 27.853 1.00 15.19 67 GLN C N 1
ATOM 6065 C CA . GLN C 1 87 ? -59.829 -67.498 29.230 1.00 16.34 67 GLN C CA 1
ATOM 6066 C C . GLN C 1 87 ? -58.423 -68.077 29.357 1.00 14.37 67 GLN C C 1
ATOM 6067 O O . GLN C 1 87 ? -57.762 -67.916 30.380 1.00 15.14 67 GLN C O 1
ATOM 6073 N N . TYR C 1 88 ? -57.978 -68.760 28.309 1.00 14.14 68 TYR C N 1
ATOM 6074 C CA . TYR C 1 88 ? -56.645 -69.349 28.271 1.00 14.56 68 TYR C CA 1
ATOM 6075 C C . TYR C 1 88 ? -55.601 -68.233 28.368 1.00 15.50 68 TYR C C 1
ATOM 6076 O O . TYR C 1 88 ? -54.632 -68.336 29.124 1.00 15.97 68 TYR C O 1
ATOM 6085 N N . ARG C 1 89 ? -55.807 -67.155 27.617 1.00 13.92 69 ARG C N 1
ATOM 6086 C CA . ARG C 1 89 ? -54.877 -66.034 27.672 1.00 14.48 69 ARG C CA 1
ATOM 6087 C C . ARG C 1 89 ? -54.996 -65.279 28.997 1.00 14.18 69 ARG C C 1
ATOM 6088 O O . ARG C 1 89 ? -53.994 -64.833 29.556 1.00 14.19 69 ARG C O 1
ATOM 6096 N N . ALA C 1 90 ? -56.219 -65.144 29.500 1.00 14.36 70 ALA C N 1
ATOM 6097 C CA . ALA C 1 90 ? -56.449 -64.446 30.766 1.00 14.97 70 ALA C CA 1
ATOM 6098 C C . ALA C 1 90 ? -55.752 -65.163 31.918 1.00 14.75 70 ALA C C 1
ATOM 6099 O O . ALA C 1 90 ? -55.315 -64.531 32.879 1.00 15.66 70 ALA C O 1
ATOM 6101 N N . LEU C 1 91 ? -55.664 -66.487 31.823 1.00 14.82 71 LEU C N 1
ATOM 6102 C CA . LEU C 1 91 ? -55.005 -67.284 32.854 1.00 14.79 71 LEU C CA 1
ATOM 6103 C C . LEU C 1 91 ? -53.615 -66.714 33.109 1.00 16.09 71 LEU C C 1
ATOM 6104 O O . LEU C 1 91 ? -53.183 -66.569 34.251 1.00 15.92 71 LEU C O 1
ATOM 6109 N N . MET C 1 92 ? -52.925 -66.386 32.024 1.00 15.41 72 MET C N 1
ATOM 6110 C CA . MET C 1 92 ? -51.578 -65.856 32.114 1.00 17.50 72 MET C CA 1
ATOM 6111 C C . MET C 1 92 ? -51.519 -64.344 32.259 1.00 16.32 72 MET C C 1
ATOM 6112 O O . MET C 1 92 ? -50.876 -63.830 33.168 1.00 16.40 72 MET C O 1
ATOM 6117 N N . LEU C 1 93 ? -52.201 -63.636 31.365 1.00 17.67 73 LEU C N 1
ATOM 6118 C CA . LEU C 1 93 ? -52.177 -62.176 31.370 1.00 16.76 73 LEU C CA 1
ATOM 6119 C C . LEU C 1 93 ? -52.747 -61.507 32.611 1.00 18.42 73 LEU C C 1
ATOM 6120 O O . LEU C 1 93 ? -52.364 -60.387 32.945 1.00 19.83 73 LEU C O 1
ATOM 6125 N N . GLU C 1 94 ? -53.663 -62.178 33.295 1.00 17.93 74 GLU C N 1
ATOM 6126 C CA . GLU C 1 94 ? -54.236 -61.598 34.499 1.00 19.45 74 GLU C CA 1
ATOM 6127 C C . GLU C 1 94 ? -53.662 -62.241 35.761 1.00 19.62 74 GLU C C 1
ATOM 6128 O O . GLU C 1 94 ? -54.229 -62.130 36.848 1.00 20.34 74 GLU C O 1
ATOM 6134 N N . ALA C 1 95 ? -52.518 -62.906 35.605 1.00 19.39 75 ALA C N 1
ATOM 6135 C CA . ALA C 1 95 ? -51.840 -63.543 36.728 1.00 19.04 75 ALA C CA 1
ATOM 6136 C C . ALA C 1 95 ? -50.971 -62.474 37.374 1.00 19.79 75 ALA C C 1
ATOM 6137 O O . ALA C 1 95 ? -49.766 -62.413 37.133 1.00 19.86 75 ALA C O 1
ATOM 6139 N N . GLU C 1 96 ? -51.589 -61.629 38.193 1.00 20.70 76 GLU C N 1
ATOM 6140 C CA . GLU C 1 96 ? -50.863 -60.545 38.843 1.00 22.08 76 GLU C CA 1
ATOM 6141 C C . GLU C 1 96 ? -49.524 -60.999 39.407 1.00 21.92 76 GLU C C 1
ATOM 6142 O O . GLU C 1 96 ? -49.444 -61.980 40.152 1.00 21.20 76 GLU C O 1
ATOM 6148 N N . GLY C 1 97 ? -48.475 -60.269 39.039 1.00 20.56 77 GLY C N 1
ATOM 6149 C CA . GLY C 1 97 ? -47.138 -60.597 39.489 1.00 18.51 77 GLY C CA 1
ATOM 6150 C C . GLY C 1 97 ? -46.255 -61.104 38.360 1.00 17.50 77 GLY C C 1
ATOM 6151 O O . GLY C 1 97 ? -45.033 -61.097 38.481 1.00 17.90 77 GLY C O 1
ATOM 6152 N N . PHE C 1 98 ? -46.855 -61.536 37.252 1.00 16.15 78 PHE C N 1
ATOM 6153 C CA . PHE C 1 98 ? -46.052 -62.045 36.142 1.00 14.81 78 PHE C CA 1
ATOM 6154 C C . PHE C 1 98 ? -45.241 -60.921 35.491 1.00 14.31 78 PHE C C 1
ATOM 6155 O O . PHE C 1 98 ? -44.205 -61.172 34.869 1.00 14.12 78 PHE C O 1
ATOM 6163 N N . GLU C 1 99 ? -45.704 -59.683 35.652 1.00 13.81 79 GLU C N 1
ATOM 6164 C CA . GLU C 1 99 ? -45.020 -58.529 35.067 1.00 15.24 79 GLU C CA 1
ATOM 6165 C C . GLU C 1 99 ? -43.572 -58.373 35.536 1.00 14.66 79 GLU C C 1
ATOM 6166 O O . GLU C 1 99 ? -42.739 -57.812 34.824 1.00 15.37 79 GLU C O 1
ATOM 6172 N N . GLN C 1 100 ? -43.274 -58.868 36.732 1.00 13.89 80 GLN C N 1
ATOM 6173 C CA . GLN C 1 100 ? -41.925 -58.771 37.280 1.00 15.37 80 GLN C CA 1
ATOM 6174 C C . GLN C 1 100 ? -40.929 -59.567 36.442 1.00 14.76 80 GLN C C 1
ATOM 6175 O O . GLN C 1 100 ? -39.730 -59.278 36.430 1.00 14.35 80 GLN C O 1
ATOM 6181 N N . TYR C 1 101 ? -41.441 -60.558 35.722 1.00 13.16 81 TYR C N 1
ATOM 6182 C CA . TYR C 1 101 ? -40.593 -61.427 34.922 1.00 13.01 81 TYR C CA 1
ATOM 6183 C C . TYR C 1 101 ? -40.791 -61.318 33.415 1.00 13.50 81 TYR C C 1
ATOM 6184 O O . TYR C 1 101 ? -39.963 -61.804 32.650 1.00 12.24 81 TYR C O 1
ATOM 6193 N N . ILE C 1 102 ? -41.885 -60.688 32.999 1.00 13.64 82 ILE C N 1
ATOM 6194 C CA . ILE C 1 102 ? -42.218 -60.561 31.585 1.00 13.33 82 ILE C CA 1
ATOM 6195 C C . ILE C 1 102 ? -42.288 -59.106 31.131 1.00 14.11 82 ILE C C 1
ATOM 6196 O O . ILE C 1 102 ? -43.141 -58.348 31.591 1.00 14.00 82 ILE C O 1
ATOM 6201 N N . SER C 1 103 ? -41.396 -58.724 30.221 1.00 12.38 83 SER C N 1
ATOM 6202 C CA . SER C 1 103 ? -41.359 -57.353 29.710 1.00 13.53 83 SER C CA 1
ATOM 6203 C C . SER C 1 103 ? -42.293 -57.131 28.517 1.00 13.55 83 SER C C 1
ATOM 6204 O O . SER C 1 103 ? -42.689 -56.000 28.231 1.00 11.55 83 SER C O 1
ATOM 6207 N N . GLY C 1 104 ? -42.633 -58.209 27.818 1.00 12.77 84 GLY C N 1
ATOM 6208 C CA . GLY C 1 104 ? -43.516 -58.094 26.670 1.00 12.95 84 GLY C CA 1
ATOM 6209 C C . GLY C 1 104 ? -44.262 -59.385 26.406 1.00 12.57 84 GLY C C 1
ATOM 6210 O O . GLY C 1 104 ? -43.820 -60.462 26.813 1.00 12.91 84 GLY C O 1
ATOM 6211 N N . VAL C 1 105 ? -45.403 -59.278 25.735 1.00 12.37 85 VAL C N 1
ATOM 6212 C CA . VAL C 1 105 ? -46.214 -60.445 25.419 1.00 12.14 85 VAL C CA 1
ATOM 6213 C C . VAL C 1 105 ? -46.539 -60.473 23.934 1.00 12.71 85 VAL C C 1
ATOM 6214 O O . VAL C 1 105 ? -47.062 -59.502 23.395 1.00 11.86 85 VAL C O 1
ATOM 6218 N N . ILE C 1 106 ? -46.218 -61.579 23.270 1.00 12.18 86 ILE C N 1
ATOM 6219 C CA . ILE C 1 106 ? -46.526 -61.691 21.854 1.00 12.21 86 ILE C CA 1
ATOM 6220 C C . ILE C 1 106 ? -47.952 -62.213 21.778 1.00 11.92 86 ILE C C 1
ATOM 6221 O O . ILE C 1 106 ? -48.226 -63.363 22.124 1.00 13.26 86 ILE C O 1
ATOM 6226 N N . LEU C 1 107 ? -48.859 -61.355 21.331 1.00 11.87 87 LEU C N 1
ATOM 6227 C CA . LEU C 1 107 ? -50.264 -61.717 21.234 1.00 11.96 87 LEU C CA 1
ATOM 6228 C C . LEU C 1 107 ? -50.649 -62.253 19.867 1.00 12.74 87 LEU C C 1
ATOM 6229 O O . LEU C 1 107 ? -49.992 -61.968 18.872 1.00 12.32 87 LEU C O 1
ATOM 6234 N N . HIS C 1 108 ? -51.729 -63.026 19.838 1.00 13.74 88 HIS C N 1
ATOM 6235 C CA . HIS C 1 108 ? -52.259 -63.549 18.590 1.00 15.72 88 HIS C CA 1
ATOM 6236 C C . HIS C 1 108 ? -53.258 -62.485 18.138 1.00 16.01 88 HIS C C 1
ATOM 6237 O O . HIS C 1 108 ? -53.807 -61.756 18.966 1.00 14.26 88 HIS C O 1
ATOM 6244 N N . ASP C 1 109 ? -53.478 -62.392 16.833 1.00 13.87 89 ASP C N 1
ATOM 6245 C CA . ASP C 1 109 ? -54.394 -61.416 16.259 1.00 16.11 89 ASP C CA 1
ATOM 6246 C C . ASP C 1 109 ? -55.744 -61.342 16.972 1.00 16.55 89 ASP C C 1
ATOM 6247 O O . ASP C 1 109 ? -56.261 -60.254 17.229 1.00 15.71 89 ASP C O 1
ATOM 6252 N N . GLU C 1 110 ? -56.308 -62.499 17.296 1.00 15.56 90 GLU C N 1
ATOM 6253 C CA . GLU C 1 110 ? -57.599 -62.561 17.969 1.00 19.14 90 GLU C CA 1
ATOM 6254 C C . GLU C 1 110 ? -57.588 -61.918 19.356 1.00 18.03 90 GLU C C 1
ATOM 6255 O O . GLU C 1 110 ? -58.530 -61.221 19.739 1.00 19.05 90 GLU C O 1
ATOM 6261 N N . THR C 1 111 ? -56.517 -62.156 20.101 1.00 15.08 91 THR C N 1
ATOM 6262 C CA . THR C 1 111 ? -56.387 -61.638 21.457 1.00 15.66 91 THR C CA 1
ATOM 6263 C C . THR C 1 111 ? -56.231 -60.122 21.538 1.00 15.13 91 THR C C 1
ATOM 6264 O O . THR C 1 111 ? -56.632 -59.504 22.525 1.00 14.76 91 THR C O 1
ATOM 6268 N N . VAL C 1 112 ? -55.652 -59.524 20.502 1.00 16.07 92 VAL C N 1
ATOM 6269 C CA . VAL C 1 112 ? -55.453 -58.081 20.477 1.00 15.67 92 VAL C CA 1
ATOM 6270 C C . VAL C 1 112 ? -56.764 -57.326 20.683 1.00 16.59 92 VAL C C 1
ATOM 6271 O O . VAL C 1 112 ? -56.778 -56.242 21.276 1.00 16.70 92 VAL C O 1
ATOM 6275 N N . GLY C 1 113 ? -57.858 -57.908 20.201 1.00 15.80 93 GLY C N 1
ATOM 6276 C CA . GLY C 1 113 ? -59.160 -57.277 20.327 1.00 18.80 93 GLY C CA 1
ATOM 6277 C C . GLY C 1 113 ? -60.019 -57.782 21.474 1.00 18.73 93 GLY C C 1
ATOM 6278 O O . GLY C 1 113 ? -61.104 -57.250 21.716 1.00 20.31 93 GLY C O 1
ATOM 6279 N N . GLN C 1 114 ? -59.551 -58.803 22.185 1.00 16.80 94 GLN C N 1
ATOM 6280 C CA . GLN C 1 114 ? -60.309 -59.337 23.310 1.00 16.25 94 GLN C CA 1
ATOM 6281 C C . GLN C 1 114 ? -60.079 -58.485 24.554 1.00 16.39 94 GLN C C 1
ATOM 6282 O O . GLN C 1 114 ? -59.100 -57.734 24.637 1.00 16.12 94 GLN C O 1
ATOM 6288 N N . LYS C 1 115 ? -60.974 -58.613 25.526 1.00 17.76 95 LYS C N 1
ATOM 6289 C CA . LYS C 1 115 ? -60.883 -57.824 26.750 1.00 18.94 95 LYS C CA 1
ATOM 6290 C C . LYS C 1 115 ? -60.529 -58.601 28.005 1.00 19.64 95 LYS C C 1
ATOM 6291 O O . LYS C 1 115 ? -60.873 -59.776 28.150 1.00 19.30 95 LYS C O 1
ATOM 6297 N N . ALA C 1 116 ? -59.843 -57.917 28.915 1.00 18.64 96 ALA C N 1
ATOM 6298 C CA . ALA C 1 116 ? -59.471 -58.493 30.196 1.00 20.04 96 ALA C CA 1
ATOM 6299 C C . ALA C 1 116 ? -60.741 -58.422 31.044 1.00 21.33 96 ALA C C 1
ATOM 6300 O O . ALA C 1 116 ? -61.738 -57.832 30.620 1.00 20.80 96 ALA C O 1
ATOM 6302 N N . SER C 1 117 ? -60.704 -59.013 32.233 1.00 21.62 97 SER C N 1
ATOM 6303 C CA . SER C 1 117 ? -61.866 -59.027 33.117 1.00 24.75 97 SER C CA 1
ATOM 6304 C C . SER C 1 117 ? -62.324 -57.638 33.562 1.00 24.86 97 SER C C 1
ATOM 6305 O O . SER C 1 117 ? -63.473 -57.468 33.978 1.00 26.79 97 SER C O 1
ATOM 6308 N N . ASN C 1 118 ? -61.444 -56.645 33.474 1.00 23.20 98 ASN C N 1
ATOM 6309 C CA . ASN C 1 118 ? -61.808 -55.291 33.890 1.00 23.15 98 ASN C CA 1
ATOM 6310 C C . ASN C 1 118 ? -62.347 -54.415 32.759 1.00 23.43 98 ASN C C 1
ATOM 6311 O O . ASN C 1 118 ? -62.593 -53.224 32.956 1.00 23.60 98 ASN C O 1
ATOM 6316 N N . GLY C 1 119 ? -62.526 -54.999 31.578 1.00 21.52 99 GLY C N 1
ATOM 6317 C CA . GLY C 1 119 ? -63.057 -54.237 30.459 1.00 20.74 99 GLY C CA 1
ATOM 6318 C C . GLY C 1 119 ? -62.043 -53.654 29.492 1.00 19.65 99 GLY C C 1
ATOM 6319 O O . GLY C 1 119 ? -62.405 -53.227 28.395 1.00 19.43 99 GLY C O 1
ATOM 6320 N N . GLN C 1 120 ? -60.775 -53.624 29.888 1.00 18.62 100 GLN C N 1
ATOM 6321 C CA . GLN C 1 120 ? -59.725 -53.092 29.022 1.00 17.66 100 GLN C CA 1
ATOM 6322 C C . GLN C 1 120 ? -59.356 -54.120 27.956 1.00 15.43 100 GLN C C 1
ATOM 6323 O O . GLN C 1 120 ? -59.435 -55.319 28.203 1.00 17.58 100 GLN C O 1
ATOM 6329 N N . THR C 1 121 ? -58.964 -53.661 26.772 1.00 14.92 101 THR C N 1
ATOM 6330 C CA . THR C 1 121 ? -58.530 -54.606 25.744 1.00 14.84 101 THR C CA 1
ATOM 6331 C C . THR C 1 121 ? -57.214 -55.128 26.314 1.00 14.33 101 THR C C 1
ATOM 6332 O O . THR C 1 121 ? -56.578 -54.439 27.113 1.00 14.55 101 THR C O 1
ATOM 6336 N N . PHE C 1 122 ? -56.789 -56.320 25.914 1.00 12.92 102 PHE C N 1
ATOM 6337 C CA . PHE C 1 122 ? -55.543 -56.846 26.456 1.00 14.71 102 PHE C CA 1
ATOM 6338 C C . PHE C 1 122 ? -54.347 -55.918 26.233 1.00 15.06 102 PHE C C 1
ATOM 6339 O O . PHE C 1 122 ? -53.485 -55.801 27.106 1.00 15.22 102 PHE C O 1
ATOM 6347 N N . PRO C 1 123 ? -54.273 -55.244 25.072 1.00 14.42 103 PRO C N 1
ATOM 6348 C CA . PRO C 1 123 ? -53.124 -54.351 24.890 1.00 14.58 103 PRO C CA 1
ATOM 6349 C C . PRO C 1 123 ? -53.172 -53.194 25.902 1.00 14.34 103 PRO C C 1
ATOM 6350 O O . PRO C 1 123 ? -52.144 -52.790 26.445 1.00 14.00 103 PRO C O 1
ATOM 6354 N N . GLU C 1 124 ? -54.369 -52.670 26.155 1.00 13.82 104 GLU C N 1
ATOM 6355 C CA . GLU C 1 124 ? -54.535 -51.566 27.106 1.00 13.73 104 GLU C CA 1
ATOM 6356 C C . GLU C 1 124 ? -54.191 -52.053 28.512 1.00 13.94 104 GLU C C 1
ATOM 6357 O O . GLU C 1 124 ? -53.529 -51.353 29.286 1.00 15.21 104 GLU C O 1
ATOM 6363 N N . TYR C 1 125 ? -54.655 -53.256 28.830 1.00 12.73 105 TYR C N 1
ATOM 6364 C CA . TYR C 1 125 ? -54.434 -53.876 30.130 1.00 13.72 105 TYR C CA 1
ATOM 6365 C C . TYR C 1 125 ? -52.941 -54.054 30.398 1.00 14.55 105 TYR C C 1
ATOM 6366 O O . TYR C 1 125 ? -52.432 -53.676 31.454 1.00 15.32 105 TYR C O 1
ATOM 6375 N N . LEU C 1 126 ? -52.243 -54.637 29.433 1.00 12.67 106 LEU C N 1
ATOM 6376 C CA . LEU C 1 126 ? -50.810 -54.867 29.568 1.00 12.50 106 LEU C CA 1
ATOM 6377 C C . LEU C 1 126 ? -50.041 -53.563 29.693 1.00 12.97 106 LEU C C 1
ATOM 6378 O O . LEU C 1 126 ? -49.193 -53.416 30.572 1.00 13.76 106 LEU C O 1
ATOM 6383 N N . THR C 1 127 ? -50.338 -52.615 28.813 1.00 14.34 107 THR C N 1
ATOM 6384 C CA . THR C 1 127 ? -49.644 -51.338 28.839 1.00 14.65 107 THR C CA 1
ATOM 6385 C C . THR C 1 127 ? -49.793 -50.649 30.195 1.00 14.39 107 THR C C 1
ATOM 6386 O O . THR C 1 127 ? -48.824 -50.116 30.740 1.00 15.61 107 THR C O 1
ATOM 6390 N N . ALA C 1 128 ? -51.007 -50.676 30.732 1.00 14.06 108 ALA C N 1
ATOM 6391 C CA . ALA C 1 128 ? -51.304 -50.044 32.012 1.00 14.39 108 ALA C CA 1
ATOM 6392 C C . ALA C 1 128 ? -50.568 -50.701 33.171 1.00 16.81 108 ALA C C 1
ATOM 6393 O O . ALA C 1 128 ? -50.383 -50.086 34.228 1.00 15.90 108 ALA C O 1
ATOM 6395 N N . ARG C 1 129 ? -50.146 -51.947 32.971 1.00 15.01 109 ARG C N 1
ATOM 6396 C CA . ARG C 1 129 ? -49.441 -52.678 34.010 1.00 17.10 109 ARG C CA 1
ATOM 6397 C C . ARG C 1 129 ? -47.951 -52.889 33.762 1.00 16.63 109 ARG C C 1
ATOM 6398 O O . ARG C 1 129 ? -47.332 -53.781 34.345 1.00 17.58 109 ARG C O 1
ATOM 6406 N N . GLY C 1 130 ? -47.384 -52.056 32.895 1.00 15.52 110 GLY C N 1
ATOM 6407 C CA . GLY C 1 130 ? -45.957 -52.108 32.622 1.00 16.69 110 GLY C CA 1
ATOM 6408 C C . GLY C 1 130 ? -45.425 -53.183 31.699 1.00 16.54 110 GLY C C 1
ATOM 6409 O O .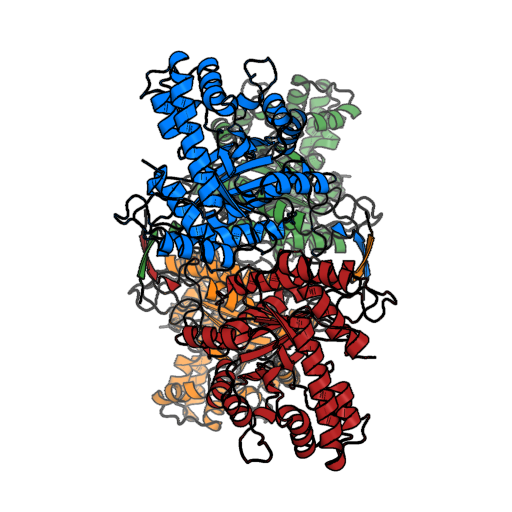 GLY C 1 130 ? -44.238 -53.509 31.757 1.00 18.09 110 GLY C O 1
ATOM 6410 N N . VAL C 1 131 ? -46.285 -53.729 30.848 1.00 14.99 111 VAL C N 1
ATOM 6411 C CA . VAL C 1 131 ? -45.866 -54.768 29.912 1.00 14.27 111 VAL C CA 1
ATOM 6412 C C . VAL C 1 131 ? -46.113 -54.272 28.495 1.00 14.85 111 VAL C C 1
ATOM 6413 O O . VAL C 1 131 ? -47.149 -53.669 28.217 1.00 14.19 111 VAL C O 1
ATOM 6417 N N . VAL C 1 132 ? -45.161 -54.520 27.600 1.00 14.35 112 VAL C N 1
ATOM 6418 C CA . VAL C 1 132 ? -45.312 -54.088 26.215 1.00 13.87 112 VAL C CA 1
ATOM 6419 C C . VAL C 1 132 ? -46.130 -55.105 25.420 1.00 14.56 112 VAL C C 1
ATOM 6420 O O . VAL C 1 132 ? -45.836 -56.299 25.440 1.00 13.13 112 VAL C O 1
ATOM 6424 N N . PRO C 1 133 ? -47.186 -54.646 24.728 1.00 13.35 113 PRO C N 1
ATOM 6425 C CA . PRO C 1 133 ? -48.016 -55.555 23.933 1.00 12.94 113 PRO C CA 1
ATOM 6426 C C . PRO C 1 133 ? -47.355 -55.767 22.568 1.00 11.83 113 PRO C C 1
ATOM 6427 O O . PRO C 1 133 ? -46.917 -54.807 21.937 1.00 12.19 113 PRO C O 1
ATOM 6431 N N . GLY C 1 134 ? -47.281 -57.021 22.131 1.00 12.34 114 GLY C N 1
ATOM 6432 C CA . GLY C 1 134 ? -46.693 -57.345 20.842 1.00 10.04 114 GLY C CA 1
ATOM 6433 C C . GLY C 1 134 ? -47.682 -58.165 20.029 1.00 11.17 114 GLY C C 1
ATOM 6434 O O . GLY C 1 134 ? -48.707 -58.588 20.560 1.00 11.63 114 GLY C O 1
ATOM 6435 N N . ILE C 1 135 ? -47.373 -58.415 18.758 1.00 11.23 115 ILE C N 1
ATOM 6436 C CA . ILE C 1 135 ? -48.281 -59.163 17.888 1.00 10.13 115 ILE C CA 1
ATOM 6437 C C . ILE C 1 135 ? -47.565 -60.031 16.854 1.00 11.09 115 ILE C C 1
ATOM 6438 O O . ILE C 1 135 ? -46.587 -59.599 16.247 1.00 11.18 115 ILE C O 1
ATOM 6443 N N . LYS C 1 136 ? -48.049 -61.261 16.678 1.00 10.35 116 LYS C N 1
ATOM 6444 C CA . LYS C 1 136 ? -47.488 -62.170 15.676 1.00 12.49 116 LYS C CA 1
ATOM 6445 C C . LYS C 1 136 ? -48.103 -61.717 14.354 1.00 11.18 116 LYS C C 1
ATOM 6446 O O . LYS C 1 136 ? -49.313 -61.803 14.168 1.00 11.92 116 LYS C O 1
ATOM 6452 N N . THR C 1 137 ? -47.266 -61.245 13.437 1.00 11.69 117 THR C N 1
ATOM 6453 C CA . THR C 1 137 ? -47.757 -60.725 12.170 1.00 11.87 117 THR C CA 1
ATOM 6454 C C . THR C 1 137 ? -47.623 -61.614 10.937 1.00 12.34 117 THR C C 1
ATOM 6455 O O . THR C 1 137 ? -48.146 -61.265 9.877 1.00 12.68 117 THR C O 1
ATOM 6459 N N . ASP C 1 138 ? -46.932 -62.746 11.045 1.00 12.45 118 ASP C N 1
ATOM 6460 C CA . ASP C 1 138 ? -46.819 -63.608 9.871 1.00 12.70 118 ASP C CA 1
ATOM 6461 C C . ASP C 1 138 ? -48.142 -64.335 9.652 1.00 14.41 118 ASP C C 1
ATOM 6462 O O . ASP C 1 138 ? -48.966 -64.441 10.568 1.00 14.99 118 ASP C O 1
ATOM 6467 N N . MET C 1 139 ? -48.358 -64.810 8.430 1.00 14.38 119 MET C N 1
ATOM 6468 C CA . MET C 1 139 ? -49.594 -65.504 8.104 1.00 16.64 119 MET C CA 1
ATOM 6469 C C . MET C 1 139 ? -49.436 -67.011 7.900 1.00 16.36 119 MET C C 1
ATOM 6470 O O . MET C 1 139 ? -50.155 -67.613 7.101 1.00 18.14 119 MET C O 1
ATOM 6475 N N . GLY C 1 140 ? -48.487 -67.613 8.610 1.00 16.29 120 GLY C N 1
ATOM 6476 C CA . GLY C 1 140 ? -48.306 -69.053 8.533 1.00 17.17 120 GLY C CA 1
ATOM 6477 C C . GLY C 1 140 ? -47.331 -69.654 7.539 1.00 15.33 120 GLY C C 1
ATOM 6478 O O . GLY C 1 140 ? -46.875 -69.003 6.604 1.00 13.35 120 GLY C O 1
ATOM 6479 N N . LEU C 1 141 ? -47.035 -70.933 7.755 1.00 14.65 121 LEU C N 1
ATOM 6480 C CA . LEU C 1 141 ? -46.117 -71.688 6.912 1.00 15.43 121 LEU C CA 1
ATOM 6481 C C . LEU C 1 141 ? -46.820 -72.274 5.692 1.00 17.30 121 LEU C C 1
ATOM 6482 O O . LEU C 1 141 ? -47.991 -72.663 5.765 1.00 17.48 121 LEU C O 1
ATOM 6487 N N . CYS C 1 142 ? -46.092 -72.331 4.579 1.00 18.25 122 CYS C N 1
ATOM 6488 C CA . CYS C 1 142 ? -46.594 -72.874 3.314 1.00 17.55 122 CYS C CA 1
ATOM 6489 C C . CYS C 1 142 ? -45.450 -73.607 2.629 1.00 16.06 122 CYS C C 1
ATOM 6490 O O . CYS C 1 142 ? -44.283 -73.344 2.915 1.00 14.71 122 CYS C O 1
ATOM 6493 N N . PRO C 1 143 ? -45.765 -74.541 1.717 1.00 14.93 123 PRO C N 1
ATOM 6494 C CA . PRO C 1 143 ? -44.703 -75.276 1.019 1.00 14.26 123 PRO C CA 1
ATOM 6495 C C . PRO C 1 143 ? -43.794 -74.289 0.285 1.00 13.78 123 PRO C C 1
ATOM 6496 O O . PRO C 1 143 ? -44.281 -73.356 -0.349 1.00 14.53 123 PRO C O 1
ATOM 6500 N N . LEU C 1 144 ? -42.483 -74.496 0.363 1.00 13.43 124 LEU C N 1
ATOM 6501 C CA . LEU C 1 144 ? -41.535 -73.599 -0.301 1.00 14.60 124 LEU C CA 1
ATOM 6502 C C . LEU C 1 144 ? -41.630 -73.679 -1.824 1.00 15.64 124 LEU C C 1
ATOM 6503 O O . LEU C 1 144 ? -41.453 -72.674 -2.523 1.00 16.50 124 LEU C O 1
ATOM 6508 N N . LEU C 1 145 ? -41.904 -74.881 -2.328 1.00 16.15 125 LEU C N 1
ATOM 6509 C CA . LEU C 1 145 ? -42.033 -75.140 -3.761 1.00 18.18 125 LEU C CA 1
ATOM 6510 C C . LEU C 1 145 ? -40.742 -74.900 -4.537 1.00 19.41 125 LEU C C 1
ATOM 6511 O O . LEU C 1 145 ? -40.749 -74.684 -5.748 1.00 21.83 125 LEU C O 1
ATOM 6516 N N . GLU C 1 146 ? -39.638 -74.937 -3.807 1.00 19.11 126 GLU C N 1
ATOM 6517 C CA . GLU C 1 146 ? -38.296 -74.787 -4.344 1.00 18.90 126 GLU C CA 1
ATOM 6518 C C . GLU C 1 146 ? -37.493 -75.612 -3.350 1.00 18.04 126 GLU C C 1
ATOM 6519 O O . GLU C 1 146 ? -37.975 -75.895 -2.253 1.00 18.83 126 GLU C O 1
ATOM 6525 N N . GLY C 1 147 ? -36.286 -76.008 -3.725 1.00 17.63 127 GLY C N 1
ATOM 6526 C CA . GLY C 1 147 ? -35.471 -76.781 -2.809 1.00 17.65 127 GLY C CA 1
ATOM 6527 C C . GLY C 1 147 ? -35.958 -78.195 -2.552 1.00 18.53 127 GLY C C 1
ATOM 6528 O O . GLY C 1 147 ? -36.478 -78.858 -3.451 1.00 20.15 127 GLY C O 1
ATOM 6529 N N . ALA C 1 148 ? -35.808 -78.645 -1.310 1.00 18.20 128 ALA C N 1
ATOM 6530 C CA . ALA C 1 148 ? -36.179 -80.000 -0.914 1.00 18.74 128 ALA C CA 1
ATOM 6531 C C . ALA C 1 148 ? -37.582 -80.174 -0.350 1.00 20.34 128 ALA C C 1
ATOM 6532 O O . ALA C 1 148 ? -38.145 -79.266 0.264 1.00 17.34 128 ALA C O 1
ATOM 6534 N N . GLU C 1 149 ? -38.133 -81.366 -0.556 1.00 20.50 129 GLU C N 1
ATOM 6535 C CA . GLU C 1 149 ? -39.461 -81.692 -0.058 1.00 22.75 129 GLU C CA 1
ATOM 6536 C C . GLU C 1 149 ? -39.475 -81.481 1.451 1.00 21.33 129 GLU C C 1
ATOM 6537 O O . GLU C 1 149 ? -38.526 -81.847 2.145 1.00 22.07 129 GLU C O 1
ATOM 6543 N N . GLY C 1 150 ? -40.545 -80.880 1.957 1.00 19.57 130 GLY C N 1
ATOM 6544 C CA . GLY C 1 150 ? -40.635 -80.651 3.386 1.00 19.59 130 GLY C CA 1
ATOM 6545 C C . GLY C 1 150 ? -40.223 -79.260 3.834 1.00 19.10 130 GLY C C 1
ATOM 6546 O O . GLY C 1 150 ? -40.540 -78.857 4.952 1.00 18.58 130 GLY C O 1
ATOM 6547 N N . GLU C 1 151 ? -39.517 -78.522 2.981 1.00 16.38 131 GLU C N 1
ATOM 6548 C CA . GLU C 1 151 ? -39.100 -77.171 3.349 1.00 15.63 131 GLU C CA 1
ATOM 6549 C C . GLU C 1 151 ? -40.279 -76.216 3.210 1.00 14.88 131 GLU C C 1
ATOM 6550 O O . GLU C 1 151 ? -41.156 -76.407 2.364 1.00 14.25 131 GLU C O 1
ATOM 6556 N N . GLN C 1 152 ? -40.296 -75.182 4.044 1.00 13.84 132 GLN C N 1
ATOM 6557 C CA . GLN C 1 152 ? -41.420 -74.256 4.057 1.00 14.07 132 GLN C CA 1
ATOM 6558 C C . GLN C 1 152 ? -41.057 -72.782 4.080 1.00 13.06 132 GLN C C 1
ATOM 6559 O O . GLN C 1 152 ? -40.042 -72.387 4.653 1.00 15.16 132 GLN C O 1
ATOM 6565 N N . MET C 1 153 ? -41.907 -71.974 3.457 1.00 13.76 133 MET C N 1
ATOM 6566 C CA . MET C 1 153 ? -41.713 -70.535 3.464 1.00 14.12 133 MET C CA 1
ATOM 6567 C C . MET C 1 153 ? -42.800 -69.980 4.377 1.00 13.02 133 MET C C 1
ATOM 6568 O O . MET C 1 153 ? -43.636 -70.733 4.880 1.00 12.92 133 MET C O 1
ATOM 6573 N N . THR C 1 154 ? -42.774 -68.677 4.617 1.00 12.36 134 THR C N 1
ATOM 6574 C CA . THR C 1 154 ? -43.764 -68.042 5.477 1.00 11.35 134 THR C CA 1
ATOM 6575 C C . THR C 1 154 ? -44.436 -66.910 4.703 1.00 10.46 134 THR C C 1
ATOM 6576 O O . THR C 1 154 ? -43.753 -66.092 4.089 1.00 11.00 134 THR C O 1
ATOM 6580 N N . GLU C 1 155 ? -45.766 -66.873 4.727 1.00 11.55 135 GLU C N 1
ATOM 6581 C CA . GLU C 1 155 ? -46.517 -65.839 4.009 1.00 11.94 135 GLU C CA 1
ATOM 6582 C C . GLU C 1 155 ? -46.882 -64.684 4.923 1.00 12.56 135 GLU C C 1
ATOM 6583 O O . GLU C 1 155 ? -46.760 -64.790 6.142 1.00 12.37 135 GLU C O 1
ATOM 6589 N N . GLY C 1 156 ? -47.328 -63.579 4.327 1.00 12.63 136 GLY C N 1
ATOM 6590 C CA . GLY C 1 156 ? -47.754 -62.443 5.127 1.00 13.63 136 GLY C CA 1
ATOM 6591 C C . GLY C 1 156 ? -47.296 -61.048 4.744 1.00 13.17 136 GLY C C 1
ATOM 6592 O O . GLY C 1 156 ? -47.776 -60.077 5.326 1.00 12.90 136 GLY C O 1
ATOM 6593 N N . LEU C 1 157 ? -46.388 -60.922 3.783 1.00 12.01 137 LEU C N 1
ATOM 6594 C CA . LEU C 1 157 ? -45.901 -59.594 3.410 1.00 13.14 137 LEU C CA 1
ATOM 6595 C C . LEU C 1 157 ? -46.921 -58.730 2.665 1.00 14.23 137 LEU C C 1
ATOM 6596 O O . LEU C 1 157 ? -46.884 -57.503 2.771 1.00 13.60 137 LEU C O 1
ATOM 6601 N N . ASP C 1 158 ? -47.829 -59.350 1.916 1.00 13.65 138 ASP C N 1
ATOM 6602 C CA . ASP C 1 158 ? -48.834 -58.565 1.198 1.00 14.48 138 ASP C CA 1
ATOM 6603 C C . ASP C 1 158 ? -49.769 -57.876 2.190 1.00 14.88 138 ASP C C 1
ATOM 6604 O O . ASP C 1 158 ? -50.330 -58.516 3.086 1.00 13.56 138 ASP C O 1
ATOM 6609 N N . GLY C 1 159 ? -49.922 -56.565 2.028 1.00 15.43 139 GLY C N 1
ATOM 6610 C CA . GLY C 1 159 ? -50.788 -55.796 2.906 1.00 15.73 139 GLY C CA 1
ATOM 6611 C C . GLY C 1 159 ? -50.252 -55.675 4.318 1.00 14.02 139 GLY C C 1
ATOM 6612 O O . GLY C 1 159 ? -50.981 -55.311 5.238 1.00 13.82 139 GLY C O 1
ATOM 6613 N N . TYR C 1 160 ? -48.964 -55.951 4.487 1.00 11.87 140 TYR C N 1
ATOM 6614 C CA . TYR C 1 160 ? -48.352 -55.907 5.806 1.00 13.31 140 TYR C CA 1
ATOM 6615 C C . TYR C 1 160 ? -48.450 -54.565 6.520 1.00 13.45 140 TYR C C 1
ATOM 6616 O O . TYR C 1 160 ? -48.877 -54.503 7.670 1.00 13.34 140 TYR C O 1
ATOM 6625 N N . VAL C 1 161 ? -48.045 -53.492 5.851 1.00 14.76 141 VAL C N 1
ATOM 6626 C CA . VAL C 1 161 ? -48.077 -52.177 6.485 1.00 16.41 141 VAL C CA 1
ATOM 6627 C C . VAL C 1 161 ? -49.472 -51.791 6.969 1.00 16.09 141 VAL C C 1
ATOM 6628 O O . VAL C 1 161 ? -49.617 -51.168 8.027 1.00 16.82 141 VAL C O 1
ATOM 6632 N N . LYS C 1 162 ? -50.498 -52.163 6.211 1.00 15.99 142 LYS C N 1
ATOM 6633 C CA . LYS C 1 162 ? -51.864 -51.851 6.615 1.00 17.53 142 LYS C CA 1
ATOM 6634 C C . LYS C 1 162 ? -52.199 -52.575 7.914 1.00 15.43 142 LYS C C 1
ATOM 6635 O O . LYS C 1 162 ? -52.746 -51.975 8.838 1.00 16.02 142 LYS C O 1
ATOM 6641 N N . ARG C 1 163 ? -51.874 -53.865 7.985 1.00 13.81 143 ARG C N 1
ATOM 6642 C CA . ARG C 1 163 ? -52.138 -54.646 9.191 1.00 13.02 143 ARG C CA 1
ATOM 6643 C C . ARG C 1 163 ? -51.326 -54.111 10.372 1.00 14.66 143 ARG C C 1
ATOM 6644 O O . ARG C 1 163 ? -51.870 -53.874 11.449 1.00 14.54 143 ARG C O 1
ATOM 6652 N N . ALA C 1 164 ? -50.026 -53.923 10.163 1.00 13.17 144 ALA C N 1
ATOM 6653 C CA . ALA C 1 164 ? -49.139 -53.441 11.220 1.00 14.10 144 ALA C CA 1
ATOM 6654 C C . ALA C 1 164 ? -49.564 -52.081 11.757 1.00 15.18 144 ALA C C 1
ATOM 6655 O O . ALA C 1 164 ? -49.479 -51.831 12.957 1.00 15.57 144 ALA C O 1
ATOM 6657 N N . SER C 1 165 ? -50.015 -51.206 10.864 1.00 15.32 145 SER C N 1
ATOM 6658 C CA . SER C 1 165 ? -50.461 -49.878 11.261 1.00 17.70 145 SER C CA 1
ATOM 6659 C C . SER C 1 165 ? -51.684 -49.969 12.167 1.00 17.35 145 SER C C 1
ATOM 6660 O O . SER C 1 165 ? -51.819 -49.193 13.115 1.00 18.00 145 SER C O 1
ATOM 6663 N N . ALA C 1 166 ? -52.567 -50.923 11.880 1.00 16.00 146 ALA C N 1
ATOM 6664 C CA . ALA C 1 166 ? -53.773 -51.123 12.680 1.00 16.11 146 ALA C CA 1
ATOM 6665 C C . ALA C 1 166 ? -53.409 -51.661 14.064 1.00 16.04 146 ALA C C 1
ATOM 6666 O O . ALA C 1 166 ? -54.001 -51.261 15.069 1.00 14.65 146 ALA C O 1
ATOM 6668 N N . TYR C 1 167 ? -52.438 -52.569 14.121 1.00 13.31 147 TYR C N 1
ATOM 6669 C CA . TYR C 1 167 ? -52.014 -53.115 15.408 1.00 14.11 147 TYR C CA 1
ATOM 6670 C C . TYR C 1 167 ? -51.351 -52.015 16.232 1.00 12.71 147 TYR C C 1
ATOM 6671 O O . TYR C 1 167 ? -51.526 -51.949 17.444 1.00 14.23 147 TYR C O 1
ATOM 6680 N N . TYR C 1 168 ? -50.587 -51.153 15.570 1.00 14.18 148 TYR C N 1
ATOM 6681 C CA . TYR C 1 168 ? -49.917 -50.061 16.266 1.00 14.87 148 TYR C CA 1
ATOM 6682 C C . TYR C 1 168 ? -50.959 -49.162 16.938 1.00 15.84 148 TYR C C 1
ATOM 6683 O O . TYR C 1 168 ? -50.799 -48.764 18.093 1.00 15.88 148 TYR C O 1
ATOM 6692 N N . LYS C 1 169 ? -52.019 -48.834 16.206 1.00 17.21 149 LYS C N 1
ATOM 6693 C CA . LYS C 1 169 ? -53.075 -47.979 16.747 1.00 17.87 149 LYS C CA 1
ATOM 6694 C C . LYS C 1 169 ? -53.758 -48.630 17.945 1.00 18.78 149 LYS C C 1
ATOM 6695 O O . LYS C 1 169 ? -54.281 -47.940 18.821 1.00 18.85 149 LYS C O 1
ATOM 6701 N N . LYS C 1 170 ? -53.744 -49.959 17.988 1.00 16.53 150 LYS C N 1
ATOM 6702 C CA . LYS C 1 170 ? -54.359 -50.688 19.091 1.00 17.21 150 LYS C CA 1
ATOM 6703 C C . LYS C 1 170 ? -53.444 -50.792 20.309 1.00 17.73 150 LYS C C 1
ATOM 6704 O O . LYS C 1 170 ? -53.848 -51.301 21.356 1.00 17.64 150 LYS C O 1
ATOM 6710 N N . GLY C 1 171 ? -52.211 -50.312 20.173 1.00 16.39 151 GLY C N 1
ATOM 6711 C CA . GLY C 1 171 ? -51.292 -50.345 21.295 1.00 15.18 151 GLY C CA 1
ATOM 6712 C C . GLY C 1 171 ? -50.086 -51.256 21.171 1.00 14.57 151 GLY C C 1
ATOM 6713 O O . GLY C 1 171 ? -49.218 -51.245 22.044 1.00 14.86 151 GLY C O 1
ATOM 6714 N N . CYS C 1 172 ? -50.025 -52.051 20.108 1.00 13.74 152 CYS C N 1
ATOM 6715 C CA . CYS C 1 172 ? -48.884 -52.944 19.925 1.00 13.66 152 CYS C CA 1
ATOM 6716 C C . CYS C 1 172 ? -47.651 -52.120 19.565 1.00 13.08 152 CYS C C 1
ATOM 6717 O O . CYS C 1 172 ? -47.744 -51.139 18.821 1.00 12.48 152 CYS C O 1
ATOM 6720 N N . ARG C 1 173 ? -46.497 -52.515 20.095 1.00 13.15 153 ARG C N 1
ATOM 6721 C CA . ARG C 1 173 ? -45.260 -51.794 19.821 1.00 11.37 153 ARG C CA 1
ATOM 6722 C C . ARG C 1 173 ? -44.120 -52.677 19.312 1.00 12.53 153 ARG C C 1
ATOM 6723 O O . ARG C 1 173 ? -43.022 -52.192 19.047 1.00 12.16 153 ARG C O 1
ATOM 6731 N N . PHE C 1 174 ? -44.377 -53.977 19.207 1.00 10.97 154 PHE C N 1
ATOM 6732 C CA . PHE C 1 174 ? -43.393 -54.896 18.646 1.00 10.58 154 PHE C CA 1
ATOM 6733 C C . PHE C 1 174 ? -44.141 -56.047 18.005 1.00 10.43 154 PHE C C 1
ATOM 6734 O O . PHE C 1 174 ? -45.338 -56.236 18.251 1.00 11.72 154 PHE C O 1
ATOM 6742 N N . CYS C 1 175 ? -43.458 -56.793 17.146 1.00 10.14 155 CYS C N 1
ATOM 6743 C CA . CYS C 1 175 ? -44.102 -57.903 16.462 1.00 10.89 155 CYS C CA 1
ATOM 6744 C C . CYS C 1 175 ? -43.160 -59.079 16.311 1.00 11.60 155 CYS C C 1
ATOM 6745 O O . CYS C 1 175 ? -41.979 -58.986 16.641 1.00 11.54 155 CYS C O 1
ATOM 6748 N N . LYS C 1 176 ? -43.693 -60.186 15.807 1.00 11.60 156 LYS C N 1
ATOM 6749 C CA . LYS C 1 176 ? -42.902 -61.389 15.631 1.00 11.26 156 LYS C CA 1
ATOM 6750 C C . LYS C 1 176 ? -43.298 -62.088 14.337 1.00 11.42 156 LYS C C 1
ATOM 6751 O O . LYS C 1 176 ? -44.477 -62.152 13.990 1.00 11.84 156 LYS C O 1
ATOM 6757 N N . TRP C 1 177 ? -42.301 -62.621 13.643 1.00 10.87 157 TRP C N 1
ATOM 6758 C CA . TRP C 1 177 ? -42.506 -63.325 12.379 1.00 10.70 157 TRP C CA 1
ATOM 6759 C C . TRP C 1 177 ? -41.595 -64.543 12.396 1.00 10.49 157 TRP C C 1
ATOM 6760 O O . TRP C 1 177 ? -40.386 -64.423 12.603 1.00 12.49 157 TRP C O 1
ATOM 6771 N N . ARG C 1 178 ? -42.181 -65.712 12.162 1.00 12.33 158 ARG C N 1
ATOM 6772 C CA . ARG C 1 178 ? -41.427 -66.956 12.197 1.00 12.25 158 ARG C CA 1
ATOM 6773 C C . ARG C 1 178 ? -41.238 -67.682 10.872 1.00 10.83 158 ARG C C 1
ATOM 6774 O O . ARG C 1 178 ? -42.192 -67.927 10.135 1.00 11.59 158 ARG C O 1
ATOM 6782 N N . ASN C 1 179 ? -39.985 -67.994 10.570 1.00 10.35 159 ASN C N 1
ATOM 6783 C CA . ASN C 1 179 ? -39.637 -68.777 9.387 1.00 11.16 159 ASN C CA 1
ATOM 6784 C C . ASN C 1 179 ? -38.966 -70.000 9.973 1.00 12.37 159 ASN C C 1
ATOM 6785 O O . ASN C 1 179 ? -38.338 -69.912 11.028 1.00 11.84 159 ASN C O 1
ATOM 6790 N N . VAL C 1 180 ? -39.097 -71.139 9.304 1.00 11.34 160 VAL C N 1
ATOM 6791 C CA . VAL C 1 180 ? -38.483 -72.354 9.811 1.00 12.73 160 VAL C CA 1
ATOM 6792 C C . VAL C 1 180 ? -37.582 -73.013 8.776 1.00 12.02 160 VAL C C 1
ATOM 6793 O O . VAL C 1 180 ? -37.766 -72.847 7.568 1.00 11.24 160 VAL C O 1
ATOM 6797 N N . TYR C 1 181 ? -36.598 -73.752 9.277 1.00 12.43 161 TYR C N 1
ATOM 6798 C CA . TYR C 1 181 ? -35.645 -74.458 8.444 1.00 13.18 161 TYR C CA 1
ATOM 6799 C C . TYR C 1 181 ? -35.587 -75.883 8.976 1.00 14.25 161 TYR C C 1
ATOM 6800 O O . TYR C 1 181 ? -35.390 -76.104 10.174 1.00 15.42 161 TYR C O 1
ATOM 6809 N N . LYS C 1 182 ? -35.780 -76.847 8.085 1.00 14.79 162 LYS C N 1
ATOM 6810 C CA . LYS C 1 182 ? -35.787 -78.245 8.478 1.00 15.77 162 LYS C CA 1
ATOM 6811 C C . LYS C 1 182 ? -34.517 -78.965 8.065 1.00 15.59 162 LYS C C 1
ATOM 6812 O O . LYS C 1 182 ? -34.208 -79.056 6.879 1.00 15.93 162 LYS C O 1
ATOM 6818 N N . ILE C 1 183 ? -33.780 -79.469 9.049 1.00 15.17 163 ILE C N 1
ATOM 6819 C CA . ILE C 1 183 ? -32.553 -80.196 8.769 1.00 15.16 163 ILE C CA 1
ATOM 6820 C C . ILE C 1 183 ? -32.911 -81.597 8.293 1.00 15.90 163 ILE C C 1
ATOM 6821 O O . ILE C 1 183 ? -33.544 -82.372 9.014 1.00 15.86 163 ILE C O 1
ATOM 6826 N N . GLN C 1 184 ? -32.516 -81.916 7.069 1.00 16.31 164 GLN C N 1
ATOM 6827 C CA . GLN C 1 184 ? -32.778 -83.236 6.515 1.00 16.37 164 GLN C CA 1
ATOM 6828 C C . GLN C 1 184 ? -31.467 -83.719 5.919 1.00 16.43 164 GLN C C 1
ATOM 6829 O O . GLN C 1 184 ? -30.838 -83.007 5.134 1.00 15.11 164 GLN C O 1
ATOM 6835 N N . ASN C 1 185 ? -31.040 -84.913 6.312 1.00 17.24 165 ASN C N 1
ATOM 6836 C CA . ASN C 1 185 ? -29.796 -85.471 5.792 1.00 17.23 165 ASN C CA 1
ATOM 6837 C C . ASN C 1 185 ? -28.625 -84.554 6.135 1.00 17.05 165 ASN C C 1
ATOM 6838 O O . ASN C 1 185 ? -27.680 -84.407 5.356 1.00 17.82 165 ASN C O 1
ATOM 6843 N N . GLY C 1 186 ? -28.713 -83.924 7.304 1.00 15.86 166 GLY C N 1
ATOM 6844 C CA . GLY C 1 186 ? -27.660 -83.045 7.776 1.00 16.51 166 GLY C CA 1
ATOM 6845 C C . GLY C 1 186 ? -27.498 -81.718 7.060 1.00 15.91 166 GLY C C 1
ATOM 6846 O O . GLY C 1 186 ? -26.477 -81.051 7.226 1.00 16.88 166 GLY C O 1
ATOM 6847 N N . THR C 1 187 ? -28.497 -81.316 6.283 1.00 15.30 167 THR C N 1
ATOM 6848 C CA . THR C 1 187 ? -28.387 -80.057 5.558 1.00 15.12 167 THR C CA 1
ATOM 6849 C C . THR C 1 187 ? -29.752 -79.442 5.240 1.00 15.14 167 THR C C 1
ATOM 6850 O O . THR C 1 187 ? -30.794 -80.000 5.576 1.00 14.97 167 THR C O 1
ATOM 6854 N N . VAL C 1 188 ? -29.722 -78.276 4.604 1.00 15.30 168 VAL C N 1
ATOM 6855 C CA . VAL C 1 188 ? -30.920 -77.557 4.180 1.00 15.06 168 VAL C CA 1
ATOM 6856 C C . VAL C 1 188 ? -30.582 -77.012 2.791 1.00 14.52 168 VAL C C 1
ATOM 6857 O O . VAL C 1 188 ? -29.411 -76.797 2.483 1.00 16.15 168 VAL C O 1
ATOM 6861 N N . SER C 1 189 ? -31.587 -76.794 1.950 1.00 14.35 169 SER C N 1
ATOM 6862 C CA . SER C 1 189 ? -31.310 -76.298 0.602 1.00 14.39 169 SER C CA 1
ATOM 6863 C C . SER C 1 189 ? -30.971 -74.811 0.598 1.00 15.14 169 SER C C 1
ATOM 6864 O O . SER C 1 189 ? -31.445 -74.053 1.451 1.00 14.93 169 SER C O 1
ATOM 6867 N N . GLU C 1 190 ? -30.146 -74.401 -0.363 1.00 15.28 170 GLU C N 1
ATOM 6868 C CA . GLU C 1 190 ? -29.772 -73.000 -0.495 1.00 16.60 170 GLU C CA 1
ATOM 6869 C C . GLU C 1 190 ? -31.012 -72.186 -0.834 1.00 16.46 170 GLU C C 1
ATOM 6870 O O . GLU C 1 190 ? -31.117 -71.017 -0.463 1.00 15.34 170 GLU C O 1
ATOM 6876 N N . SER C 1 191 ? -31.951 -72.812 -1.541 1.00 16.25 171 SER C N 1
ATOM 6877 C CA . SER C 1 191 ? -33.196 -7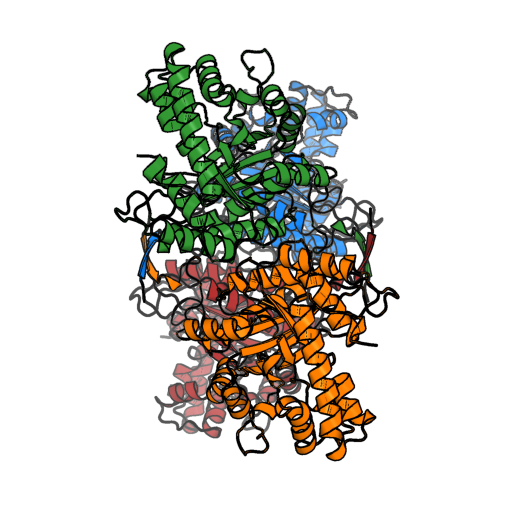2.143 -1.910 1.00 15.15 171 SER C CA 1
ATOM 6878 C C . SER C 1 191 ? -33.911 -71.671 -0.650 1.00 14.64 171 SER C C 1
ATOM 6879 O O . SER C 1 191 ? -34.416 -70.552 -0.595 1.00 15.74 171 SER C O 1
ATOM 6882 N N . ALA C 1 192 ? -33.959 -72.532 0.362 1.00 12.82 172 ALA C N 1
ATOM 6883 C CA . ALA C 1 192 ? -34.613 -72.186 1.616 1.00 13.23 172 ALA C CA 1
ATOM 6884 C C . ALA C 1 192 ? -33.790 -71.156 2.374 1.00 12.15 172 ALA C C 1
ATOM 6885 O O . ALA C 1 192 ? -34.329 -70.187 2.915 1.00 12.39 172 ALA C O 1
ATOM 6887 N N . VAL C 1 193 ? -32.480 -71.370 2.421 1.00 11.63 173 VAL C N 1
ATOM 6888 C CA . VAL C 1 193 ? -31.602 -70.450 3.127 1.00 12.54 173 VAL C CA 1
ATOM 6889 C C . VAL C 1 193 ? -31.735 -69.026 2.600 1.00 13.48 173 VAL C C 1
ATOM 6890 O O . VAL C 1 193 ? -31.861 -68.084 3.383 1.00 14.25 173 VAL C O 1
ATOM 6894 N N . ARG C 1 194 ? -31.717 -68.873 1.280 1.00 12.01 174 ARG C N 1
ATOM 6895 C CA . ARG C 1 194 ? -31.820 -67.550 0.666 1.00 13.88 174 ARG C CA 1
ATOM 6896 C C . ARG C 1 194 ? -33.213 -66.940 0.747 1.00 13.06 174 ARG C C 1
ATOM 6897 O O . ARG C 1 194 ? -33.379 -65.790 1.161 1.00 13.43 174 ARG C O 1
ATOM 6905 N N . PHE C 1 195 ? -34.215 -67.707 0.337 1.00 11.84 175 PHE C N 1
ATOM 6906 C CA . PHE C 1 195 ? -35.582 -67.205 0.328 1.00 12.59 175 PHE C CA 1
ATOM 6907 C C . PHE C 1 195 ? -36.123 -66.799 1.690 1.00 13.17 175 PHE C C 1
ATOM 6908 O O . PHE C 1 195 ? -36.699 -65.721 1.840 1.00 12.27 175 PHE C O 1
ATOM 6916 N N . ASN C 1 196 ? -35.956 -67.657 2.689 1.00 11.25 176 ASN C N 1
ATOM 6917 C CA . ASN C 1 196 ? -36.467 -67.325 4.007 1.00 10.86 176 ASN C CA 1
ATOM 6918 C C . ASN C 1 196 ? -35.735 -66.144 4.640 1.00 9.44 176 ASN C C 1
ATOM 6919 O O . ASN C 1 196 ? -36.328 -65.386 5.397 1.00 9.44 176 ASN C O 1
ATOM 6924 N N . ALA C 1 197 ? -34.451 -65.980 4.333 1.00 11.06 177 ALA C N 1
ATOM 6925 C CA . ALA C 1 197 ? -33.703 -64.849 4.878 1.00 10.32 177 ALA C CA 1
ATOM 6926 C C . ALA C 1 197 ? -34.276 -63.572 4.259 1.00 12.10 177 ALA C C 1
ATOM 6927 O O . ALA C 1 197 ? -34.482 -62.561 4.939 1.00 12.02 177 ALA C O 1
ATOM 6929 N N . GLU C 1 198 ? -34.549 -63.636 2.963 1.00 10.95 178 GLU C N 1
ATOM 6930 C CA . GLU C 1 198 ? -35.096 -62.493 2.243 1.00 14.15 178 GLU C CA 1
ATOM 6931 C C . GLU C 1 198 ? -36.466 -62.112 2.806 1.00 12.87 178 GLU C C 1
ATOM 6932 O O . GLU C 1 198 ? -36.797 -60.928 2.910 1.00 13.33 178 GLU C O 1
ATOM 6938 N N . THR C 1 199 ? -37.262 -63.119 3.157 1.00 11.73 179 THR C N 1
ATOM 6939 C CA . THR C 1 199 ? -38.586 -62.889 3.730 1.00 10.60 179 THR C CA 1
ATOM 6940 C C . THR C 1 199 ? -38.453 -62.177 5.077 1.00 11.22 179 THR C C 1
ATOM 6941 O O . THR C 1 199 ? -39.124 -61.176 5.330 1.00 11.42 179 THR C O 1
ATOM 6945 N N . LEU C 1 200 ? -37.575 -62.692 5.935 1.00 10.58 180 LEU C N 1
ATOM 6946 C CA . LEU C 1 200 ? -37.376 -62.096 7.259 1.00 10.46 180 LEU C CA 1
ATOM 6947 C C . LEU C 1 200 ? -36.864 -60.663 7.182 1.00 11.15 180 LEU C C 1
ATOM 6948 O O . LEU C 1 200 ? -37.283 -59.799 7.958 1.00 11.37 180 LEU C O 1
ATOM 6953 N N . ALA C 1 201 ? -35.967 -60.403 6.237 1.00 11.36 181 ALA C N 1
ATOM 6954 C CA . ALA C 1 201 ? -35.399 -59.069 6.091 1.00 12.14 181 ALA C CA 1
ATOM 6955 C C . ALA C 1 201 ? -36.456 -58.060 5.655 1.00 12.85 181 ALA C C 1
ATOM 6956 O O . ALA C 1 201 ? -36.536 -56.960 6.202 1.00 13.66 181 ALA C O 1
ATOM 6958 N N . ARG C 1 202 ? -37.275 -58.438 4.681 1.00 11.76 182 ARG C N 1
ATOM 6959 C CA . ARG C 1 202 ? -38.326 -57.545 4.202 1.00 11.49 182 ARG C CA 1
ATOM 6960 C C . ARG C 1 202 ? -39.330 -57.303 5.333 1.00 11.85 182 ARG C C 1
ATOM 6961 O O . ARG C 1 202 ? -39.797 -56.178 5.539 1.00 10.54 182 ARG C O 1
ATOM 6969 N N . TYR C 1 203 ? -39.655 -58.362 6.072 1.00 11.01 183 TYR C N 1
ATOM 6970 C CA . TYR C 1 203 ? -40.567 -58.250 7.201 1.00 10.87 183 TYR C CA 1
ATOM 6971 C C . TYR C 1 203 ? -40.029 -57.254 8.227 1.00 10.25 183 TYR C C 1
ATOM 6972 O O . TYR C 1 203 ? -40.783 -56.442 8.758 1.00 11.53 183 TYR C O 1
ATOM 6981 N N . ALA C 1 204 ? -38.728 -57.306 8.502 1.00 10.20 184 ALA C N 1
ATOM 6982 C CA . ALA C 1 204 ? -38.144 -56.399 9.492 1.00 11.53 184 ALA C CA 1
ATOM 6983 C C . ALA C 1 204 ? -38.293 -54.938 9.085 1.00 12.28 184 ALA C C 1
ATOM 6984 O O . ALA C 1 204 ? -38.646 -54.088 9.912 1.00 12.23 184 ALA C O 1
ATOM 6986 N N . ILE C 1 205 ? -38.022 -54.654 7.816 1.00 12.23 185 ILE C N 1
ATOM 6987 C CA . ILE C 1 205 ? -38.125 -53.298 7.285 1.00 14.96 185 ILE C CA 1
ATOM 6988 C C . ILE C 1 205 ? -39.562 -52.778 7.348 1.00 13.46 185 ILE C C 1
ATOM 6989 O O . ILE C 1 205 ? -39.803 -51.654 7.797 1.00 14.20 185 ILE C O 1
ATOM 6994 N N . LEU C 1 206 ? -40.517 -53.588 6.902 1.00 11.92 186 LEU C N 1
ATOM 6995 C CA . LEU C 1 206 ? -41.914 -53.165 6.918 1.00 12.20 186 LEU C CA 1
ATOM 6996 C C . LEU C 1 206 ? -42.410 -52.926 8.340 1.00 12.75 186 LEU C C 1
ATOM 6997 O O . LEU C 1 206 ? -43.219 -52.027 8.581 1.00 12.33 186 LEU C O 1
ATOM 7002 N N . SER C 1 207 ? -41.918 -53.724 9.284 1.00 11.80 187 SER C N 1
ATOM 7003 C CA . SER C 1 207 ? -42.311 -53.577 10.678 1.00 12.00 187 SER C CA 1
ATOM 7004 C C . SER C 1 207 ? -41.779 -52.258 11.225 1.00 12.78 187 SER C C 1
ATOM 7005 O O . SER C 1 207 ? -42.515 -51.492 11.845 1.00 13.01 187 SER C O 1
ATOM 7008 N N . GLN C 1 208 ? -40.499 -51.987 10.990 1.00 13.11 188 GLN C N 1
ATOM 7009 C CA . GLN C 1 208 ? -39.916 -50.751 11.488 1.00 13.63 188 GLN C CA 1
ATOM 7010 C C . GLN C 1 208 ? -40.592 -49.522 10.884 1.00 13.87 188 GLN C C 1
ATOM 7011 O O . GLN C 1 208 ? -40.782 -48.514 11.567 1.00 15.24 188 GLN C O 1
ATOM 7017 N N . MET C 1 209 ? -40.980 -49.612 9.616 1.00 14.36 189 MET C N 1
ATOM 7018 C CA . MET C 1 209 ? -41.662 -48.498 8.956 1.00 16.25 189 MET C CA 1
ATOM 7019 C C . MET C 1 209 ? -43.043 -48.276 9.569 1.00 17.04 189 MET C C 1
ATOM 7020 O O . MET C 1 209 ? -43.587 -47.169 9.512 1.00 17.51 189 MET C O 1
ATOM 7025 N N . SER C 1 210 ? -43.603 -49.336 10.149 1.00 15.84 190 SER C N 1
ATOM 7026 C CA . SER C 1 210 ? -44.931 -49.295 10.766 1.00 16.55 190 SER C CA 1
ATOM 7027 C C . SER C 1 210 ? -44.912 -48.973 12.258 1.00 15.55 190 SER C C 1
ATOM 7028 O O . SER C 1 210 ? -45.967 -48.900 12.899 1.00 17.05 190 SER C O 1
ATOM 7031 N N . GLY C 1 211 ? -43.718 -48.798 12.815 1.00 14.72 191 GLY C N 1
ATOM 7032 C CA . GLY C 1 211 ? -43.611 -48.480 14.228 1.00 13.67 191 GLY C CA 1
ATOM 7033 C C . GLY C 1 211 ? -43.568 -49.665 15.176 1.00 13.86 191 GLY C C 1
ATOM 7034 O O . GLY C 1 211 ? -43.762 -49.501 16.381 1.00 13.07 191 GLY C O 1
ATOM 7035 N N . LEU C 1 212 ? -43.316 -50.860 14.649 1.00 13.25 192 LEU C N 1
ATOM 7036 C CA . LEU C 1 212 ? -43.243 -52.050 15.495 1.00 11.90 192 LEU C CA 1
ATOM 7037 C C . LEU C 1 212 ? -41.838 -52.640 15.471 1.00 13.06 192 LEU C C 1
ATOM 7038 O O . LEU C 1 212 ? -41.280 -52.878 14.398 1.00 12.38 192 LEU C O 1
ATOM 7043 N N . VAL C 1 213 ? -41.265 -52.866 16.651 1.00 11.66 193 VAL C N 1
ATOM 7044 C CA . VAL C 1 213 ? -39.938 -53.469 16.736 1.00 11.15 193 VAL C CA 1
ATOM 7045 C C . VAL C 1 213 ? -40.084 -54.908 16.257 1.00 11.09 193 VAL C C 1
ATOM 7046 O O . VAL C 1 213 ? -40.864 -55.680 16.817 1.00 10.25 193 VAL C O 1
ATOM 7050 N N . PRO C 1 214 ? -39.332 -55.290 15.217 1.00 11.53 194 PRO C N 1
ATOM 7051 C CA . PRO C 1 214 ? -39.461 -56.665 14.737 1.00 12.32 194 PRO C CA 1
ATOM 7052 C C . PRO C 1 214 ? -38.600 -57.698 15.448 1.00 11.73 194 PRO C C 1
ATOM 7053 O O . PRO C 1 214 ? -37.409 -57.479 15.685 1.00 13.97 194 PRO C O 1
ATOM 7057 N N . ILE C 1 215 ? -39.229 -58.807 15.817 1.00 13.00 195 ILE C N 1
ATOM 7058 C CA . ILE C 1 215 ? -38.521 -59.926 16.422 1.00 12.42 195 ILE C CA 1
ATOM 7059 C C . ILE C 1 215 ? -38.391 -60.874 15.232 1.00 13.17 195 ILE C C 1
ATOM 7060 O O . ILE C 1 215 ? -39.387 -61.409 14.739 1.00 13.58 195 ILE C O 1
ATOM 7065 N N . VAL C 1 216 ? -37.164 -61.035 14.761 1.00 11.78 196 VAL C N 1
ATOM 7066 C CA . VAL C 1 216 ? -36.844 -61.879 13.620 1.00 12.96 196 VAL C CA 1
ATOM 7067 C C . VAL C 1 216 ? -36.601 -63.296 14.124 1.00 11.99 196 VAL C C 1
ATOM 7068 O O . VAL C 1 216 ? -35.659 -63.533 14.875 1.00 11.67 196 VAL C O 1
ATOM 7072 N N . GLU C 1 217 ? -37.448 -64.234 13.711 1.00 11.96 197 GLU C N 1
ATOM 7073 C CA . GLU C 1 217 ? -37.307 -65.612 14.166 1.00 12.28 197 GLU C CA 1
ATOM 7074 C C . GLU C 1 217 ? -36.953 -66.625 13.082 1.00 12.88 197 GLU C C 1
ATOM 7075 O O . GLU C 1 217 ? -37.825 -67.082 12.347 1.00 12.18 197 GLU C O 1
ATOM 7081 N N . PRO C 1 218 ? -35.660 -66.969 12.956 1.00 12.65 198 PRO C N 1
ATOM 7082 C CA . PRO C 1 218 ? -35.221 -67.949 11.958 1.00 11.86 198 PRO C CA 1
ATOM 7083 C C . PRO C 1 218 ? -34.997 -69.242 12.742 1.00 12.29 198 PRO C C 1
ATOM 7084 O O . PRO C 1 218 ? -33.904 -69.503 13.244 1.00 13.54 198 PRO C O 1
ATOM 7088 N N . GLU C 1 219 ? -36.050 -70.036 12.870 1.00 11.97 199 GLU C N 1
ATOM 7089 C CA . GLU C 1 219 ? -35.944 -71.259 13.644 1.00 11.65 199 GLU C CA 1
ATOM 7090 C C . GLU C 1 219 ? -35.436 -72.482 12.911 1.00 12.23 199 GLU C C 1
ATOM 7091 O O . GLU C 1 219 ? -36.097 -72.989 12.011 1.00 12.38 199 GLU C O 1
ATOM 7097 N N . VAL C 1 220 ? -34.256 -72.951 13.298 1.00 12.02 200 VAL C N 1
ATOM 7098 C CA . VAL C 1 220 ? -33.732 -74.184 12.729 1.00 13.17 200 VAL C CA 1
ATOM 7099 C C . VAL C 1 220 ? -34.392 -75.196 13.663 1.00 14.14 200 VAL C C 1
ATOM 7100 O O . VAL C 1 220 ? -34.081 -75.254 14.857 1.00 15.59 200 VAL C O 1
ATOM 7104 N N . MET C 1 221 ? -35.332 -75.966 13.125 1.00 15.85 201 MET C N 1
ATOM 7105 C CA . MET C 1 221 ? -36.084 -76.925 13.924 1.00 16.14 201 MET C CA 1
ATOM 7106 C C . MET C 1 221 ? -35.293 -78.066 14.553 1.00 17.41 201 MET C C 1
ATOM 7107 O O . MET C 1 221 ? -34.317 -78.564 13.995 1.00 16.54 201 MET C O 1
ATOM 7112 N N . ILE C 1 222 ? -35.734 -78.468 15.739 1.00 17.69 202 ILE C N 1
ATOM 7113 C CA . ILE C 1 222 ? -35.090 -79.539 16.492 1.00 19.10 202 ILE C CA 1
ATOM 7114 C C . ILE C 1 222 ? -35.408 -80.913 15.893 1.00 19.89 202 ILE C C 1
ATOM 7115 O O . ILE C 1 222 ? -34.709 -81.892 16.157 1.00 18.63 202 ILE C O 1
ATOM 7120 N N . ASP C 1 223 ? -36.459 -80.973 15.080 1.00 20.08 203 ASP C N 1
ATOM 7121 C CA . ASP C 1 223 ? -36.885 -82.222 14.449 1.00 22.78 203 ASP C CA 1
ATOM 7122 C C . ASP C 1 223 ? -35.754 -82.939 13.713 1.00 21.60 203 ASP C C 1
ATOM 7123 O O . ASP C 1 223 ? -34.976 -82.316 12.992 1.00 20.36 203 ASP C O 1
ATOM 7128 N N . GLY C 1 224 ? -35.663 -84.253 13.899 1.00 19.80 204 GLY C N 1
ATOM 7129 C CA . GLY C 1 224 ? -34.626 -85.010 13.222 1.00 18.92 204 GLY C CA 1
ATOM 7130 C C . GLY C 1 224 ? -33.688 -85.785 14.124 1.00 20.27 204 GLY C C 1
ATOM 7131 O O . GLY C 1 224 ? -33.735 -85.668 15.349 1.00 19.24 204 GLY C O 1
ATOM 7132 N N . LYS C 1 225 ? -32.820 -86.578 13.508 1.00 20.32 205 LYS C N 1
ATOM 7133 C CA . LYS C 1 225 ? -31.871 -87.394 14.254 1.00 22.05 205 LYS C CA 1
ATOM 7134 C C . LYS C 1 225 ? -30.454 -86.833 14.225 1.00 21.26 205 LYS C C 1
ATOM 7135 O O . LYS C 1 225 ? -29.512 -87.500 14.645 1.00 23.07 205 LYS C O 1
ATOM 7141 N N . HIS C 1 226 ? -30.303 -85.607 13.735 1.00 20.75 206 HIS C N 1
ATOM 7142 C CA . HIS C 1 226 ? -28.989 -84.973 13.655 1.00 18.48 206 HIS C CA 1
ATOM 7143 C C . HIS C 1 226 ? -28.393 -84.718 15.038 1.00 18.92 206 HIS C C 1
ATOM 7144 O O . HIS C 1 226 ? -29.122 -84.659 16.032 1.00 17.04 206 HIS C O 1
ATOM 7151 N N . ASP C 1 227 ? -27.070 -84.571 15.097 1.00 17.06 207 ASP C N 1
ATOM 7152 C CA . ASP C 1 227 ? -26.399 -84.294 16.361 1.00 17.72 207 ASP C CA 1
ATOM 7153 C C . ASP C 1 227 ? -26.203 -82.791 16.543 1.00 17.31 207 ASP C C 1
ATOM 7154 O O . ASP C 1 227 ? -26.601 -81.996 15.685 1.00 17.19 207 ASP C O 1
ATOM 7159 N N . ILE C 1 228 ? -25.585 -82.398 17.651 1.00 17.40 208 ILE C N 1
ATOM 7160 C CA . ILE C 1 228 ? -25.391 -80.980 17.935 1.00 17.14 208 ILE C CA 1
ATOM 7161 C C . ILE C 1 228 ? -24.436 -80.267 16.977 1.00 19.23 208 ILE C C 1
ATOM 7162 O O . ILE C 1 228 ? -24.611 -79.083 16.697 1.00 16.62 208 ILE C O 1
ATOM 7167 N N . ASP C 1 229 ? -23.432 -80.974 16.466 1.00 18.16 209 ASP C N 1
ATOM 7168 C CA . ASP C 1 229 ? -22.499 -80.350 15.532 1.00 20.26 209 ASP C CA 1
ATOM 7169 C C . ASP C 1 229 ? -23.222 -79.958 14.242 1.00 18.34 209 ASP C C 1
ATOM 7170 O O . ASP C 1 229 ? -22.934 -78.918 13.648 1.00 19.68 209 ASP C O 1
ATOM 7175 N N . THR C 1 230 ? -24.161 -80.796 13.816 1.00 17.68 210 THR C N 1
ATOM 7176 C CA . THR C 1 230 ? -24.933 -80.523 12.609 1.00 17.83 210 THR C CA 1
ATOM 7177 C C . THR C 1 230 ? -25.844 -79.322 12.855 1.00 17.41 210 THR C C 1
ATOM 7178 O O . THR C 1 230 ? -25.959 -78.434 12.005 1.00 15.19 210 THR C O 1
ATOM 7182 N N . CYS C 1 231 ? -26.487 -79.283 14.019 1.00 15.30 211 CYS C N 1
ATOM 7183 C CA . CYS C 1 231 ? -27.348 -78.149 14.336 1.00 15.25 211 CYS C CA 1
ATOM 7184 C C . CYS C 1 231 ? -26.494 -76.874 14.327 1.00 15.62 211 CYS C C 1
ATOM 7185 O O . CYS C 1 231 ? -26.933 -75.827 13.856 1.00 14.79 211 CYS C O 1
ATOM 7188 N N . GLN C 1 232 ? -25.265 -76.972 14.832 1.00 14.45 212 GLN C N 1
ATOM 7189 C CA . GLN C 1 232 ? -24.368 -75.820 14.874 1.00 14.38 212 GLN C CA 1
ATOM 7190 C C . GLN C 1 232 ? -24.061 -75.308 13.465 1.00 14.22 212 GLN C C 1
ATOM 7191 O O . GLN C 1 232 ? -24.217 -74.120 13.178 1.00 13.68 212 GLN C O 1
ATOM 7197 N N . ARG C 1 233 ? -23.638 -76.214 12.585 1.00 13.49 213 ARG C N 1
ATOM 7198 C CA . ARG C 1 233 ? -23.295 -75.857 11.211 1.00 15.01 213 ARG C CA 1
ATOM 7199 C C . ARG C 1 233 ? -24.484 -75.276 10.455 1.00 13.64 213 ARG C C 1
ATOM 7200 O O . ARG C 1 233 ? -24.359 -74.253 9.779 1.00 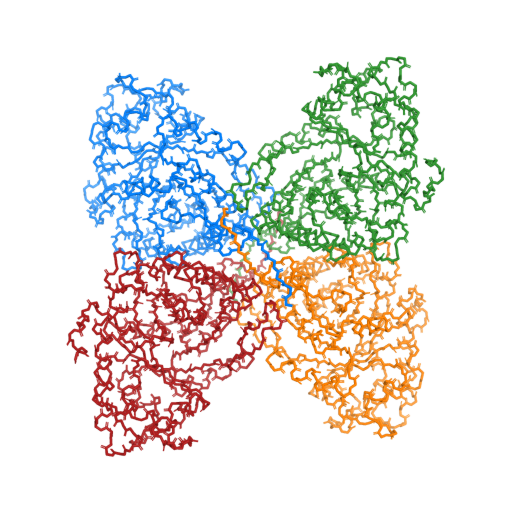14.79 213 ARG C O 1
ATOM 7208 N N . VAL C 1 234 ? -25.635 -75.928 10.554 1.00 12.55 214 VAL C N 1
ATOM 7209 C CA . VAL C 1 234 ? -26.817 -75.432 9.856 1.00 13.04 214 VAL C CA 1
ATOM 7210 C C . VAL C 1 234 ? -27.280 -74.092 10.433 1.00 13.23 214 VAL C C 1
ATOM 7211 O O . VAL C 1 234 ? -27.614 -73.176 9.681 1.00 12.36 214 VAL C O 1
ATOM 7215 N N . SER C 1 235 ? -27.291 -73.969 11.759 1.00 13.93 215 SER C N 1
ATOM 7216 C CA . SER C 1 235 ? -27.714 -72.712 12.371 1.00 13.41 215 SER C CA 1
ATOM 7217 C C . SER C 1 235 ? -26.800 -71.563 11.957 1.00 13.35 215 SER C C 1
ATOM 7218 O O . SER C 1 235 ? -27.278 -70.487 11.600 1.00 13.21 215 SER C O 1
ATOM 7221 N N . GLU C 1 236 ? -25.489 -71.783 11.984 1.00 13.11 216 GLU C N 1
ATOM 7222 C CA . GLU C 1 236 ? -24.572 -70.717 11.606 1.00 13.09 216 GLU C CA 1
ATOM 7223 C C . GLU C 1 236 ? -24.812 -70.285 10.156 1.00 12.87 216 GLU C C 1
ATOM 7224 O O . GLU C 1 236 ? -24.832 -69.094 9.851 1.00 14.42 216 GLU C O 1
ATOM 7230 N N . HIS C 1 237 ? -25.021 -71.258 9.275 1.00 12.40 217 HIS C N 1
ATOM 7231 C CA . HIS C 1 237 ? -25.250 -70.993 7.855 1.00 14.19 217 HIS C CA 1
ATOM 7232 C C . HIS C 1 237 ? -26.553 -70.222 7.636 1.00 13.50 217 HIS C C 1
ATOM 7233 O O . HIS C 1 237 ? -26.592 -69.237 6.894 1.00 12.49 217 HIS C O 1
ATOM 7240 N N . VAL C 1 238 ? -27.616 -70.677 8.287 1.00 12.35 218 VAL C N 1
ATOM 7241 C CA . VAL C 1 238 ? -28.921 -70.033 8.176 1.00 11.16 218 VAL C CA 1
ATOM 7242 C C . VAL C 1 238 ? -28.891 -68.608 8.745 1.00 11.36 218 VAL C C 1
ATOM 7243 O O . VAL C 1 238 ? -29.307 -67.653 8.081 1.00 10.05 218 VAL C O 1
ATOM 7247 N N . TRP C 1 239 ? -28.383 -68.459 9.961 1.00 10.78 219 TRP C N 1
ATOM 7248 C CA . TRP C 1 239 ? -28.338 -67.142 10.591 1.00 12.11 219 TRP C CA 1
ATOM 7249 C C . TRP C 1 239 ? -27.456 -66.143 9.855 1.00 12.23 219 TRP C C 1
ATOM 7250 O O . TRP C 1 239 ? -27.787 -64.960 9.787 1.00 13.16 219 TRP C O 1
ATOM 7261 N N . ARG C 1 240 ? -26.341 -66.612 9.296 1.00 11.30 220 ARG C N 1
ATOM 7262 C CA . ARG C 1 240 ? -25.435 -65.729 8.571 1.00 12.81 220 ARG C CA 1
ATOM 7263 C C . ARG C 1 240 ? -26.146 -65.088 7.384 1.00 12.56 220 ARG C C 1
ATOM 7264 O O . ARG C 1 240 ? -25.946 -63.909 7.099 1.00 12.74 220 ARG C O 1
ATOM 7272 N N . GLU C 1 241 ? -26.980 -65.863 6.695 1.00 11.96 221 GLU C N 1
ATOM 7273 C CA . GLU C 1 241 ? -27.702 -65.335 5.538 1.00 13.58 221 GLU C CA 1
ATOM 7274 C C . GLU C 1 241 ? -28.813 -64.383 5.971 1.00 12.18 221 GLU C C 1
ATOM 7275 O O . GLU C 1 241 ? -29.127 -63.427 5.259 1.00 11.80 221 GLU C O 1
ATOM 7281 N N . VAL C 1 242 ? -29.415 -64.643 7.130 1.00 11.33 222 VAL C N 1
ATOM 7282 C CA . VAL C 1 242 ? -30.453 -63.753 7.640 1.00 11.89 222 VAL C CA 1
ATOM 7283 C C . VAL C 1 242 ? -29.803 -62.394 7.885 1.00 11.47 222 VAL C C 1
ATOM 7284 O O . VAL C 1 242 ? -30.347 -61.356 7.511 1.00 11.16 222 VAL C O 1
ATOM 7288 N N . VAL C 1 243 ? -28.626 -62.402 8.505 1.00 12.16 223 VAL C N 1
ATOM 7289 C CA . VAL C 1 243 ? -27.908 -61.154 8.766 1.00 12.86 223 VAL C CA 1
ATOM 7290 C C . VAL C 1 243 ? -27.554 -60.463 7.450 1.00 11.70 223 VAL C C 1
ATOM 7291 O O . VAL C 1 243 ? -27.690 -59.243 7.320 1.00 11.79 223 VAL C O 1
ATOM 7295 N N . ALA C 1 244 ? -27.095 -61.245 6.475 1.00 10.67 224 ALA C N 1
ATOM 7296 C CA . ALA C 1 244 ? -26.736 -60.698 5.170 1.00 12.49 224 ALA C CA 1
ATOM 7297 C C . ALA C 1 244 ? -27.923 -59.981 4.529 1.00 12.82 224 ALA C C 1
ATOM 7298 O O . ALA C 1 244 ? -27.774 -58.895 3.966 1.00 13.23 224 ALA C O 1
ATOM 7300 N N . ALA C 1 245 ? -29.098 -60.596 4.613 1.00 11.94 225 ALA C N 1
ATOM 7301 C CA . ALA C 1 245 ? -30.310 -60.021 4.038 1.00 11.87 225 ALA C CA 1
ATOM 7302 C C . ALA C 1 245 ? -30.733 -58.757 4.784 1.00 13.00 225 ALA C C 1
ATOM 7303 O O . ALA C 1 245 ? -31.165 -57.780 4.165 1.00 13.32 225 ALA C O 1
ATOM 7305 N N . LEU C 1 246 ? -30.619 -58.778 6.110 1.00 11.75 226 LEU C N 1
ATOM 7306 C CA . LEU C 1 246 ? -30.983 -57.611 6.911 1.00 12.78 226 LEU C CA 1
ATOM 7307 C C . LEU C 1 246 ? -30.082 -56.430 6.550 1.00 13.43 226 LEU C C 1
ATOM 7308 O O . LEU C 1 246 ? -30.540 -55.287 6.485 1.00 14.35 226 LEU C O 1
ATOM 7313 N N . GLN C 1 247 ? -28.804 -56.707 6.310 1.00 13.40 227 GLN C N 1
ATOM 7314 C CA . GLN C 1 247 ? -27.862 -55.656 5.938 1.00 14.58 227 GLN C CA 1
ATOM 7315 C C . GLN C 1 247 ? -28.240 -55.091 4.566 1.00 15.83 227 GLN C C 1
ATOM 7316 O O . GLN C 1 247 ? -28.204 -53.882 4.355 1.00 14.70 227 GLN C O 1
ATOM 7322 N N . ARG C 1 248 ? -28.610 -55.965 3.632 1.00 14.15 228 ARG C N 1
ATOM 7323 C CA . ARG C 1 248 ? -28.985 -55.517 2.294 1.00 15.31 228 ARG C CA 1
ATOM 7324 C C . ARG C 1 248 ? -30.234 -54.649 2.292 1.00 15.12 228 ARG C C 1
ATOM 7325 O O . ARG C 1 248 ? -30.357 -53.737 1.477 1.00 16.43 228 ARG C O 1
ATOM 7333 N N . HIS C 1 249 ? -31.163 -54.937 3.196 1.00 13.11 229 HIS C N 1
ATOM 7334 C CA . HIS C 1 249 ? -32.401 -54.173 3.276 1.00 15.59 229 HIS C CA 1
ATOM 7335 C C . HIS C 1 249 ? -32.281 -52.926 4.150 1.00 15.93 229 HIS C C 1
ATOM 7336 O O . HIS C 1 249 ? -33.242 -52.172 4.301 1.00 17.70 229 HIS C O 1
ATOM 7343 N N . GLY C 1 250 ? -31.095 -52.718 4.718 1.00 17.01 230 GLY C N 1
ATOM 7344 C CA . GLY C 1 250 ? -30.852 -51.548 5.546 1.00 15.91 230 GLY C CA 1
ATOM 7345 C C . GLY C 1 250 ? -31.625 -51.460 6.848 1.00 17.30 230 GLY C C 1
ATOM 7346 O O . GLY C 1 250 ? -32.094 -50.384 7.222 1.00 16.36 230 GLY C O 1
ATOM 7347 N N . VAL C 1 251 ? -31.746 -52.582 7.552 1.00 14.77 231 VAL C N 1
ATOM 7348 C CA . VAL C 1 251 ? -32.469 -52.610 8.819 1.00 15.12 231 VAL C CA 1
ATOM 7349 C C . VAL C 1 251 ? -31.817 -51.696 9.858 1.00 14.30 231 VAL C C 1
ATOM 7350 O O . VAL C 1 251 ? -30.620 -51.424 9.795 1.00 14.06 231 VAL C O 1
ATOM 7354 N N . ILE C 1 252 ? -32.614 -51.206 10.800 1.00 13.10 232 ILE C N 1
ATOM 7355 C CA . ILE C 1 252 ? -32.086 -50.381 11.886 1.00 13.14 232 ILE C CA 1
ATOM 7356 C C . ILE C 1 252 ? -31.730 -51.397 12.973 1.00 11.85 232 ILE C C 1
ATOM 7357 O O . ILE C 1 252 ? -32.609 -51.913 13.658 1.00 12.86 232 ILE C O 1
ATOM 7362 N N . TRP C 1 253 ? -30.445 -51.704 13.111 1.00 13.53 233 TRP C N 1
ATOM 7363 C CA . TRP C 1 253 ? -30.009 -52.693 14.092 1.00 14.33 233 TRP C CA 1
ATOM 7364 C C . TRP C 1 253 ? -30.383 -52.391 15.536 1.00 13.50 233 TRP C C 1
ATOM 7365 O O . TRP C 1 253 ? -30.737 -53.296 16.286 1.00 14.91 233 TRP C O 1
ATOM 7376 N N . GLU C 1 254 ? -30.303 -51.129 15.938 1.00 15.09 234 GLU C N 1
ATOM 7377 C CA . GLU C 1 254 ? -30.643 -50.791 17.312 1.00 17.50 234 GLU C CA 1
ATOM 7378 C C . GLU C 1 254 ? -32.138 -50.902 17.598 1.00 17.16 234 GLU C C 1
ATOM 7379 O O . GLU C 1 254 ? -32.565 -50.729 18.740 1.00 17.25 234 GLU C O 1
ATOM 7385 N N . GLY C 1 255 ? -32.924 -51.211 16.569 1.00 15.85 235 GLY C N 1
ATOM 7386 C CA . GLY C 1 255 ? -34.360 -51.333 16.748 1.00 14.80 235 GLY C CA 1
ATOM 7387 C C . GLY C 1 255 ? -34.961 -52.684 16.388 1.00 15.09 235 GLY C C 1
ATOM 7388 O O . GLY C 1 255 ? -36.119 -52.760 15.980 1.00 13.41 235 GLY C O 1
ATOM 7389 N N . CYS C 1 256 ? -34.190 -53.757 16.520 1.00 14.32 236 CYS C N 1
ATOM 7390 C CA . CYS C 1 256 ? -34.725 -55.077 16.216 1.00 14.63 236 CYS C CA 1
ATOM 7391 C C . CYS C 1 256 ? -34.196 -56.115 17.192 1.00 14.54 236 CYS C C 1
ATOM 7392 O O . CYS C 1 256 ? -33.237 -55.863 17.915 1.00 14.83 236 CYS C O 1
ATOM 7395 N N . LEU C 1 257 ? -34.840 -57.276 17.213 1.00 13.64 237 LEU C N 1
ATOM 7396 C CA . LEU C 1 257 ? -34.451 -58.367 18.099 1.00 12.48 237 LEU C CA 1
ATOM 7397 C C . LEU C 1 257 ? -34.432 -59.672 17.323 1.00 13.38 237 LEU C C 1
ATOM 7398 O O . LEU C 1 257 ? -35.103 -59.801 16.304 1.00 13.08 237 LEU C O 1
ATOM 7403 N N . LEU C 1 258 ? -33.670 -60.641 17.818 1.00 12.97 238 LEU C N 1
ATOM 7404 C CA . LEU C 1 258 ? -33.597 -61.946 17.178 1.00 12.95 238 LEU C CA 1
ATOM 7405 C C . LEU C 1 258 ? -34.227 -62.975 18.111 1.00 13.20 238 LEU C C 1
ATOM 7406 O O . LEU C 1 258 ? -34.101 -62.873 19.332 1.00 13.84 238 LEU C O 1
ATOM 7411 N N . LYS C 1 259 ? -34.928 -63.946 17.534 1.00 11.78 239 LYS C N 1
ATOM 7412 C CA . LYS C 1 259 ? -35.535 -65.032 18.302 1.00 11.90 239 LYS C CA 1
ATOM 7413 C C . LYS C 1 259 ? -35.087 -66.312 17.607 1.00 12.30 239 LYS C C 1
ATOM 7414 O O . LYS C 1 259 ? -35.802 -66.872 16.780 1.00 12.59 239 LYS C O 1
ATOM 7420 N N . PRO C 1 260 ? -33.884 -66.793 17.943 1.00 12.72 240 PRO C N 1
ATOM 7421 C CA . PRO C 1 260 ? -33.330 -68.005 17.342 1.00 12.54 240 PRO C CA 1
ATOM 7422 C C . PRO C 1 260 ? -33.496 -69.247 18.197 1.00 12.74 240 PRO C C 1
ATOM 7423 O O . PRO C 1 260 ? -33.846 -69.168 19.369 1.00 12.12 240 PRO C O 1
ATOM 7427 N N . ASN C 1 261 ? -33.228 -70.397 17.589 1.00 13.00 241 ASN C N 1
ATOM 7428 C CA . ASN C 1 261 ? -33.263 -71.663 18.302 1.00 13.33 241 ASN C CA 1
ATOM 7429 C C . ASN C 1 261 ? -31.929 -71.735 19.036 1.00 12.97 241 ASN C C 1
ATOM 7430 O O . ASN C 1 261 ? -30.964 -71.073 18.650 1.00 14.20 241 ASN C O 1
ATOM 7435 N N . MET C 1 262 ? -31.870 -72.517 20.105 1.00 13.21 242 MET C N 1
ATOM 7436 C CA . MET C 1 262 ? -30.600 -72.711 20.788 1.00 13.74 242 MET C CA 1
ATOM 7437 C C . MET C 1 262 ? -29.972 -73.834 19.967 1.00 14.24 242 MET C C 1
ATOM 7438 O O . MET C 1 262 ? -30.678 -74.521 19.221 1.00 13.96 242 MET C O 1
ATOM 7443 N N . VAL C 1 263 ? -28.664 -74.022 20.085 1.00 13.44 243 VAL C N 1
ATOM 7444 C CA . VAL C 1 263 ? -28.005 -75.093 19.342 1.00 15.20 243 VAL C CA 1
ATOM 7445 C C . VAL C 1 263 ? -28.005 -76.341 20.221 1.00 15.72 243 VAL C C 1
ATOM 7446 O O . VAL C 1 263 ? -27.316 -76.389 21.240 1.00 16.79 243 VAL C O 1
ATOM 7450 N N . VAL C 1 264 ? -28.792 -77.335 19.815 1.00 15.88 244 VAL C N 1
ATOM 7451 C CA . VAL C 1 264 ? -28.946 -78.582 20.561 1.00 18.14 244 VAL C CA 1
ATOM 7452 C C . VAL C 1 264 ? -29.067 -79.773 19.615 1.00 18.89 244 VAL C C 1
ATOM 7453 O O . VAL C 1 264 ? -29.332 -79.608 18.427 1.00 17.76 244 VAL C O 1
ATOM 7457 N N . PRO C 1 265 ? -28.870 -80.996 20.133 1.00 19.14 245 PRO C N 1
ATOM 7458 C CA . PRO C 1 265 ? -28.988 -82.165 19.260 1.00 18.61 245 PRO C CA 1
ATOM 7459 C C . PRO C 1 265 ? -30.443 -82.383 18.840 1.00 16.94 245 PRO C C 1
ATOM 7460 O O . PRO C 1 265 ? -31.368 -81.940 19.526 1.00 16.81 245 PRO C O 1
ATOM 7464 N N . GLY C 1 266 ? -30.636 -83.059 17.712 1.00 16.73 246 GLY C N 1
ATOM 7465 C CA . GLY C 1 266 ? -31.975 -83.320 17.216 1.00 14.72 246 GLY C CA 1
ATOM 7466 C C . GLY C 1 266 ? -32.834 -84.086 18.202 1.00 17.20 246 GLY C C 1
ATOM 7467 O O . GLY C 1 266 ? -32.327 -84.911 18.961 1.00 16.93 246 GLY C O 1
ATOM 7468 N N . ALA C 1 267 ? -34.136 -83.817 18.178 1.00 17.53 247 ALA C N 1
ATOM 7469 C CA . ALA C 1 267 ? -35.087 -84.461 19.081 1.00 19.59 247 ALA C CA 1
ATOM 7470 C C . ALA C 1 267 ? -35.125 -85.983 18.972 1.00 21.60 247 ALA C C 1
ATOM 7471 O O . ALA C 1 267 ? -35.441 -86.669 19.943 1.00 22.41 247 ALA C O 1
ATOM 7473 N N . GLU C 1 268 ? -34.816 -86.513 17.795 1.00 22.24 248 GLU C N 1
ATOM 7474 C CA . GLU C 1 268 ? -34.826 -87.962 17.603 1.00 23.24 248 GLU C CA 1
ATOM 7475 C C . GLU C 1 268 ? -33.417 -88.539 17.535 1.00 22.29 248 GLU C C 1
ATOM 7476 O O . GLU C 1 268 ? -33.228 -89.674 17.097 1.00 23.56 248 GLU C O 1
ATOM 7482 N N . SER C 1 269 ? -32.433 -87.765 17.978 1.00 20.18 249 SER C N 1
ATOM 7483 C CA . SER C 1 269 ? -31.044 -88.210 17.938 1.00 19.48 249 SER C CA 1
ATOM 7484 C C . SER C 1 269 ? -30.713 -89.224 19.030 1.00 20.68 249 SER C C 1
ATOM 7485 O O . SER C 1 269 ? -29.825 -90.062 18.859 1.00 20.84 249 SER C O 1
ATOM 7488 N N . GLY C 1 270 ? -31.423 -89.140 20.150 1.00 20.52 250 GLY C N 1
ATOM 7489 C CA . GLY C 1 270 ? -31.166 -90.046 21.255 1.00 22.25 250 GLY C CA 1
ATOM 7490 C C . GLY C 1 270 ? -29.947 -89.602 22.039 1.00 24.01 250 GLY C C 1
ATOM 7491 O O . GLY C 1 270 ? -29.512 -90.278 22.971 1.00 23.88 250 GLY C O 1
ATOM 7492 N N . LYS C 1 271 ? -29.391 -88.453 21.663 1.00 25.10 251 LYS C N 1
ATOM 7493 C CA . LYS C 1 271 ? -28.210 -87.921 22.333 1.00 26.80 251 LYS C CA 1
ATOM 7494 C C . LYS C 1 271 ? -28.558 -86.872 23.378 1.00 28.72 251 LYS C C 1
ATOM 7495 O O . LYS C 1 271 ? -29.620 -86.253 23.328 1.00 30.07 251 LYS C O 1
ATOM 7501 N N . THR C 1 272 ? -27.649 -86.672 24.324 1.00 29.11 252 THR C N 1
ATOM 7502 C CA . THR C 1 272 ? -27.855 -85.693 25.378 1.00 29.53 252 THR C CA 1
ATOM 7503 C C . THR C 1 272 ? -26.867 -84.546 25.210 1.00 28.40 252 THR C C 1
ATOM 7504 O O . THR C 1 272 ? -25.839 -84.689 24.548 1.00 28.80 252 THR C O 1
ATOM 7508 N N . ALA C 1 273 ? -27.187 -83.403 25.805 1.00 27.67 253 ALA C N 1
ATOM 7509 C CA . ALA C 1 273 ? -26.309 -82.245 25.739 1.00 25.91 253 ALA C CA 1
ATOM 7510 C C . ALA C 1 273 ? -26.348 -81.519 27.076 1.00 23.72 253 ALA C C 1
ATOM 7511 O O . ALA C 1 273 ? -27.408 -81.081 27.517 1.00 24.47 253 ALA C O 1
ATOM 7513 N N . ALA C 1 274 ? -25.194 -81.405 27.725 1.00 22.56 254 ALA C N 1
ATOM 7514 C CA . ALA C 1 274 ? -25.110 -80.721 29.009 1.00 22.02 254 ALA C CA 1
ATOM 7515 C C . ALA C 1 274 ? -25.405 -79.243 28.786 1.00 22.25 254 ALA C C 1
ATOM 7516 O O . ALA C 1 274 ? -25.133 -78.707 27.712 1.00 20.48 254 ALA C O 1
ATOM 7518 N N . PRO C 1 275 ? -25.975 -78.566 29.796 1.00 21.88 255 PRO C N 1
ATOM 7519 C CA . PRO C 1 275 ? -26.289 -77.142 29.666 1.00 20.94 255 PRO C CA 1
ATOM 7520 C C . PRO C 1 275 ? -25.092 -76.310 29.212 1.00 19.87 255 PRO C C 1
ATOM 7521 O O . PRO C 1 275 ? -25.228 -75.422 28.372 1.00 18.43 255 PRO C O 1
ATOM 7525 N N . GLU C 1 276 ? -23.915 -76.602 29.759 1.00 20.61 256 GLU C N 1
ATOM 7526 C CA . GLU C 1 276 ? -22.722 -75.857 29.388 1.00 21.72 256 GLU C CA 1
ATOM 7527 C C . GLU C 1 276 ? -22.335 -76.071 27.926 1.00 20.58 256 GLU C C 1
ATOM 7528 O O . GLU C 1 276 ? -21.762 -75.179 27.303 1.00 21.11 256 GLU C O 1
ATOM 7534 N N . GLN C 1 277 ? -22.643 -77.247 27.382 1.00 20.17 257 GLN C N 1
ATOM 7535 C CA . GLN C 1 277 ? -22.323 -77.527 25.984 1.00 19.77 257 GLN C CA 1
ATOM 7536 C C . GLN C 1 277 ? -23.270 -76.726 25.096 1.00 17.26 257 GLN C C 1
ATOM 7537 O O . GLN C 1 277 ? -22.842 -76.084 24.140 1.00 16.91 257 GLN C O 1
ATOM 7543 N N . VAL C 1 278 ? -24.560 -76.772 25.415 1.00 17.20 258 VAL C N 1
ATOM 7544 C CA . VAL C 1 278 ? -25.547 -76.024 24.643 1.00 16.19 258 VAL C CA 1
ATOM 7545 C C . VAL C 1 278 ? -25.159 -74.548 24.658 1.00 17.23 258 VAL C C 1
ATOM 7546 O O . VAL C 1 278 ? -25.211 -73.874 23.626 1.00 17.30 258 VAL C O 1
ATOM 7550 N N . ALA C 1 279 ? -24.759 -74.046 25.824 1.00 15.48 259 ALA C N 1
ATOM 7551 C CA . ALA C 1 279 ? -24.365 -72.649 25.941 1.00 15.57 259 ALA C CA 1
ATOM 7552 C C . ALA C 1 279 ? -23.161 -72.340 25.065 1.00 14.85 259 ALA C C 1
ATOM 7553 O O . ALA C 1 279 ? -23.134 -71.325 24.371 1.00 14.95 259 ALA C O 1
ATOM 7555 N N . HIS C 1 280 ? -22.157 -73.211 25.094 1.00 15.83 260 HIS C N 1
ATOM 7556 C CA . HIS C 1 280 ? -20.967 -72.990 24.280 1.00 16.52 260 HIS C CA 1
ATOM 7557 C C . HIS C 1 280 ? -21.348 -72.903 22.803 1.00 14.87 260 HIS C C 1
ATOM 7558 O O . HIS C 1 280 ? -21.035 -71.925 22.125 1.00 15.31 260 HIS C O 1
ATOM 7565 N N . TYR C 1 281 ? -22.031 -73.930 22.316 1.00 15.46 261 TYR C N 1
ATOM 7566 C CA . TYR C 1 281 ? -22.435 -73.978 20.915 1.00 15.93 261 TYR C CA 1
ATOM 7567 C C . TYR C 1 281 ? -23.339 -72.828 20.497 1.00 15.15 261 TYR C C 1
ATOM 7568 O O . TYR C 1 281 ? -23.151 -72.235 19.433 1.00 15.29 261 TYR C O 1
ATOM 7577 N N . THR C 1 282 ? -24.319 -72.511 21.333 1.00 14.80 262 THR C N 1
ATOM 7578 C CA . THR C 1 282 ? -25.256 -71.439 21.016 1.00 14.74 262 THR C CA 1
ATOM 7579 C C . THR C 1 282 ? -24.599 -70.069 20.972 1.00 15.19 262 THR C C 1
ATOM 7580 O O . THR C 1 282 ? -24.722 -69.342 19.985 1.00 14.17 262 THR C O 1
ATOM 7584 N N . VAL C 1 283 ? -23.897 -69.714 22.043 1.00 14.80 263 VAL C N 1
ATOM 7585 C CA . VAL C 1 283 ? -23.244 -68.417 22.116 1.00 15.90 263 VAL C CA 1
ATOM 7586 C C . VAL C 1 283 ? -22.169 -68.253 21.043 1.00 15.31 263 VAL C C 1
ATOM 7587 O O . VAL C 1 283 ? -22.014 -67.172 20.477 1.00 14.38 263 VAL C O 1
ATOM 7591 N N . MET C 1 284 ? -21.434 -69.326 20.763 1.00 16.11 264 MET C N 1
ATOM 7592 C CA . MET C 1 284 ? -20.385 -69.291 19.744 1.00 16.12 264 MET C CA 1
ATOM 7593 C C . MET C 1 284 ? -20.988 -69.000 18.370 1.00 14.30 264 MET C C 1
ATOM 7594 O O . MET C 1 284 ? -20.480 -68.169 17.616 1.00 15.90 264 MET C O 1
ATOM 7599 N N . THR C 1 285 ? -22.083 -69.685 18.060 1.00 15.19 265 THR C N 1
ATOM 7600 C CA . THR C 1 285 ? -22.754 -69.527 16.777 1.00 13.45 265 THR C CA 1
ATOM 7601 C C . THR C 1 285 ? -23.322 -68.126 16.602 1.00 13.39 265 THR C C 1
ATOM 7602 O O . THR C 1 285 ? -23.201 -67.533 15.535 1.00 12.56 265 THR C O 1
ATOM 7606 N N . LEU C 1 286 ? -23.931 -67.589 17.652 1.00 12.57 266 LEU C N 1
ATOM 7607 C CA . LEU C 1 286 ? -24.470 -66.240 17.582 1.00 13.78 266 LEU C CA 1
ATOM 7608 C C . LEU C 1 286 ? -23.336 -65.247 17.344 1.00 14.16 266 LEU C C 1
ATOM 7609 O O . LEU C 1 286 ? -23.441 -64.366 16.501 1.00 14.15 266 LEU C O 1
ATOM 7614 N N . ALA C 1 287 ? -22.245 -65.401 18.088 1.00 13.88 267 ALA C N 1
ATOM 7615 C CA . ALA C 1 287 ? -21.107 -64.493 17.967 1.00 14.34 267 ALA C CA 1
ATOM 7616 C C . ALA C 1 287 ? -20.463 -64.498 16.585 1.00 12.88 267 ALA C C 1
ATOM 7617 O O . ALA C 1 287 ? -19.992 -63.466 16.110 1.00 13.17 267 ALA C O 1
ATOM 7619 N N . ARG C 1 288 ? -20.449 -65.657 15.935 1.00 13.20 268 ARG C N 1
ATOM 7620 C CA . ARG C 1 288 ? -19.848 -65.770 14.609 1.00 14.40 268 ARG C CA 1
ATOM 7621 C C . ARG C 1 288 ? -20.708 -65.160 13.506 1.00 15.53 268 ARG C C 1
ATOM 7622 O O . ARG C 1 288 ? -20.224 -64.927 12.395 1.00 15.74 268 ARG C O 1
ATOM 7630 N N . THR C 1 289 ? -21.970 -64.882 13.816 1.00 14.25 269 THR C N 1
ATOM 7631 C CA . THR C 1 289 ? -22.891 -64.369 12.810 1.00 14.41 269 THR C CA 1
ATOM 7632 C C . THR C 1 289 ? -23.555 -63.014 13.060 1.00 15.32 269 THR C C 1
ATOM 7633 O O . THR C 1 289 ? -23.758 -62.238 12.122 1.00 14.89 269 THR C O 1
ATOM 7637 N N . MET C 1 290 ? -23.894 -62.732 14.313 1.00 15.61 270 MET C N 1
ATOM 7638 C CA . MET C 1 290 ? -24.585 -61.492 14.665 1.00 15.87 270 MET C CA 1
ATOM 7639 C C . MET C 1 290 ? -23.710 -60.264 14.884 1.00 16.86 270 MET C C 1
ATOM 7640 O O . MET C 1 290 ? -22.678 -60.336 15.551 1.00 17.40 270 MET C O 1
ATOM 7645 N N . PRO C 1 291 ? -24.119 -59.113 14.322 1.00 17.23 271 PRO C N 1
ATOM 7646 C CA . PRO C 1 291 ? -23.347 -57.881 14.495 1.00 17.07 271 PRO C CA 1
ATOM 7647 C C . PRO C 1 291 ? -23.428 -57.527 15.979 1.00 16.86 271 PRO C C 1
ATOM 7648 O O . PRO C 1 291 ? -24.462 -57.736 16.618 1.00 16.12 271 PRO C O 1
ATOM 7652 N N . ALA C 1 292 ? -22.345 -56.994 16.525 1.00 15.99 272 ALA C N 1
ATOM 7653 C CA . ALA C 1 292 ? -22.319 -56.637 17.938 1.00 16.61 272 ALA C CA 1
ATOM 7654 C C . ALA C 1 292 ? -23.409 -55.637 18.341 1.00 16.04 272 ALA C C 1
ATOM 7655 O O . ALA C 1 292 ? -23.750 -55.537 19.519 1.00 17.67 272 ALA C O 1
ATOM 7657 N N . MET C 1 293 ? -23.962 -54.911 17.372 1.00 15.93 273 MET C N 1
ATOM 7658 C CA . MET C 1 293 ? -25.003 -53.927 17.670 1.00 15.74 273 MET C CA 1
ATOM 7659 C C . MET C 1 293 ? -26.364 -54.547 18.003 1.00 15.93 273 MET C C 1
ATOM 7660 O O . MET C 1 293 ? -27.187 -53.907 18.656 1.00 17.32 273 MET C O 1
ATOM 7665 N N . LEU C 1 294 ? -26.609 -55.779 17.554 1.00 15.31 274 LEU C N 1
ATOM 7666 C CA . LEU C 1 294 ? -27.887 -56.446 17.839 1.00 15.54 274 LEU C CA 1
ATOM 7667 C C . LEU C 1 294 ? -28.175 -56.291 19.331 1.00 15.60 274 LEU C C 1
ATOM 7668 O O . LEU C 1 294 ? -27.453 -56.821 20.170 1.00 15.32 274 LEU C O 1
ATOM 7673 N N . PRO C 1 295 ? -29.254 -55.579 19.680 1.00 16.00 275 PRO C N 1
ATOM 7674 C CA . PRO C 1 295 ? -29.567 -55.384 21.098 1.00 15.09 275 PRO C CA 1
ATOM 7675 C C . PRO C 1 295 ? -30.002 -56.571 21.941 1.00 14.51 275 PRO C C 1
ATOM 7676 O O . PRO C 1 295 ? -29.713 -56.614 23.137 1.00 14.21 275 PRO C O 1
ATOM 7680 N N . GLY C 1 296 ? -30.689 -57.537 21.343 1.00 12.76 276 GLY C N 1
ATOM 7681 C CA . GLY C 1 296 ? -31.137 -58.656 22.144 1.00 13.56 276 GLY C CA 1
ATOM 7682 C C . GLY C 1 296 ? -31.460 -59.909 21.372 1.00 15.20 276 GLY C C 1
ATOM 7683 O O . GLY C 1 296 ? -31.791 -59.866 20.187 1.00 14.13 276 GLY C O 1
ATOM 7684 N N . VAL C 1 297 ? -31.356 -61.030 22.075 1.00 13.40 277 VAL C N 1
ATOM 7685 C CA . VAL C 1 297 ? -31.623 -62.347 21.529 1.00 12.82 277 VAL C CA 1
ATOM 7686 C C . VAL C 1 297 ? -32.564 -63.024 22.516 1.00 13.90 277 VAL C C 1
ATOM 7687 O O . VAL C 1 297 ? -32.190 -63.290 23.658 1.00 14.49 277 VAL C O 1
ATOM 7691 N N . MET C 1 298 ? -33.793 -63.274 22.079 1.00 15.00 278 MET C N 1
ATOM 7692 C CA . MET C 1 298 ? -34.800 -63.901 22.924 1.00 15.33 278 MET C CA 1
ATOM 7693 C C . MET C 1 298 ? -35.059 -65.299 22.365 1.00 15.85 278 MET C C 1
ATOM 7694 O O . MET C 1 298 ? -35.783 -65.461 21.384 1.00 15.85 278 MET C O 1
ATOM 7699 N N . PHE C 1 299 ? -34.474 -66.308 23.000 1.00 14.88 279 PHE C N 1
ATOM 7700 C CA . PHE C 1 299 ? -34.598 -67.690 22.527 1.00 14.33 279 PHE C CA 1
ATOM 7701 C C . PHE C 1 299 ? -35.981 -68.329 22.528 1.00 13.45 279 PHE C C 1
ATOM 7702 O O . PHE C 1 299 ? -36.791 -68.102 23.424 1.00 12.72 279 PHE C O 1
ATOM 7710 N N . LEU C 1 300 ? -36.239 -69.140 21.505 1.00 13.99 280 LEU C N 1
ATOM 7711 C CA . LEU C 1 300 ? -37.489 -69.882 21.419 1.00 15.48 280 LEU C CA 1
ATOM 7712 C C . LEU C 1 300 ? -37.186 -71.175 22.186 1.00 16.83 280 LEU C C 1
ATOM 7713 O O . LEU C 1 300 ? -36.0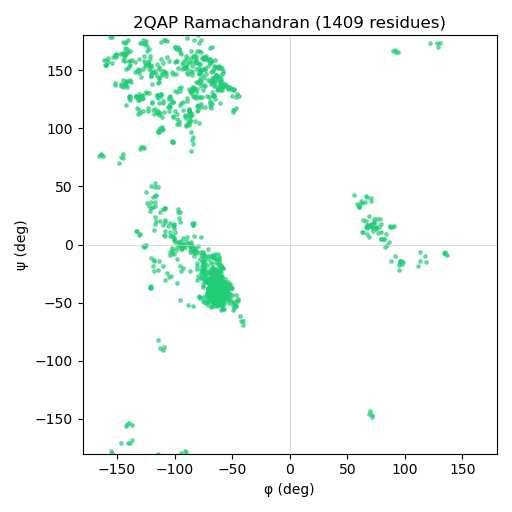20 -71.548 22.327 1.00 17.96 280 LEU C O 1
ATOM 7718 N N A SER C 1 301 ? -38.225 -71.827 22.698 0.50 19.41 281 SER C N 1
ATOM 7719 N N B SER C 1 301 ? -38.219 -71.861 22.665 0.50 17.32 281 SER C N 1
ATOM 7720 C CA A SER C 1 301 ? -38.052 -73.060 23.460 0.50 22.19 281 SER C CA 1
ATOM 7721 C CA B SER C 1 301 ? -38.015 -73.098 23.417 0.50 18.32 281 SER C CA 1
ATOM 7722 C C A SER C 1 301 ? -38.180 -74.296 22.578 0.50 22.21 281 SER C C 1
ATOM 7723 C C B SER C 1 301 ? -38.688 -74.322 22.795 0.50 17.59 281 SER C C 1
ATOM 7724 O O A SER C 1 301 ? -37.684 -75.368 22.922 0.50 23.03 281 SER C O 1
ATOM 7725 O O B SER C 1 301 ? -38.750 -75.385 23.415 0.50 16.43 281 SER C O 1
ATOM 7730 N N A GLY C 1 302 ? -38.852 -74.136 21.442 0.50 22.56 282 GLY C N 1
ATOM 7731 N N B GLY C 1 302 ? -39.182 -74.173 21.570 0.50 17.20 282 GLY C N 1
ATOM 7732 C CA A GLY C 1 302 ? -39.028 -75.239 20.514 0.50 22.30 282 GLY C CA 1
ATOM 7733 C CA B GLY C 1 302 ? -39.834 -75.283 20.898 0.50 18.26 282 GLY C CA 1
ATOM 7734 C C A GLY C 1 302 ? -39.402 -76.561 21.156 0.50 22.50 282 GLY C C 1
ATOM 7735 C C B GLY C 1 302 ? -39.071 -76.595 20.997 0.50 18.77 282 GLY C C 1
ATOM 7736 O O A GLY C 1 302 ? -40.428 -76.666 21.832 0.50 23.49 282 GLY C O 1
ATOM 7737 O O B GLY C 1 302 ? -37.899 -76.675 20.625 0.50 19.22 282 GLY C O 1
ATOM 7738 N N A GLY C 1 303 ? -38.561 -77.570 20.946 0.50 22.15 283 GLY C N 1
ATOM 7739 N N B GLY C 1 303 ? -39.735 -77.627 21.509 0.50 20.20 283 GLY C N 1
ATOM 7740 C CA A GLY C 1 303 ? -38.824 -78.888 21.497 0.50 21.20 283 GLY C CA 1
ATOM 7741 C CA B GLY C 1 303 ? -39.100 -78.926 21.634 0.50 20.07 283 GLY C CA 1
ATOM 7742 C C A GLY C 1 303 ? -38.107 -79.188 22.798 0.50 21.02 283 GLY C C 1
ATOM 7743 C C B GLY C 1 303 ? -38.445 -79.206 22.973 0.50 20.69 283 GLY C C 1
ATOM 7744 O O A GLY C 1 303 ? -37.713 -80.327 23.049 0.50 21.74 283 GLY C O 1
ATOM 7745 O O B GLY C 1 303 ? -38.401 -80.355 23.410 0.50 22.02 283 GLY C O 1
ATOM 7746 N N . LEU C 1 304 ? -37.936 -78.165 23.627 1.00 19.68 284 LEU C N 1
ATOM 7747 C CA . LEU C 1 304 ? -37.275 -78.322 24.918 1.00 20.49 284 LEU C CA 1
ATOM 7748 C C . LEU C 1 304 ? -38.308 -78.434 26.037 1.00 18.78 284 LEU C C 1
ATOM 7749 O O . LEU C 1 304 ? -39.422 -77.920 25.919 1.00 18.34 284 LEU C O 1
ATOM 7754 N N . SER C 1 305 ? -37.937 -79.109 27.120 1.00 19.68 285 SER C N 1
ATOM 7755 C CA . SER C 1 305 ? -38.834 -79.256 28.259 1.00 20.09 285 SER C CA 1
ATOM 7756 C C . SER C 1 305 ? -38.784 -77.950 29.046 1.00 18.58 285 SER C C 1
ATOM 7757 O O . SER C 1 305 ? -37.901 -77.123 28.821 1.00 16.32 285 SER C O 1
ATOM 7760 N N . GLU C 1 306 ? -39.722 -77.764 29.967 1.00 19.53 286 GLU C N 1
ATOM 7761 C CA . GLU C 1 306 ? -39.747 -76.547 30.774 1.00 19.10 286 GLU C CA 1
ATOM 7762 C C . GLU C 1 306 ? -38.438 -76.350 31.538 1.00 18.36 286 GLU C C 1
ATOM 7763 O O . GLU C 1 306 ? -37.880 -75.256 31.553 1.00 17.75 286 GLU C O 1
ATOM 7769 N N . VAL C 1 307 ? -37.944 -77.410 32.169 1.00 17.54 287 VAL C N 1
ATOM 7770 C CA . VAL C 1 307 ? -36.700 -77.316 32.923 1.00 18.51 287 VAL C CA 1
ATOM 7771 C C . VAL C 1 307 ? -35.486 -77.083 32.019 1.00 17.55 287 VAL C C 1
ATOM 7772 O O . VAL C 1 307 ? -34.601 -76.295 32.349 1.00 17.95 287 VAL C O 1
ATOM 7776 N N . GLN C 1 308 ? -35.440 -77.762 30.878 1.00 17.99 288 GLN C N 1
ATOM 7777 C CA . GLN C 1 308 ? -34.328 -77.585 29.951 1.00 17.59 288 GLN C CA 1
ATOM 7778 C C . GLN C 1 308 ? -34.244 -76.133 29.483 1.00 15.36 288 GLN C C 1
ATOM 7779 O O . GLN C 1 308 ? -33.161 -75.562 29.396 1.00 16.30 288 GLN C O 1
ATOM 7785 N N . ALA C 1 309 ? -35.393 -75.538 29.179 1.00 16.58 289 ALA C N 1
ATOM 7786 C CA . ALA C 1 309 ? -35.423 -74.154 28.714 1.00 15.81 289 ALA C CA 1
ATOM 7787 C C . ALA C 1 309 ? -34.761 -73.227 29.729 1.00 15.64 289 ALA C C 1
ATOM 7788 O O . ALA C 1 309 ? -34.050 -72.294 29.358 1.00 15.78 289 ALA C O 1
ATOM 7790 N N . SER C 1 310 ? -34.992 -73.487 31.010 1.00 15.37 290 SER C N 1
ATOM 7791 C CA . SER C 1 310 ? -34.405 -72.663 32.062 1.00 16.11 290 SER C CA 1
ATOM 7792 C C . SER C 1 310 ? -32.918 -72.969 32.236 1.00 15.17 290 SER C C 1
ATOM 7793 O O . SER C 1 310 ? -32.091 -72.059 32.292 1.00 15.31 290 SER C O 1
ATOM 7796 N N . GLU C 1 311 ? -32.584 -74.254 32.326 1.00 16.39 291 GLU C N 1
ATOM 7797 C CA . GLU C 1 311 ? -31.195 -74.681 32.492 1.00 17.56 291 GLU C CA 1
ATOM 7798 C C . GLU C 1 311 ? -30.282 -74.157 31.391 1.00 15.43 291 GLU C C 1
ATOM 7799 O O . GLU C 1 311 ? -29.176 -73.679 31.657 1.00 14.26 291 GLU C O 1
ATOM 7805 N N . TYR C 1 312 ? -30.739 -74.267 30.149 1.00 15.69 292 TYR C N 1
ATOM 7806 C CA . TYR C 1 312 ? -29.937 -73.813 29.020 1.00 15.63 292 TYR C CA 1
ATOM 7807 C C . TYR C 1 312 ? -29.762 -72.300 29.013 1.00 14.83 292 TYR C C 1
ATOM 7808 O O . TYR C 1 312 ? -28.664 -71.806 28.778 1.00 14.85 292 TYR C O 1
ATOM 7817 N N . LEU C 1 313 ? -30.835 -71.559 29.269 1.00 14.46 293 LEU C N 1
ATOM 7818 C CA . LEU C 1 313 ? -30.725 -70.105 29.290 1.00 14.92 293 LEU C CA 1
ATOM 7819 C C . LEU C 1 313 ? -29.763 -69.686 30.401 1.00 13.95 293 LEU C C 1
ATOM 7820 O O . LEU C 1 313 ? -28.955 -68.775 30.232 1.00 12.26 293 LEU C O 1
ATOM 7825 N N . ASN C 1 314 ? -29.833 -70.372 31.535 1.00 13.44 294 ASN C N 1
ATOM 7826 C CA . ASN C 1 314 ? -28.953 -70.042 32.647 1.00 14.93 294 ASN C CA 1
ATOM 7827 C C . ASN C 1 314 ? -27.485 -70.205 32.253 1.00 13.88 294 ASN C C 1
ATOM 7828 O O . ASN C 1 314 ? -26.660 -69.332 32.519 1.00 14.61 294 ASN C O 1
ATOM 7833 N N . ALA C 1 315 ? -27.166 -71.322 31.611 1.00 14.43 295 ALA C N 1
ATOM 7834 C CA . ALA C 1 315 ? -25.792 -71.586 31.186 1.00 13.50 295 ALA C CA 1
ATOM 7835 C C . ALA C 1 315 ? -25.332 -70.565 30.151 1.00 13.55 295 ALA C C 1
ATOM 7836 O O . ALA C 1 315 ? -24.185 -70.125 30.163 1.00 14.38 295 ALA C O 1
ATOM 7838 N N . ILE C 1 316 ? -26.232 -70.188 29.250 1.00 13.79 296 ILE C N 1
ATOM 7839 C CA . ILE C 1 316 ? -25.903 -69.209 28.227 1.00 13.80 296 ILE C CA 1
ATOM 7840 C C . ILE C 1 316 ? -25.498 -67.893 28.893 1.00 13.12 296 ILE C C 1
ATOM 7841 O O . ILE C 1 316 ? -24.566 -67.220 28.448 1.00 13.98 296 ILE C O 1
ATOM 7846 N N . ASN C 1 317 ? -26.184 -67.544 29.978 1.00 14.81 297 ASN C N 1
ATOM 7847 C CA . ASN C 1 317 ? -25.879 -66.315 30.694 1.00 14.15 297 ASN C CA 1
ATOM 7848 C C . ASN C 1 317 ? -24.739 -66.441 31.700 1.00 16.05 297 ASN C C 1
ATOM 7849 O O . ASN C 1 317 ? -24.568 -65.596 32.578 1.00 18.81 297 ASN C O 1
ATOM 7854 N N . ASN C 1 318 ? -23.961 -67.505 31.553 1.00 17.36 298 ASN C N 1
ATOM 7855 C CA . ASN C 1 318 ? -22.794 -67.745 32.394 1.00 17.65 298 ASN C CA 1
ATOM 7856 C C . ASN C 1 318 ? -21.639 -68.104 31.464 1.00 19.46 298 ASN C C 1
ATOM 7857 O O . ASN C 1 318 ? -20.592 -68.572 31.909 1.00 18.85 298 ASN C O 1
ATOM 7862 N N . SER C 1 319 ? -21.846 -67.885 30.167 1.00 17.72 299 SER C N 1
ATOM 7863 C CA . SER C 1 319 ? -20.829 -68.187 29.164 1.00 17.56 299 SER C CA 1
ATOM 7864 C C . SER C 1 319 ? -19.716 -67.148 29.113 1.00 17.68 299 SER C C 1
ATOM 7865 O O . SER C 1 319 ? -19.971 -65.943 29.155 1.00 18.22 299 SER C O 1
ATOM 7868 N N . PRO C 1 320 ? -18.458 -67.607 29.017 1.00 19.06 300 PRO C N 1
ATOM 7869 C CA . PRO C 1 320 ? -17.301 -66.713 28.955 1.00 19.40 300 PRO C CA 1
ATOM 7870 C C . PRO C 1 320 ? -17.066 -66.169 27.543 1.00 20.76 300 PRO C C 1
ATOM 7871 O O . PRO C 1 320 ? -16.217 -65.303 27.334 1.00 21.06 300 PRO C O 1
ATOM 7875 N N . LEU C 1 321 ? -17.830 -66.683 26.583 1.00 20.15 301 LEU C N 1
ATOM 7876 C CA . LEU C 1 321 ? -17.725 -66.256 25.191 1.00 20.13 301 LEU C CA 1
ATOM 7877 C C . LEU C 1 321 ? -18.322 -64.866 24.988 1.00 19.83 301 LEU C C 1
ATOM 7878 O O . LEU C 1 321 ? -19.120 -64.398 25.801 1.00 20.51 301 LEU C O 1
ATOM 7883 N N . PRO C 1 322 ? -17.947 -64.191 23.889 1.00 18.72 302 PRO C N 1
ATOM 7884 C CA . PRO C 1 322 ? -18.452 -62.849 23.588 1.00 18.65 302 PRO C CA 1
ATOM 7885 C C . PRO C 1 322 ? -19.968 -62.861 23.429 1.00 17.85 302 PRO C C 1
ATOM 7886 O O . PRO C 1 322 ? -20.520 -63.732 22.759 1.00 18.22 302 PRO C O 1
ATOM 7890 N N . ARG C 1 323 ? -20.635 -61.899 24.056 1.00 17.05 303 ARG C N 1
ATOM 7891 C CA . ARG C 1 323 ? -22.091 -61.792 23.974 1.00 16.94 303 ARG C CA 1
ATOM 7892 C C . ARG C 1 323 ? -22.522 -60.414 24.450 1.00 17.66 303 ARG C C 1
ATOM 7893 O O . ARG C 1 323 ? -22.988 -60.250 25.572 1.00 20.71 303 ARG C O 1
ATOM 7901 N N . PRO C 1 324 ? -22.371 -59.398 23.588 1.00 16.94 304 PRO C N 1
ATOM 7902 C CA . PRO C 1 324 ? -22.740 -58.018 23.919 1.00 17.74 304 PRO C CA 1
ATOM 7903 C C . PRO C 1 324 ? -24.239 -57.780 24.019 1.00 17.61 304 PRO C C 1
ATOM 7904 O O . PRO C 1 324 ? -24.690 -56.841 24.676 1.00 19.14 304 PRO C O 1
ATOM 7908 N N . TYR C 1 325 ? -25.004 -58.643 23.367 1.00 16.39 305 TYR C N 1
ATOM 7909 C CA . TYR C 1 325 ? -26.451 -58.520 23.364 1.00 15.51 305 TYR C CA 1
ATOM 7910 C C . TYR C 1 325 ? -27.120 -59.154 24.571 1.00 15.13 305 TYR C C 1
ATOM 7911 O O . TYR C 1 325 ? -26.598 -60.082 25.190 1.00 15.88 305 TYR C O 1
ATOM 7920 N N . PHE C 1 326 ? -28.288 -58.619 24.897 1.00 14.28 306 PHE C N 1
ATOM 7921 C CA . PHE C 1 326 ? -29.104 -59.109 25.993 1.00 14.96 306 PHE C CA 1
ATOM 7922 C C . PHE C 1 326 ? -29.555 -60.512 25.584 1.00 14.15 306 PHE C C 1
ATOM 7923 O O . PHE C 1 326 ? -30.083 -60.695 24.488 1.00 15.52 306 PHE C O 1
ATOM 7931 N N . LEU C 1 327 ? -29.343 -61.503 26.446 1.00 13.90 307 LEU C N 1
ATOM 7932 C CA . LEU C 1 327 ? -29.750 -62.874 26.136 1.00 13.14 307 LEU C CA 1
ATOM 7933 C C . LEU C 1 327 ? -30.857 -63.301 27.088 1.00 13.91 307 LEU C C 1
ATOM 7934 O O . LEU C 1 327 ? -30.628 -63.474 28.286 1.00 14.76 307 LEU C O 1
ATOM 7939 N N . SER C 1 328 ? -32.059 -63.476 26.550 1.00 12.20 308 SER C N 1
ATOM 7940 C CA . SER C 1 328 ? -33.193 -63.851 27.374 1.00 12.64 308 SER C CA 1
ATOM 7941 C C . SER C 1 328 ? -34.089 -64.888 26.706 1.00 13.22 308 SER C C 1
ATOM 7942 O O . SER C 1 328 ? -33.638 -65.666 25.861 1.00 12.49 308 SER C O 1
ATOM 7945 N N . PHE C 1 329 ? -35.362 -64.886 27.080 1.00 12.91 309 PHE C N 1
ATOM 7946 C CA . PHE C 1 329 ? -36.314 -65.851 26.547 1.00 13.51 309 PHE C CA 1
ATOM 7947 C C . PHE C 1 329 ? -37.564 -65.258 25.911 1.00 13.95 309 PHE C C 1
ATOM 7948 O O . PHE C 1 329 ? -37.963 -64.139 26.212 1.00 15.30 309 PHE C O 1
ATOM 7956 N N . SER C 1 330 ? -38.166 -66.043 25.021 1.00 14.29 310 SER C N 1
ATOM 7957 C CA . SER C 1 330 ? -39.430 -65.716 24.363 1.00 13.93 310 SER C CA 1
ATOM 7958 C C . SER C 1 330 ? -40.040 -67.103 24.261 1.00 15.66 310 SER C C 1
ATOM 7959 O O . SER C 1 330 ? -40.004 -67.743 23.210 1.00 16.43 310 SER C O 1
ATOM 7962 N N . TYR C 1 331 ? -40.571 -67.571 25.383 1.00 15.72 311 TYR C N 1
ATOM 7963 C CA . TYR C 1 331 ? -41.134 -68.910 25.477 1.00 14.37 311 TYR C CA 1
ATOM 7964 C C . TYR C 1 331 ? -42.645 -69.001 25.443 1.00 14.35 311 TYR C C 1
ATOM 7965 O O . TYR C 1 331 ? -43.357 -68.116 25.920 1.00 14.48 311 TYR C O 1
ATOM 7974 N N . ALA C 1 332 ? -43.119 -70.105 24.882 1.00 16.65 312 ALA C N 1
ATOM 7975 C CA . ALA C 1 332 ? -44.539 -70.392 24.803 1.00 16.82 312 ALA C CA 1
ATOM 7976 C C . ALA C 1 332 ? -44.788 -71.595 25.714 1.00 18.83 312 ALA C C 1
ATOM 7977 O O . ALA C 1 332 ? -45.054 -71.437 26.904 1.00 17.76 312 ALA C O 1
ATOM 7979 N N . ARG C 1 333 ? -44.670 -72.798 25.162 1.00 19.93 313 ARG C N 1
ATOM 7980 C CA . ARG C 1 333 ? -44.904 -74.012 25.938 1.00 20.90 313 ARG C CA 1
ATOM 7981 C C . ARG C 1 333 ? -44.044 -74.096 27.203 1.00 19.86 313 ARG C C 1
ATOM 7982 O O . ARG C 1 333 ? -44.520 -74.538 28.251 1.00 19.56 313 ARG C O 1
ATOM 7990 N N . ALA C 1 334 ? -42.786 -73.668 27.111 1.00 18.41 314 ALA C N 1
ATOM 7991 C CA . ALA C 1 334 ? -41.880 -73.713 28.258 1.00 19.36 314 ALA C CA 1
ATOM 7992 C C . ALA C 1 334 ? -42.376 -72.901 29.456 1.00 19.29 314 ALA C C 1
ATOM 7993 O O . ALA C 1 334 ? -41.900 -73.089 30.574 1.00 20.42 314 ALA C O 1
ATOM 7995 N N . LEU C 1 335 ? -43.326 -71.997 29.225 1.00 18.67 315 LEU C N 1
ATOM 7996 C CA . LEU C 1 335 ? -43.881 -71.186 30.308 1.00 19.26 315 LEU C CA 1
ATOM 7997 C C . LEU C 1 335 ? -45.323 -71.567 30.629 1.00 20.39 315 LEU C C 1
ATOM 7998 O O . LEU C 1 335 ? -45.828 -71.248 31.710 1.00 20.39 315 LEU C O 1
ATOM 8003 N N . GLN C 1 336 ? -45.970 -72.260 29.695 1.00 21.00 316 GLN C N 1
ATOM 8004 C CA . GLN C 1 336 ? -47.382 -72.622 29.821 1.00 22.35 316 GLN C CA 1
ATOM 8005 C C . GLN C 1 336 ? -47.771 -74.056 30.160 1.00 23.67 316 GLN C C 1
ATOM 8006 O O . GLN C 1 336 ? -48.842 -74.286 30.727 1.00 23.03 316 GLN C O 1
ATOM 8012 N N . SER C 1 337 ? -46.930 -75.014 29.788 1.00 23.77 317 SER C N 1
ATOM 8013 C CA . SER C 1 337 ? -47.225 -76.430 30.004 1.00 24.13 317 SER C CA 1
ATOM 8014 C C . SER C 1 337 ? -47.818 -76.811 31.362 1.00 23.03 317 SER C C 1
ATOM 8015 O O . SER C 1 337 ? -48.936 -77.329 31.434 1.00 21.59 317 SER C O 1
ATOM 8018 N N . SER C 1 338 ? -47.069 -76.566 32.432 1.00 21.91 318 SER C N 1
ATOM 8019 C CA . SER C 1 338 ? -47.524 -76.896 33.781 1.00 21.93 318 SER C CA 1
ATOM 8020 C C . SER C 1 338 ? -48.738 -76.083 34.215 1.00 20.18 318 SER C C 1
ATOM 8021 O O . SER C 1 338 ? -49.630 -76.599 34.896 1.00 19.23 318 SER C O 1
ATOM 8024 N N . ALA C 1 339 ? -48.770 -74.813 33.824 1.00 18.54 319 ALA C N 1
ATOM 8025 C CA . ALA C 1 339 ? -49.882 -73.936 34.181 1.00 18.69 319 ALA C CA 1
ATOM 8026 C C . ALA C 1 339 ? -51.191 -74.421 33.569 1.00 18.72 319 ALA C C 1
ATOM 8027 O O . ALA C 1 339 ? -52.227 -74.441 34.232 1.00 17.68 319 ALA C O 1
ATOM 8029 N N . LEU C 1 340 ? -51.143 -74.812 32.300 1.00 19.68 320 LEU C N 1
ATOM 8030 C CA . LEU C 1 340 ? -52.340 -75.285 31.610 1.00 22.19 320 LEU C CA 1
ATOM 8031 C C . LEU C 1 340 ? -52.901 -76.531 32.298 1.00 22.00 320 LEU C C 1
ATOM 8032 O O . LEU C 1 340 ? -54.114 -76.658 32.494 1.00 21.95 320 LEU C O 1
ATOM 8037 N N . LYS C 1 341 ? -52.010 -77.443 32.669 1.00 22.31 321 LYS C N 1
ATOM 8038 C CA . LYS C 1 341 ? -52.398 -78.679 33.338 1.00 23.72 321 LYS C CA 1
ATOM 8039 C C . LYS C 1 341 ? -53.032 -78.410 34.705 1.00 22.85 321 LYS C C 1
ATOM 8040 O O . LYS C 1 341 ? -54.053 -79.007 35.051 1.00 23.51 321 LYS C O 1
ATOM 8046 N N . ALA C 1 342 ? -52.425 -77.515 35.478 1.00 21.10 322 ALA C N 1
ATOM 8047 C CA . ALA C 1 342 ? -52.944 -77.175 36.803 1.00 20.46 322 ALA C CA 1
ATOM 8048 C C . ALA C 1 342 ? -54.283 -76.454 36.682 1.00 19.94 322 ALA C C 1
ATOM 8049 O O . ALA C 1 342 ? -55.191 -76.663 37.490 1.00 20.01 322 ALA C O 1
ATOM 8051 N N . TRP C 1 343 ? -54.398 -75.606 35.666 1.00 18.52 323 TRP C N 1
ATOM 8052 C CA . TRP C 1 343 ? -55.623 -74.855 35.421 1.00 19.23 323 TRP C CA 1
ATOM 8053 C C . TRP C 1 343 ? -56.765 -75.799 35.051 1.00 19.71 323 TRP C C 1
ATOM 8054 O O . TRP C 1 343 ? -57.851 -75.732 35.628 1.00 18.85 323 TRP C O 1
ATOM 8065 N N . GLY C 1 344 ? -56.513 -76.679 34.085 1.00 20.18 324 GLY C N 1
ATOM 8066 C CA . GLY C 1 344 ? -57.529 -77.629 33.667 1.00 22.11 324 GLY C CA 1
ATOM 8067 C C . GLY C 1 344 ? -58.730 -76.981 33.003 1.00 23.33 324 GLY C C 1
ATOM 8068 O O . GLY C 1 344 ? -59.782 -77.609 32.856 1.00 22.61 324 GLY C O 1
ATOM 8069 N N . GLY C 1 345 ? -58.572 -75.723 32.604 1.00 23.65 325 GLY C N 1
ATOM 8070 C CA . GLY C 1 345 ? -59.651 -75.004 31.953 1.00 26.14 325 GLY C CA 1
ATOM 8071 C C . GLY C 1 345 ? -60.818 -74.692 32.868 1.00 27.96 325 GLY C C 1
ATOM 8072 O O . GLY C 1 345 ? -61.938 -74.489 32.398 1.00 29.71 325 GLY C O 1
ATOM 8073 N N . LYS C 1 346 ? -60.562 -74.630 34.172 1.00 27.90 326 LYS C N 1
ATOM 8074 C CA . LYS C 1 346 ? -61.620 -74.358 35.141 1.00 29.38 326 LYS C CA 1
ATOM 8075 C C . LYS C 1 346 ? -61.289 -73.236 36.118 1.00 29.30 326 LYS C C 1
ATOM 8076 O O . LYS C 1 346 ? -60.146 -73.077 36.544 1.00 26.49 326 LYS C O 1
ATOM 8082 N N . GLU C 1 347 ? -62.314 -72.468 36.473 1.00 29.56 327 GLU C N 1
ATOM 8083 C CA . GLU C 1 347 ? -62.180 -71.363 37.411 1.00 30.00 327 GLU C CA 1
ATOM 8084 C C . GLU C 1 347 ? -61.495 -71.800 38.708 1.00 28.43 327 GLU C C 1
ATOM 8085 O O . GLU C 1 347 ? -60.700 -71.055 39.282 1.00 26.95 327 GLU C O 1
ATOM 8091 N N . SER C 1 348 ? -61.803 -73.013 39.160 1.00 26.84 328 SER C N 1
ATOM 8092 C CA . SER C 1 348 ? -61.226 -73.540 40.392 1.00 25.69 328 SER C CA 1
ATOM 8093 C C . SER C 1 348 ? -59.745 -73.880 40.249 1.00 23.77 328 SER C C 1
ATOM 8094 O O . SER C 1 348 ? -59.056 -74.120 41.243 1.00 23.37 328 SER C O 1
ATOM 8097 N N . GLY C 1 349 ? -59.260 -73.899 39.012 1.00 22.02 329 GLY C N 1
ATOM 8098 C CA . GLY C 1 349 ? -57.863 -74.216 38.776 1.00 20.06 329 GLY C CA 1
ATOM 8099 C C . GLY C 1 349 ? -57.001 -73.001 38.493 1.00 19.88 329 GLY C C 1
ATOM 8100 O O . GLY C 1 349 ? -55.782 -73.112 38.369 1.00 19.10 329 GLY C O 1
ATOM 8101 N N . LEU C 1 350 ? -57.621 -71.831 38.394 1.00 19.22 330 LEU C N 1
ATOM 8102 C CA . LEU C 1 350 ? -56.868 -70.616 38.116 1.00 20.38 330 LEU C CA 1
ATOM 8103 C C . LEU C 1 350 ? -55.734 -70.374 39.111 1.00 19.98 330 LEU C C 1
ATOM 8104 O O . LEU C 1 350 ? -54.625 -70.025 38.711 1.00 19.06 330 LEU C O 1
ATOM 8109 N N . ALA C 1 351 ? -56.004 -70.563 40.400 1.00 18.17 331 ALA C N 1
ATOM 8110 C CA . ALA C 1 351 ? -54.980 -70.343 41.419 1.00 18.96 331 ALA C CA 1
ATOM 8111 C C . ALA C 1 351 ? -53.763 -71.243 41.211 1.00 18.81 331 ALA C C 1
ATOM 8112 O O . ALA C 1 351 ? -52.625 -70.767 41.208 1.00 18.53 331 ALA C O 1
ATOM 8114 N N . ALA C 1 352 ? -54.004 -72.542 41.039 1.00 18.20 332 ALA C N 1
ATOM 8115 C CA . ALA C 1 352 ? -52.920 -73.498 40.829 1.00 18.27 332 ALA C CA 1
ATOM 8116 C C . ALA C 1 352 ? -52.211 -73.240 39.502 1.00 17.28 332 ALA C C 1
ATOM 8117 O O . ALA C 1 352 ? -50.989 -73.354 39.410 1.00 16.18 332 ALA C O 1
ATOM 8119 N N . GLY C 1 353 ? -52.987 -72.897 38.479 1.00 17.73 333 GLY C N 1
ATOM 8120 C CA . GLY C 1 353 ? -52.413 -72.626 37.174 1.00 17.44 333 GLY C CA 1
ATOM 8121 C C . GLY C 1 353 ? -51.499 -71.417 37.206 1.00 17.52 333 GLY C C 1
ATOM 8122 O O . GLY C 1 353 ? -50.420 -71.428 36.617 1.00 16.37 333 GLY C O 1
ATOM 8123 N N . ARG C 1 354 ? -51.926 -70.368 37.901 1.00 15.98 334 ARG C N 1
ATOM 8124 C CA . ARG C 1 354 ? -51.119 -69.161 37.991 1.00 17.13 334 ARG C CA 1
ATOM 8125 C C . ARG C 1 354 ? -49.877 -69.377 38.851 1.00 16.01 334 ARG C C 1
ATOM 8126 O O . ARG C 1 354 ? -48.823 -68.808 38.586 1.00 15.77 334 ARG C O 1
ATOM 8134 N N . ARG C 1 355 ? -49.998 -70.219 39.868 1.00 16.11 335 ARG C N 1
ATOM 8135 C CA . ARG C 1 355 ? -48.867 -70.520 40.741 1.00 16.01 335 ARG C CA 1
ATOM 8136 C C . ARG C 1 355 ? -47.771 -71.174 39.893 1.00 15.16 335 ARG C C 1
ATOM 8137 O O . ARG C 1 355 ? -46.588 -70.851 40.023 1.00 14.69 335 ARG C O 1
ATOM 8145 N N . ALA C 1 356 ? -48.182 -72.083 39.014 1.00 15.05 336 ALA C N 1
ATOM 8146 C CA . ALA C 1 356 ? -47.256 -72.790 38.135 1.00 15.29 336 ALA C CA 1
ATOM 8147 C C . ALA C 1 356 ? -46.639 -71.850 37.098 1.00 15.19 336 ALA C C 1
ATOM 8148 O O . ALA C 1 356 ? -45.441 -71.903 36.837 1.00 15.30 336 ALA C O 1
ATOM 8150 N N . PHE C 1 357 ? -47.463 -70.992 36.506 1.00 14.67 337 PHE C N 1
ATOM 8151 C CA . PHE C 1 357 ? -46.976 -70.039 35.516 1.00 15.07 337 PHE C CA 1
ATOM 8152 C C . PHE C 1 357 ? -45.949 -69.100 36.145 1.00 15.83 337 PHE C C 1
ATOM 8153 O O . PHE C 1 357 ? -44.866 -68.888 35.595 1.00 14.12 337 PHE C O 1
ATOM 8161 N N . LEU C 1 358 ? -46.286 -68.544 37.304 1.00 14.45 338 LEU C N 1
ATOM 8162 C CA . LEU C 1 358 ? -45.379 -67.625 37.978 1.00 16.48 338 LEU C CA 1
ATOM 8163 C C . LEU C 1 358 ? -44.075 -68.308 38.379 1.00 15.05 338 LEU C C 1
ATOM 8164 O O . LEU C 1 358 ? -43.013 -67.690 38.346 1.00 15.60 338 LEU C O 1
ATOM 8169 N N . HIS C 1 359 ? -44.150 -69.581 38.751 1.00 15.36 339 HIS C N 1
ATOM 8170 C CA . HIS C 1 359 ? -42.939 -70.305 39.119 1.00 15.36 339 HIS C CA 1
ATOM 8171 C C . HIS C 1 359 ? -42.009 -70.421 37.908 1.00 16.03 339 HIS C C 1
ATOM 8172 O O . HIS C 1 359 ? -40.814 -70.180 38.015 1.00 13.90 339 HIS C O 1
ATOM 8179 N N . ARG C 1 360 ? -42.559 -70.784 36.753 1.00 15.62 340 ARG C N 1
ATOM 8180 C CA . ARG C 1 360 ? -41.738 -70.918 35.556 1.00 14.67 340 ARG C CA 1
ATOM 8181 C C . ARG C 1 360 ? -41.215 -69.563 35.092 1.00 14.28 340 ARG C C 1
ATOM 8182 O O . ARG C 1 360 ? -40.085 -69.459 34.621 1.00 13.24 340 ARG C O 1
ATOM 8190 N N . ALA C 1 361 ? -42.033 -68.521 35.227 1.00 13.98 341 ALA C N 1
ATOM 8191 C CA . ALA C 1 361 ? -41.591 -67.192 34.831 1.00 13.25 341 ALA C CA 1
ATOM 8192 C C . ALA C 1 361 ? -40.414 -66.790 35.716 1.00 13.39 341 ALA C C 1
ATOM 8193 O O . ALA C 1 361 ? -39.420 -66.245 35.241 1.00 12.77 341 ALA C O 1
ATOM 8195 N N . ARG C 1 362 ? -40.527 -67.075 37.008 1.00 14.84 342 ARG C N 1
ATOM 8196 C CA . ARG C 1 362 ? -39.471 -66.746 37.957 1.00 14.47 342 ARG C CA 1
ATOM 8197 C C . ARG C 1 362 ? -38.186 -67.522 37.664 1.00 12.95 342 ARG C C 1
ATOM 8198 O O . ARG C 1 362 ? -37.088 -66.971 37.741 1.00 14.06 342 ARG C O 1
ATOM 8206 N N . MET C 1 363 ? -38.319 -68.803 37.334 1.00 15.02 343 MET C N 1
ATOM 8207 C CA . MET C 1 363 ? -37.142 -69.614 37.036 1.00 15.59 343 MET C CA 1
ATOM 8208 C C . MET C 1 363 ? -36.393 -69.068 35.824 1.00 15.42 343 MET C C 1
ATOM 8209 O O . MET C 1 363 ? -35.163 -69.039 35.805 1.00 14.80 343 MET C O 1
ATOM 8214 N N . ASN C 1 364 ? -37.135 -68.626 34.815 1.00 14.18 344 ASN C N 1
ATOM 8215 C CA . ASN C 1 364 ? -36.502 -68.100 33.618 1.00 14.03 344 ASN C CA 1
ATOM 8216 C C . ASN C 1 364 ? -35.944 -66.698 33.816 1.00 14.21 344 ASN C C 1
ATOM 8217 O O . ASN C 1 364 ? -34.983 -66.304 33.156 1.00 15.05 344 ASN C O 1
ATOM 8222 N N . SER C 1 365 ? -36.534 -65.958 34.747 1.00 13.27 345 SER C N 1
ATOM 8223 C CA . SER C 1 365 ? -36.051 -64.626 35.079 1.00 12.44 345 SER C CA 1
ATOM 8224 C C . SER C 1 365 ? -34.685 -64.834 35.746 1.00 13.15 345 SER C C 1
ATOM 8225 O O . SER C 1 365 ? -33.716 -64.122 35.462 1.00 13.44 345 SER C O 1
ATOM 8228 N N . MET C 1 366 ? -34.627 -65.820 36.636 1.00 12.65 346 MET C N 1
ATOM 8229 C CA . MET C 1 366 ? -33.394 -66.162 37.346 1.00 16.41 346 MET C CA 1
ATOM 8230 C C . MET C 1 366 ? -32.330 -66.610 36.346 1.00 14.42 346 MET C C 1
ATOM 8231 O O . MET C 1 366 ? -31.162 -66.250 36.465 1.00 15.31 346 MET C O 1
ATOM 8236 N N . ALA C 1 367 ? -32.750 -67.404 35.364 1.00 14.56 347 ALA C N 1
ATOM 8237 C CA . ALA C 1 367 ? -31.838 -67.902 34.341 1.00 14.08 347 ALA C CA 1
ATOM 8238 C C . ALA C 1 367 ? -31.268 -66.751 33.514 1.00 13.34 347 ALA C C 1
ATOM 8239 O O . ALA C 1 367 ? -30.096 -66.772 33.135 1.00 13.46 347 ALA C O 1
ATOM 8241 N N . GLN C 1 368 ? -32.093 -65.744 33.234 1.00 12.79 348 GLN C N 1
ATOM 8242 C CA . GLN C 1 368 ? -31.628 -64.596 32.465 1.00 12.74 348 GLN C CA 1
ATOM 8243 C C . GLN C 1 368 ? -30.503 -63.920 33.254 1.00 14.52 348 GLN C C 1
ATOM 8244 O O . GLN C 1 368 ? -29.533 -63.425 32.678 1.00 14.66 348 GLN C O 1
ATOM 8250 N N . LEU C 1 369 ? -30.636 -63.917 34.577 1.00 15.22 349 LEU C N 1
ATOM 8251 C CA . LEU C 1 369 ? -29.636 -63.305 35.449 1.00 16.80 349 LEU C CA 1
ATOM 8252 C C . LEU C 1 369 ? -28.460 -64.243 35.715 1.00 19.94 349 LEU C C 1
ATOM 8253 O O . LEU C 1 369 ? -27.497 -63.867 36.390 1.00 21.18 349 LEU C O 1
ATOM 8258 N N . GLY C 1 370 ? -28.545 -65.460 35.186 1.00 17.40 350 GLY C N 1
ATOM 8259 C CA . GLY C 1 370 ? -27.487 -66.435 35.384 1.00 18.53 350 GLY C CA 1
ATOM 8260 C C . GLY C 1 370 ? -27.465 -66.992 36.797 1.00 18.91 350 GLY C C 1
ATOM 8261 O O . GLY C 1 370 ? -26.459 -67.567 37.224 1.00 17.53 350 GLY C O 1
ATOM 8262 N N . LYS C 1 371 ? -28.579 -66.843 37.513 1.00 18.37 351 LYS C N 1
ATOM 8263 C CA . LYS C 1 371 ? -28.690 -67.309 38.897 1.00 20.90 351 LYS C CA 1
ATOM 8264 C C . LYS C 1 371 ? -29.726 -68.413 39.112 1.00 19.06 351 LYS C C 1
ATOM 8265 O O . LYS C 1 371 ? -30.180 -68.634 40.237 1.00 20.26 351 LYS C O 1
ATOM 8271 N N . TYR C 1 372 ? -30.104 -69.103 38.043 1.00 17.59 352 TYR C N 1
ATOM 8272 C CA . TYR C 1 372 ? -31.072 -70.187 38.149 1.00 17.99 352 TYR C CA 1
ATOM 8273 C C . TYR C 1 372 ? -30.465 -71.352 38.925 1.00 19.17 352 TYR C C 1
ATOM 8274 O O . TYR C 1 372 ? -29.291 -71.677 38.750 1.00 18.22 352 TYR C O 1
ATOM 8283 N N . LYS C 1 373 ? -31.268 -71.972 39.782 1.00 19.88 353 LYS C N 1
ATOM 8284 C CA . LYS C 1 373 ? -30.821 -73.118 40.564 1.00 23.54 353 LYS C CA 1
ATOM 8285 C C . LYS C 1 373 ? -31.733 -74.299 40.287 1.00 24.09 353 LYS C C 1
ATOM 8286 O O . LYS C 1 373 ? -32.933 -74.253 40.559 1.00 23.45 353 LYS C O 1
ATOM 8292 N N . ARG C 1 374 ? -31.155 -75.356 39.733 1.00 26.00 354 ARG C N 1
ATOM 8293 C CA . ARG C 1 374 ? -31.910 -76.551 39.399 1.00 28.83 354 ARG C CA 1
ATOM 8294 C C . ARG C 1 374 ? -32.679 -77.058 40.622 1.00 29.96 354 ARG C C 1
ATOM 8295 O O . ARG C 1 374 ? -33.772 -77.609 40.492 1.00 29.76 354 ARG C O 1
ATOM 8303 N N . SER C 1 375 ? -32.111 -76.860 41.810 1.00 31.75 355 SER C N 1
ATOM 8304 C CA . SER C 1 375 ? -32.757 -77.311 43.039 1.00 34.35 355 SER C CA 1
ATOM 8305 C C . SER C 1 375 ? -34.105 -76.627 43.249 1.00 35.88 355 SER C C 1
ATOM 8306 O O . SER C 1 375 ? -35.003 -77.191 43.877 1.00 36.57 355 SER C O 1
ATOM 8309 N N . ASP C 1 376 ? -34.245 -75.414 42.720 1.00 36.45 356 ASP C N 1
ATOM 8310 C CA . ASP C 1 376 ? -35.494 -74.666 42.840 1.00 37.22 356 ASP C CA 1
ATOM 8311 C C . ASP C 1 376 ? -36.628 -75.340 42.065 1.00 37.18 356 ASP C C 1
ATOM 8312 O O . ASP C 1 376 ? -37.803 -75.086 42.329 1.00 37.67 356 ASP C O 1
ATOM 8317 N N . ASP C 1 377 ? -36.276 -76.193 41.106 1.00 37.57 357 ASP C N 1
ATOM 8318 C CA . ASP C 1 377 ? -37.274 -76.914 40.319 1.00 38.53 357 ASP C CA 1
ATOM 8319 C C . ASP C 1 377 ? -37.432 -78.337 40.841 1.00 42.54 357 ASP C C 1
ATOM 8320 O O . ASP C 1 377 ? -37.976 -79.203 40.153 1.00 43.47 357 ASP C O 1
ATOM 8325 N N . ASP C 1 378 ? -36.950 -78.573 42.057 1.00 46.31 358 ASP C N 1
ATOM 8326 C CA . ASP C 1 378 ? -37.032 -79.892 42.675 1.00 50.27 358 ASP C CA 1
ATOM 8327 C C . ASP C 1 378 ? -36.321 -80.943 41.828 1.00 52.04 358 ASP C C 1
ATOM 8328 O O . ASP C 1 378 ? -37.014 -81.822 41.270 1.00 53.74 358 ASP C O 1
ATOM 8333 N N . MET D 1 21 ? -34.642 -35.699 0.346 1.00 56.14 1 MET D N 1
ATOM 8334 C CA . MET D 1 21 ? -34.552 -34.598 -0.654 1.00 55.73 1 MET D CA 1
ATOM 8335 C C . MET D 1 21 ? -33.093 -34.288 -0.977 1.00 53.65 1 MET D C 1
ATOM 8336 O O . MET D 1 21 ? -32.795 -33.623 -1.970 1.00 54.21 1 MET D O 1
ATOM 8341 N N . SER D 1 22 ? -32.188 -34.775 -0.135 1.00 50.38 2 SER D N 1
ATOM 8342 C CA . SER D 1 22 ? -30.761 -34.541 -0.326 1.00 47.85 2 SER D CA 1
ATOM 8343 C C . SER D 1 22 ? -30.245 -35.105 -1.647 1.00 45.03 2 SER D C 1
ATOM 8344 O O . SER D 1 22 ? -30.362 -36.302 -1.915 1.00 43.85 2 SER D O 1
ATOM 8347 N N . ARG D 1 23 ? -29.678 -34.227 -2.469 1.00 41.96 3 ARG D N 1
ATOM 8348 C CA . ARG D 1 23 ? -29.126 -34.613 -3.762 1.00 39.64 3 ARG D CA 1
ATOM 8349 C C . ARG D 1 23 ? -27.607 -34.486 -3.720 1.00 38.05 3 ARG D C 1
ATOM 8350 O O . ARG D 1 23 ? -27.067 -33.601 -3.057 1.00 37.87 3 ARG D O 1
ATOM 8358 N N . VAL D 1 24 ? -26.921 -35.373 -4.428 1.00 34.77 4 VAL D N 1
ATOM 8359 C CA . VAL D 1 24 ? -25.466 -35.356 -4.459 1.00 32.30 4 VAL D CA 1
ATOM 8360 C C . VAL D 1 24 ? -24.958 -35.591 -5.874 1.00 30.84 4 VAL D C 1
ATOM 8361 O O . VAL D 1 24 ? -25.505 -36.408 -6.611 1.00 29.61 4 VAL D O 1
ATOM 8365 N N . THR D 1 25 ? -23.915 -34.862 -6.253 1.00 29.36 5 THR D N 1
ATOM 8366 C CA . THR D 1 25 ? -23.334 -35.009 -7.578 1.00 28.35 5 THR D CA 1
ATOM 8367 C C . THR D 1 25 ? -22.177 -35.997 -7.493 1.00 27.39 5 THR D C 1
ATOM 8368 O O . THR D 1 25 ? -21.226 -35.792 -6.739 1.00 27.45 5 THR D O 1
ATOM 8372 N N . VAL D 1 26 ? -22.270 -37.074 -8.265 1.00 25.81 6 VAL D N 1
ATOM 8373 C CA . VAL D 1 26 ? -21.233 -38.099 -8.270 1.00 23.97 6 VAL D CA 1
ATOM 8374 C C . VAL D 1 26 ? -20.757 -38.380 -9.687 1.00 23.69 6 VAL D C 1
ATOM 8375 O O . VAL D 1 26 ? -21.274 -37.820 -10.652 1.00 24.90 6 VAL D O 1
ATOM 8379 N N . LEU D 1 27 ? -19.756 -39.244 -9.805 1.00 23.83 7 LEU D N 1
ATOM 8380 C CA . LEU D 1 27 ? -19.245 -39.623 -11.111 1.00 23.72 7 LEU D CA 1
ATOM 8381 C C . LEU D 1 27 ? -20.180 -40.693 -11.656 1.00 23.45 7 LEU D C 1
ATOM 8382 O O . LEU D 1 27 ? -20.635 -41.569 -10.919 1.00 21.94 7 LEU D O 1
ATOM 8387 N N . GLN D 1 28 ? -20.473 -40.616 -12.945 1.00 23.00 8 GLN D N 1
ATOM 8388 C CA . GLN D 1 28 ? -21.343 -41.596 -13.571 1.00 23.71 8 GLN D CA 1
ATOM 8389 C C . GLN D 1 28 ? -20.768 -42.999 -13.346 1.00 22.97 8 GLN D C 1
ATOM 8390 O O . GLN D 1 28 ? -21.508 -43.966 -13.170 1.00 20.95 8 GLN D O 1
ATOM 8396 N N . SER D 1 29 ? -19.442 -43.094 -13.332 1.00 21.74 9 SER D N 1
ATOM 8397 C CA . SER D 1 29 ? -18.758 -44.370 -13.130 1.00 22.13 9 SER D CA 1
ATOM 8398 C C . SER D 1 29 ? -18.965 -44.946 -11.729 1.00 21.91 9 SER D C 1
ATOM 8399 O O . SER D 1 29 ? -18.608 -46.099 -11.468 1.00 20.05 9 SER D O 1
ATOM 8402 N N . GLN D 1 30 ? -19.524 -44.145 -10.825 1.00 20.59 10 GLN D N 1
ATOM 8403 C CA . GLN D 1 30 ? -19.781 -44.605 -9.466 1.00 21.79 10 GLN D CA 1
ATOM 8404 C C . GLN D 1 30 ? -21.199 -45.165 -9.338 1.00 21.73 10 GLN D C 1
ATOM 8405 O O . GLN D 1 30 ? -21.612 -45.594 -8.260 1.00 22.74 10 GLN D O 1
ATOM 8411 N N . LEU D 1 31 ? -21.941 -45.158 -10.442 1.00 20.33 11 LEU D N 1
ATOM 8412 C CA . LEU D 1 31 ? -23.304 -45.687 -10.446 1.00 20.10 11 LEU D CA 1
ATOM 8413 C C . LEU D 1 31 ? -23.309 -47.109 -11.019 1.00 19.34 11 LEU D C 1
ATOM 8414 O O . LEU D 1 31 ? -22.724 -47.370 -12.069 1.00 19.64 11 LEU D O 1
ATOM 8419 N N . PRO D 1 32 ? -23.975 -48.046 -10.328 1.00 19.91 12 PRO D N 1
ATOM 8420 C CA . PRO D 1 32 ? -24.066 -49.452 -10.743 1.00 20.01 12 PRO D CA 1
ATOM 8421 C C . PRO D 1 32 ? -24.485 -49.726 -12.192 1.00 19.87 12 PRO D C 1
ATOM 8422 O O . PRO D 1 32 ? -23.972 -50.654 -12.823 1.00 21.81 12 PRO D O 1
ATOM 8426 N N . ALA D 1 33 ? -25.411 -48.931 -12.719 1.00 17.88 13 ALA D N 1
ATOM 8427 C CA . ALA D 1 33 ? -25.894 -49.126 -14.085 1.00 20.03 13 ALA D CA 1
ATOM 8428 C C . ALA D 1 33 ? -24.917 -48.669 -15.166 1.00 21.17 13 ALA D C 1
ATOM 8429 O O . ALA D 1 33 ? -25.124 -48.938 -16.351 1.00 23.03 13 ALA D O 1
ATOM 8431 N N . TYR D 1 34 ? -23.854 -47.984 -14.768 1.00 21.41 14 TYR D N 1
ATOM 8432 C CA . TYR D 1 34 ? -22.876 -47.500 -15.737 1.00 22.73 14 TYR D CA 1
ATOM 8433 C C . TYR D 1 34 ? -21.512 -48.137 -15.486 1.00 22.62 14 TYR D C 1
ATOM 8434 O O . TYR D 1 34 ? -20.504 -47.440 -15.376 1.00 24.50 14 TYR D O 1
ATOM 8443 N N . ASN D 1 35 ? -21.476 -49.465 -15.419 1.00 20.22 15 ASN D N 1
ATOM 8444 C CA . ASN D 1 35 ? -20.224 -50.160 -15.141 1.00 21.42 15 ASN D CA 1
ATOM 8445 C C . ASN D 1 35 ? -19.607 -50.924 -16.311 1.00 18.60 15 ASN D C 1
ATOM 8446 O O . ASN D 1 35 ? -18.684 -51.705 -16.106 1.00 19.18 15 ASN D O 1
ATOM 8451 N N . ARG D 1 36 ? -20.100 -50.707 -17.528 1.00 17.25 16 ARG D N 1
ATOM 8452 C CA . ARG D 1 36 ? -19.539 -51.405 -18.685 1.00 17.40 16 ARG D CA 1
ATOM 8453 C C . ARG D 1 36 ? -18.090 -50.966 -18.868 1.00 16.30 16 ARG D C 1
ATOM 8454 O O . ARG D 1 36 ? -17.773 -49.781 -18.763 1.00 16.24 16 ARG D O 1
ATOM 8462 N N . LEU D 1 37 ? -17.210 -51.923 -19.137 1.00 14.26 17 LEU D N 1
ATOM 8463 C CA . LEU D 1 37 ? -15.799 -51.614 -19.312 1.00 16.16 17 LEU D CA 1
ATOM 8464 C C . LEU D 1 37 ? -15.590 -50.570 -20.407 1.00 16.22 17 LEU D C 1
ATOM 8465 O O . LEU D 1 37 ? -16.237 -50.611 -21.452 1.00 16.58 17 LEU D O 1
ATOM 8470 N N . LYS D 1 38 ? -14.692 -49.624 -20.153 1.00 17.53 18 LYS D N 1
ATOM 8471 C CA . LYS D 1 38 ? -14.375 -48.588 -21.127 1.00 19.64 18 LYS D CA 1
ATOM 8472 C C . LYS D 1 38 ? -12.922 -48.754 -21.550 1.00 20.25 18 LYS D C 1
ATOM 8473 O O . LYS D 1 38 ? -12.011 -48.591 -20.739 1.00 19.61 18 LYS D O 1
ATOM 8479 N N . THR D 1 39 ? -12.713 -49.092 -22.818 1.00 20.71 19 THR D N 1
ATOM 8480 C CA . THR D 1 39 ? -11.364 -49.275 -23.342 1.00 21.38 19 THR D CA 1
ATOM 8481 C C . THR D 1 39 ? -11.246 -48.767 -24.767 1.00 20.92 19 THR D C 1
ATOM 8482 O O . THR D 1 39 ? -12.133 -48.981 -25.589 1.00 21.25 19 THR D O 1
ATOM 8486 N N . PRO D 1 40 ? -10.137 -48.081 -25.081 1.00 22.46 20 PRO D N 1
ATOM 8487 C CA . PRO D 1 40 ? -9.937 -47.560 -26.433 1.00 21.96 20 PRO D CA 1
ATOM 8488 C C . PRO D 1 40 ? -9.752 -48.686 -27.452 1.00 20.32 20 PRO D C 1
ATOM 8489 O O . PRO D 1 40 ? -9.786 -48.454 -28.658 1.00 21.35 20 PRO D O 1
ATOM 8493 N N . TYR D 1 41 ? -9.569 -49.908 -26.960 1.00 17.28 21 TYR D N 1
ATOM 8494 C CA . TYR D 1 41 ? -9.382 -51.063 -27.832 1.00 16.55 21 TYR D CA 1
ATOM 8495 C C . TYR D 1 41 ? -10.686 -51.702 -28.301 1.00 15.19 21 TYR D C 1
ATOM 8496 O O . TYR D 1 41 ? -10.654 -52.658 -29.073 1.00 15.16 21 TYR D O 1
ATOM 8505 N N . GLU D 1 42 ? -11.828 -51.185 -27.854 1.00 16.72 22 GLU D N 1
ATOM 8506 C CA . GLU D 1 42 ? -13.099 -51.804 -28.219 1.00 16.70 22 GLU D CA 1
ATOM 8507 C C . GLU D 1 42 ? -13.274 -52.155 -29.695 1.00 16.49 22 GLU D C 1
ATOM 8508 O O . GLU D 1 42 ? -13.611 -53.292 -30.022 1.00 15.67 22 GLU D O 1
ATOM 8514 N N . SER D 1 43 ? -13.048 -51.197 -30.589 1.00 14.89 23 SER D N 1
ATOM 8515 C CA . SER D 1 43 ? -13.199 -51.468 -32.012 1.00 16.81 23 SER D CA 1
ATOM 8516 C C . SER D 1 43 ? -12.288 -52.591 -32.489 1.00 15.37 23 SER D C 1
ATOM 8517 O O . SER D 1 43 ? -12.700 -53.437 -33.280 1.00 16.10 23 SER D O 1
ATOM 8520 N N . GLU D 1 44 ? -11.048 -52.601 -32.010 1.00 15.48 24 GLU D N 1
ATOM 8521 C CA . GLU D 1 44 ? -10.106 -53.632 -32.419 1.00 15.82 24 GLU D CA 1
ATOM 8522 C C . GLU D 1 44 ? -10.504 -54.997 -31.855 1.00 15.41 24 GLU D C 1
ATOM 8523 O O . GLU D 1 44 ? -10.353 -56.018 -32.529 1.00 14.37 24 GLU D O 1
ATOM 8529 N N . LEU D 1 45 ? -11.016 -55.016 -30.626 1.00 13.98 25 LEU D N 1
ATOM 8530 C CA . LEU D 1 45 ? -11.444 -56.276 -30.016 1.00 14.05 25 LEU D CA 1
ATOM 8531 C C . LEU D 1 45 ? -12.560 -56.862 -30.876 1.00 13.96 25 LEU D C 1
ATOM 8532 O O . LEU D 1 45 ? -12.582 -58.061 -31.160 1.00 13.81 25 LEU D O 1
ATOM 8537 N N . ILE D 1 46 ? -13.480 -55.998 -31.291 1.00 13.58 26 ILE D N 1
ATOM 8538 C CA . ILE D 1 46 ? -14.603 -56.404 -32.135 1.00 15.41 26 ILE D CA 1
ATOM 8539 C C . ILE D 1 46 ? -14.092 -56.948 -33.468 1.00 14.23 26 ILE D C 1
ATOM 8540 O O . ILE D 1 46 ? -14.566 -57.978 -33.952 1.00 14.86 26 ILE D O 1
ATOM 8545 N N . ALA D 1 47 ? -13.127 -56.248 -34.059 1.00 13.55 27 ALA D N 1
ATOM 8546 C CA . ALA D 1 47 ? -12.550 -56.667 -35.330 1.00 14.49 27 ALA D CA 1
ATOM 8547 C C . ALA D 1 47 ? -11.883 -58.035 -35.184 1.00 14.52 27 ALA D C 1
ATOM 8548 O O . ALA D 1 47 ? -11.975 -58.882 -36.074 1.00 13.79 27 ALA D O 1
ATOM 8550 N N . THR D 1 48 ? -11.208 -58.250 -34.060 1.00 14.05 28 THR D N 1
ATOM 8551 C CA . THR D 1 48 ? -10.543 -59.523 -33.824 1.00 13.61 28 THR D CA 1
ATOM 8552 C C . THR D 1 48 ? -11.588 -60.621 -33.673 1.00 14.21 28 THR D C 1
ATOM 8553 O O . THR D 1 48 ? -11.435 -61.715 -34.213 1.00 13.83 28 THR D O 1
ATOM 8557 N N . VAL D 1 49 ? -12.655 -60.326 -32.938 1.00 14.32 29 VAL D N 1
ATOM 8558 C CA . VAL D 1 49 ? -13.720 -61.305 -32.761 1.00 15.22 29 VAL D CA 1
ATOM 8559 C C . VAL D 1 49 ? -14.279 -61.705 -34.125 1.00 15.62 29 VAL D C 1
ATOM 8560 O O . VAL D 1 49 ? -14.544 -62.880 -34.369 1.00 16.55 29 VAL D O 1
ATOM 8564 N N . LYS D 1 50 ? -14.441 -60.733 -35.021 1.00 15.42 30 LYS D N 1
ATOM 8565 C CA . LYS D 1 50 ? -14.966 -61.034 -36.348 1.00 16.76 30 LYS D CA 1
ATOM 8566 C C . LYS D 1 50 ? -14.068 -62.026 -37.083 1.00 15.54 30 LYS D C 1
ATOM 8567 O O . LYS D 1 50 ? -14.558 -62.954 -37.728 1.00 15.99 30 LYS D O 1
ATOM 8573 N N . LYS D 1 51 ? -12.755 -61.828 -36.993 1.00 15.54 31 LYS D N 1
ATOM 8574 C CA . LYS D 1 51 ? -11.818 -62.732 -37.649 1.00 15.82 31 LYS D CA 1
ATOM 8575 C C . LYS D 1 51 ? -11.902 -64.130 -37.046 1.00 16.01 31 LYS D C 1
ATOM 8576 O O . LYS D 1 51 ? -11.879 -65.125 -37.768 1.00 15.95 31 LYS D O 1
ATOM 8582 N N . LEU D 1 52 ? -12.007 -64.197 -35.721 1.00 15.23 32 LEU D N 1
ATOM 8583 C CA . LEU D 1 52 ? -12.074 -65.477 -35.020 1.00 15.65 32 LEU D CA 1
ATOM 8584 C C . LEU D 1 52 ? -13.398 -66.224 -35.170 1.00 18.20 32 LEU D C 1
ATOM 8585 O O . LEU D 1 52 ? -13.507 -67.379 -34.762 1.00 19.79 32 LEU D O 1
ATOM 8590 N N . THR D 1 53 ? -14.407 -65.569 -35.737 1.00 17.34 33 THR D N 1
ATOM 8591 C CA . THR D 1 53 ? -15.694 -66.221 -35.945 1.00 16.96 33 THR D CA 1
ATOM 8592 C C . THR D 1 53 ? -15.991 -66.315 -37.436 1.00 17.96 33 THR D C 1
ATOM 8593 O O . THR D 1 53 ? -17.109 -66.070 -37.882 1.00 18.30 33 THR D O 1
ATOM 8597 N N . THR D 1 54 ? -14.966 -66.674 -38.200 1.00 18.81 34 THR D N 1
ATOM 8598 C CA . THR D 1 54 ? -15.091 -66.820 -39.645 1.00 19.91 34 THR D CA 1
ATOM 8599 C C . THR D 1 54 ? -15.645 -68.206 -39.966 1.00 18.11 34 THR D C 1
ATOM 8600 O O . THR D 1 54 ? -15.105 -69.215 -39.521 1.00 17.21 34 THR D O 1
ATOM 8604 N N . PRO D 1 55 ? -16.733 -68.271 -40.749 1.00 19.45 35 PRO D N 1
ATOM 8605 C CA . PRO D 1 55 ? -17.339 -69.554 -41.115 1.00 19.82 35 PRO D CA 1
ATOM 8606 C C . PRO D 1 55 ? -16.326 -70.560 -41.658 1.00 19.11 35 PRO D C 1
ATOM 8607 O O . PRO D 1 55 ? -15.493 -70.225 -42.503 1.00 19.63 35 PRO D O 1
ATOM 8611 N N . GLY D 1 56 ? -16.402 -71.791 -41.164 1.00 16.92 36 GLY D N 1
ATOM 8612 C CA . GLY D 1 56 ? -15.500 -72.833 -41.619 1.00 17.47 36 GLY D CA 1
ATOM 8613 C C . GLY D 1 56 ? -14.128 -72.842 -40.970 1.00 16.60 36 GLY D C 1
ATOM 8614 O O . GLY D 1 56 ? -13.262 -73.631 -41.357 1.00 17.63 36 GLY D O 1
ATOM 8615 N N . LYS D 1 57 ? -13.911 -71.968 -39.995 1.00 15.29 37 LYS D N 1
ATOM 8616 C CA . LYS D 1 57 ? -12.621 -71.925 -39.321 1.00 15.12 37 LYS D CA 1
ATOM 8617 C C . LYS D 1 57 ? -12.748 -72.041 -37.808 1.00 13.83 37 LYS D C 1
ATOM 8618 O O . LYS D 1 57 ? -13.803 -71.765 -37.233 1.00 14.20 37 LYS D O 1
ATOM 8624 N N . GLY D 1 58 ? -11.656 -72.463 -37.181 1.00 15.14 38 GLY D N 1
ATOM 8625 C CA . GLY D 1 58 ? -11.619 -72.618 -35.740 1.00 15.19 38 GLY D CA 1
ATOM 8626 C C . GLY D 1 58 ? -10.225 -72.285 -35.259 1.00 15.06 38 GLY D C 1
ATOM 8627 O O . GLY D 1 58 ? -9.387 -71.805 -36.033 1.00 14.86 38 GLY D O 1
ATOM 8628 N N . LEU D 1 59 ? -9.960 -72.554 -33.987 1.00 14.12 39 LEU D N 1
ATOM 8629 C CA . LEU D 1 59 ? -8.653 -72.254 -33.423 1.00 14.52 39 LEU D CA 1
ATOM 8630 C C . LEU D 1 59 ? -7.803 -73.483 -33.166 1.00 14.45 39 LEU D C 1
ATOM 8631 O O . LEU D 1 59 ? -8.313 -74.559 -32.851 1.00 15.92 39 LEU D O 1
ATOM 8636 N N . LEU D 1 60 ? -6.495 -73.309 -33.313 1.00 15.48 40 LEU D N 1
ATOM 8637 C CA . LEU D 1 60 ? -5.547 -74.370 -33.018 1.00 15.12 40 LEU D CA 1
ATOM 8638 C C . LEU D 1 60 ? -4.996 -73.993 -31.648 1.00 15.52 40 LEU D C 1
ATOM 8639 O O . LEU D 1 60 ? -4.472 -72.892 -31.471 1.00 15.56 40 LEU D O 1
ATOM 8644 N N . ALA D 1 61 ? -5.136 -74.886 -30.673 1.00 14.28 41 ALA D N 1
ATOM 8645 C CA . ALA D 1 61 ? -4.610 -74.626 -29.340 1.00 15.90 41 ALA D CA 1
ATOM 8646 C C . ALA D 1 61 ? -3.243 -75.310 -29.279 1.00 16.53 41 ALA D C 1
ATOM 8647 O O . ALA D 1 61 ? -3.156 -76.531 -29.161 1.00 19.00 41 ALA D O 1
ATOM 8649 N N . ALA D 1 62 ? -2.179 -74.520 -29.381 1.00 16.74 42 ALA D N 1
ATOM 8650 C CA . ALA D 1 62 ? -0.822 -75.056 -29.351 1.00 17.19 42 ALA D CA 1
ATOM 8651 C C . ALA D 1 62 ? -0.064 -74.521 -28.141 1.00 16.76 42 ALA D C 1
ATOM 8652 O O . ALA D 1 62 ? 1.152 -74.341 -28.189 1.00 18.28 42 ALA D O 1
ATOM 8654 N N . ASP D 1 63 ? -0.789 -74.292 -27.050 1.00 17.80 43 ASP D N 1
ATOM 8655 C CA . ASP D 1 63 ? -0.201 -73.733 -25.839 1.00 17.72 43 ASP D CA 1
ATOM 8656 C C . ASP D 1 63 ? 0.198 -74.740 -24.760 1.00 18.62 43 ASP D C 1
ATOM 8657 O O . ASP D 1 63 ? 0.219 -74.401 -23.579 1.00 18.54 43 ASP D O 1
ATOM 8662 N N . GLU D 1 64 ? 0.526 -75.967 -25.158 1.00 19.29 44 GLU D N 1
ATOM 8663 C CA . GLU D 1 64 ? 0.934 -76.985 -24.186 1.00 20.99 44 GLU D CA 1
ATOM 8664 C C . GLU D 1 64 ? 2.155 -76.545 -23.384 1.00 19.45 44 GLU D C 1
ATOM 8665 O O . GLU D 1 64 ? 3.108 -75.997 -23.936 1.00 18.72 44 GLU D O 1
ATOM 8671 N N . SER D 1 65 ? 2.124 -76.800 -22.080 1.00 20.34 45 SER D N 1
ATOM 8672 C CA . SER D 1 65 ? 3.230 -76.447 -21.195 1.00 20.16 45 SER D CA 1
ATOM 8673 C C . SER D 1 65 ? 4.430 -77.337 -21.507 1.00 20.66 45 SER D C 1
ATOM 8674 O O . SER D 1 65 ? 4.307 -78.314 -22.243 1.00 20.17 45 SER D O 1
ATOM 8677 N N . ILE D 1 66 ? 5.587 -77.008 -20.944 1.00 21.45 46 ILE D N 1
ATOM 8678 C CA . ILE D 1 66 ? 6.771 -77.824 -21.179 1.00 22.47 46 ILE D CA 1
ATOM 8679 C C . ILE D 1 66 ? 6.483 -79.240 -20.685 1.00 23.53 46 ILE D C 1
ATOM 8680 O O . ILE D 1 66 ? 6.874 -80.218 -21.318 1.00 22.55 46 ILE D O 1
ATOM 8685 N N . GLY D 1 67 ? 5.779 -79.338 -19.560 1.00 25.08 47 GLY D N 1
ATOM 8686 C CA . GLY D 1 67 ? 5.442 -80.636 -19.002 1.00 24.31 47 GLY D CA 1
ATOM 8687 C C . GLY D 1 67 ? 4.515 -81.432 -19.898 1.00 24.79 47 GLY D C 1
ATOM 8688 O O . GLY D 1 67 ? 4.619 -82.657 -19.983 1.00 25.73 47 GLY D O 1
ATOM 8689 N N . SER D 1 68 ? 3.594 -80.742 -20.563 1.00 23.43 48 SER D N 1
ATOM 8690 C CA . SER D 1 68 ? 2.662 -81.403 -21.467 1.00 23.35 48 SER D CA 1
ATOM 8691 C C . SER D 1 68 ? 3.391 -81.858 -22.727 1.00 21.65 48 SER D C 1
ATOM 8692 O O . SER D 1 68 ? 3.020 -82.863 -23.334 1.00 22.17 48 SER D O 1
ATOM 8695 N N . CYS D 1 69 ? 4.421 -81.115 -23.125 1.00 20.29 49 CYS D N 1
ATOM 8696 C CA . CYS D 1 69 ? 5.194 -81.488 -24.305 1.00 20.29 49 CYS D CA 1
ATOM 8697 C C . CYS D 1 69 ? 5.929 -82.794 -24.028 1.00 20.11 49 CYS D C 1
ATOM 8698 O O . CYS D 1 69 ? 6.116 -83.613 -24.926 1.00 18.95 49 CYS D O 1
ATOM 8701 N N . THR D 1 70 ? 6.356 -82.985 -22.784 1.00 22.13 50 THR D N 1
ATOM 8702 C CA . THR D 1 70 ? 7.043 -84.218 -22.418 1.00 23.49 50 THR D CA 1
ATOM 8703 C C . THR D 1 70 ? 6.127 -85.398 -22.745 1.00 24.04 50 THR D C 1
ATOM 8704 O O . THR D 1 70 ? 6.558 -86.395 -23.326 1.00 24.15 50 THR D O 1
ATOM 8708 N N . LYS D 1 71 ? 4.856 -85.268 -22.383 1.00 24.37 51 LYS D N 1
ATOM 8709 C CA . LYS D 1 71 ? 3.885 -86.324 -22.638 1.00 26.42 51 LYS D CA 1
ATOM 8710 C C . LYS D 1 71 ? 3.611 -86.493 -24.127 1.00 24.98 51 LYS D C 1
ATOM 8711 O O . LYS D 1 71 ? 3.368 -87.602 -24.595 1.00 26.66 51 LYS D O 1
ATOM 8717 N N . ARG D 1 72 ? 3.648 -85.390 -24.869 1.00 24.35 52 ARG D N 1
ATOM 8718 C CA . ARG D 1 72 ? 3.409 -85.434 -26.307 1.00 24.12 52 ARG D CA 1
ATOM 8719 C C . ARG D 1 72 ? 4.571 -86.112 -27.034 1.00 23.35 52 ARG D C 1
ATOM 8720 O O . ARG D 1 72 ? 4.368 -86.891 -27.964 1.00 22.55 52 ARG D O 1
ATOM 8728 N N . PHE D 1 73 ? 5.788 -85.811 -26.592 1.00 21.14 53 PHE D N 1
ATOM 8729 C CA . PHE D 1 73 ? 7.002 -86.341 -27.211 1.00 20.42 53 PHE D CA 1
ATOM 8730 C C . PHE D 1 73 ? 7.394 -87.765 -26.830 1.00 22.73 53 PHE D C 1
ATOM 8731 O O . PHE D 1 73 ? 8.064 -88.456 -27.600 1.00 22.19 53 PHE D O 1
ATOM 8739 N N . GLN D 1 74 ? 6.992 -88.200 -25.643 1.00 23.19 54 GLN D N 1
ATOM 8740 C CA . GLN D 1 74 ? 7.355 -89.528 -25.170 1.00 24.93 54 GLN D CA 1
ATOM 8741 C C . GLN D 1 74 ? 7.058 -90.643 -26.178 1.00 24.87 54 GLN D C 1
ATOM 8742 O O . GLN D 1 74 ? 7.920 -91.476 -26.450 1.00 25.28 54 GLN D O 1
ATOM 8748 N N . PRO D 1 75 ? 5.842 -90.663 -26.754 1.00 24.19 55 PRO D N 1
ATOM 8749 C CA . PRO D 1 75 ? 5.454 -91.690 -27.731 1.00 25.91 55 PRO D CA 1
ATOM 8750 C C . PRO D 1 75 ? 6.271 -91.736 -29.025 1.00 25.77 55 PRO D C 1
ATOM 8751 O O . PRO D 1 75 ? 6.312 -92.769 -29.697 1.00 26.58 55 PRO D O 1
ATOM 8755 N N . ILE D 1 76 ? 6.907 -90.626 -29.387 1.00 25.09 56 ILE D N 1
ATOM 8756 C CA . ILE D 1 76 ? 7.699 -90.589 -30.612 1.00 25.06 56 ILE D CA 1
ATOM 8757 C C . ILE D 1 76 ? 9.204 -90.513 -30.372 1.00 25.78 56 ILE D C 1
ATOM 8758 O O . ILE D 1 76 ? 9.978 -90.316 -31.308 1.00 27.04 56 ILE D O 1
ATOM 8763 N N . GLY D 1 77 ? 9.612 -90.665 -29.116 1.00 25.47 57 GLY D N 1
ATOM 8764 C CA . GLY D 1 77 ? 11.024 -90.633 -28.776 1.00 25.81 57 GLY D CA 1
ATOM 8765 C C . GLY D 1 77 ? 11.766 -89.339 -29.066 1.00 27.11 57 GLY D C 1
ATOM 8766 O O . GLY D 1 77 ? 12.931 -89.366 -29.470 1.00 28.35 57 GLY D O 1
ATOM 8767 N N . LEU D 1 78 ? 11.105 -88.206 -28.861 1.00 25.15 58 LEU D N 1
ATOM 8768 C CA . LEU D 1 78 ? 11.733 -86.909 -29.097 1.00 24.28 58 LEU D CA 1
ATOM 8769 C C . LEU D 1 78 ? 12.070 -86.283 -27.744 1.00 23.10 58 LEU D C 1
ATOM 8770 O O . LEU D 1 78 ? 11.200 -86.149 -26.885 1.00 22.71 58 LEU D O 1
ATOM 8775 N N . SER D 1 79 ? 13.332 -85.920 -27.542 1.00 21.99 59 SER D N 1
ATOM 8776 C CA . SER D 1 79 ? 13.725 -85.305 -26.280 1.00 21.73 59 SER D CA 1
ATOM 8777 C C . SER D 1 79 ? 13.030 -83.952 -26.148 1.00 21.56 59 SER D C 1
ATOM 8778 O O . SER D 1 79 ? 12.862 -83.230 -27.137 1.00 21.37 59 SER D O 1
ATOM 8781 N N . ASN D 1 80 ? 12.621 -83.611 -24.930 1.00 20.94 60 ASN D N 1
ATOM 8782 C CA . ASN D 1 80 ? 11.934 -82.347 -24.697 1.00 20.30 60 ASN D CA 1
ATOM 8783 C C . ASN D 1 80 ? 12.925 -81.201 -24.505 1.00 20.62 60 ASN D C 1
ATOM 8784 O O . ASN D 1 80 ? 13.384 -80.937 -23.395 1.00 22.41 60 ASN D O 1
ATOM 8789 N N . THR D 1 81 ? 13.247 -80.527 -25.602 1.00 19.50 61 THR D N 1
ATOM 8790 C CA . THR D 1 81 ? 14.182 -79.407 -25.591 1.00 19.46 61 THR D CA 1
ATOM 8791 C C . THR D 1 81 ? 13.518 -78.199 -26.247 1.00 18.03 61 THR D C 1
ATOM 8792 O O . THR D 1 81 ? 12.537 -78.348 -26.966 1.00 15.22 61 THR D O 1
ATOM 8796 N N . GLU D 1 82 ? 14.055 -77.007 -26.006 1.00 18.78 62 GLU D N 1
ATOM 8797 C CA . GLU D 1 82 ? 13.480 -75.797 -26.591 1.00 18.81 62 GLU D CA 1
ATOM 8798 C C . GLU D 1 82 ? 13.440 -75.872 -28.117 1.00 18.72 62 GLU D C 1
ATOM 8799 O O . GLU D 1 82 ? 12.436 -75.516 -28.742 1.00 18.04 62 GLU D O 1
ATOM 8805 N N . GLU D 1 83 ? 14.523 -76.346 -28.721 1.00 17.80 63 GLU D N 1
ATOM 8806 C CA . GLU D 1 83 ? 14.579 -76.458 -30.175 1.00 17.41 63 GLU D CA 1
ATOM 8807 C C . GLU D 1 83 ? 13.557 -77.470 -30.688 1.00 15.38 63 GLU D C 1
ATOM 8808 O O . GLU D 1 83 ? 12.950 -77.270 -31.738 1.00 16.34 63 GLU D O 1
ATOM 8814 N N . HIS D 1 84 ? 13.356 -78.555 -29.947 1.00 16.09 64 HIS D N 1
ATOM 8815 C CA . HIS D 1 84 ? 12.390 -79.559 -30.372 1.00 15.51 64 HIS D CA 1
ATOM 8816 C C . HIS D 1 84 ? 10.965 -79.045 -30.219 1.00 15.04 64 HIS D C 1
ATOM 8817 O O . HIS D 1 84 ? 10.085 -79.398 -31.007 1.00 14.77 64 HIS D O 1
ATOM 8824 N N . ARG D 1 85 ? 10.734 -78.206 -29.216 1.00 15.82 65 ARG D N 1
ATOM 8825 C CA . ARG D 1 85 ? 9.403 -77.646 -29.028 1.00 15.16 65 ARG D CA 1
ATOM 8826 C C . ARG D 1 85 ? 9.144 -76.654 -30.161 1.00 15.03 65 ARG D C 1
ATOM 8827 O O . ARG D 1 85 ? 8.019 -76.540 -30.646 1.00 15.31 65 ARG D O 1
ATOM 8835 N N . ARG D 1 86 ? 10.187 -75.950 -30.599 1.00 15.56 66 ARG D N 1
ATOM 8836 C CA . ARG D 1 86 ? 10.032 -74.999 -31.701 1.00 14.96 66 ARG D CA 1
ATOM 8837 C C . ARG D 1 86 ? 9.656 -75.777 -32.962 1.00 16.26 66 ARG D C 1
ATOM 8838 O O . ARG D 1 86 ? 8.757 -75.382 -33.707 1.00 17.02 66 ARG D O 1
ATOM 8846 N N . GLN D 1 87 ? 10.348 -76.890 -33.190 1.00 16.54 67 GLN D N 1
ATOM 8847 C CA . GLN D 1 87 ? 10.093 -77.735 -34.352 1.00 16.24 67 GLN D CA 1
ATOM 8848 C C . GLN D 1 87 ? 8.688 -78.324 -34.286 1.00 16.49 67 GLN D C 1
ATOM 8849 O O . GLN D 1 87 ? 8.027 -78.501 -35.310 1.00 16.91 67 GLN D O 1
ATOM 8855 N N . TYR D 1 88 ? 8.236 -78.621 -33.073 1.00 15.60 68 TYR D N 1
ATOM 8856 C CA . TYR D 1 88 ? 6.901 -79.169 -32.856 1.00 16.38 68 TYR D CA 1
ATOM 8857 C C . TYR D 1 88 ? 5.844 -78.152 -33.299 1.00 16.09 68 TYR D C 1
ATOM 8858 O O . TYR D 1 88 ? 4.891 -78.494 -34.005 1.00 15.14 68 TYR D O 1
ATOM 8867 N N . ARG D 1 89 ? 6.014 -76.896 -32.902 1.00 14.96 69 ARG D N 1
ATOM 8868 C CA . ARG D 1 89 ? 5.054 -75.877 -33.311 1.00 16.56 69 ARG D CA 1
ATOM 8869 C C . ARG D 1 89 ? 5.187 -75.577 -34.806 1.00 16.76 69 ARG D C 1
ATOM 8870 O O . ARG D 1 89 ? 4.186 -75.372 -35.493 1.00 16.22 69 ARG D O 1
ATOM 8878 N N . ALA D 1 90 ? 6.420 -75.564 -35.311 1.00 16.86 70 ALA D N 1
ATOM 8879 C CA . ALA D 1 90 ? 6.660 -75.291 -36.731 1.00 16.80 70 ALA D CA 1
ATOM 8880 C C . ALA D 1 90 ? 5.990 -76.337 -37.627 1.00 17.84 70 ALA D C 1
ATOM 8881 O O . ALA D 1 90 ? 5.563 -76.037 -38.743 1.00 18.33 70 ALA D O 1
ATOM 8883 N N . LEU D 1 91 ? 5.900 -77.567 -37.135 1.00 18.32 71 LEU D N 1
ATOM 8884 C CA . LEU D 1 91 ? 5.262 -78.640 -37.889 1.00 17.63 71 LEU D CA 1
ATOM 8885 C C . LEU D 1 91 ? 3.848 -78.225 -38.298 1.00 18.46 71 LEU D C 1
ATOM 8886 O O . LEU D 1 91 ? 3.430 -78.426 -39.437 1.00 17.06 71 LEU D O 1
ATOM 8891 N N . MET D 1 92 ? 3.121 -77.632 -37.358 1.00 17.94 72 MET D N 1
ATOM 8892 C CA . MET D 1 92 ? 1.752 -77.209 -37.602 1.00 19.86 72 MET D CA 1
ATOM 8893 C C . MET D 1 92 ? 1.634 -75.838 -38.259 1.00 19.39 72 MET D C 1
ATOM 8894 O O . MET D 1 92 ? 0.968 -75.686 -39.283 1.00 19.16 72 MET D O 1
ATOM 8899 N N . LEU D 1 93 ? 2.281 -74.843 -37.665 1.00 19.35 73 LEU D N 1
ATOM 8900 C CA . LEU D 1 93 ? 2.197 -73.481 -38.172 1.00 20.12 73 LEU D CA 1
ATOM 8901 C C . LEU D 1 93 ? 2.758 -73.260 -39.571 1.00 21.02 73 LEU D C 1
ATOM 8902 O O . LEU D 1 93 ? 2.265 -72.398 -40.300 1.00 21.69 73 LEU D O 1
ATOM 8907 N N . GLU D 1 94 ? 3.774 -74.026 -39.958 1.00 20.45 74 GLU D N 1
ATOM 8908 C CA . GLU D 1 94 ? 4.347 -73.862 -41.291 1.00 21.32 74 GLU D CA 1
ATOM 8909 C C . GLU D 1 94 ? 3.761 -74.836 -42.310 1.00 22.47 74 GLU D C 1
ATOM 8910 O O . GLU D 1 94 ? 4.353 -75.083 -43.361 1.00 24.21 74 GLU D O 1
ATOM 8916 N N . ALA D 1 95 ? 2.593 -75.389 -41.995 1.00 22.22 75 ALA D N 1
ATOM 8917 C CA . ALA D 1 95 ? 1.916 -76.310 -42.901 1.00 21.32 75 ALA D CA 1
ATOM 8918 C C . ALA D 1 95 ? 1.160 -75.463 -43.921 1.00 22.86 75 ALA D C 1
ATOM 8919 O O . ALA D 1 95 ? 0.131 -74.870 -43.600 1.00 20.31 75 ALA D O 1
ATOM 8921 N N . GLU D 1 96 ? 1.672 -75.409 -45.148 1.00 23.81 76 GLU D N 1
ATOM 8922 C CA . GLU D 1 96 ? 1.048 -74.609 -46.200 1.00 25.42 76 GLU D CA 1
ATOM 8923 C C . GLU D 1 96 ? -0.461 -74.784 -46.326 1.00 23.69 76 GLU D C 1
ATOM 8924 O O . GLU D 1 96 ? -0.958 -75.902 -46.454 1.00 23.68 76 GLU D O 1
ATOM 8930 N N . GLY D 1 97 ? -1.176 -73.663 -46.293 1.00 22.44 77 GLY D N 1
ATOM 8931 C CA . GLY D 1 97 ? -2.620 -73.684 -46.436 1.00 21.96 77 GLY D CA 1
ATOM 8932 C C . GLY D 1 97 ? -3.464 -73.896 -45.192 1.00 21.31 77 GLY D C 1
ATOM 8933 O O . GLY D 1 97 ? -4.689 -73.938 -45.287 1.00 19.60 77 GLY D O 1
ATOM 8934 N N . PHE D 1 98 ? -2.839 -74.017 -44.025 1.00 20.59 78 PHE D N 1
ATOM 8935 C CA . PHE D 1 98 ? -3.618 -74.249 -42.812 1.00 20.17 78 PHE D CA 1
ATOM 8936 C C . PHE D 1 98 ? -4.583 -73.105 -42.507 1.00 19.72 78 PHE D C 1
ATOM 8937 O O . PHE D 1 98 ? -5.616 -73.319 -41.867 1.00 19.87 78 PHE D O 1
ATOM 8945 N N . GLU D 1 99 ? -4.260 -71.901 -42.978 1.00 18.84 79 GLU D N 1
ATOM 8946 C CA . GLU D 1 99 ? -5.100 -70.732 -42.731 1.00 18.31 79 GLU D CA 1
ATOM 8947 C C . GLU D 1 99 ? -6.501 -70.872 -43.324 1.00 19.08 79 GLU D C 1
ATOM 8948 O O . GLU D 1 99 ? -7.399 -70.102 -42.997 1.00 17.86 79 GLU D O 1
ATOM 8954 N N . GLN D 1 100 ? -6.688 -71.855 -44.198 1.00 18.79 80 GLN D N 1
ATOM 8955 C CA . GLN D 1 100 ? -7.997 -72.077 -44.797 1.00 19.95 80 GLN D CA 1
ATOM 8956 C C . GLN D 1 100 ? -8.974 -72.623 -43.760 1.00 18.60 80 GLN D C 1
ATOM 8957 O O . GLN D 1 100 ? -10.186 -72.463 -43.896 1.00 17.35 80 GLN D O 1
ATOM 8963 N N . TYR D 1 101 ? -8.435 -73.251 -42.719 1.00 17.56 81 TYR D N 1
ATOM 8964 C CA . TYR D 1 101 ? -9.252 -73.857 -41.670 1.00 16.79 81 TYR D CA 1
ATOM 8965 C C . TYR D 1 101 ? -9.040 -73.275 -40.275 1.00 16.21 81 TYR D C 1
ATOM 8966 O O . TYR D 1 101 ? -9.875 -73.465 -39.391 1.00 15.73 81 TYR D O 1
ATOM 8975 N N . ILE D 1 102 ? -7.922 -72.582 -40.084 1.00 15.88 82 ILE D N 1
ATOM 8976 C CA . ILE D 1 102 ? -7.564 -72.006 -38.789 1.00 15.36 82 ILE D CA 1
ATOM 8977 C C . ILE D 1 102 ? -7.575 -70.475 -38.814 1.00 15.23 82 ILE D C 1
ATOM 8978 O O . ILE D 1 102 ? -6.846 -69.851 -39.585 1.00 16.01 82 ILE D O 1
ATOM 8983 N N . SER D 1 103 ? -8.390 -69.872 -37.954 1.00 14.49 83 SER D N 1
ATOM 8984 C CA . SER D 1 103 ? -8.488 -68.417 -37.886 1.00 13.38 83 SER D CA 1
ATOM 8985 C C . SER D 1 103 ? -7.599 -67.810 -36.805 1.00 13.46 83 SER D C 1
ATOM 8986 O O . SER D 1 103 ? -7.300 -66.620 -36.840 1.00 12.78 83 SER D O 1
ATOM 8989 N N . GLY D 1 104 ? -7.178 -68.631 -35.848 1.00 13.21 84 GLY D N 1
ATOM 8990 C CA . GLY D 1 104 ? -6.331 -68.144 -34.773 1.00 13.64 84 GLY D CA 1
ATOM 8991 C C . GLY D 1 104 ? -5.587 -69.279 -34.101 1.00 13.26 84 GLY D C 1
ATOM 8992 O O . GLY D 1 104 ? -6.041 -70.418 -34.130 1.00 14.89 84 GLY D O 1
ATOM 8993 N N . VAL D 1 105 ? -4.443 -68.970 -33.500 1.00 11.09 85 VAL D N 1
ATOM 8994 C CA . VAL D 1 105 ? -3.634 -69.975 -32.820 1.00 12.60 85 VAL D CA 1
ATOM 8995 C C . VAL D 1 105 ? -3.301 -69.524 -31.407 1.00 11.68 85 VAL D C 1
ATOM 8996 O O . VAL D 1 105 ? -2.806 -68.410 -31.205 1.00 13.05 85 VAL D O 1
ATOM 9000 N N . ILE D 1 106 ? -3.588 -70.376 -30.426 1.00 12.71 86 ILE D N 1
ATOM 9001 C CA . ILE D 1 106 ? -3.267 -70.048 -29.041 1.00 13.34 86 ILE D CA 1
ATOM 9002 C C . ILE D 1 106 ? -1.836 -70.523 -28.823 1.00 13.95 86 ILE D C 1
ATOM 9003 O O . ILE D 1 106 ? -1.561 -71.722 -28.844 1.00 15.37 86 ILE D O 1
ATOM 9008 N N . LEU D 1 107 ? -0.932 -69.580 -28.614 1.00 13.32 87 LEU D N 1
ATOM 9009 C CA . LEU D 1 107 ? 0.470 -69.911 -28.420 1.00 12.93 87 LEU D CA 1
ATOM 9010 C C . LEU D 1 107 ? 0.868 -69.940 -26.953 1.00 15.15 87 LEU D C 1
ATOM 9011 O O . LEU D 1 107 ? 0.218 -69.333 -26.104 1.00 13.99 87 LEU D O 1
ATOM 9016 N N . HIS D 1 108 ? 1.952 -70.657 -26.677 1.00 14.60 88 HIS D N 1
ATOM 9017 C CA . HIS D 1 108 ? 2.510 -70.737 -25.342 1.00 16.70 88 HIS D CA 1
ATOM 9018 C C . HIS D 1 108 ? 3.500 -69.577 -25.260 1.00 16.66 88 HIS D C 1
ATOM 9019 O O . HIS D 1 108 ? 4.051 -69.150 -26.278 1.00 17.10 88 HIS D O 1
ATOM 9026 N N . ASP D 1 109 ? 3.702 -69.060 -24.055 1.00 15.68 89 ASP D N 1
ATOM 9027 C CA . ASP D 1 109 ? 4.623 -67.952 -23.811 1.00 18.46 89 ASP D CA 1
ATOM 9028 C C . ASP D 1 109 ? 5.968 -68.120 -24.533 1.00 18.98 89 ASP D C 1
ATOM 9029 O O . ASP D 1 109 ? 6.469 -67.189 -25.157 1.00 17.87 89 ASP D O 1
ATOM 9034 N N . GLU D 1 110 ? 6.551 -69.309 -24.437 1.00 20.07 90 GLU D N 1
ATOM 9035 C CA . GLU D 1 110 ? 7.840 -69.591 -25.067 1.00 21.38 90 GLU D CA 1
ATOM 9036 C C . GLU D 1 110 ? 7.813 -69.393 -26.581 1.00 20.33 90 GLU D C 1
ATOM 9037 O O . GLU D 1 110 ? 8.718 -68.791 -27.171 1.00 19.99 90 GLU D O 1
ATOM 9043 N N . THR D 1 111 ? 6.757 -69.906 -27.199 1.00 18.44 91 THR D N 1
ATOM 9044 C CA . THR D 1 111 ? 6.590 -69.850 -28.641 1.00 16.40 91 THR D CA 1
ATOM 9045 C C . THR D 1 111 ? 6.427 -68.446 -29.214 1.00 16.39 91 THR D C 1
ATOM 9046 O O . THR D 1 111 ? 6.821 -68.191 -30.351 1.00 15.50 91 THR D O 1
ATOM 9050 N N . VAL D 1 112 ? 5.848 -67.536 -28.437 1.00 16.19 92 VAL D N 1
ATOM 9051 C CA . VAL D 1 112 ? 5.657 -66.167 -28.905 1.00 17.51 92 VAL D CA 1
ATOM 9052 C C . VAL D 1 112 ? 6.984 -65.533 -29.339 1.00 17.65 92 VAL D C 1
ATOM 9053 O O . VAL D 1 112 ? 7.019 -64.712 -30.259 1.00 18.21 92 VAL D O 1
ATOM 9057 N N . GLY D 1 113 ? 8.073 -65.928 -28.683 1.00 17.44 93 GLY D N 1
ATOM 9058 C CA . GLY D 1 113 ? 9.377 -65.376 -29.005 1.00 18.60 93 GLY D CA 1
ATOM 9059 C C . GLY D 1 113 ? 10.239 -66.216 -29.928 1.00 18.20 93 GLY D C 1
ATOM 9060 O O . GLY D 1 113 ? 11.350 -65.816 -30.279 1.00 21.85 93 GLY D O 1
ATOM 9061 N N . GLN D 1 114 ? 9.745 -67.381 -30.325 1.00 16.48 94 GLN D N 1
ATOM 9062 C CA . GLN D 1 114 ? 10.504 -68.242 -31.221 1.00 16.11 94 GLN D CA 1
ATOM 9063 C C . GLN D 1 114 ? 10.256 -67.835 -32.670 1.00 17.19 94 GLN D C 1
ATOM 9064 O O . GLN D 1 114 ? 9.323 -67.088 -32.957 1.00 15.93 94 GLN D O 1
ATOM 9070 N N . LYS D 1 115 ? 11.084 -68.341 -33.577 1.00 16.62 95 LYS D N 1
ATOM 9071 C CA . LYS D 1 115 ? 10.962 -67.997 -34.989 1.00 17.44 95 LYS D CA 1
ATOM 9072 C C . LYS D 1 115 ? 10.713 -69.184 -35.913 1.00 18.85 95 LYS D C 1
ATOM 9073 O O . LYS D 1 115 ? 11.157 -70.302 -35.647 1.00 18.92 95 LYS D O 1
ATOM 9079 N N . ALA D 1 116 ? 9.995 -68.926 -37.004 1.00 18.08 96 ALA D N 1
ATOM 9080 C CA . ALA D 1 116 ? 9.727 -69.955 -37.998 1.00 17.62 96 ALA D CA 1
ATOM 9081 C C . ALA D 1 116 ? 11.019 -70.107 -38.799 1.00 17.49 96 ALA D C 1
ATOM 9082 O O . ALA D 1 116 ? 11.976 -69.362 -38.586 1.00 19.57 96 ALA D O 1
ATOM 9084 N N . SER D 1 117 ? 11.041 -71.060 -39.721 1.00 19.47 97 SER D N 1
ATOM 9085 C CA . SER D 1 117 ? 12.227 -71.307 -40.535 1.00 20.58 97 SER D CA 1
ATOM 9086 C C . SER D 1 117 ? 12.638 -70.119 -41.401 1.00 22.19 97 SER D C 1
ATOM 9087 O O . SER D 1 117 ? 13.802 -70.011 -41.796 1.00 22.29 97 SER D O 1
ATOM 9090 N N . ASN D 1 118 ? 11.696 -69.223 -41.688 1.00 19.59 98 ASN D N 1
ATOM 9091 C CA . ASN D 1 118 ? 11.988 -68.070 -42.534 1.00 20.84 98 ASN D CA 1
ATOM 9092 C C . ASN D 1 118 ? 12.464 -66.822 -41.795 1.00 20.95 98 ASN D C 1
ATOM 9093 O O . ASN D 1 118 ? 12.683 -65.782 -42.413 1.00 23.28 98 ASN D O 1
ATOM 9098 N N . GLY D 1 119 ? 12.630 -66.916 -40.479 1.00 19.87 99 GLY D N 1
ATOM 9099 C CA . GLY D 1 119 ? 13.096 -65.761 -39.727 1.00 19.82 99 GLY D CA 1
ATOM 9100 C C . GLY D 1 119 ? 12.004 -64.943 -39.061 1.00 18.31 99 GLY D C 1
ATOM 9101 O O . GLY D 1 119 ? 12.287 -64.094 -38.214 1.00 20.10 99 GLY D O 1
ATOM 9102 N N . GLN D 1 120 ? 10.756 -65.177 -39.449 1.00 18.47 100 GLN D N 1
ATOM 9103 C CA . GLN D 1 120 ? 9.642 -64.457 -38.840 1.00 17.22 100 GLN D CA 1
ATOM 9104 C C . GLN D 1 120 ? 9.350 -65.084 -37.482 1.00 15.75 100 GLN D C 1
ATOM 9105 O O . GLN D 1 120 ? 9.436 -66.301 -37.341 1.00 16.13 100 GLN D O 1
ATOM 9111 N N . THR D 1 121 ? 9.019 -64.271 -36.482 1.00 15.43 101 THR D N 1
ATOM 9112 C CA . THR D 1 121 ? 8.659 -64.841 -35.185 1.00 16.69 101 THR D CA 1
ATOM 9113 C C . THR D 1 121 ? 7.323 -65.511 -35.483 1.00 15.89 101 THR D C 1
ATOM 9114 O O . THR D 1 121 ? 6.664 -65.162 -36.466 1.00 14.26 101 THR D O 1
ATOM 9118 N N . PHE D 1 122 ? 6.902 -66.467 -34.664 1.00 15.54 102 PHE D N 1
ATOM 9119 C CA . PHE D 1 122 ? 5.637 -67.120 -34.960 1.00 15.65 102 PHE D CA 1
ATOM 9120 C C . PHE D 1 122 ? 4.456 -66.150 -35.020 1.00 15.71 102 PHE D C 1
ATOM 9121 O O . PHE D 1 122 ? 3.585 -66.294 -35.877 1.00 15.95 102 PHE D O 1
ATOM 9129 N N . PRO D 1 123 ? 4.407 -65.146 -34.126 1.00 15.97 103 PRO D N 1
ATOM 9130 C CA . PRO D 1 123 ? 3.267 -64.229 -34.226 1.00 15.92 103 PRO D CA 1
ATOM 9131 C C . PRO D 1 123 ? 3.296 -63.493 -35.573 1.00 16.73 103 PRO D C 1
ATOM 9132 O O . PRO D 1 123 ? 2.255 -63.303 -36.205 1.00 15.32 103 PRO D O 1
ATOM 9136 N N . GLU D 1 124 ? 4.489 -63.088 -36.013 1.00 17.25 104 GLU D N 1
ATOM 9137 C CA . GLU D 1 124 ? 4.625 -62.385 -37.293 1.00 15.96 104 GLU D CA 1
ATOM 9138 C C . GLU D 1 124 ? 4.250 -63.319 -38.445 1.00 16.15 104 GLU D C 1
ATOM 9139 O O . GLU D 1 124 ? 3.601 -62.910 -39.406 1.00 16.52 104 GLU D O 1
ATOM 9145 N N . TYR D 1 125 ? 4.666 -64.576 -38.336 1.00 14.14 105 TYR D N 1
ATOM 9146 C CA . TYR D 1 125 ? 4.388 -65.585 -39.357 1.00 15.87 105 TYR D CA 1
ATOM 9147 C C . TYR D 1 125 ? 2.876 -65.789 -39.516 1.00 15.32 105 TYR D C 1
ATOM 9148 O O . TYR D 1 125 ? 2.362 -65.914 -40.633 1.00 14.05 105 TYR D O 1
ATOM 9157 N N . LEU D 1 126 ? 2.170 -65.835 -38.391 1.00 12.61 106 LEU D N 1
ATOM 9158 C CA . LEU D 1 126 ? 0.723 -66.028 -38.409 1.00 14.28 106 LEU D CA 1
ATOM 9159 C C . LEU D 1 126 ? 0.003 -64.795 -38.938 1.00 14.52 106 LEU D C 1
ATOM 9160 O O . LEU D 1 126 ? -0.869 -64.891 -39.805 1.00 14.69 106 LEU D O 1
ATOM 9165 N N . THR D 1 127 ? 0.370 -63.642 -38.395 1.00 15.75 107 THR D N 1
ATOM 9166 C CA . THR D 1 127 ? -0.238 -62.378 -38.785 1.00 17.84 107 THR D CA 1
ATOM 9167 C C . THR D 1 127 ? -0.091 -62.128 -40.281 1.00 18.04 107 THR D C 1
ATOM 9168 O O . THR D 1 127 ? -1.007 -61.617 -40.926 1.00 17.74 107 THR D O 1
ATOM 9172 N N . ALA D 1 128 ? 1.064 -62.494 -40.828 1.00 16.61 108 ALA D N 1
ATOM 9173 C CA . ALA D 1 128 ? 1.328 -62.308 -42.248 1.00 16.85 108 ALA D CA 1
ATOM 9174 C C . ALA D 1 128 ? 0.357 -63.116 -43.100 1.00 18.11 108 ALA D C 1
ATOM 9175 O O . ALA D 1 128 ? 0.033 -62.727 -44.224 1.00 18.33 108 ALA D O 1
ATOM 9177 N N . ARG D 1 129 ? -0.114 -64.236 -42.558 1.00 15.88 109 ARG D N 1
ATOM 9178 C CA . ARG D 1 129 ? -1.024 -65.106 -43.283 1.00 15.89 109 ARG D CA 1
ATOM 9179 C C . ARG D 1 129 ? -2.498 -64.960 -42.888 1.00 15.76 109 ARG D C 1
ATOM 9180 O O . ARG D 1 129 ? -3.323 -65.825 -43.190 1.00 16.98 109 ARG D O 1
ATOM 9188 N N . GLY D 1 130 ? -2.814 -63.852 -42.225 1.00 16.65 110 GLY D N 1
ATOM 9189 C CA . GLY D 1 130 ? -4.185 -63.576 -41.827 1.00 17.08 110 GLY D CA 1
ATOM 9190 C C . GLY D 1 130 ? -4.697 -64.341 -40.623 1.00 18.16 110 GLY D C 1
ATOM 9191 O O . GLY D 1 130 ? -5.893 -64.303 -40.326 1.00 19.14 110 GLY D O 1
ATOM 9192 N N . VAL D 1 131 ? -3.796 -65.030 -39.929 1.00 15.72 111 VAL D N 1
ATOM 9193 C CA . VAL D 1 131 ? -4.157 -65.810 -38.749 1.00 14.91 111 VAL D CA 1
ATOM 9194 C C . VAL D 1 131 ? -3.843 -64.986 -37.506 1.00 15.56 111 VAL D C 1
ATOM 9195 O O . VAL D 1 131 ? -2.752 -64.438 -37.371 1.00 14.61 111 VAL D O 1
ATOM 9199 N N . VAL D 1 132 ? -4.802 -64.899 -36.592 1.00 14.56 112 VAL D N 1
ATOM 9200 C CA . VAL D 1 132 ? -4.594 -64.113 -35.389 1.00 12.50 112 VAL D CA 1
ATOM 9201 C C . VAL D 1 132 ? -3.757 -64.847 -34.341 1.00 13.41 112 VAL D C 1
ATOM 9202 O O . VAL D 1 132 ? -4.058 -65.986 -33.981 1.00 12.49 112 VAL D O 1
ATOM 9206 N N . PRO D 1 133 ? -2.675 -64.208 -33.860 1.00 12.89 113 PRO D N 1
ATOM 9207 C CA . PRO D 1 133 ? -1.824 -64.833 -32.843 1.00 13.97 113 PRO D CA 1
ATOM 9208 C C . PRO D 1 133 ? -2.494 -64.647 -31.484 1.00 14.84 113 PRO D C 1
ATOM 9209 O O . PRO D 1 133 ? -2.956 -63.548 -31.161 1.00 14.37 113 PRO D O 1
ATOM 9213 N N . GLY D 1 134 ? -2.551 -65.721 -30.704 1.00 14.06 114 GLY D N 1
ATOM 9214 C CA . GLY D 1 134 ? -3.148 -65.662 -29.382 1.00 14.45 114 GLY D CA 1
ATOM 9215 C C . GLY D 1 134 ? -2.137 -66.148 -28.363 1.00 12.95 114 GLY D C 1
ATOM 9216 O O . GLY D 1 134 ? -1.128 -66.740 -28.737 1.00 14.41 114 GLY D O 1
ATOM 9217 N N . ILE D 1 135 ? -2.403 -65.912 -27.082 1.00 12.33 115 ILE D N 1
ATOM 9218 C CA . ILE D 1 135 ? -1.476 -66.313 -26.029 1.00 12.80 115 ILE D CA 1
ATOM 9219 C C . ILE D 1 135 ? -2.177 -66.839 -24.779 1.00 13.98 115 ILE D C 1
ATOM 9220 O O . ILE D 1 135 ? -3.160 -66.254 -24.316 1.00 12.50 115 ILE D O 1
ATOM 9225 N N . LYS D 1 136 ? -1.677 -67.944 -24.230 1.00 12.79 116 LYS D N 1
ATOM 9226 C CA . LYS D 1 136 ? -2.260 -68.471 -23.000 1.00 13.58 116 LYS D CA 1
ATOM 9227 C C . LYS D 1 136 ? -1.651 -67.630 -21.881 1.00 12.65 116 LYS D C 1
ATOM 9228 O O . LYS D 1 136 ? -0.442 -67.671 -21.649 1.00 13.24 116 LYS D O 1
ATOM 9234 N N . THR D 1 137 ? -2.489 -66.867 -21.188 1.00 12.30 117 THR D N 1
ATOM 9235 C CA . THR D 1 137 ? -2.001 -65.975 -20.145 1.00 13.05 117 THR D CA 1
ATOM 9236 C C . THR D 1 137 ? -2.124 -66.414 -18.689 1.00 14.02 117 THR D C 1
ATOM 9237 O O . THR D 1 137 ? -1.600 -65.728 -17.803 1.00 14.55 117 THR D O 1
ATOM 9241 N N . ASP D 1 138 ? -2.814 -67.520 -18.416 1.00 14.21 118 ASP D N 1
ATOM 9242 C CA . ASP D 1 138 ? -2.930 -67.957 -17.026 1.00 15.37 118 ASP D CA 1
ATOM 9243 C C . ASP D 1 138 ? -1.608 -68.566 -16.577 1.00 15.68 118 ASP D C 1
ATOM 9244 O O . ASP D 1 138 ? -0.777 -68.945 -17.406 1.00 15.40 118 ASP D O 1
ATOM 9249 N N . MET D 1 139 ? -1.402 -68.632 -15.266 1.00 16.59 119 MET D N 1
ATOM 9250 C CA . MET D 1 139 ? -0.163 -69.177 -14.723 1.00 18.70 119 MET D CA 1
ATOM 9251 C C . MET D 1 139 ? -0.319 -70.541 -14.054 1.00 19.42 119 MET D C 1
ATOM 9252 O O . MET D 1 139 ? 0.394 -70.865 -13.100 1.00 19.80 119 MET D O 1
ATOM 9257 N N . GLY D 1 140 ? -1.258 -71.338 -14.548 1.00 18.65 120 GLY D N 1
ATOM 9258 C CA . GLY D 1 140 ? -1.433 -72.671 -14.007 1.00 17.99 120 GLY D CA 1
ATOM 9259 C C . GLY D 1 140 ? -2.386 -72.888 -12.850 1.00 17.45 120 GLY D C 1
ATOM 9260 O O . GLY D 1 140 ? -2.822 -71.953 -12.175 1.00 16.03 120 GLY D O 1
ATOM 9261 N N . LEU D 1 141 ? -2.690 -74.162 -12.625 1.00 16.80 121 LEU D N 1
ATOM 9262 C CA . LEU D 1 141 ? -3.597 -74.586 -11.572 1.00 16.88 121 LEU D CA 1
ATOM 9263 C C . LEU D 1 141 ? -2.886 -74.741 -10.233 1.00 18.15 121 LEU D C 1
ATOM 9264 O O . LEU D 1 141 ? -1.702 -75.086 -10.178 1.00 17.92 121 LEU D O 1
ATOM 9269 N N . CYS D 1 142 ? -3.623 -74.480 -9.159 1.00 17.88 122 CYS D N 1
ATOM 9270 C CA . CYS D 1 142 ? -3.108 -74.593 -7.798 1.00 19.33 122 CYS D CA 1
ATOM 9271 C C . CYS D 1 142 ? -4.255 -75.088 -6.932 1.00 17.88 122 CYS D C 1
ATOM 9272 O O . CYS D 1 142 ? -5.420 -74.949 -7.304 1.00 16.16 122 CYS D O 1
ATOM 9275 N N . PRO D 1 143 ? -3.949 -75.680 -5.767 1.00 17.88 123 PRO D N 1
ATOM 9276 C CA . PRO D 1 143 ? -5.047 -76.157 -4.921 1.00 17.68 123 PRO D CA 1
ATOM 9277 C C . PRO D 1 143 ? -5.936 -74.975 -4.531 1.00 16.35 123 PRO D C 1
ATOM 9278 O O . PRO D 1 143 ? -5.443 -73.883 -4.266 1.00 16.59 123 PRO D O 1
ATOM 9282 N N . LEU D 1 144 ? -7.245 -75.191 -4.502 1.00 16.81 124 LEU D N 1
ATOM 9283 C CA . LEU D 1 144 ? -8.176 -74.125 -4.148 1.00 15.41 124 LEU D CA 1
ATOM 9284 C C . LEU D 1 144 ? -8.066 -73.713 -2.677 1.00 18.85 124 LEU D C 1
ATOM 9285 O O . LEU D 1 144 ? -8.242 -72.543 -2.338 1.00 17.91 124 LEU D O 1
ATOM 9290 N N . LEU D 1 145 ? -7.771 -74.682 -1.814 1.00 18.77 125 LEU D N 1
ATOM 9291 C CA . LEU D 1 145 ? -7.635 -74.452 -0.374 1.00 22.10 125 LEU D CA 1
ATOM 9292 C C . LEU D 1 145 ? -8.952 -74.106 0.304 1.00 22.21 125 LEU D C 1
ATOM 9293 O O . LEU D 1 145 ? -8.986 -73.756 1.482 1.00 25.23 125 LEU D O 1
ATOM 9298 N N . GLU D 1 146 ? -10.030 -74.197 -0.463 1.00 21.50 126 GLU D N 1
ATOM 9299 C CA . GLU D 1 146 ? -11.385 -73.961 0.027 1.00 21.66 126 GLU D CA 1
ATOM 9300 C C . GLU D 1 146 ? -12.186 -75.064 -0.645 1.00 21.57 126 GLU D C 1
ATOM 9301 O O . GLU D 1 146 ? -11.694 -75.709 -1.571 1.00 21.74 126 GLU D O 1
ATOM 9307 N N . GLY D 1 147 ? -13.407 -75.298 -0.187 1.00 21.44 127 GLY D N 1
ATOM 9308 C CA . GLY D 1 147 ? -14.216 -76.327 -0.809 1.00 21.29 127 GLY D CA 1
ATOM 9309 C C . GLY D 1 147 ? -13.727 -77.745 -0.584 1.00 21.82 127 GLY D C 1
ATOM 9310 O O . GLY D 1 147 ? -13.177 -78.066 0.467 1.00 21.69 127 GLY D O 1
ATOM 9311 N N . ALA D 1 148 ? -13.919 -78.591 -1.590 1.00 21.64 128 ALA D N 1
ATOM 9312 C CA . ALA D 1 148 ? -13.543 -79.996 -1.507 1.00 21.09 128 ALA D CA 1
ATOM 9313 C C . ALA D 1 148 ? -12.126 -80.322 -1.965 1.00 21.31 128 ALA D C 1
ATOM 9314 O O . ALA D 1 148 ? -11.536 -79.621 -2.784 1.00 18.25 128 ALA D O 1
ATOM 9316 N N . GLU D 1 149 ? -11.589 -81.407 -1.420 1.00 21.78 129 GLU D N 1
ATOM 9317 C CA . GLU D 1 149 ? -10.253 -81.873 -1.759 1.00 23.01 129 GLU D CA 1
ATOM 9318 C C . GLU D 1 149 ? -10.197 -82.173 -3.256 1.00 20.93 129 GLU D C 1
ATOM 9319 O O . GLU D 1 149 ? -11.105 -82.796 -3.804 1.00 21.63 129 GLU D O 1
ATOM 9325 N N . GLY D 1 150 ? -9.136 -81.722 -3.915 1.00 19.23 130 GLY D N 1
ATOM 9326 C CA . GLY D 1 150 ? -8.999 -81.973 -5.340 1.00 18.63 130 GLY D CA 1
ATOM 9327 C C . GLY D 1 150 ? -9.420 -80.813 -6.223 1.00 18.50 130 GLY D C 1
ATOM 9328 O O . GLY D 1 150 ? -9.107 -80.788 -7.415 1.00 18.77 130 GLY D O 1
ATOM 9329 N N . GLU D 1 151 ? -10.132 -79.847 -5.650 1.00 16.74 131 GLU D N 1
ATOM 9330 C CA . GLU D 1 151 ? -10.567 -78.699 -6.432 1.00 15.14 131 GLU D CA 1
ATOM 9331 C C . GLU D 1 151 ? -9.395 -77.744 -6.616 1.00 15.11 131 GLU D C 1
ATOM 9332 O O . GLU D 1 151 ? -8.521 -77.636 -5.751 1.00 16.28 131 GLU D O 1
ATOM 9338 N N . GLN D 1 152 ? -9.377 -77.052 -7.751 1.00 14.81 132 GLN D N 1
ATOM 9339 C CA . GLN D 1 152 ? -8.270 -76.163 -8.069 1.00 14.34 132 GLN D CA 1
ATOM 9340 C C . GLN D 1 152 ? -8.661 -74.783 -8.560 1.00 14.29 132 GLN D C 1
ATOM 9341 O O . GLN D 1 152 ? -9.688 -74.603 -9.210 1.00 14.56 132 GLN D O 1
ATOM 9347 N N . MET D 1 153 ? -7.810 -73.815 -8.250 1.00 15.25 133 MET D N 1
ATOM 9348 C CA . MET D 1 153 ? -8.006 -72.449 -8.697 1.00 14.16 133 MET D CA 1
ATOM 9349 C C . MET D 1 153 ? -6.919 -72.198 -9.745 1.00 14.29 133 MET D C 1
ATOM 9350 O O . MET D 1 153 ? -6.072 -73.060 -9.984 1.00 14.00 133 MET D O 1
ATOM 9355 N N . THR D 1 154 ? -6.948 -71.030 -10.374 1.00 12.79 134 THR D N 1
ATOM 9356 C CA . THR D 1 154 ? -5.962 -70.690 -11.393 1.00 13.50 134 THR D CA 1
ATOM 9357 C C . THR D 1 154 ? -5.285 -69.379 -11.026 1.00 14.00 134 THR D C 1
ATOM 9358 O O . THR D 1 154 ? -5.959 -68.403 -10.708 1.00 13.83 134 THR D O 1
ATOM 9362 N N . GLU D 1 155 ? -3.955 -69.360 -11.063 1.00 14.47 135 GLU D N 1
ATOM 9363 C CA . GLU D 1 155 ? -3.201 -68.153 -10.729 1.00 15.41 135 GLU D CA 1
ATOM 9364 C C . GLU D 1 155 ? -2.834 -67.350 -11.970 1.00 15.31 135 GLU D C 1
ATOM 9365 O O . GLU D 1 155 ? -2.936 -67.847 -13.089 1.00 14.37 135 GLU D O 1
ATOM 9371 N N . GLY D 1 156 ? -2.407 -66.105 -11.762 1.00 16.37 136 GLY D N 1
ATOM 9372 C CA . GLY D 1 156 ? -1.989 -65.280 -12.881 1.00 15.77 136 GLY D CA 1
ATOM 9373 C C . GLY D 1 156 ? -2.464 -63.843 -12.973 1.00 15.40 136 GLY D C 1
ATOM 9374 O O . GLY D 1 156 ? -2.002 -63.116 -13.850 1.00 15.72 136 GLY D O 1
ATOM 9375 N N . LEU D 1 157 ? -3.365 -63.410 -12.093 1.00 14.88 137 LEU D N 1
ATOM 9376 C CA . LEU D 1 157 ? -3.859 -62.037 -12.179 1.00 15.53 137 LEU D CA 1
ATOM 9377 C C . LEU D 1 157 ? -2.859 -60.968 -11.747 1.00 15.96 137 LEU D C 1
ATOM 9378 O O . LEU D 1 157 ? -2.905 -59.841 -12.242 1.00 15.46 137 LEU D O 1
ATOM 9383 N N . ASP D 1 158 ? -1.956 -61.301 -10.831 1.00 16.37 138 ASP D N 1
ATOM 9384 C CA . ASP D 1 158 ? -0.969 -60.314 -10.410 1.00 17.92 138 ASP D CA 1
ATOM 9385 C C . ASP D 1 158 ? -0.037 -59.994 -11.581 1.00 16.92 138 ASP D C 1
ATOM 9386 O O . ASP D 1 158 ? 0.515 -60.899 -12.214 1.00 17.43 138 ASP D O 1
ATOM 9391 N N . GLY D 1 159 ? 0.117 -58.703 -11.867 1.00 17.36 139 GLY D N 1
ATOM 9392 C CA . GLY D 1 159 ? 0.976 -58.264 -12.955 1.00 16.61 139 GLY D CA 1
ATOM 9393 C C . GLY D 1 159 ? 0.433 -58.598 -14.332 1.00 15.84 139 GLY D C 1
ATOM 9394 O O . GLY D 1 159 ? 1.161 -58.531 -15.324 1.00 15.82 139 GLY D O 1
ATOM 9395 N N . TYR D 1 160 ? -0.852 -58.930 -14.400 1.00 14.95 140 TYR D N 1
ATOM 9396 C CA . TYR D 1 160 ? -1.477 -59.309 -15.666 1.00 14.06 140 TYR D CA 1
ATOM 9397 C C . TYR D 1 160 ? -1.400 -58.291 -16.800 1.00 14.59 140 TYR D C 1
ATOM 9398 O O . TYR D 1 160 ? -1.024 -58.639 -17.921 1.00 14.97 140 TYR D O 1
ATOM 9407 N N . VAL D 1 161 ? -1.770 -57.047 -16.520 1.00 16.51 141 VAL D N 1
ATOM 9408 C CA . VAL D 1 161 ? -1.753 -56.010 -17.546 1.00 17.78 141 VAL D CA 1
ATOM 9409 C C . VAL D 1 161 ? -0.355 -55.809 -18.119 1.00 18.37 141 VAL D C 1
ATOM 9410 O O . VAL D 1 161 ? -0.198 -55.572 -19.320 1.00 17.77 141 VAL D O 1
ATOM 9414 N N . LYS D 1 162 ? 0.658 -55.914 -17.265 1.00 18.18 142 LYS D N 1
ATOM 9415 C CA . LYS D 1 162 ? 2.033 -55.761 -17.718 1.00 20.07 142 LYS D CA 1
ATOM 9416 C C . LYS D 1 162 ? 2.377 -56.875 -18.710 1.00 18.42 142 LYS D C 1
ATOM 9417 O O . LYS D 1 162 ? 2.937 -56.613 -19.777 1.00 18.73 142 LYS D O 1
ATOM 9423 N N . ARG D 1 163 ? 2.037 -58.115 -18.363 1.00 16.43 143 ARG D N 1
ATOM 9424 C CA . ARG D 1 163 ? 2.320 -59.245 -19.249 1.00 17.45 143 ARG D CA 1
ATOM 9425 C C . ARG D 1 163 ? 1.519 -59.146 -20.547 1.00 16.56 143 ARG D C 1
ATOM 9426 O O . ARG D 1 163 ? 2.066 -59.294 -21.635 1.00 16.81 143 ARG D O 1
ATOM 9434 N N . ALA D 1 164 ? 0.217 -58.905 -20.420 1.00 16.00 144 ALA D N 1
ATOM 9435 C CA . ALA D 1 164 ? -0.675 -58.807 -21.571 1.00 15.93 144 ALA D CA 1
ATOM 9436 C C . ALA D 1 164 ? -0.235 -57.729 -22.547 1.00 17.30 144 ALA D C 1
ATOM 9437 O O . ALA D 1 164 ? -0.284 -57.919 -23.763 1.00 16.34 144 ALA D O 1
ATOM 9439 N N . SER D 1 165 ? 0.190 -56.591 -22.012 1.00 18.30 145 SER D N 1
ATOM 9440 C CA . SER D 1 165 ? 0.633 -55.490 -22.857 1.00 20.66 145 SER D CA 1
ATOM 9441 C C . SER D 1 165 ? 1.882 -55.872 -23.643 1.00 19.23 145 SER D C 1
ATOM 9442 O O . SER D 1 165 ? 2.035 -55.485 -24.800 1.00 19.11 145 SER D O 1
ATOM 9445 N N . ALA D 1 166 ? 2.773 -56.632 -23.015 1.00 18.04 146 ALA D N 1
ATOM 9446 C CA . ALA D 1 166 ? 3.992 -57.070 -23.687 1.00 18.36 146 ALA D CA 1
ATOM 9447 C C . ALA D 1 166 ? 3.622 -58.004 -24.837 1.00 18.31 146 ALA D C 1
ATOM 9448 O O . ALA D 1 166 ? 4.199 -57.925 -25.924 1.00 17.73 146 ALA D O 1
ATOM 9450 N N . TYR D 1 167 ? 2.658 -58.889 -24.595 1.00 17.29 147 TYR D N 1
ATOM 9451 C CA . TYR D 1 167 ? 2.216 -59.824 -25.626 1.00 16.33 147 TYR D CA 1
ATOM 9452 C C . TYR D 1 167 ? 1.570 -59.068 -26.776 1.00 15.85 147 TYR D C 1
ATOM 9453 O O . TYR D 1 167 ? 1.753 -59.420 -27.936 1.00 14.92 147 TYR D O 1
ATOM 9462 N N . TYR D 1 168 ? 0.803 -58.035 -26.442 1.00 15.44 148 TYR D N 1
ATOM 9463 C CA . TYR D 1 168 ? 0.133 -57.218 -27.446 1.00 15.47 148 TYR D CA 1
ATOM 9464 C C . TYR D 1 168 ? 1.169 -56.568 -28.369 1.00 16.13 148 TYR D C 1
ATOM 9465 O O . TYR D 1 168 ? 0.983 -56.516 -29.582 1.00 16.31 148 TYR D O 1
ATOM 9474 N N . LYS D 1 169 ? 2.262 -56.080 -27.794 1.00 17.57 149 LYS D N 1
ATOM 9475 C CA . LYS D 1 169 ? 3.305 -55.434 -28.593 1.00 19.44 149 LYS D CA 1
ATOM 9476 C C . LYS D 1 169 ? 3.998 -56.430 -29.517 1.00 19.44 149 LYS D C 1
ATOM 9477 O O . LYS D 1 169 ? 4.575 -56.047 -30.535 1.00 19.31 149 LYS D O 1
ATOM 9483 N N . LYS D 1 170 ? 3.921 -57.710 -29.169 1.00 18.66 150 LYS D N 1
ATOM 9484 C CA . LYS D 1 170 ? 4.536 -58.754 -29.976 1.00 20.73 150 LYS D CA 1
ATOM 9485 C C . LYS D 1 170 ? 3.595 -59.300 -31.053 1.00 20.03 150 LYS D C 1
ATOM 9486 O O . LYS D 1 170 ? 3.966 -60.200 -31.809 1.00 22.01 150 LYS D O 1
ATOM 9492 N N . GLY D 1 171 ? 2.378 -58.764 -31.118 1.00 18.14 151 GLY D N 1
ATOM 9493 C CA . GLY D 1 171 ? 1.441 -59.206 -32.139 1.00 17.73 151 GLY D CA 1
ATOM 9494 C C . GLY D 1 171 ? 0.202 -59.962 -31.693 1.00 17.44 151 GLY D C 1
ATOM 9495 O O . GLY D 1 171 ? -0.728 -60.139 -32.481 1.00 17.88 151 GLY D O 1
ATOM 9496 N N . CYS D 1 172 ? 0.176 -60.422 -30.448 1.00 16.37 152 CYS D N 1
ATOM 9497 C CA . CYS D 1 172 ? -0.988 -61.155 -29.960 1.00 14.41 152 CYS D CA 1
ATOM 9498 C C . CYS D 1 172 ? -2.206 -60.240 -29.874 1.00 13.82 152 CYS D C 1
ATOM 9499 O O . CYS D 1 172 ? -2.100 -59.090 -29.444 1.00 13.15 152 CYS D O 1
ATOM 9502 N N . ARG D 1 173 ? -3.361 -60.755 -30.281 1.00 12.95 153 ARG D N 1
ATOM 9503 C CA . ARG D 1 173 ? -4.588 -59.974 -30.245 1.00 12.24 153 ARG D CA 1
ATOM 9504 C C . ARG D 1 173 ? -5.720 -60.645 -29.463 1.00 12.18 153 ARG D C 1
ATOM 9505 O O . ARG D 1 173 ? -6.815 -60.098 -29.352 1.00 13.04 153 ARG D O 1
ATOM 9513 N N . PHE D 1 174 ? -5.456 -61.839 -28.935 1.00 12.47 154 PHE D N 1
ATOM 9514 C CA . PHE D 1 174 ? -6.436 -62.535 -28.102 1.00 11.43 154 PHE D CA 1
ATOM 9515 C C . PHE D 1 174 ? -5.668 -63.419 -27.125 1.00 11.49 154 PHE D C 1
ATOM 9516 O O . PHE D 1 174 ? -4.471 -63.661 -27.310 1.00 12.59 154 PHE D O 1
ATOM 9524 N N . CYS D 1 175 ? -6.338 -63.865 -26.070 1.00 10.86 155 CYS D N 1
ATOM 9525 C CA . CYS D 1 175 ? -5.680 -64.697 -25.068 1.00 11.34 155 CYS D CA 1
ATOM 9526 C C . CYS D 1 175 ? -6.620 -65.767 -24.551 1.00 12.23 155 CYS D C 1
ATOM 9527 O O . CYS D 1 175 ? -7.805 -65.788 -24.887 1.00 12.41 155 CYS D O 1
ATOM 9530 N N . LYS D 1 176 ? -6.081 -66.666 -23.736 1.00 11.37 156 LYS D N 1
ATOM 9531 C CA . LYS D 1 176 ? -6.871 -67.749 -23.179 1.00 12.89 156 LYS D CA 1
ATOM 9532 C C . LYS D 1 176 ? -6.473 -67.996 -21.728 1.00 11.16 156 LYS D C 1
ATOM 9533 O O . LYS D 1 176 ? -5.300 -67.922 -21.375 1.00 12.73 156 LYS D O 1
ATOM 9539 N N . TRP D 1 177 ? -7.469 -68.273 -20.898 1.00 11.59 157 TRP D N 1
ATOM 9540 C CA . TRP D 1 177 ? -7.261 -68.533 -19.480 1.00 12.85 157 TRP D CA 1
ATOM 9541 C C . TRP D 1 177 ? -8.167 -69.694 -19.110 1.00 10.91 157 TRP D C 1
ATOM 9542 O O . TRP D 1 177 ? -9.370 -69.656 -19.359 1.00 11.90 157 TRP D O 1
ATOM 9553 N N . ARG D 1 178 ? -7.582 -70.718 -18.498 1.00 11.71 158 ARG D N 1
ATOM 9554 C CA . ARG D 1 178 ? -8.322 -71.913 -18.130 1.00 12.88 158 ARG D CA 1
ATOM 9555 C C . ARG D 1 178 ? -8.505 -72.146 -16.636 1.00 12.97 158 ARG D C 1
ATOM 9556 O O . ARG D 1 178 ? -7.547 -72.089 -15.861 1.00 13.13 158 ARG D O 1
ATOM 9564 N N . ASN D 1 179 ? -9.755 -72.384 -16.253 1.00 12.52 159 ASN D N 1
ATOM 9565 C CA . ASN D 1 179 ? -10.114 -72.730 -14.879 1.00 12.23 159 ASN D CA 1
ATOM 9566 C C . ASN D 1 179 ? -10.774 -74.090 -15.017 1.00 13.80 159 ASN D C 1
ATOM 9567 O O . ASN D 1 179 ? -11.454 -74.356 -16.014 1.00 14.31 159 ASN D O 1
ATOM 9572 N N . VAL D 1 180 ? -10.574 -74.959 -14.031 1.00 12.60 160 VAL D N 1
ATOM 9573 C CA . VAL D 1 180 ? -11.169 -76.283 -14.094 1.00 13.77 160 VAL D CA 1
ATOM 9574 C C . VAL D 1 180 ? -12.092 -76.545 -12.920 1.00 13.39 160 VAL D C 1
ATOM 9575 O O . VAL D 1 180 ? -11.933 -75.972 -11.836 1.00 13.74 160 VAL D O 1
ATOM 9579 N N . TYR D 1 181 ? -13.064 -77.415 -13.158 1.00 12.89 161 TYR D N 1
ATOM 9580 C CA . TYR D 1 181 ? -14.039 -77.795 -12.152 1.00 13.96 161 TYR D CA 1
ATOM 9581 C C . TYR D 1 181 ? -14.095 -79.313 -12.192 1.00 13.80 161 TYR D C 1
ATOM 9582 O O . TYR D 1 181 ? -14.328 -79.905 -13.245 1.00 14.39 161 TYR D O 1
ATOM 9591 N N . LYS D 1 182 ? -13.867 -79.937 -11.044 1.00 15.87 162 LYS D N 1
ATOM 9592 C CA . LYS D 1 182 ? -13.860 -81.389 -10.964 1.00 15.18 162 LYS D CA 1
ATOM 9593 C C . LYS D 1 182 ? -15.125 -81.952 -10.336 1.00 15.14 162 LYS D C 1
ATOM 9594 O O . LYS D 1 182 ? -15.435 -81.674 -9.175 1.00 15.05 162 LYS D O 1
ATOM 9600 N N . ILE D 1 183 ? -15.860 -82.745 -11.106 1.00 13.88 163 ILE D N 1
ATOM 9601 C CA . ILE D 1 183 ? -17.075 -83.348 -10.593 1.00 14.93 163 ILE D CA 1
ATOM 9602 C C . ILE D 1 183 ? -16.696 -84.517 -9.692 1.00 17.09 163 ILE D C 1
ATOM 9603 O O . ILE D 1 183 ? -16.019 -85.453 -10.123 1.00 16.55 163 ILE D O 1
ATOM 9608 N N . GLN D 1 184 ? -17.117 -84.443 -8.436 1.00 17.38 164 GLN D N 1
ATOM 9609 C CA . GLN D 1 184 ? -16.847 -85.503 -7.475 1.00 18.33 164 GLN D CA 1
ATOM 9610 C C . GLN D 1 184 ? -18.163 -85.776 -6.767 1.00 18.41 164 GLN D C 1
ATOM 9611 O O . GLN D 1 184 ? -18.819 -84.853 -6.284 1.00 18.65 164 GLN D O 1
ATOM 9617 N N . ASN D 1 185 ? -18.568 -87.039 -6.735 1.00 19.15 165 ASN D N 1
ATOM 9618 C CA . ASN D 1 185 ? -19.813 -87.412 -6.083 1.00 19.98 165 ASN D CA 1
ATOM 9619 C C . ASN D 1 185 ? -20.990 -86.663 -6.706 1.00 20.95 165 ASN D C 1
ATOM 9620 O O . ASN D 1 185 ? -21.939 -86.280 -6.016 1.00 20.50 165 ASN D O 1
ATOM 9625 N N . GLY D 1 186 ? -20.905 -86.446 -8.016 1.00 19.47 166 GLY D N 1
ATOM 9626 C CA . GLY D 1 186 ? -21.966 -85.774 -8.743 1.00 20.04 166 GLY D CA 1
ATOM 9627 C C . GLY D 1 186 ? -22.128 -84.285 -8.501 1.00 19.14 166 GLY D C 1
ATOM 9628 O O . GLY D 1 186 ? -23.156 -83.712 -8.862 1.00 19.72 166 GLY D O 1
ATOM 9629 N N . THR D 1 187 ? -21.127 -83.644 -7.910 1.00 18.01 167 THR D N 1
ATOM 9630 C CA . THR D 1 187 ? -21.242 -82.217 -7.645 1.00 17.78 167 THR D CA 1
ATOM 9631 C C . THR D 1 187 ? -19.889 -81.516 -7.543 1.00 17.47 167 THR D C 1
ATOM 9632 O O . THR D 1 187 ? -18.837 -82.128 -7.743 1.00 15.33 167 THR D O 1
ATOM 9636 N N . VAL D 1 188 ? -19.937 -80.218 -7.259 1.00 15.97 168 VAL D N 1
ATOM 9637 C CA . VAL D 1 188 ? -18.749 -79.386 -7.105 1.00 16.04 168 VAL D CA 1
ATOM 9638 C C . VAL D 1 188 ? -19.082 -78.420 -5.971 1.00 15.97 168 VAL D C 1
ATOM 9639 O O . VAL D 1 188 ? -20.247 -78.092 -5.772 1.00 17.18 168 VAL D O 1
ATOM 9643 N N . SER D 1 189 ? -18.078 -77.964 -5.228 1.00 15.28 169 SER D N 1
ATOM 9644 C CA . SER D 1 189 ? -18.348 -77.058 -4.114 1.00 15.31 169 SER D CA 1
ATOM 9645 C C . SER D 1 189 ? -18.719 -75.660 -4.595 1.00 15.23 169 SER D C 1
ATOM 9646 O O . SER D 1 189 ? -18.281 -75.223 -5.657 1.00 13.97 169 SER D O 1
ATOM 9649 N N . GLU D 1 190 ? -19.537 -74.964 -3.814 1.00 15.64 170 GLU D N 1
ATOM 9650 C CA . GLU D 1 190 ? -19.926 -73.605 -4.168 1.00 16.86 170 GLU D CA 1
ATOM 9651 C C . GLU D 1 190 ? -18.703 -72.704 -4.076 1.00 16.37 170 GLU D C 1
ATOM 9652 O O . GLU D 1 190 ? -18.634 -71.673 -4.748 1.00 16.05 170 GLU D O 1
ATOM 9658 N N . SER D 1 191 ? -17.744 -73.088 -3.237 1.00 15.91 171 SER D N 1
ATOM 9659 C CA . SER D 1 191 ? -16.521 -72.305 -3.088 1.00 16.23 171 SER D CA 1
ATOM 9660 C C . SER D 1 191 ? -15.815 -72.235 -4.434 1.00 16.04 171 SER D C 1
ATOM 9661 O O . SER D 1 191 ? -15.357 -71.171 -4.855 1.00 15.86 171 SER D O 1
ATOM 9664 N N . ALA D 1 192 ? -15.734 -73.378 -5.109 1.00 14.89 172 ALA D N 1
ATOM 9665 C CA . ALA D 1 192 ? -15.080 -73.451 -6.416 1.00 15.55 172 ALA D CA 1
ATOM 9666 C C . ALA D 1 192 ? -15.895 -72.726 -7.481 1.00 13.18 172 ALA D C 1
ATOM 9667 O O . ALA D 1 192 ? -15.350 -71.982 -8.299 1.00 13.57 172 ALA D O 1
ATOM 9669 N N . VAL D 1 193 ? -17.205 -72.945 -7.471 1.00 12.96 173 VAL D N 1
ATOM 9670 C CA . VAL D 1 193 ? -18.084 -72.309 -8.449 1.00 13.18 173 VAL D CA 1
ATOM 9671 C C . VAL D 1 193 ? -17.966 -70.786 -8.394 1.00 13.02 173 VAL D C 1
ATOM 9672 O O . VAL D 1 193 ? -17.834 -70.125 -9.430 1.00 13.00 173 VAL D O 1
ATOM 9676 N N . ARG D 1 194 ? -18.013 -70.232 -7.186 1.00 12.82 174 ARG D N 1
ATOM 9677 C CA . ARG D 1 194 ? -17.920 -68.785 -7.022 1.00 12.90 174 ARG D CA 1
ATOM 9678 C C . ARG D 1 194 ? -16.529 -68.223 -7.284 1.00 12.80 174 ARG D C 1
ATOM 9679 O O . ARG D 1 194 ? -16.375 -67.252 -8.022 1.00 13.15 174 ARG D O 1
ATOM 9687 N N . PHE D 1 195 ? -15.516 -68.826 -6.675 1.00 12.29 175 PHE D N 1
ATOM 9688 C CA . PHE D 1 195 ? -14.157 -68.318 -6.820 1.00 12.79 175 PHE D CA 1
ATOM 9689 C C . PHE D 1 195 ? -13.590 -68.375 -8.233 1.00 12.17 175 PHE D C 1
ATOM 9690 O O . PHE D 1 195 ? -12.976 -67.419 -8.693 1.00 12.77 175 PHE D O 1
ATOM 9698 N N . ASN D 1 196 ? -13.781 -69.494 -8.919 1.00 12.29 176 ASN D N 1
ATOM 9699 C CA . ASN D 1 196 ? -13.259 -69.606 -10.271 1.00 12.46 176 ASN D CA 1
ATOM 9700 C C . ASN D 1 196 ? -14.023 -68.709 -11.242 1.00 11.51 176 ASN D C 1
ATOM 9701 O O . ASN D 1 196 ? -13.451 -68.227 -12.223 1.00 10.59 176 ASN D O 1
ATOM 9706 N N . ALA D 1 197 ? -15.304 -68.469 -10.971 1.00 11.06 177 ALA D N 1
ATOM 9707 C CA . ALA D 1 197 ? -16.080 -67.588 -11.837 1.00 11.25 177 ALA D CA 1
ATOM 9708 C C . ALA D 1 197 ? -15.539 -66.162 -11.691 1.00 11.91 177 ALA D C 1
ATOM 9709 O O . ALA D 1 197 ? -15.392 -65.436 -12.681 1.00 11.13 177 ALA D O 1
ATOM 9711 N N . GLU D 1 198 ? -15.241 -65.760 -10.458 1.00 11.69 178 GLU D N 1
ATOM 9712 C CA . GLU D 1 198 ? -14.704 -64.426 -10.221 1.00 13.55 178 GLU D CA 1
ATOM 9713 C C . GLU D 1 198 ? -13.330 -64.257 -10.866 1.00 13.30 178 GLU D C 1
ATOM 9714 O O . GLU D 1 198 ? -13.006 -63.181 -11.371 1.00 12.48 178 GLU D O 1
ATOM 9720 N N . THR D 1 199 ? -12.526 -65.317 -10.845 1.00 12.80 179 THR D N 1
ATOM 9721 C CA . THR D 1 199 ? -11.196 -65.272 -11.445 1.00 12.70 179 THR D CA 1
ATOM 9722 C C . THR D 1 199 ? -11.345 -65.052 -12.951 1.00 13.02 179 THR D C 1
ATOM 9723 O O . THR D 1 199 ? -10.711 -64.166 -13.523 1.00 11.73 179 THR D O 1
ATOM 9727 N N . LEU D 1 200 ? -12.193 -65.855 -13.588 1.00 12.25 180 LEU D N 1
ATOM 9728 C CA . LEU D 1 200 ? -12.414 -65.735 -15.025 1.00 11.43 180 LEU D CA 1
ATOM 9729 C C . LEU D 1 200 ? -12.918 -64.350 -15.416 1.00 11.74 180 LEU D C 1
ATOM 9730 O O . LEU D 1 200 ? -12.470 -63.782 -16.411 1.00 11.95 180 LEU D O 1
ATOM 9735 N N . ALA D 1 201 ? -13.832 -63.801 -14.623 1.00 11.74 181 ALA D N 1
ATOM 9736 C CA . ALA D 1 201 ? -14.389 -62.484 -14.917 1.00 12.52 181 ALA D CA 1
ATOM 9737 C C . ALA D 1 201 ? -13.327 -61.392 -14.837 1.00 12.35 181 ALA D C 1
ATOM 9738 O O . ALA D 1 201 ? -13.250 -60.526 -15.710 1.00 12.24 181 ALA D O 1
ATOM 9740 N N . ARG D 1 202 ? -12.508 -61.435 -13.792 1.00 12.17 182 ARG D N 1
ATOM 9741 C CA . ARG D 1 202 ? -11.458 -60.436 -13.619 1.00 12.29 182 ARG D CA 1
ATOM 9742 C C . ARG D 1 202 ? -10.455 -60.560 -14.765 1.00 12.31 182 ARG D C 1
ATOM 9743 O O . ARG D 1 202 ? -9.996 -59.556 -15.310 1.00 11.76 182 ARG D O 1
ATOM 9751 N N . TYR D 1 203 ? -10.123 -61.795 -15.126 1.00 11.51 183 TYR D N 1
ATOM 9752 C CA . TYR D 1 203 ? -9.200 -62.049 -16.228 1.00 12.31 183 TYR D CA 1
ATOM 9753 C C . TYR D 1 203 ? -9.734 -61.418 -17.515 1.00 12.25 183 TYR D C 1
ATOM 9754 O O . TYR D 1 203 ? -8.988 -60.778 -18.261 1.00 11.24 183 TYR D O 1
ATOM 9763 N N . ALA D 1 204 ? -11.026 -61.599 -17.770 1.00 11.01 184 ALA D N 1
ATOM 9764 C CA . ALA D 1 204 ? -11.635 -61.061 -18.985 1.00 11.20 184 ALA D CA 1
ATOM 9765 C C . ALA D 1 204 ? -11.513 -59.544 -19.072 1.00 12.73 184 ALA D C 1
ATOM 9766 O O . ALA D 1 204 ? -11.177 -59.003 -20.126 1.00 13.61 184 ALA D O 1
ATOM 9768 N N . ILE D 1 205 ? -11.783 -58.862 -17.962 1.00 12.88 185 ILE D N 1
ATOM 9769 C CA . ILE D 1 205 ? -11.699 -57.406 -17.920 1.00 14.66 185 ILE D CA 1
ATOM 9770 C C . ILE D 1 205 ? -10.263 -56.923 -18.126 1.00 14.29 185 ILE D C 1
ATOM 9771 O O . ILE D 1 205 ? -10.016 -56.010 -18.916 1.00 12.71 185 ILE D O 1
ATOM 9776 N N . LEU D 1 206 ? -9.313 -57.546 -17.435 1.00 12.91 186 LEU D N 1
ATOM 9777 C CA . LEU D 1 206 ? -7.919 -57.139 -17.575 1.00 14.47 186 LEU D CA 1
ATOM 9778 C C . LEU D 1 206 ? -7.414 -57.361 -18.996 1.00 14.33 186 LEU D C 1
ATOM 9779 O O . LEU D 1 206 ? -6.599 -56.586 -19.497 1.00 15.79 186 LEU D O 1
ATOM 9784 N N . SER D 1 207 ? -7.900 -58.419 -19.642 1.00 13.10 187 SER D N 1
ATOM 9785 C CA . SER D 1 207 ? -7.501 -58.724 -21.011 1.00 12.87 187 SER D CA 1
ATOM 9786 C C . SER D 1 207 ? -8.020 -57.646 -21.961 1.00 11.84 187 SER D C 1
ATOM 9787 O O . SER D 1 207 ? -7.263 -57.105 -22.765 1.00 12.23 187 SER D O 1
ATOM 9790 N N . GLN D 1 208 ? -9.311 -57.330 -21.863 1.00 12.37 188 GLN D N 1
ATOM 9791 C CA . GLN D 1 208 ? -9.897 -56.322 -22.739 1.00 12.77 188 GLN D CA 1
ATOM 9792 C C . GLN D 1 208 ? -9.236 -54.958 -22.553 1.00 14.37 188 GLN D C 1
ATOM 9793 O O . GLN D 1 208 ? -9.069 -54.215 -23.520 1.00 14.41 188 GLN D O 1
ATOM 9799 N N . MET D 1 209 ? -8.849 -54.636 -21.323 1.00 13.60 189 MET D N 1
ATOM 9800 C CA . MET D 1 209 ? -8.183 -53.360 -21.053 1.00 16.59 189 MET D CA 1
ATOM 9801 C C . MET D 1 209 ? -6.799 -53.332 -21.692 1.00 16.62 189 MET D C 1
ATOM 9802 O O . MET D 1 209 ? -6.266 -52.261 -21.995 1.00 15.93 189 MET D O 1
ATOM 9807 N N . SER D 1 210 ? -6.225 -54.517 -21.887 1.00 15.99 190 SER D N 1
ATOM 9808 C CA . SER D 1 210 ? -4.895 -54.669 -22.473 1.00 16.03 190 SER D CA 1
ATOM 9809 C C . SER D 1 210 ? -4.905 -54.859 -23.990 1.00 15.98 190 SER D C 1
ATOM 9810 O O . SER D 1 210 ? -3.847 -54.998 -24.609 1.00 17.45 190 SER D O 1
ATOM 9813 N N . GLY D 1 211 ? -6.096 -54.874 -24.584 1.00 14.56 191 GLY D N 1
ATOM 9814 C CA . GLY D 1 211 ? -6.206 -55.043 -26.022 1.00 13.41 191 GLY D CA 1
ATOM 9815 C C . GLY D 1 211 ? -6.253 -56.478 -26.525 1.00 13.73 191 GLY D C 1
ATOM 9816 O O . GLY D 1 211 ? -6.049 -56.723 -27.712 1.00 14.29 191 GLY D O 1
ATOM 9817 N N . LEU D 1 212 ? -6.524 -57.430 -25.636 1.00 13.93 192 LEU D N 1
ATOM 9818 C CA . LEU D 1 212 ? -6.603 -58.833 -26.032 1.00 13.77 192 LEU D CA 1
ATOM 9819 C C . LEU D 1 212 ? -8.014 -59.386 -25.846 1.00 13.16 192 LEU D C 1
ATOM 9820 O O . LEU D 1 212 ? -8.602 -59.238 -24.777 1.00 13.35 192 LEU D O 1
ATOM 9825 N N . VAL D 1 213 ? -8.562 -60.006 -26.889 1.00 11.79 193 VAL D N 1
ATOM 9826 C CA . VAL D 1 213 ? -9.891 -60.603 -26.790 1.00 11.79 193 VAL D CA 1
ATOM 9827 C C . VAL D 1 213 ? -9.738 -61.794 -25.857 1.00 12.87 193 VAL D C 1
ATOM 9828 O O . VAL D 1 213 ? -8.952 -62.698 -26.129 1.00 12.48 193 VAL D O 1
ATOM 9832 N N . PRO D 1 214 ? -10.487 -61.815 -24.746 1.00 12.20 194 PRO D N 1
ATOM 9833 C CA . PRO D 1 214 ? -10.337 -62.956 -23.845 1.00 12.81 194 PRO D CA 1
ATOM 9834 C C . PRO D 1 214 ? -11.187 -64.166 -24.173 1.00 12.97 194 PRO D C 1
ATOM 9835 O O . PRO D 1 214 ? -12.390 -64.049 -24.403 1.00 13.95 194 PRO D O 1
ATOM 9839 N N . ILE D 1 215 ? -10.544 -65.327 -24.219 1.00 12.80 195 ILE D N 1
ATOM 9840 C CA . ILE D 1 215 ? -11.263 -66.573 -24.419 1.00 12.69 195 ILE D CA 1
ATOM 9841 C C . ILE D 1 215 ? -11.393 -67.089 -22.989 1.00 12.92 195 ILE D C 1
ATOM 9842 O O . ILE D 1 215 ? -10.401 -67.419 -22.341 1.00 12.18 195 ILE D O 1
ATOM 9847 N N . VAL D 1 216 ? -12.622 -67.114 -22.498 1.00 13.91 196 VAL D N 1
ATOM 9848 C CA . VAL D 1 216 ? -12.927 -67.561 -21.146 1.00 13.28 196 VAL D CA 1
ATOM 9849 C C . VAL D 1 216 ? -13.146 -69.068 -21.159 1.00 12.08 196 VAL D C 1
ATOM 9850 O O . VAL D 1 216 ? -14.082 -69.554 -21.792 1.00 12.51 196 VAL D O 1
ATOM 9854 N N . GLU D 1 217 ? -12.285 -69.810 -20.464 1.00 13.04 197 GLU D N 1
ATOM 9855 C CA . GLU D 1 217 ? -12.409 -71.259 -20.445 1.00 12.72 197 GLU D CA 1
ATOM 9856 C C . GLU D 1 217 ? -12.759 -71.873 -19.097 1.00 12.20 197 GLU D C 1
ATOM 9857 O O . GLU D 1 217 ? -11.881 -72.089 -18.257 1.00 11.82 197 GLU D O 1
ATOM 9863 N N . PRO D 1 218 ? -14.050 -72.147 -18.866 1.00 11.35 198 PRO D N 1
ATOM 9864 C CA . PRO D 1 218 ? -14.501 -72.756 -17.614 1.00 12.50 198 PRO D CA 1
ATOM 9865 C C . PRO D 1 218 ? -14.723 -74.229 -17.942 1.00 13.46 198 PRO D C 1
ATOM 9866 O O . PRO D 1 218 ? -15.823 -74.635 -18.322 1.00 15.26 198 PRO D O 1
ATOM 9870 N N . GLU D 1 219 ? -13.668 -75.024 -17.807 1.00 13.81 199 GLU D N 1
ATOM 9871 C CA . GLU D 1 219 ? -13.753 -76.438 -18.133 1.00 13.10 199 GLU D CA 1
ATOM 9872 C C . GLU D 1 219 ? -14.237 -77.361 -17.030 1.00 11.99 199 GLU D C 1
ATOM 9873 O O . GLU D 1 219 ? -13.566 -77.523 -16.010 1.00 13.82 199 GLU D O 1
ATOM 9879 N N . VAL D 1 220 ? -15.413 -77.946 -17.235 1.00 11.20 200 VAL D N 1
ATOM 9880 C CA . VAL D 1 220 ? -15.939 -78.930 -16.299 1.00 12.57 200 VAL D CA 1
ATOM 9881 C C . VAL D 1 220 ? -15.241 -80.172 -16.849 1.00 14.23 200 VAL D C 1
ATOM 9882 O O . VAL D 1 220 ? -15.518 -80.613 -17.967 1.00 14.78 200 VAL D O 1
ATOM 9886 N N . MET D 1 221 ? -14.304 -80.710 -16.082 1.00 15.75 201 MET D N 1
ATOM 9887 C CA . MET D 1 221 ? -13.529 -81.852 -16.543 1.00 15.90 201 MET D CA 1
ATOM 9888 C C . MET D 1 221 ? -14.309 -83.133 -16.792 1.00 16.45 201 MET D C 1
ATOM 9889 O O . MET D 1 221 ? -15.282 -83.438 -16.108 1.00 14.39 201 MET D O 1
ATOM 9894 N N . ILE D 1 222 ? -13.864 -83.876 -17.798 1.00 17.59 202 ILE D N 1
ATOM 9895 C CA . ILE D 1 222 ? -14.510 -85.120 -18.185 1.00 17.61 202 ILE D CA 1
ATOM 9896 C C . ILE D 1 222 ? -14.197 -86.254 -17.206 1.00 18.64 202 ILE D C 1
ATOM 9897 O O . ILE D 1 222 ? -14.922 -87.245 -17.143 1.00 18.32 202 ILE D O 1
ATOM 9902 N N . ASP D 1 223 ? -13.126 -86.093 -16.434 1.00 21.20 203 ASP D N 1
ATOM 9903 C CA . ASP D 1 223 ? -12.706 -87.101 -15.458 1.00 23.87 203 ASP D CA 1
ATOM 9904 C C . ASP D 1 223 ? -13.829 -87.490 -14.499 1.00 23.85 203 ASP D C 1
ATOM 9905 O O . ASP D 1 223 ? -14.519 -86.628 -13.954 1.00 24.14 203 ASP D O 1
ATOM 9910 N N . GLY D 1 224 ? -14.009 -88.788 -14.283 1.00 21.84 204 GLY D N 1
ATOM 9911 C CA . GLY D 1 224 ? -15.052 -89.227 -13.373 1.00 22.55 204 GLY D CA 1
ATOM 9912 C C . GLY D 1 224 ? -15.980 -90.281 -13.937 1.00 22.09 204 GLY D C 1
ATOM 9913 O O . GLY D 1 224 ? -15.952 -90.578 -15.134 1.00 21.06 204 GLY D O 1
ATOM 9914 N N . LYS D 1 225 ? -16.814 -90.843 -13.066 1.00 22.51 205 LYS D N 1
ATOM 9915 C CA . LYS D 1 225 ? -17.758 -91.881 -13.457 1.00 23.24 205 LYS D CA 1
ATOM 9916 C C . LYS D 1 225 ? -19.172 -91.341 -13.651 1.00 21.64 205 LYS D C 1
ATOM 9917 O O . LYS D 1 225 ? -20.099 -92.104 -13.906 1.00 22.20 205 LYS D O 1
ATOM 9923 N N . HIS D 1 226 ? -19.335 -90.025 -13.535 1.00 21.43 206 HIS D N 1
ATOM 9924 C CA . HIS D 1 226 ? -20.645 -89.393 -13.692 1.00 20.20 206 HIS D CA 1
ATOM 9925 C C . HIS D 1 226 ? -21.235 -89.607 -15.086 1.00 19.86 206 HIS D C 1
ATOM 9926 O O . HIS D 1 226 ? -20.496 -89.797 -16.055 1.00 20.42 206 HIS D O 1
ATOM 9933 N N . ASP D 1 227 ? -22.564 -89.571 -15.189 1.00 18.40 207 ASP D N 1
ATOM 9934 C CA . ASP D 1 227 ? -23.219 -89.738 -16.483 1.00 19.66 207 ASP D CA 1
ATOM 9935 C C . ASP D 1 227 ? -23.404 -88.378 -17.150 1.00 18.86 207 ASP D C 1
ATOM 9936 O O . ASP D 1 227 ? -23.008 -87.350 -16.597 1.00 18.63 207 ASP D O 1
ATOM 9941 N N . ILE D 1 228 ? -24.013 -88.367 -18.330 1.00 17.72 208 ILE D N 1
ATOM 9942 C CA . ILE D 1 228 ? -24.193 -87.117 -19.059 1.00 17.82 208 ILE D CA 1
ATOM 9943 C C . ILE D 1 228 ? -25.126 -86.130 -18.355 1.00 18.63 208 ILE D C 1
ATOM 9944 O O . ILE D 1 228 ? -24.907 -84.918 -18.417 1.00 17.58 208 ILE D O 1
ATOM 9949 N N . ASP D 1 229 ? -26.154 -86.635 -17.679 1.00 18.24 209 ASP D N 1
ATOM 9950 C CA . ASP D 1 229 ? -27.079 -85.748 -16.974 1.00 19.68 209 ASP D CA 1
ATOM 9951 C C . ASP D 1 229 ? -26.357 -84.963 -15.886 1.00 17.91 209 ASP D C 1
ATOM 9952 O O . ASP D 1 229 ? -26.642 -83.784 -15.668 1.00 16.51 209 ASP D O 1
ATOM 9957 N N . THR D 1 230 ? -25.426 -85.619 -15.200 1.00 16.80 210 THR D N 1
ATOM 9958 C CA . THR D 1 230 ? -24.664 -84.966 -14.143 1.00 16.69 210 THR D CA 1
ATOM 9959 C C . THR D 1 230 ? -23.763 -83.893 -14.741 1.00 16.62 210 THR D C 1
ATOM 9960 O O . THR D 1 230 ? -23.630 -82.808 -14.179 1.00 15.49 210 THR D O 1
ATOM 9964 N N . CYS D 1 231 ? -23.144 -84.194 -15.878 1.00 14.32 211 CYS D N 1
ATOM 9965 C CA . CYS D 1 231 ? -22.286 -83.210 -16.532 1.00 15.00 211 CYS D CA 1
ATOM 9966 C C . CYS D 1 231 ? -23.127 -81.996 -16.923 1.00 13.39 211 CYS D C 1
ATOM 9967 O O . CYS D 1 231 ? -22.687 -80.853 -16.786 1.00 14.75 211 CYS D O 1
ATOM 9970 N N . GLN D 1 232 ? -24.337 -82.257 -17.410 1.00 12.82 212 GLN D N 1
ATOM 9971 C CA . GLN D 1 232 ? -25.252 -81.200 -17.834 1.00 13.75 212 GLN D CA 1
ATOM 9972 C C . GLN D 1 232 ? -25.590 -80.278 -16.666 1.00 13.16 212 GLN D C 1
ATOM 9973 O O . GLN D 1 232 ? -25.466 -79.059 -16.775 1.00 13.89 212 GLN D O 1
ATOM 9979 N N . ARG D 1 233 ? -26.013 -80.864 -15.549 1.00 13.01 213 ARG D N 1
ATOM 9980 C CA . ARG D 1 233 ? -26.377 -80.082 -14.365 1.00 14.67 213 ARG D CA 1
ATOM 9981 C C . ARG D 1 233 ? -25.204 -79.271 -13.825 1.00 13.56 213 ARG D C 1
ATOM 9982 O O . ARG D 1 233 ? -25.349 -78.086 -13.515 1.00 13.86 213 ARG D O 1
ATOM 9990 N N . VAL D 1 234 ? -24.046 -79.907 -13.698 1.00 12.23 214 VAL D N 1
ATOM 9991 C CA . VAL D 1 234 ? -22.871 -79.217 -13.187 1.00 13.11 214 VAL D CA 1
ATOM 9992 C C . VAL D 1 234 ? -22.400 -78.136 -14.154 1.00 13.13 214 VAL D C 1
ATOM 9993 O O . VAL D 1 234 ? -22.040 -77.042 -13.730 1.00 12.69 214 VAL D O 1
ATOM 9997 N N . SER D 1 235 ? -22.401 -78.440 -15.449 1.00 11.92 215 SER D N 1
ATOM 9998 C CA . SER D 1 235 ? -21.971 -77.463 -16.442 1.00 12.10 215 SER D CA 1
ATOM 9999 C C . SER D 1 235 ? -22.884 -76.239 -16.436 1.00 12.53 215 SER D C 1
ATOM 10000 O O . SER D 1 235 ? -22.411 -75.099 -16.485 1.00 12.72 215 SER D O 1
ATOM 10003 N N . GLU D 1 236 ? -24.191 -76.461 -16.365 1.00 11.92 216 GLU D N 1
ATOM 10004 C CA . GLU D 1 236 ? -25.116 -75.333 -16.357 1.00 12.68 216 GLU D CA 1
ATOM 10005 C C . GLU D 1 236 ? -24.875 -74.465 -15.127 1.00 12.22 216 GLU D C 1
ATOM 10006 O O . GLU D 1 236 ? -24.866 -73.236 -15.207 1.00 12.56 216 GLU D O 1
ATOM 10012 N N . HIS D 1 237 ? -24.672 -75.119 -13.988 1.00 10.83 217 HIS D N 1
ATOM 10013 C CA . HIS D 1 237 ? -24.446 -74.427 -12.724 1.00 12.06 217 HIS D CA 1
ATOM 10014 C C . HIS D 1 237 ? -23.143 -73.626 -12.753 1.00 12.91 217 HIS D C 1
ATOM 10015 O O . HIS D 1 237 ? -23.097 -72.462 -12.339 1.00 13.86 217 HIS D O 1
ATOM 10022 N N . VAL D 1 238 ? -22.086 -74.249 -13.256 1.00 11.79 218 VAL D N 1
ATOM 10023 C CA . VAL D 1 238 ? -20.790 -73.590 -13.334 1.00 11.11 218 VAL D CA 1
ATOM 10024 C C . VAL D 1 238 ? -20.820 -72.405 -14.297 1.00 11.39 218 VAL D C 1
ATOM 10025 O O . VAL D 1 238 ? -20.414 -71.301 -13.942 1.00 11.54 218 VAL D O 1
ATOM 10029 N N . TRP D 1 239 ? -21.310 -72.636 -15.510 1.00 11.26 219 TRP D N 1
ATOM 10030 C CA . TRP D 1 239 ? -21.354 -71.582 -16.518 1.00 11.91 219 TRP D CA 1
ATOM 10031 C C . TRP D 1 239 ? -22.267 -70.419 -16.163 1.00 12.33 219 TRP D C 1
ATOM 10032 O O . TRP D 1 239 ? -21.971 -69.273 -16.512 1.00 12.62 219 TRP D O 1
ATOM 10043 N N . ARG D 1 240 ? -23.369 -70.700 -15.472 1.00 10.63 220 ARG D N 1
ATOM 10044 C CA . ARG D 1 240 ? -24.302 -69.644 -15.085 1.00 13.35 220 ARG D CA 1
ATOM 10045 C C . ARG D 1 240 ? -23.606 -68.651 -14.160 1.00 12.81 220 ARG D C 1
ATOM 10046 O O . ARG D 1 240 ? -23.809 -67.439 -14.262 1.00 12.74 220 ARG D O 1
ATOM 10054 N N . GLU D 1 241 ? -22.781 -69.162 -13.253 1.00 11.42 221 GLU D N 1
ATOM 10055 C CA . GLU D 1 241 ? -22.069 -68.281 -12.336 1.00 12.64 221 GLU D CA 1
ATOM 10056 C C . GLU D 1 241 ? -20.963 -67.514 -13.060 1.00 12.46 221 GLU D C 1
ATOM 10057 O O . GLU D 1 241 ? -20.647 -66.385 -12.693 1.00 11.75 221 GLU D O 1
ATOM 10063 N N . VAL D 1 242 ? -20.365 -68.124 -14.082 1.00 9.21 222 VAL D N 1
ATOM 10064 C CA . VAL D 1 242 ? -19.326 -67.439 -14.842 1.00 10.69 222 VAL D CA 1
ATOM 10065 C C . VAL D 1 242 ? -19.964 -66.232 -15.523 1.00 10.91 222 VAL D C 1
ATOM 10066 O O . VAL D 1 242 ? -19.400 -65.137 -15.517 1.00 10.67 222 VAL D O 1
ATOM 10070 N N . VAL D 1 243 ? -21.151 -66.429 -16.092 1.00 9.69 223 VAL D N 1
ATOM 10071 C CA . VAL D 1 243 ? -21.859 -65.334 -16.754 1.00 12.73 223 VAL D CA 1
ATOM 10072 C C . VAL D 1 243 ? -22.212 -64.260 -15.729 1.00 11.29 223 VAL D C 1
ATOM 10073 O O . VAL D 1 243 ? -22.029 -63.070 -15.981 1.00 12.32 223 VAL D O 1
ATOM 10077 N N . ALA D 1 244 ? -22.710 -64.682 -14.570 1.00 11.78 224 ALA D N 1
ATOM 10078 C CA . ALA D 1 244 ? -23.081 -63.739 -13.514 1.00 10.89 224 ALA D CA 1
ATOM 10079 C C . ALA D 1 244 ? -21.895 -62.862 -13.125 1.00 13.37 224 ALA D C 1
ATOM 10080 O O . ALA D 1 244 ? -22.048 -61.656 -12.911 1.00 12.18 224 ALA D O 1
ATOM 10082 N N . ALA D 1 245 ? -20.715 -63.470 -13.024 1.00 10.57 225 ALA D N 1
ATOM 10083 C CA . ALA D 1 245 ? -19.504 -62.734 -12.660 1.00 12.06 225 ALA D CA 1
ATOM 10084 C C . ALA D 1 245 ? -19.102 -61.768 -13.773 1.00 13.02 225 ALA D C 1
ATOM 10085 O O . ALA D 1 245 ? -18.713 -60.629 -13.506 1.00 13.19 225 ALA D O 1
ATOM 10087 N N . LEU D 1 246 ? -19.194 -62.220 -15.020 1.00 13.14 226 LEU D N 1
ATOM 10088 C CA . LEU D 1 246 ? -18.844 -61.363 -16.151 1.00 12.17 226 LEU D CA 1
ATOM 10089 C C . LEU D 1 246 ? -19.756 -60.140 -16.190 1.00 14.10 226 LEU D C 1
ATOM 10090 O O . LEU D 1 246 ? -19.309 -59.030 -16.500 1.00 14.51 226 LEU D O 1
ATOM 10095 N N . GLN D 1 247 ? -21.032 -60.347 -15.877 1.00 12.93 227 GLN D N 1
ATOM 10096 C CA . GLN D 1 247 ? -21.997 -59.253 -15.854 1.00 14.25 227 GLN D CA 1
ATOM 10097 C C . GLN D 1 247 ? -21.621 -58.258 -14.752 1.00 14.87 227 GLN D C 1
ATOM 10098 O O . GLN D 1 247 ? -21.661 -57.046 -14.965 1.00 15.89 227 GLN D O 1
ATOM 10104 N N . ARG D 1 248 ? -21.246 -58.768 -13.580 1.00 14.53 228 ARG D N 1
ATOM 10105 C CA . ARG D 1 248 ? -20.866 -57.900 -12.462 1.00 16.03 228 ARG D CA 1
ATOM 10106 C C . ARG D 1 248 ? -19.616 -57.071 -12.746 1.00 16.43 228 ARG D C 1
ATOM 10107 O O . ARG D 1 248 ? -19.507 -55.927 -12.296 1.00 16.38 228 ARG D O 1
ATOM 10115 N N . HIS D 1 249 ? -18.672 -57.649 -13.483 1.00 13.88 229 HIS D N 1
ATOM 10116 C CA . HIS D 1 249 ? -17.431 -56.954 -13.808 1.00 14.10 229 HIS D CA 1
ATOM 10117 C C . HIS D 1 249 ? -17.546 -56.054 -15.036 1.00 14.27 229 HIS D C 1
ATOM 10118 O O . HIS D 1 249 ? -16.598 -55.359 -15.388 1.00 15.54 229 HIS D O 1
ATOM 10125 N N . GLY D 1 250 ? -18.706 -56.077 -15.686 1.00 15.17 230 GLY D N 1
ATOM 10126 C CA . GLY D 1 250 ? -18.935 -55.223 -16.844 1.00 14.87 230 GLY D CA 1
ATOM 10127 C C . GLY D 1 250 ? -18.197 -55.560 -18.125 1.00 14.88 230 GLY D C 1
ATOM 10128 O O . GLY D 1 250 ? -17.793 -54.664 -18.872 1.00 14.49 230 GLY D O 1
ATOM 10129 N N . VAL D 1 251 ? -18.037 -56.847 -18.404 1.00 13.10 231 VAL D N 1
ATOM 10130 C CA . VAL D 1 251 ? -17.338 -57.263 -19.613 1.00 14.52 231 VAL D CA 1
ATOM 10131 C C . VAL D 1 251 ? -18.007 -56.743 -20.881 1.00 14.57 231 VAL D C 1
ATOM 10132 O O . VAL D 1 251 ? -19.216 -56.498 -20.908 1.00 14.40 231 VAL D O 1
ATOM 10136 N N . ILE D 1 252 ? -17.208 -56.552 -21.927 1.00 14.27 232 ILE D N 1
ATOM 10137 C CA . ILE D 1 252 ? -17.746 -56.134 -23.210 1.00 13.72 232 ILE D CA 1
ATOM 10138 C C . ILE D 1 252 ? -18.073 -57.462 -23.887 1.00 13.19 232 ILE D C 1
ATOM 10139 O O . ILE D 1 252 ? -17.178 -58.177 -24.341 1.00 14.41 232 ILE D O 1
ATOM 10144 N N . TRP D 1 253 ? -19.356 -57.809 -23.916 1.00 14.12 233 TRP D N 1
ATOM 10145 C CA . TRP D 1 253 ? -19.782 -59.070 -24.508 1.00 14.67 233 TRP D CA 1
ATOM 10146 C C . TRP D 1 253 ? -19.391 -59.204 -25.964 1.00 14.38 233 TRP D C 1
ATOM 10147 O O . TRP D 1 253 ? -19.013 -60.285 -26.418 1.00 14.38 233 TRP D O 1
ATOM 10158 N N . GLU D 1 254 ? -19.478 -58.099 -26.695 1.00 13.06 234 GLU D N 1
ATOM 10159 C CA . GLU D 1 254 ? -19.131 -58.098 -28.106 1.00 13.21 234 GLU D CA 1
ATOM 10160 C C . GLU D 1 254 ? -17.651 -58.402 -28.339 1.00 13.96 234 GLU D C 1
ATOM 10161 O O . GLU D 1 254 ? -17.244 -58.687 -29.464 1.00 15.15 234 GLU D O 1
ATOM 10167 N N . GLY D 1 255 ? -16.852 -58.360 -27.277 1.00 13.52 235 GLY D N 1
ATOM 10168 C CA . GLY D 1 255 ? -15.425 -58.595 -27.433 1.00 12.96 235 GLY D CA 1
ATOM 10169 C C . GLY D 1 255 ? -14.811 -59.751 -26.666 1.00 13.35 235 GLY D C 1
ATOM 10170 O O . GLY D 1 255 ? -13.646 -59.683 -26.275 1.00 13.79 235 GLY D O 1
ATOM 10171 N N . CYS D 1 256 ? -15.577 -60.813 -26.448 1.00 13.48 236 CYS D N 1
ATOM 10172 C CA . CYS D 1 256 ? -15.048 -61.972 -25.741 1.00 14.93 236 CYS D CA 1
ATOM 10173 C C . CYS D 1 256 ? -15.577 -63.260 -26.368 1.00 14.87 236 CYS D C 1
ATOM 10174 O O . CYS D 1 256 ? -16.492 -63.232 -27.197 1.00 14.60 236 CYS D O 1
ATOM 10177 N N . LEU D 1 257 ? -14.982 -64.383 -25.981 1.00 13.03 237 LEU D N 1
ATOM 10178 C CA . LEU D 1 257 ? -15.378 -65.687 -26.497 1.00 12.59 237 LEU D CA 1
ATOM 10179 C C . LEU D 1 257 ? -15.377 -66.697 -25.359 1.00 13.71 237 LEU D C 1
ATOM 10180 O O . LEU D 1 257 ? -14.710 -66.496 -24.346 1.00 14.48 237 LEU D O 1
ATOM 10185 N N . LEU D 1 258 ? -16.119 -67.784 -25.536 1.00 12.70 238 LEU D N 1
ATOM 10186 C CA . LEU D 1 258 ? -16.185 -68.832 -24.524 1.00 12.65 238 LEU D CA 1
ATOM 10187 C C . LEU D 1 258 ? -15.553 -70.111 -25.068 1.00 13.19 238 LEU D C 1
ATOM 10188 O O . LEU D 1 258 ? -15.731 -70.450 -26.242 1.00 13.53 238 LEU D O 1
ATOM 10193 N N . LYS D 1 259 ? -14.808 -70.809 -24.215 1.00 11.18 239 LYS D N 1
ATOM 10194 C CA . LYS D 1 259 ? -14.188 -72.084 -24.582 1.00 12.30 239 LYS D CA 1
ATOM 10195 C C . LYS D 1 259 ? -14.616 -73.075 -23.500 1.00 11.45 239 LYS D C 1
ATOM 10196 O O . LYS D 1 259 ? -13.901 -73.304 -22.527 1.00 12.93 239 LYS D O 1
ATOM 10202 N N . PRO D 1 260 ? -15.806 -73.663 -23.656 1.00 11.72 240 PRO D N 1
ATOM 10203 C CA . PRO D 1 260 ? -16.342 -74.621 -22.695 1.00 12.70 240 PRO D CA 1
ATOM 10204 C C . PRO D 1 260 ? -16.160 -76.070 -23.112 1.00 14.80 240 PRO D C 1
ATOM 10205 O O . PRO D 1 260 ? -15.788 -76.371 -24.244 1.00 14.12 240 PRO D O 1
ATOM 10209 N N . ASN D 1 261 ? -16.447 -76.962 -22.173 1.00 15.19 241 ASN D N 1
ATOM 10210 C CA . ASN D 1 261 ? -16.397 -78.388 -22.435 1.00 15.51 241 ASN D CA 1
ATOM 10211 C C . ASN D 1 261 ? -17.726 -78.701 -23.099 1.00 15.00 241 ASN D C 1
ATOM 10212 O O . ASN D 1 261 ? -18.701 -77.973 -22.931 1.00 14.91 241 ASN D O 1
ATOM 10217 N N . MET D 1 262 ? -17.771 -79.775 -23.868 1.00 15.44 242 MET D N 1
ATOM 10218 C CA . MET D 1 262 ? -19.034 -80.178 -24.443 1.00 14.50 242 MET D CA 1
ATOM 10219 C C . MET D 1 262 ? -19.642 -80.971 -23.291 1.00 15.48 242 MET D C 1
ATOM 10220 O O . MET D 1 262 ? -18.924 -81.377 -22.375 1.00 16.69 242 MET D O 1
ATOM 10225 N N . VAL D 1 263 ? -20.950 -81.174 -23.311 1.00 14.27 243 VAL D N 1
ATOM 10226 C CA . VAL D 1 263 ? -21.587 -81.936 -22.249 1.00 14.87 243 VAL D CA 1
ATOM 10227 C C . VAL D 1 263 ? -21.596 -83.392 -22.686 1.00 14.99 243 VAL D C 1
ATOM 10228 O O . VAL D 1 263 ? -22.294 -83.761 -23.630 1.00 15.38 243 VAL D O 1
ATOM 10232 N N . VAL D 1 264 ? -20.801 -84.205 -21.998 1.00 15.72 244 VAL D N 1
ATOM 10233 C CA . VAL D 1 264 ? -20.666 -85.624 -22.319 1.00 16.88 244 VAL D CA 1
ATOM 10234 C C . VAL D 1 264 ? -20.545 -86.456 -21.045 1.00 17.20 244 VAL D C 1
ATOM 10235 O O . VAL D 1 264 ? -20.287 -85.923 -19.965 1.00 17.94 244 VAL D O 1
ATOM 10239 N N . PRO D 1 265 ? -20.738 -87.781 -21.149 1.00 17.88 245 PRO D N 1
ATOM 10240 C CA . PRO D 1 265 ? -20.613 -88.593 -19.936 1.00 18.75 245 PRO D CA 1
ATOM 10241 C C . PRO D 1 265 ? -19.156 -88.629 -19.466 1.00 17.34 245 PRO D C 1
ATOM 10242 O O . PRO D 1 265 ? -18.239 -88.399 -20.259 1.00 16.58 245 PRO D O 1
ATOM 10246 N N . GLY D 1 266 ? -18.953 -88.916 -18.180 1.00 17.74 246 GLY D N 1
ATOM 10247 C CA . GLY D 1 266 ? -17.610 -88.983 -17.622 1.00 16.44 246 GLY D CA 1
ATOM 10248 C C . GLY D 1 266 ? -16.729 -90.006 -18.319 1.00 17.56 246 GLY D C 1
ATOM 10249 O O . GLY D 1 266 ? -17.216 -91.026 -18.805 1.00 18.37 246 GLY D O 1
ATOM 10250 N N . ALA D 1 267 ? -15.430 -89.735 -18.363 1.00 18.70 247 ALA D N 1
ATOM 10251 C CA . ALA D 1 267 ? -14.473 -90.616 -19.028 1.00 20.20 247 ALA D CA 1
ATOM 10252 C C . ALA D 1 267 ? -14.423 -92.036 -18.459 1.00 20.98 247 ALA D C 1
ATOM 10253 O O . ALA D 1 267 ? -14.071 -92.977 -19.168 1.00 22.14 247 ALA D O 1
ATOM 10255 N N . GLU D 1 268 ? -14.767 -92.190 -17.185 1.00 21.88 248 GLU D N 1
ATOM 10256 C CA . GLU D 1 268 ? -14.748 -93.507 -16.555 1.00 23.57 248 GLU D CA 1
ATOM 10257 C C . GLU D 1 268 ? -16.151 -94.023 -16.257 1.00 22.91 248 GLU D C 1
ATOM 10258 O O . GLU D 1 268 ? -16.321 -94.951 -15.466 1.00 23.75 248 GLU D O 1
ATOM 10264 N N . SER D 1 269 ? -17.154 -93.425 -16.890 1.00 21.83 249 SER D N 1
ATOM 10265 C CA . SER D 1 269 ? -18.538 -93.836 -16.672 1.00 21.45 249 SER D CA 1
ATOM 10266 C C . SER D 1 269 ? -18.863 -95.147 -17.378 1.00 23.21 249 SER D C 1
ATOM 10267 O O . SER D 1 269 ? -19.722 -95.903 -16.930 1.00 22.50 249 SER D O 1
ATOM 10270 N N . GLY D 1 270 ? -18.177 -95.409 -18.486 1.00 23.49 250 GLY D N 1
ATOM 10271 C CA . GLY D 1 270 ? -18.430 -96.626 -19.236 1.00 25.21 250 GLY D CA 1
ATOM 10272 C C . GLY D 1 270 ? -19.673 -96.499 -20.098 1.00 26.19 250 GLY D C 1
ATOM 10273 O O . GLY D 1 270 ? -20.155 -97.485 -20.655 1.00 25.26 250 GLY D O 1
ATOM 10274 N N . LYS D 1 271 ? -20.197 -95.280 -20.207 1.00 26.75 251 LYS D N 1
ATOM 10275 C CA . LYS D 1 271 ? -21.389 -95.025 -21.010 1.00 28.85 251 LYS D CA 1
ATOM 10276 C C . LYS D 1 271 ? -21.039 -94.300 -22.305 1.00 30.58 251 LYS D C 1
ATOM 10277 O O . LYS D 1 271 ? -19.963 -93.716 -22.428 1.00 31.64 251 LYS D O 1
ATOM 10283 N N . THR D 1 272 ? -21.947 -94.344 -23.273 1.00 32.04 252 THR D N 1
ATOM 10284 C CA . THR D 1 272 ? -21.717 -93.677 -24.548 1.00 32.57 252 THR D CA 1
ATOM 10285 C C . THR D 1 272 ? -22.800 -92.650 -24.822 1.00 31.38 252 THR D C 1
ATOM 10286 O O . THR D 1 272 ? -23.888 -92.713 -24.255 1.00 31.87 252 THR D O 1
ATOM 10290 N N . ALA D 1 273 ? -22.494 -91.704 -25.701 1.00 29.75 253 ALA D N 1
ATOM 10291 C CA . ALA D 1 273 ? -23.450 -90.672 -26.068 1.00 28.68 253 ALA D CA 1
ATOM 10292 C C . ALA D 1 273 ? -23.359 -90.435 -27.567 1.00 27.19 253 ALA D C 1
ATOM 10293 O O . ALA D 1 273 ? -22.284 -90.154 -28.094 1.00 28.53 253 ALA D O 1
ATOM 10295 N N . ALA D 1 274 ? -24.486 -90.566 -28.254 1.00 25.78 254 ALA D N 1
ATOM 10296 C CA . ALA D 1 274 ? -24.515 -90.348 -29.691 1.00 25.74 254 ALA D CA 1
ATOM 10297 C C . ALA D 1 274 ? -24.227 -88.872 -29.943 1.00 24.59 254 ALA D C 1
ATOM 10298 O O . ALA D 1 274 ? -24.552 -88.021 -29.112 1.00 23.55 254 ALA D O 1
ATOM 10300 N N . PRO D 1 275 ? -23.602 -88.549 -31.084 1.00 24.68 255 PRO D N 1
ATOM 10301 C CA . PRO D 1 275 ? -23.300 -87.147 -31.384 1.00 24.30 255 PRO D CA 1
ATOM 10302 C C . PRO D 1 275 ? -24.539 -86.269 -31.236 1.00 23.89 255 PRO D C 1
ATOM 10303 O O . PRO D 1 275 ? -24.460 -85.136 -30.763 1.00 23.58 255 PRO D O 1
ATOM 10307 N N . GLU D 1 276 ? -25.684 -86.809 -31.640 1.00 23.11 256 GLU D N 1
ATOM 10308 C CA . GLU D 1 276 ? -26.947 -86.093 -31.557 1.00 24.47 256 GLU D CA 1
ATOM 10309 C C . GLU D 1 276 ? -27.298 -85.761 -30.106 1.00 23.01 256 GLU D C 1
ATOM 10310 O O . GLU D 1 276 ? -27.838 -84.694 -29.822 1.00 22.25 256 GLU D O 1
ATOM 10316 N N . GLN D 1 277 ? -26.996 -86.678 -29.193 1.00 21.40 257 GLN D N 1
ATOM 10317 C CA . GLN D 1 277 ? -27.289 -86.456 -27.785 1.00 21.70 257 GLN D CA 1
ATOM 10318 C C . GLN D 1 277 ? -26.333 -85.423 -27.201 1.00 19.10 257 GLN D C 1
ATOM 10319 O O . GLN D 1 277 ? -26.747 -84.544 -26.450 1.00 19.03 257 GLN D O 1
ATOM 10325 N N . VAL D 1 278 ? -25.054 -85.535 -27.542 1.00 18.71 258 VAL D N 1
ATOM 10326 C CA . VAL D 1 278 ? -24.064 -84.580 -27.051 1.00 18.45 258 VAL D CA 1
ATOM 10327 C C . VAL D 1 278 ? -24.450 -83.181 -27.530 1.00 18.42 258 VAL D C 1
ATOM 10328 O O . VAL D 1 278 ? -24.377 -82.210 -26.772 1.00 17.21 258 VAL D O 1
ATOM 10332 N N . ALA D 1 279 ? -24.875 -83.079 -28.786 1.00 16.52 259 ALA D N 1
ATOM 10333 C CA . ALA D 1 279 ? -25.273 -81.788 -29.338 1.00 17.43 259 ALA D CA 1
ATOM 10334 C C . ALA D 1 279 ? -26.465 -81.212 -28.581 1.00 18.31 259 ALA D C 1
ATOM 10335 O O . ALA D 1 279 ? -26.464 -80.033 -28.214 1.00 17.51 259 ALA D O 1
ATOM 10337 N N . HIS D 1 280 ? -27.480 -82.041 -28.345 1.00 17.85 260 HIS D N 1
ATOM 10338 C CA . HIS D 1 280 ? -28.669 -81.592 -27.628 1.00 18.65 260 HIS D CA 1
ATOM 10339 C C . HIS D 1 280 ? -28.300 -81.040 -26.252 1.00 16.96 260 HIS D C 1
ATOM 10340 O O . HIS D 1 280 ? -28.638 -79.905 -25.916 1.00 17.30 260 HIS D O 1
ATOM 10347 N N . TYR D 1 281 ? -27.615 -81.854 -25.456 1.00 16.49 261 TYR D N 1
ATOM 10348 C CA . TYR D 1 281 ? -27.214 -81.443 -24.114 1.00 17.23 261 TYR D CA 1
ATOM 10349 C C . TYR D 1 281 ? -26.307 -80.219 -24.094 1.00 16.69 261 TYR D C 1
ATOM 10350 O O . TYR D 1 281 ? -26.478 -79.321 -23.269 1.00 16.81 261 TYR D O 1
ATOM 10359 N N . THR D 1 282 ? -25.335 -80.186 -24.997 1.00 16.01 262 THR D N 1
ATOM 10360 C CA . THR D 1 282 ? -24.402 -79.071 -25.045 1.00 14.39 262 THR D CA 1
ATOM 10361 C C . THR D 1 282 ? -25.067 -77.764 -25.462 1.00 14.27 262 THR D C 1
ATOM 10362 O O . THR D 1 282 ? -24.919 -76.739 -24.790 1.00 14.21 262 THR D O 1
ATOM 10366 N N . VAL D 1 283 ? -25.806 -77.800 -26.564 1.00 13.56 263 VAL D N 1
ATOM 10367 C CA . VAL D 1 283 ? -26.468 -76.599 -27.058 1.00 15.02 263 VAL D CA 1
ATOM 10368 C C . VAL D 1 283 ? -27.536 -76.117 -26.083 1.00 13.65 263 VAL D C 1
ATOM 10369 O O . VAL D 1 283 ? -27.707 -74.919 -25.877 1.00 15.03 263 VAL D O 1
ATOM 10373 N N . MET D 1 284 ? -28.243 -77.057 -25.470 1.00 13.68 264 MET D N 1
ATOM 10374 C CA . MET D 1 284 ? -29.282 -76.706 -24.511 1.00 14.62 264 MET D CA 1
ATOM 10375 C C . MET D 1 284 ? -28.680 -75.993 -23.300 1.00 13.83 264 MET D C 1
ATOM 10376 O O . MET D 1 284 ? -29.218 -74.990 -22.824 1.00 13.95 264 MET D O 1
ATOM 10381 N N . THR D 1 285 ? -27.558 -76.509 -22.809 1.00 13.97 265 THR D N 1
ATOM 10382 C CA . THR D 1 285 ? -26.902 -75.928 -21.641 1.00 13.13 265 THR D CA 1
ATOM 10383 C C . THR D 1 285 ? -26.359 -74.531 -21.940 1.00 13.45 265 THR D C 1
ATOM 10384 O O . THR D 1 285 ? -26.507 -73.607 -21.132 1.00 13.59 265 THR D O 1
ATOM 10388 N N . LEU D 1 286 ? -25.728 -74.370 -23.096 1.00 13.35 266 LEU D N 1
ATOM 10389 C CA . LEU D 1 286 ? -25.214 -73.060 -23.476 1.00 13.98 266 LEU D CA 1
ATOM 10390 C C . LEU D 1 286 ? -26.364 -72.061 -23.572 1.00 14.52 266 LEU D C 1
ATOM 10391 O O . LEU D 1 286 ? -26.271 -70.941 -23.066 1.00 15.94 266 LEU D O 1
ATOM 10396 N N . ALA D 1 287 ? -27.458 -72.470 -24.212 1.00 14.69 267 ALA D N 1
ATOM 10397 C CA . ALA D 1 287 ? -28.604 -71.583 -24.386 1.00 13.74 267 ALA D CA 1
ATOM 10398 C C . ALA D 1 287 ? -29.251 -71.146 -23.071 1.00 13.55 267 ALA D C 1
ATOM 10399 O O . ALA D 1 287 ? -29.747 -70.026 -22.959 1.00 13.67 267 ALA D O 1
ATOM 10401 N N . ARG D 1 288 ? -29.244 -72.022 -22.073 1.00 12.67 268 ARG D N 1
ATOM 10402 C CA . ARG D 1 288 ? -29.848 -71.688 -20.785 1.00 12.34 268 ARG D CA 1
ATOM 10403 C C . ARG D 1 288 ? -29.001 -70.750 -19.934 1.00 12.31 268 ARG D C 1
ATOM 10404 O O . ARG D 1 288 ? -29.496 -70.180 -18.960 1.00 14.33 268 ARG D O 1
ATOM 10412 N N . THR D 1 289 ? -27.737 -70.578 -20.305 1.00 13.38 269 THR D N 1
ATOM 10413 C CA . THR D 1 289 ? -26.822 -69.759 -19.511 1.00 13.99 269 THR D CA 1
ATOM 10414 C C . THR D 1 289 ? -26.182 -68.552 -20.191 1.00 14.86 269 THR D C 1
ATOM 10415 O O . THR D 1 289 ? -25.967 -67.515 -19.555 1.00 15.56 269 THR D O 1
ATOM 10419 N N . MET D 1 290 ? -25.871 -68.694 -21.473 1.00 13.88 270 MET D N 1
ATOM 10420 C CA . MET D 1 290 ? -25.191 -67.643 -22.220 1.00 15.88 270 MET D CA 1
ATOM 10421 C C . MET D 1 290 ? -26.056 -66.545 -22.821 1.00 15.00 270 MET D C 1
ATOM 10422 O O . MET D 1 290 ? -27.081 -66.817 -23.439 1.00 15.41 270 MET D O 1
ATOM 10427 N N . PRO D 1 291 ? -25.640 -65.281 -22.648 1.00 14.88 271 PRO D N 1
ATOM 10428 C CA . PRO D 1 291 ? -26.409 -64.167 -23.212 1.00 15.79 271 PRO D CA 1
ATOM 10429 C C . PRO D 1 291 ? -26.366 -64.322 -24.732 1.00 14.41 271 PRO D C 1
ATOM 10430 O O . PRO D 1 291 ? -25.361 -64.771 -25.283 1.00 13.61 271 PRO D O 1
ATOM 10434 N N . ALA D 1 292 ? -27.447 -63.949 -25.406 1.00 14.23 272 ALA D N 1
ATOM 10435 C CA . ALA D 1 292 ? -27.512 -64.069 -26.861 1.00 15.51 272 ALA D CA 1
ATOM 10436 C C . ALA D 1 292 ? -26.429 -63.276 -27.589 1.00 14.84 272 ALA D C 1
ATOM 10437 O O . ALA D 1 292 ? -26.113 -63.562 -28.745 1.00 15.65 272 ALA D O 1
ATOM 10439 N N . MET D 1 293 ? -25.857 -62.283 -26.917 1.00 13.95 273 MET D N 1
ATOM 10440 C CA . MET D 1 293 ? -24.819 -61.456 -27.527 1.00 15.58 273 MET D CA 1
ATOM 10441 C C . MET D 1 293 ? -23.449 -62.139 -27.622 1.00 14.93 273 MET D C 1
ATOM 10442 O O . MET D 1 293 ? -22.617 -61.736 -28.434 1.00 16.88 273 MET D O 1
ATOM 10447 N N . LEU D 1 294 ? -23.205 -63.155 -26.794 1.00 14.87 274 LEU D N 1
ATOM 10448 C CA . LEU D 1 294 ? -21.921 -63.867 -26.830 1.00 14.74 274 LEU D CA 1
ATOM 10449 C C . LEU D 1 294 ? -21.596 -64.166 -28.293 1.00 14.08 274 LEU D C 1
ATOM 10450 O O . LEU D 1 294 ? -22.325 -64.895 -28.958 1.00 14.48 274 LEU D O 1
ATOM 10455 N N . PRO D 1 295 ? -20.487 -63.610 -28.809 1.00 14.26 275 PRO D N 1
ATOM 10456 C CA . PRO D 1 295 ? -20.092 -63.819 -30.208 1.00 15.85 275 PRO D CA 1
ATOM 10457 C C . PRO D 1 295 ? -19.774 -65.242 -30.648 1.00 16.14 275 PRO D C 1
ATOM 10458 O O . PRO D 1 295 ? -20.187 -65.672 -31.726 1.00 16.67 275 PRO D O 1
ATOM 10462 N N . GLY D 1 296 ? -19.033 -65.975 -29.828 1.00 15.26 276 GLY D N 1
ATOM 10463 C CA . GLY D 1 296 ? -18.676 -67.318 -30.227 1.00 12.92 276 GLY D CA 1
ATOM 10464 C C . GLY D 1 296 ? -18.316 -68.250 -29.095 1.00 14.65 276 GLY D C 1
ATOM 10465 O O . GLY D 1 296 ? -17.979 -67.828 -27.988 1.00 14.38 276 GLY D O 1
ATOM 10466 N N . VAL D 1 297 ? -18.394 -69.536 -29.406 1.00 14.15 277 VAL D N 1
ATOM 10467 C CA . VAL D 1 297 ? -18.095 -70.603 -28.472 1.00 14.37 277 VAL D CA 1
ATOM 10468 C C . VAL D 1 297 ? -17.148 -71.547 -29.196 1.00 15.05 277 VAL D C 1
ATOM 10469 O O . VAL D 1 297 ? -17.519 -72.159 -30.200 1.00 15.43 277 VAL D O 1
ATOM 10473 N N . MET D 1 298 ? -15.927 -71.656 -28.687 1.00 13.93 278 MET D N 1
ATOM 10474 C CA . MET D 1 298 ? -14.906 -72.503 -29.294 1.00 15.04 278 MET D CA 1
ATOM 10475 C C . MET D 1 298 ? -14.621 -73.653 -28.333 1.00 14.30 278 MET D C 1
ATOM 10476 O O . MET D 1 298 ? -13.886 -73.494 -27.367 1.00 14.27 278 MET D O 1
ATOM 10481 N N . PHE D 1 299 ? -15.207 -74.811 -28.612 1.00 12.94 279 PHE D N 1
ATOM 10482 C CA . PHE D 1 299 ? -15.067 -75.979 -27.745 1.00 13.89 279 PHE D CA 1
ATOM 10483 C C . PHE D 1 299 ? -13.677 -76.556 -27.536 1.00 13.50 279 PHE D C 1
ATOM 10484 O O . PHE D 1 299 ? -12.864 -76.627 -28.460 1.00 14.10 279 PHE D O 1
ATOM 10492 N N . LEU D 1 300 ? -13.414 -76.972 -26.303 1.00 14.52 280 LEU D N 1
ATOM 10493 C CA . LEU D 1 300 ? -12.152 -77.618 -25.976 1.00 16.62 280 LEU D CA 1
ATOM 10494 C C . LEU D 1 300 ? -12.421 -79.086 -26.318 1.00 19.11 280 LEU D C 1
ATOM 10495 O O . LEU D 1 300 ? -13.576 -79.525 -26.302 1.00 17.89 280 LEU D O 1
ATOM 10500 N N A SER D 1 301 ? -11.368 -79.821 -26.661 0.50 21.02 281 SER D N 1
ATOM 10501 N N B SER D 1 301 ? -11.367 -79.847 -26.603 0.50 18.52 281 SER D N 1
ATOM 10502 C CA A SER D 1 301 ? -11.501 -81.225 -27.031 0.50 24.25 281 SER D CA 1
ATOM 10503 C CA B SER D 1 301 ? -11.525 -81.257 -26.951 0.50 19.72 281 SER D CA 1
ATOM 10504 C C A SER D 1 301 ? -11.323 -82.154 -25.839 0.50 24.58 281 SER D C 1
ATOM 10505 C C B SER D 1 301 ? -10.843 -82.209 -25.973 0.50 18.71 281 SER D C 1
ATOM 10506 O O A SER D 1 301 ? -11.733 -83.313 -25.881 0.50 25.01 281 SER D O 1
ATOM 10507 O O B SER D 1 301 ? -10.632 -83.380 -26.287 0.50 17.95 281 SER D O 1
ATOM 10512 N N A GLY D 1 302 ? -10.710 -81.635 -24.779 0.50 25.39 282 GLY D N 1
ATOM 10513 N N B GLY D 1 302 ? -10.503 -81.711 -24.790 0.50 18.98 282 GLY D N 1
ATOM 10514 C CA A GLY D 1 302 ? -10.494 -82.420 -23.577 0.50 25.65 282 GLY D CA 1
ATOM 10515 C CA B GLY D 1 302 ? -9.855 -82.555 -23.802 0.50 19.20 282 GLY D CA 1
ATOM 10516 C C A GLY D 1 302 ? -10.121 -83.870 -23.815 0.50 26.32 282 GLY D C 1
ATOM 10517 C C B GLY D 1 302 ? -10.666 -83.797 -23.478 0.50 19.59 282 GLY D C 1
ATOM 10518 O O A GLY D 1 302 ? -9.180 -84.169 -24.552 0.50 26.63 282 GLY D O 1
ATOM 10519 O O B GLY D 1 302 ? -11.850 -83.711 -23.162 0.50 19.42 282 GLY D O 1
ATOM 10520 N N A GLY D 1 303 ? -10.871 -84.773 -23.190 0.50 26.36 283 GLY D N 1
ATOM 10521 N N B GLY D 1 303 ? -10.030 -84.961 -23.566 0.50 20.55 283 GLY D N 1
ATOM 10522 C CA A GLY D 1 303 ? -10.599 -86.191 -23.327 0.50 25.52 283 GLY D CA 1
ATOM 10523 C CA B GLY D 1 303 ? -10.725 -86.199 -23.263 0.50 22.14 283 GLY D CA 1
ATOM 10524 C C A GLY D 1 303 ? -11.302 -86.869 -24.486 0.50 25.14 283 GLY D C 1
ATOM 10525 C C B GLY D 1 303 ? -11.432 -86.847 -24.438 0.50 23.16 283 GLY D C 1
ATOM 10526 O O A GLY D 1 303 ? -11.553 -88.073 -24.441 0.50 26.09 283 GLY D O 1
ATOM 10527 O O B GLY D 1 303 ? -11.809 -88.017 -24.360 0.50 24.48 283 GLY D O 1
ATOM 10528 N N . LEU D 1 304 ? -11.619 -86.101 -25.524 1.00 23.17 284 LEU D N 1
ATOM 10529 C CA . LEU D 1 304 ? -12.288 -86.640 -26.704 1.00 23.06 284 LEU D CA 1
ATOM 10530 C C . LEU D 1 304 ? -11.264 -87.111 -27.728 1.00 21.63 284 LEU D C 1
ATOM 10531 O O . LEU D 1 304 ? -10.153 -86.589 -27.785 1.00 21.67 284 LEU D O 1
ATOM 10536 N N . SER D 1 305 ? -11.641 -88.092 -28.540 1.00 21.16 285 SER D N 1
ATOM 10537 C CA . SER D 1 305 ? -10.737 -88.592 -29.571 1.00 20.63 285 SER D CA 1
ATOM 10538 C C . SER D 1 305 ? -10.817 -87.621 -30.743 1.00 21.41 285 SER D C 1
ATOM 10539 O O . SER D 1 305 ? -11.730 -86.791 -30.804 1.00 19.30 285 SER D O 1
ATOM 10542 N N . GLU D 1 306 ? -9.873 -87.723 -31.675 1.00 20.83 286 GLU D N 1
ATOM 10543 C CA . GLU D 1 306 ? -9.869 -86.836 -32.831 1.00 21.79 286 GLU D CA 1
ATOM 10544 C C . GLU D 1 306 ? -11.189 -86.913 -33.594 1.00 21.82 286 GLU D C 1
ATOM 10545 O O . GLU D 1 306 ? -11.739 -85.888 -33.990 1.00 19.85 286 GLU D O 1
ATOM 10551 N N . VAL D 1 307 ? -11.700 -88.125 -33.792 1.00 21.65 287 VAL D N 1
ATOM 10552 C CA . VAL D 1 307 ? -12.952 -88.305 -34.521 1.00 22.56 287 VAL D CA 1
ATOM 10553 C C . VAL D 1 307 ? -14.175 -87.812 -33.750 1.00 21.90 287 VAL D C 1
ATOM 10554 O O . VAL D 1 307 ? -15.059 -87.180 -34.326 1.00 21.33 287 VAL D O 1
ATOM 10558 N N . GLN D 1 308 ? -14.228 -88.098 -32.455 1.00 22.23 288 GLN D N 1
ATOM 10559 C CA . GLN D 1 308 ? -15.356 -87.654 -31.641 1.00 21.37 288 GLN D CA 1
ATOM 10560 C C . GLN D 1 308 ? -15.425 -86.132 -31.669 1.00 19.27 288 GLN D C 1
ATOM 10561 O O . GLN D 1 308 ? -16.506 -85.552 -31.747 1.00 19.37 288 GLN D O 1
ATOM 10567 N N . ALA D 1 309 ? -14.262 -85.494 -31.605 1.00 18.21 289 ALA D N 1
ATOM 10568 C CA . ALA D 1 309 ? -14.192 -84.038 -31.618 1.00 18.88 289 ALA D CA 1
ATOM 10569 C C . ALA D 1 309 ? -14.880 -83.482 -32.857 1.00 18.20 289 ALA D C 1
ATOM 10570 O O . ALA D 1 309 ? -15.620 -82.503 -32.777 1.00 18.76 289 ALA D O 1
ATOM 10572 N N . SER D 1 310 ? -14.654 -84.120 -34.003 1.00 18.18 290 SER D N 1
ATOM 10573 C CA . SER D 1 310 ? -15.266 -83.672 -35.249 1.00 17.78 290 SER D CA 1
ATOM 10574 C C . SER D 1 310 ? -16.750 -84.040 -35.314 1.00 17.07 290 SER D C 1
ATOM 10575 O O . SER D 1 310 ? -17.582 -83.221 -35.697 1.00 16.79 290 SER D O 1
ATOM 10578 N N . GLU D 1 311 ? -17.079 -85.273 -34.942 1.00 18.79 291 GLU D N 1
ATOM 10579 C CA . GLU D 1 311 ? -18.467 -85.728 -34.964 1.00 20.66 291 GLU D CA 1
ATOM 10580 C C . GLU D 1 311 ? -19.375 -84.873 -34.085 1.00 19.56 291 GLU D C 1
ATOM 10581 O O . GLU D 1 311 ? -20.471 -84.493 -34.493 1.00 19.10 291 GLU D O 1
ATOM 10587 N N . TYR D 1 312 ? -18.917 -84.591 -32.870 1.00 17.28 292 TYR D N 1
ATOM 10588 C CA . TYR D 1 312 ? -19.700 -83.797 -31.933 1.00 16.59 292 TYR D CA 1
ATOM 10589 C C . TYR D 1 312 ? -19.902 -82.365 -32.419 1.00 15.42 292 TYR D C 1
ATOM 10590 O O . TYR D 1 312 ? -21.015 -81.846 -32.377 1.00 15.32 292 TYR D O 1
ATOM 10599 N N . LEU D 1 313 ? -18.834 -81.724 -32.885 1.00 15.74 293 LEU D N 1
ATOM 10600 C CA . LEU D 1 313 ? -18.966 -80.360 -33.377 1.00 15.26 293 LEU D CA 1
ATOM 10601 C C . LEU D 1 313 ? -19.942 -80.315 -34.548 1.00 15.62 293 LEU D C 1
ATOM 10602 O O . LEU D 1 313 ? -20.747 -79.387 -34.664 1.00 14.63 293 LEU D O 1
ATOM 10607 N N . ASN D 1 314 ? -19.882 -81.327 -35.411 1.00 15.45 294 ASN D N 1
ATOM 10608 C CA . ASN D 1 314 ? -20.772 -81.370 -36.565 1.00 15.26 294 ASN D CA 1
ATOM 10609 C C . ASN D 1 314 ? -22.239 -81.454 -36.141 1.00 15.28 294 ASN D C 1
ATOM 10610 O O . ASN D 1 314 ? -23.092 -80.735 -36.670 1.00 16.03 294 ASN D O 1
ATOM 10615 N N . ALA D 1 315 ? -22.527 -82.328 -35.183 1.00 15.41 295 ALA D N 1
ATOM 10616 C CA . ALA D 1 315 ? -23.886 -82.499 -34.680 1.00 15.45 295 ALA D CA 1
ATOM 10617 C C . ALA D 1 315 ? -24.362 -81.212 -34.005 1.00 15.18 295 ALA D C 1
ATOM 10618 O O . ALA D 1 315 ? -25.524 -80.827 -34.123 1.00 15.93 295 ALA D O 1
ATOM 10620 N N . ILE D 1 316 ? -23.455 -80.553 -33.291 1.00 15.83 296 ILE D N 1
ATOM 10621 C CA . ILE D 1 316 ? -23.790 -79.306 -32.614 1.00 16.08 296 ILE D CA 1
ATOM 10622 C C . ILE D 1 316 ? -24.224 -78.268 -33.648 1.00 16.72 296 ILE D C 1
ATOM 10623 O O . ILE D 1 316 ? -25.160 -77.498 -33.414 1.00 16.74 296 ILE D O 1
ATOM 10628 N N . ASN D 1 317 ? -23.561 -78.264 -34.803 1.00 15.97 297 ASN D N 1
ATOM 10629 C CA . ASN D 1 317 ? -23.904 -77.311 -35.850 1.00 15.74 297 ASN D CA 1
ATOM 10630 C C . ASN D 1 317 ? -25.044 -77.774 -36.751 1.00 18.25 297 ASN D C 1
ATOM 10631 O O . ASN D 1 317 ? -25.242 -77.256 -37.852 1.00 20.65 297 ASN D O 1
ATOM 10636 N N . ASN D 1 318 ? -25.797 -78.751 -36.259 1.00 18.03 298 ASN D N 1
ATOM 10637 C CA . ASN D 1 318 ? -26.966 -79.272 -36.957 1.00 19.10 298 ASN D CA 1
ATOM 10638 C C . ASN D 1 318 ? -28.121 -79.310 -35.954 1.00 19.89 298 ASN D C 1
ATOM 10639 O O . ASN D 1 318 ? -29.201 -79.831 -36.242 1.00 19.44 298 ASN D O 1
ATOM 10644 N N . SER D 1 319 ? -27.885 -78.731 -34.779 1.00 18.94 299 SER D N 1
ATOM 10645 C CA . SER D 1 319 ? -28.893 -78.691 -33.723 1.00 19.01 299 SER D CA 1
ATOM 10646 C C . SER D 1 319 ? -30.023 -77.708 -34.011 1.00 19.13 299 SER D C 1
ATOM 10647 O O . SER D 1 319 ? -29.788 -76.585 -34.454 1.00 20.99 299 SER D O 1
ATOM 10650 N N . PRO D 1 320 ? -31.274 -78.125 -33.763 1.00 19.87 300 PRO D N 1
ATOM 10651 C CA . PRO D 1 320 ? -32.439 -77.266 -33.995 1.00 20.29 300 PRO D CA 1
ATOM 10652 C C . PRO D 1 320 ? -32.679 -76.294 -32.833 1.00 19.23 300 PRO D C 1
ATOM 10653 O O . PRO D 1 320 ? -33.545 -75.424 -32.909 1.00 20.16 300 PRO D O 1
ATOM 10657 N N . LEU D 1 321 ? -31.904 -76.447 -31.763 1.00 17.68 301 LEU D N 1
ATOM 10658 C CA . LEU D 1 321 ? -32.035 -75.579 -30.590 1.00 18.88 301 LEU D CA 1
ATOM 10659 C C . LEU D 1 321 ? -31.447 -74.188 -30.843 1.00 19.03 301 LEU D C 1
ATOM 10660 O O . LEU D 1 321 ? -30.657 -73.996 -31.767 1.00 19.76 301 LEU D O 1
ATOM 10665 N N . PRO D 1 322 ? -31.827 -73.195 -30.017 1.00 18.64 302 PRO D N 1
ATOM 10666 C CA . PRO D 1 322 ? -31.320 -71.825 -30.173 1.00 18.67 302 PRO D CA 1
ATOM 10667 C C . PRO D 1 322 ? -29.802 -71.764 -30.028 1.00 18.12 302 PRO D C 1
ATOM 10668 O O . PRO D 1 322 ? -29.242 -72.327 -29.091 1.00 16.52 302 PRO D O 1
ATOM 10672 N N . ARG D 1 323 ? -29.143 -71.074 -30.952 1.00 16.68 303 ARG D N 1
ATOM 10673 C CA . ARG D 1 323 ? -27.692 -70.937 -30.912 1.00 16.21 303 ARG D CA 1
ATOM 10674 C C . ARG D 1 323 ? -27.247 -69.774 -31.795 1.00 15.25 303 ARG D C 1
ATOM 10675 O O . ARG D 1 323 ? -26.740 -69.971 -32.895 1.00 17.96 303 ARG D O 1
ATOM 10683 N N . PRO D 1 324 ? -27.433 -68.535 -31.309 1.00 15.46 304 PRO D N 1
ATOM 10684 C CA . PRO D 1 324 ? -27.056 -67.331 -32.055 1.00 16.70 304 PRO D CA 1
ATOM 10685 C C . PRO D 1 324 ? -25.554 -67.170 -32.251 1.00 16.69 304 PRO D C 1
ATOM 10686 O O . PRO D 1 324 ? -25.106 -66.571 -33.231 1.00 18.54 304 PRO D O 1
ATOM 10690 N N . TYR D 1 325 ? -24.782 -67.712 -31.317 1.00 14.93 305 TYR D N 1
ATOM 10691 C CA . TYR D 1 325 ? -23.331 -67.616 -31.379 1.00 15.01 305 TYR D CA 1
ATOM 10692 C C . TYR D 1 325 ? -22.680 -68.589 -32.348 1.00 15.40 305 TYR D C 1
ATOM 10693 O O . TYR D 1 325 ? -23.232 -69.638 -32.684 1.00 16.28 305 TYR D O 1
ATOM 10702 N N . PHE D 1 326 ? -21.497 -68.199 -32.803 1.00 13.76 306 PHE D N 1
ATOM 10703 C CA . PHE D 1 326 ? -20.684 -68.991 -33.709 1.00 15.22 306 PHE D CA 1
ATOM 10704 C C . PHE D 1 326 ? -20.206 -70.178 -32.870 1.00 14.61 306 PHE D C 1
ATOM 10705 O O . PHE D 1 326 ? -19.672 -69.987 -31.781 1.00 16.49 306 PHE D O 1
ATOM 10713 N N . LEU D 1 327 ? -20.427 -71.395 -33.355 1.00 13.39 307 LEU D N 1
ATOM 10714 C CA . LEU D 1 327 ? -20.000 -72.585 -32.625 1.00 13.57 307 LEU D CA 1
ATOM 10715 C C . LEU D 1 327 ? -18.890 -73.267 -33.412 1.00 13.76 307 LEU D C 1
ATOM 10716 O O . LEU D 1 327 ? -19.121 -73.778 -34.508 1.00 15.06 307 LEU D O 1
ATOM 10721 N N . SER D 1 328 ? -17.682 -73.271 -32.857 1.00 13.30 308 SER D N 1
ATOM 10722 C CA . SER D 1 328 ? -16.557 -73.877 -33.548 1.00 13.01 308 SER D CA 1
ATOM 10723 C C . SER D 1 328 ? -15.615 -74.618 -32.607 1.00 13.70 308 SER D C 1
ATOM 10724 O O . SER D 1 328 ? -16.023 -75.071 -31.535 1.00 12.91 308 SER D O 1
ATOM 10727 N N . PHE D 1 329 ? -14.354 -74.733 -33.005 1.00 14.01 309 PHE D N 1
ATOM 10728 C CA . PHE D 1 329 ? -13.377 -75.468 -32.212 1.00 15.27 309 PHE D CA 1
ATOM 10729 C C . PHE D 1 329 ? -12.139 -74.691 -31.786 1.00 13.79 309 PHE D C 1
ATOM 10730 O O . PHE D 1 329 ? -11.760 -73.705 -32.408 1.00 13.45 309 PHE D O 1
ATOM 10738 N N . SER D 1 330 ? -11.524 -75.167 -30.707 1.00 15.32 310 SER D N 1
ATOM 10739 C CA . SER D 1 330 ? -10.274 -74.631 -30.177 1.00 15.73 310 SER D CA 1
ATOM 10740 C C . SER D 1 330 ? -9.643 -75.905 -29.631 1.00 16.77 310 SER D C 1
ATOM 10741 O O . SER D 1 330 ? -9.637 -76.156 -28.421 1.00 16.74 310 SER D O 1
ATOM 10744 N N . TYR D 1 331 ? -9.145 -76.724 -30.554 1.00 14.96 311 TYR D N 1
ATOM 10745 C CA . TYR D 1 331 ? -8.575 -78.022 -30.223 1.00 14.71 311 TYR D CA 1
ATOM 10746 C C . TYR D 1 331 ? -7.061 -78.101 -30.176 1.00 15.16 311 TYR D C 1
ATOM 10747 O O . TYR D 1 331 ? -6.358 -77.437 -30.943 1.00 15.41 311 TYR D O 1
ATOM 10756 N N . ALA D 1 332 ? -6.578 -78.952 -29.279 1.00 15.94 312 ALA D N 1
ATOM 10757 C CA . ALA D 1 332 ? -5.152 -79.192 -29.116 1.00 16.79 312 ALA D CA 1
ATOM 10758 C C . ALA D 1 332 ? -4.874 -80.606 -29.629 1.00 18.76 312 ALA D C 1
ATOM 10759 O O . ALA D 1 332 ? -4.623 -80.805 -30.814 1.00 17.37 312 ALA D O 1
ATOM 10761 N N . ARG D 1 333 ? -4.951 -81.592 -28.743 1.00 20.65 313 ARG D N 1
ATOM 10762 C CA . ARG D 1 333 ? -4.691 -82.973 -29.142 1.00 23.04 313 ARG D CA 1
ATOM 10763 C C . ARG D 1 333 ? -5.569 -83.437 -30.311 1.00 22.15 313 ARG D C 1
ATOM 10764 O O . ARG D 1 333 ? -5.102 -84.157 -31.193 1.00 21.88 313 ARG D O 1
ATOM 10772 N N . ALA D 1 334 ? -6.833 -83.021 -30.328 1.00 21.88 314 ALA D N 1
ATOM 10773 C CA . ALA D 1 334 ? -7.746 -83.419 -31.399 1.00 22.04 314 ALA D CA 1
ATOM 10774 C C . ALA D 1 334 ? -7.306 -82.941 -32.785 1.00 21.05 314 ALA D C 1
ATOM 10775 O O . ALA D 1 334 ? -7.864 -83.361 -33.793 1.00 23.64 314 ALA D O 1
ATOM 10777 N N . LEU D 1 335 ? -6.312 -82.061 -32.841 1.00 20.69 315 LEU D N 1
ATOM 10778 C CA . LEU D 1 335 ? -5.810 -81.575 -34.125 1.00 20.80 315 LEU D CA 1
ATOM 10779 C C . LEU D 1 335 ? -4.349 -81.956 -34.325 1.00 22.10 315 LEU D C 1
ATOM 10780 O O . LEU D 1 335 ? -3.830 -81.872 -35.439 1.00 22.05 315 LEU D O 1
ATOM 10785 N N . GLN D 1 336 ? -3.701 -82.394 -33.248 1.00 22.46 316 GLN D N 1
ATOM 10786 C CA . GLN D 1 336 ? -2.275 -82.720 -33.275 1.00 24.30 316 GLN D CA 1
ATOM 10787 C C . GLN D 1 336 ? -1.846 -84.184 -33.209 1.00 25.83 316 GLN D C 1
ATOM 10788 O O . GLN D 1 336 ? -0.793 -84.542 -33.738 1.00 24.55 316 GLN D O 1
ATOM 10794 N N . SER D 1 337 ? -2.636 -85.018 -32.542 1.00 26.27 317 SER D N 1
ATOM 10795 C CA . SER D 1 337 ? -2.299 -86.432 -32.373 1.00 26.76 317 SER D CA 1
ATOM 10796 C C . SER D 1 337 ? -1.694 -87.129 -33.588 1.00 25.92 317 SER D C 1
ATOM 10797 O O . SER D 1 337 ? -0.514 -87.482 -33.585 1.00 25.63 317 SER D O 1
ATOM 10800 N N . SER D 1 338 ? -2.500 -87.331 -34.623 1.00 24.75 318 SER D N 1
ATOM 10801 C CA . SER D 1 338 ? -2.032 -88.002 -35.831 1.00 24.94 318 SER D CA 1
ATOM 10802 C C . SER D 1 338 ? -0.837 -87.323 -36.495 1.00 24.50 318 SER D C 1
ATOM 10803 O O . SER D 1 338 ? 0.067 -87.997 -36.998 1.00 23.46 318 SER D O 1
ATOM 10806 N N . ALA D 1 339 ? -0.832 -85.995 -36.501 1.00 22.51 319 ALA D N 1
ATOM 10807 C CA . ALA D 1 339 ? 0.257 -85.239 -37.109 1.00 22.29 319 ALA D CA 1
ATOM 10808 C C . ALA D 1 339 ? 1.586 -85.501 -36.404 1.00 21.82 319 ALA D C 1
ATOM 10809 O O . ALA D 1 339 ? 2.621 -85.670 -37.052 1.00 19.29 319 ALA D O 1
ATOM 10811 N N . LEU D 1 340 ? 1.559 -85.521 -35.076 1.00 21.52 320 LEU D N 1
ATOM 10812 C CA . LEU D 1 340 ? 2.768 -85.763 -34.297 1.00 23.88 320 LEU D CA 1
ATOM 10813 C C . LEU D 1 340 ? 3.296 -87.168 -34.585 1.00 23.12 320 LEU D C 1
ATOM 10814 O O . LEU D 1 340 ? 4.498 -87.376 -34.761 1.00 21.36 320 LEU D O 1
ATOM 10819 N N . LYS D 1 341 ? 2.380 -88.128 -34.647 1.00 23.32 321 LYS D N 1
ATOM 10820 C CA . LYS D 1 341 ? 2.730 -89.516 -34.911 1.00 24.95 321 LYS D CA 1
ATOM 10821 C C . LYS D 1 341 ? 3.377 -89.663 -36.288 1.00 24.47 321 LYS D C 1
ATOM 10822 O O . LYS D 1 341 ? 4.420 -90.303 -36.425 1.00 25.81 321 LYS D O 1
ATOM 10828 N N . ALA D 1 342 ? 2.753 -89.067 -37.301 1.00 23.07 322 ALA D N 1
ATOM 10829 C CA . ALA D 1 342 ? 3.264 -89.125 -38.666 1.00 21.56 322 ALA D CA 1
ATOM 10830 C C . ALA D 1 342 ? 4.604 -88.399 -38.787 1.00 22.42 322 ALA D C 1
ATOM 10831 O O . ALA D 1 342 ? 5.493 -88.836 -39.519 1.00 23.60 322 ALA D O 1
ATOM 10833 N N . TRP D 1 343 ? 4.741 -87.285 -38.072 1.00 20.34 323 TRP D N 1
ATOM 10834 C CA . TRP D 1 343 ? 5.975 -86.508 -38.089 1.00 20.14 323 TRP D CA 1
ATOM 10835 C C . TRP D 1 343 ? 7.110 -87.307 -37.448 1.00 20.91 323 TRP D C 1
ATOM 10836 O O . TRP D 1 343 ? 8.206 -87.409 -38.002 1.00 21.53 323 TRP D O 1
ATOM 10847 N N . GLY D 1 344 ? 6.839 -87.871 -36.276 1.00 21.09 324 GLY D N 1
ATOM 10848 C CA . GLY D 1 344 ? 7.839 -88.666 -35.588 1.00 21.50 324 GLY D CA 1
ATOM 10849 C C . GLY D 1 344 ? 9.034 -87.872 -35.104 1.00 23.19 324 GLY D C 1
ATOM 10850 O O . GLY D 1 344 ? 10.023 -88.450 -34.651 1.00 23.02 324 GLY D O 1
ATOM 10851 N N . GLY D 1 345 ? 8.945 -86.549 -35.197 1.00 22.45 325 GLY D N 1
ATOM 10852 C CA . GLY D 1 345 ? 10.037 -85.700 -34.759 1.00 22.76 325 GLY D CA 1
ATOM 10853 C C . GLY D 1 345 ? 11.188 -85.651 -35.743 1.00 25.08 325 GLY D C 1
ATOM 10854 O O . GLY D 1 345 ? 12.280 -85.194 -35.399 1.00 24.92 325 GLY D O 1
ATOM 10855 N N . LYS D 1 346 ? 10.942 -86.108 -36.970 1.00 25.09 326 LYS D N 1
ATOM 10856 C CA . LYS D 1 346 ? 11.968 -86.136 -38.013 1.00 27.50 326 LYS D CA 1
ATOM 10857 C C . LYS D 1 346 ? 11.633 -85.212 -39.183 1.00 27.26 326 LYS D C 1
ATOM 10858 O O . LYS D 1 346 ? 10.471 -85.058 -39.552 1.00 24.87 326 LYS D O 1
ATOM 10864 N N . GLU D 1 347 ? 12.663 -84.610 -39.770 1.00 28.41 327 GLU D N 1
ATOM 10865 C CA . GLU D 1 347 ? 12.486 -83.714 -40.909 1.00 30.23 327 GLU D CA 1
ATOM 10866 C C . GLU D 1 347 ? 11.808 -84.485 -42.042 1.00 29.13 327 GLU D C 1
ATOM 10867 O O . GLU D 1 347 ? 10.966 -83.949 -42.760 1.00 28.09 327 GLU D O 1
ATOM 10873 N N . SER D 1 348 ? 12.179 -85.753 -42.183 1.00 29.01 328 SER D N 1
ATOM 10874 C CA . SER D 1 348 ? 11.623 -86.617 -43.218 1.00 29.61 328 SER D CA 1
ATOM 10875 C C . SER D 1 348 ? 10.153 -86.937 -42.963 1.00 28.25 328 SER D C 1
ATOM 10876 O O . SER D 1 348 ? 9.472 -87.509 -43.817 1.00 28.08 328 SER D O 1
ATOM 10879 N N . GLY D 1 349 ? 9.665 -86.572 -41.783 1.00 26.36 329 GLY D N 1
ATOM 10880 C CA . GLY D 1 349 ? 8.277 -86.840 -41.457 1.00 24.33 329 GLY D CA 1
ATOM 10881 C C . GLY D 1 349 ? 7.375 -85.625 -41.569 1.00 22.62 329 GLY D C 1
ATOM 10882 O O . GLY D 1 349 ? 6.164 -85.735 -41.387 1.00 22.24 329 GLY D O 1
ATOM 10883 N N . LEU D 1 350 ? 7.956 -84.470 -41.879 1.00 23.09 330 LEU D N 1
ATOM 10884 C CA . LEU D 1 350 ? 7.188 -83.232 -41.995 1.00 23.54 330 LEU D CA 1
ATOM 10885 C C . LEU D 1 350 ? 6.021 -83.309 -42.974 1.00 23.74 330 LEU D C 1
ATOM 10886 O O . LEU D 1 350 ? 4.906 -82.904 -42.648 1.00 21.73 330 LEU D O 1
ATOM 10891 N N . ALA D 1 351 ? 6.273 -83.828 -44.171 1.00 22.13 331 ALA D N 1
ATOM 10892 C CA . ALA D 1 351 ? 5.225 -83.936 -45.181 1.00 21.15 331 ALA D CA 1
ATOM 10893 C C . ALA D 1 351 ? 4.041 -84.757 -44.688 1.00 20.58 331 ALA D C 1
ATOM 10894 O O . ALA D 1 351 ? 2.892 -84.326 -44.791 1.00 20.77 331 ALA D O 1
ATOM 10896 N N . ALA D 1 352 ? 4.319 -85.943 -44.155 1.00 20.69 332 ALA D N 1
ATOM 10897 C CA . ALA D 1 352 ? 3.260 -86.813 -43.654 1.00 20.39 332 ALA D CA 1
ATOM 10898 C C . ALA D 1 352 ? 2.549 -86.159 -42.470 1.00 19.80 332 ALA D C 1
ATOM 10899 O O . ALA D 1 352 ? 1.324 -86.209 -42.362 1.00 18.94 332 ALA D O 1
ATOM 10901 N N . GLY D 1 353 ? 3.332 -85.547 -41.588 1.00 19.90 333 GLY D N 1
ATOM 10902 C CA . GLY D 1 353 ? 2.765 -84.892 -40.426 1.00 19.21 333 GLY D CA 1
ATOM 10903 C C . GLY D 1 353 ? 1.806 -83.791 -40.826 1.00 18.85 333 GLY D C 1
ATOM 10904 O O . GLY D 1 353 ? 0.708 -83.678 -40.277 1.00 18.70 333 GLY D O 1
ATOM 10905 N N . ARG D 1 354 ? 2.215 -82.980 -41.796 1.00 18.96 334 ARG D N 1
ATOM 10906 C CA . ARG D 1 354 ? 1.382 -81.881 -42.257 1.00 19.64 334 ARG D CA 1
ATOM 10907 C C . ARG D 1 354 ? 0.134 -82.340 -42.999 1.00 20.55 334 ARG D C 1
ATOM 10908 O O . ARG D 1 354 ? -0.907 -81.689 -42.921 1.00 20.66 334 ARG D O 1
ATOM 10916 N N . ARG D 1 355 ? 0.221 -83.462 -43.709 1.00 20.85 335 ARG D N 1
ATOM 10917 C CA . ARG D 1 355 ? -0.957 -83.972 -44.400 1.00 21.05 335 ARG D CA 1
ATOM 10918 C C . ARG D 1 355 ? -1.986 -84.391 -43.348 1.00 20.68 335 ARG D C 1
ATOM 10919 O O . ARG D 1 355 ? -3.180 -84.140 -43.497 1.00 21.62 335 ARG D O 1
ATOM 10927 N N . ALA D 1 356 ? -1.513 -85.025 -42.279 1.00 21.07 336 ALA D N 1
ATOM 10928 C CA . ALA D 1 356 ? -2.396 -85.477 -41.205 1.00 21.26 336 ALA D CA 1
ATOM 10929 C C . ALA D 1 356 ? -3.055 -84.286 -40.514 1.00 20.81 336 ALA D C 1
ATOM 10930 O O . ALA D 1 356 ? -4.249 -84.307 -40.218 1.00 20.48 336 ALA D O 1
ATOM 10932 N N . PHE D 1 357 ? -2.269 -83.245 -40.263 1.00 19.99 337 PHE D N 1
ATOM 10933 C CA . PHE D 1 357 ? -2.779 -82.045 -39.613 1.00 20.54 337 PHE D CA 1
ATOM 10934 C C . PHE D 1 357 ? -3.844 -81.352 -40.458 1.00 19.32 337 PHE D C 1
ATOM 10935 O O . PHE D 1 357 ? -4.940 -81.072 -39.978 1.00 17.90 337 PHE D O 1
ATOM 10943 N N . LEU D 1 358 ? -3.521 -81.073 -41.718 1.00 20.24 338 LEU D N 1
ATOM 10944 C CA . LEU D 1 358 ? -4.470 -80.404 -42.601 1.00 20.16 338 LEU D CA 1
ATOM 10945 C C . LEU D 1 358 ? -5.753 -81.209 -42.773 1.00 19.53 338 LEU D C 1
ATOM 10946 O O . LEU D 1 358 ? -6.833 -80.642 -42.929 1.00 20.12 338 LEU D O 1
ATOM 10951 N N . HIS D 1 359 ? -5.640 -82.532 -42.739 1.00 19.15 339 HIS D N 1
ATOM 10952 C CA . HIS D 1 359 ? -6.821 -83.375 -42.871 1.00 19.41 339 HIS D CA 1
ATOM 10953 C C . HIS D 1 359 ? -7.748 -83.182 -41.670 1.00 18.69 339 HIS D C 1
ATOM 10954 O O . HIS D 1 359 ? -8.958 -83.042 -41.830 1.00 17.23 339 HIS D O 1
ATOM 10961 N N . ARG D 1 360 ? -7.179 -83.174 -40.467 1.00 18.57 340 ARG D N 1
ATOM 10962 C CA . ARG D 1 360 ? -7.990 -82.986 -39.269 1.00 18.37 340 ARG D CA 1
ATOM 10963 C C . ARG D 1 360 ? -8.567 -81.575 -39.241 1.00 17.94 340 ARG D C 1
ATOM 10964 O O . ARG D 1 360 ? -9.712 -81.378 -38.842 1.00 17.89 340 ARG D O 1
ATOM 10972 N N . ALA D 1 361 ? -7.776 -80.597 -39.675 1.00 17.53 341 ALA D N 1
ATOM 10973 C CA . ALA D 1 361 ? -8.238 -79.214 -39.702 1.00 17.42 341 ALA D CA 1
ATOM 10974 C C . ALA D 1 361 ? -9.405 -79.095 -40.679 1.00 19.15 341 ALA D C 1
ATOM 10975 O O . ALA D 1 361 ? -10.385 -78.397 -40.413 1.00 17.72 341 ALA D O 1
ATOM 10977 N N . ARG D 1 362 ? -9.302 -79.795 -41.806 1.00 19.87 342 ARG D N 1
ATOM 10978 C CA . ARG D 1 362 ? -10.353 -79.767 -42.815 1.00 19.04 342 ARG D CA 1
ATOM 10979 C C . ARG D 1 362 ? -11.635 -80.406 -42.285 1.00 17.73 342 ARG D C 1
ATOM 10980 O O . ARG D 1 362 ? -12.730 -79.885 -42.496 1.00 17.86 342 ARG D O 1
ATOM 10988 N N . MET D 1 363 ? -11.492 -81.535 -41.600 1.00 18.42 343 MET D N 1
ATOM 10989 C CA . MET D 1 363 ? -12.644 -82.234 -41.042 1.00 19.05 343 MET D CA 1
ATOM 10990 C C . MET D 1 363 ? -13.382 -81.333 -40.055 1.00 19.14 343 MET D C 1
ATOM 10991 O O . MET D 1 363 ? -14.609 -81.264 -40.062 1.00 18.17 343 MET D O 1
ATOM 10996 N N . ASN D 1 364 ? -12.629 -80.637 -39.210 1.00 17.55 344 ASN D N 1
ATOM 10997 C CA . ASN D 1 364 ? -13.243 -79.758 -38.223 1.00 18.05 344 ASN D CA 1
ATOM 10998 C C . ASN D 1 364 ? -13.819 -78.497 -38.856 1.00 17.80 344 ASN D C 1
ATOM 10999 O O . ASN D 1 364 ? -14.774 -77.907 -38.344 1.00 17.34 344 ASN D O 1
ATOM 11004 N N . SER D 1 365 ? -13.242 -78.093 -39.983 1.00 16.17 345 SER D N 1
ATOM 11005 C CA . SER D 1 365 ? -13.734 -76.940 -40.720 1.00 17.23 345 SER D CA 1
ATOM 11006 C C . SER D 1 365 ? -15.118 -77.341 -41.237 1.00 17.36 345 SER D C 1
ATOM 11007 O O . SER D 1 365 ? -16.089 -76.590 -41.123 1.00 16.82 345 SER D O 1
ATOM 11010 N N . MET D 1 366 ? -15.196 -78.546 -41.795 1.00 18.24 346 MET D N 1
ATOM 11011 C CA . MET D 1 366 ? -16.452 -79.070 -42.319 1.00 18.87 346 MET D CA 1
ATOM 11012 C C . MET D 1 366 ? -17.478 -79.231 -41.204 1.00 18.57 346 MET D C 1
ATOM 11013 O O . MET D 1 366 ? -18.667 -78.968 -41.402 1.00 18.35 346 MET D O 1
ATOM 11018 N N . ALA D 1 367 ? -17.012 -79.665 -40.034 1.00 17.34 347 ALA D N 1
ATOM 11019 C CA . ALA D 1 367 ? -17.890 -79.856 -38.886 1.00 16.07 347 ALA D CA 1
ATOM 11020 C C . ALA D 1 367 ? -18.476 -78.516 -38.438 1.00 16.19 347 ALA D C 1
ATOM 11021 O O . ALA D 1 367 ? -19.635 -78.442 -38.039 1.00 16.65 347 ALA D O 1
ATOM 11023 N N . GLN D 1 368 ? -17.670 -77.459 -38.507 1.00 15.43 348 GLN D N 1
ATOM 11024 C CA . GLN D 1 368 ? -18.133 -76.128 -38.117 1.00 16.35 348 GLN D CA 1
ATOM 11025 C C . GLN D 1 368 ? -19.304 -75.738 -39.017 1.00 16.64 348 GLN D C 1
ATOM 11026 O O . GLN D 1 368 ? -20.260 -75.103 -38.575 1.00 16.19 348 GLN D O 1
ATOM 11032 N N . LEU D 1 369 ? -19.216 -76.131 -40.284 1.00 17.59 349 LEU D N 1
ATOM 11033 C CA . LEU D 1 369 ? -20.255 -75.829 -41.265 1.00 18.97 349 LEU D CA 1
ATOM 11034 C C . LEU D 1 369 ? -21.399 -76.842 -41.212 1.00 20.76 349 LEU D C 1
ATOM 11035 O O . LEU D 1 369 ? -22.392 -76.711 -41.934 1.00 20.48 349 LEU D O 1
ATOM 11040 N N . GLY D 1 370 ? -21.249 -77.851 -40.360 1.00 21.14 350 GLY D N 1
ATOM 11041 C CA . GLY D 1 370 ? -22.270 -78.874 -40.230 1.00 21.13 350 GLY D CA 1
ATOM 11042 C C . GLY D 1 370 ? -22.287 -79.811 -41.424 1.00 23.86 350 GLY D C 1
ATOM 11043 O O . GLY D 1 370 ? -23.294 -80.475 -41.680 1.00 21.65 350 GLY D O 1
ATOM 11044 N N . LYS D 1 371 ? -21.169 -79.877 -42.144 1.00 23.06 351 LYS D N 1
ATOM 11045 C CA . LYS D 1 371 ? -21.069 -80.730 -43.327 1.00 24.98 351 LYS D CA 1
ATOM 11046 C C . LYS D 1 371 ? -20.030 -81.842 -43.227 1.00 25.17 351 LYS D C 1
ATOM 11047 O O . LYS D 1 371 ? -19.618 -82.412 -44.240 1.00 25.93 351 LYS D O 1
ATOM 11053 N N . TYR D 1 372 ? -19.609 -82.153 -42.008 1.00 23.10 352 TYR D N 1
ATOM 11054 C CA . TYR D 1 372 ? -18.627 -83.206 -41.792 1.00 23.35 352 TYR D CA 1
ATOM 11055 C C . TYR D 1 372 ? -19.207 -84.562 -42.193 1.00 24.95 352 TYR D C 1
ATOM 11056 O O . TYR D 1 372 ? -20.361 -84.868 -41.890 1.00 23.93 352 TYR D O 1
ATOM 11065 N N . LYS D 1 373 ? -18.402 -85.360 -42.889 1.00 27.68 353 LYS D N 1
ATOM 11066 C CA . LYS D 1 373 ? -18.809 -86.694 -43.326 1.00 30.12 353 LYS D CA 1
ATOM 11067 C C . LYS D 1 373 ? -17.894 -87.723 -42.679 1.00 29.99 353 LYS D C 1
ATOM 11068 O O . LYS D 1 373 ? -16.703 -87.787 -42.986 1.00 29.74 353 LYS D O 1
ATOM 11074 N N . ARG D 1 374 ? -18.456 -88.528 -41.785 1.00 30.98 354 ARG D N 1
ATOM 11075 C CA . ARG D 1 374 ? -17.689 -89.544 -41.081 1.00 33.75 354 ARG D CA 1
ATOM 11076 C C . ARG D 1 374 ? -16.896 -90.443 -42.028 1.00 34.48 354 ARG D C 1
ATOM 11077 O O . ARG D 1 374 ? -15.795 -90.887 -41.696 1.00 34.79 354 ARG D O 1
ATOM 11085 N N . SER D 1 375 ? -17.452 -90.702 -43.207 1.00 36.44 355 SER D N 1
ATOM 11086 C CA . SER D 1 375 ? -16.792 -91.556 -44.191 1.00 37.64 355 SER D CA 1
ATOM 11087 C C . SER D 1 375 ? -15.445 -90.991 -44.639 1.00 39.23 355 SER D C 1
ATOM 11088 O O . SER D 1 375 ? -14.627 -91.707 -45.216 1.00 39.67 355 SER D O 1
ATOM 11091 N N . ASP D 1 376 ? -15.217 -89.708 -44.371 1.00 39.67 356 ASP D N 1
ATOM 11092 C CA . ASP D 1 376 ? -13.961 -89.067 -44.745 1.00 40.04 356 ASP D CA 1
ATOM 11093 C C . ASP D 1 376 ? -12.827 -89.466 -43.806 1.00 39.66 356 ASP D C 1
ATOM 11094 O O . ASP D 1 376 ? -11.653 -89.320 -44.144 1.00 40.05 356 ASP D O 1
ATOM 11099 N N . ASP D 1 377 ? -13.180 -89.971 -42.628 1.00 39.21 357 ASP D N 1
ATOM 11100 C CA . ASP D 1 377 ? -12.180 -90.397 -41.657 1.00 40.51 357 ASP D CA 1
ATOM 11101 C C . ASP D 1 377 ? -11.953 -91.905 -41.672 1.00 43.22 357 ASP D C 1
ATOM 11102 O O . ASP D 1 377 ? -11.165 -92.426 -40.883 1.00 43.73 357 ASP D O 1
ATOM 11107 N N . ASP D 1 378 ? -12.643 -92.603 -42.569 1.00 46.27 358 ASP D N 1
ATOM 11108 C CA . ASP D 1 378 ? -12.492 -94.051 -42.683 1.00 49.33 358 ASP D CA 1
ATOM 11109 C C . ASP D 1 378 ? -11.136 -94.396 -43.292 1.00 50.56 358 ASP D C 1
ATOM 11110 O O . ASP D 1 378 ? -10.406 -93.455 -43.672 1.00 51.55 358 ASP D O 1
#

Solvent-accessible surface area: 49349 Å² total; per-residue (Å²): 184,66,126,38,53,0,10,40,21,4,4,20,9,19,42,52,9,89,14,126,65,49,90,66,2,70,47,4,8,160,117,0,27,43,101,5,51,0,0,0,2,1,14,26,52,74,51,23,0,87,151,59,0,132,107,24,66,19,64,44,59,102,82,46,17,56,65,2,4,10,0,2,0,23,2,123,30,0,59,114,28,1,5,0,0,0,0,22,80,33,0,3,53,13,120,6,97,85,44,56,36,0,0,90,9,0,80,73,84,62,2,9,3,0,0,42,4,14,124,30,62,32,89,0,57,20,29,4,152,30,10,57,17,6,34,0,40,33,31,2,51,171,62,0,32,41,24,36,168,107,21,0,61,0,0,13,0,72,0,3,3,76,11,36,46,18,2,5,2,30,10,2,3,78,31,0,0,38,10,0,0,4,0,0,0,8,0,0,46,4,1,0,0,0,0,2,5,0,16,4,26,35,76,22,158,21,56,18,75,20,4,7,32,0,0,18,19,0,0,44,27,0,14,19,0,5,20,62,13,7,5,0,6,30,0,2,1,4,10,0,7,8,0,12,11,3,58,92,18,79,123,112,9,60,48,145,73,0,4,85,41,0,0,22,0,0,0,18,3,2,2,0,10,5,29,0,0,0,0,14,9,43,53,25,60,29,22,42,0,0,44,6,0,25,13,0,21,88,10,135,42,41,77,48,8,30,2,0,0,2,0,32,179,2,0,7,27,35,0,18,140,44,6,18,10,122,152,109,10,44,81,54,0,54,19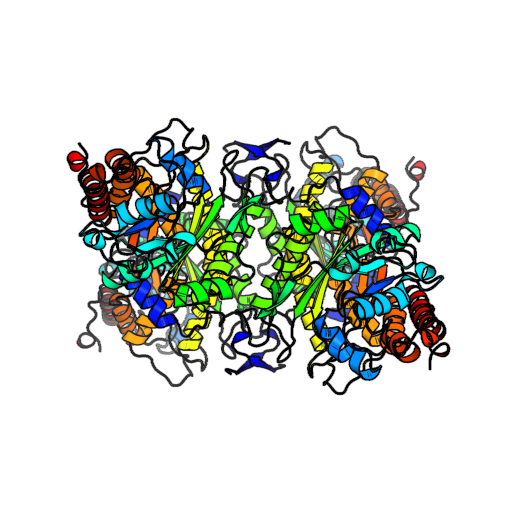8,23,0,49,47,5,0,104,0,0,9,47,0,15,86,16,137,19,124,114,102,66,12,122,170,52,130,37,54,0,11,42,34,4,4,19,8,20,46,50,9,127,13,136,69,53,92,65,1,70,48,6,8,159,118,0,27,43,99,5,54,0,0,0,2,1,12,23,50,72,50,42,0,83,170,59,0,121,99,32,69,20,65,43,56,114,84,46,17,58,67,3,3,10,0,2,0,26,0,150,25,0,38,114,40,1,6,0,0,0,0,24,81,34,0,2,51,17,121,6,99,92,41,69,37,0,0,88,24,0,81,76,70,60,1,10,4,0,0,46,3,17,123,31,63,32,90,1,57,20,24,4,114,48,10,57,22,2,32,1,40,40,30,3,54,170,60,0,40,44,20,39,177,109,20,0,60,0,0,11,0,71,0,3,4,64,10,35,46,18,3,5,2,35,9,3,3,74,29,0,0,41,9,0,0,2,0,0,0,4,0,0,55,4,2,0,0,0,0,1,5,0,18,3,24,34,66,22,165,20,53,15,75,20,4,11,58,0,0,33,19,0,0,45,24,0,15,19,0,6,19,62,15,6,6,0,6,31,0,2,1,5,9,0,7,7,0,10,12,2,56,97,22,78,134,113,8,50,48,140,70,0,5,85,42,0,0,23,0,0,0,19,3,3,2,0,10,4,29,0,0,0,0,15,10,45,62,23,56,30,24,43,0,0,34,6,0,25,16,0,20,87,10,137,41,40,75,47,7,30,3,0,0,2,0,31,184,1,1,6,42,44,0,21,171,42,7,22,15,140,140,103,8,34,67,31,0,51,158,24,0,46,66,13,0,113,6,0,8,46,0,15,76,16,116,19,133,115,99,68,20,137,183,62,125,41,50,0,31,38,33,4,3,21,10,20,47,50,10,128,12,127,66,51,88,63,2,71,47,8,8,160,124,0,25,48,98,5,48,0,0,0,2,3,11,16,45,92,44,37,0,69,158,27,1,132,102,33,73,19,63,46,58,86,72,46,18,54,68,2,4,12,1,3,0,29,2,126,31,1,19,121,26,0,4,0,0,0,0,30,79,40,0,4,52,13,110,6,98,77,40,56,31,0,1,88,16,1,82,70,83,57,3,12,3,0,0,41,4,19,120,31,67,33,92,1,56,19,30,4,122,44,9,52,18,4,34,0,44,37,30,2,53,173,55,0,38,40,20,37,176,103,21,0,63,0,0,13,0,73,0,3,3,73,8,33,44,18,2,5,2,31,8,2,2,79,29,0,0,39,8,0,0,2,0,0,0,4,0,0,47,4,2,0,0,0,0,1,4,0,14,3,24,34,71,23,166,21,53,14,78,20,4,11,56,0,0,34,18,0,0,41,26,0,15,21,0,5,18,61,13,6,6,0,6,29,0,1,1,4,9,0,8,7,0,10,14,4,57,101,24,82,130,128,10,60,48,144,64,0,4,85,41,0,0,23,0,0,0,19,4,2,2,0,14,4,30,0,0,0,0,13,8,39,49,25,59,28,36,60,0,0,36,15,0,26,13,0,21,88,11,137,41,42,73,47,7,30,2,0,0,1,0,24,137,1,0,2,53,45,1,12,168,41,8,20,15,138,140,102,9,37,69,30,0,57,162,22,0,48,67,13,0,101,3,0,9,45,0,14,90,11,138,11,130,120,89,60,19,156,214,56,129,40,52,0,13,67,26,4,3,20,4,30,41,49,11,146,14,132,66,56,94,61,1,65,53,9,10,160,93,0,28,44,100,4,54,0,0,0,3,4,9,15,51,88,47,38,0,71,161,29,1,130,101,35,74,21,65,46,58,84,74,45,19,52,56,4,4,10,1,4,0,25,1,165,24,2,57,119,36,1,6,0,0,0,0,31,80,41,0,4,56,13,116,6,97,83,45,51,31,0,0,92,17,0,80,67,88,42,1,6,4,0,0,44,4,16,122,30,64,32,92,1,45,17,29,4,105,46,8,58,16,6,31,2,41,36,29,2,53,171,57,0,38,44,22,39,173,115,22,0,58,0,0,10,0,73,0,3,3,75,10,33,44,18,3,5,2,32,9,3,3,75,33,0,0,42,9,0,0,3,0,0,0,8,0,0,48,4,1,0,0,0,0,2,5,0,14,3,23,36,67,22,168,20,51,15,77,20,4,12,60,0,0,34,19,0,0,43,26,0,14,19,0,5,18,62,13,6,6,0,7,34,0,2,1,4,9,0,7,7,0,10,15,5,56,104,20,78,125,131,13,55,35,118,69,0,4,87,40,0,0,23,0,0,0,18,4,3,2,1,12,5,27,0,0,0,0,14,8,35,55,25,56,30,41,66,0,0,43,17,0,25,12,0,21,88,9,136,40,42,74,47,8,31,2,0,0,1,0,23,136,2,0,3,44,42,1,12,167,42,7,21,12,136,145,111,8,30,62,33,0,53,160,22,0,46,69,13,0,106,4,0,5,47,0,15,75,15,145,19,136,108,78,64,30,140

Foldseek 3Di:
DDDDDDDPCVDQVPQAFDAPLVVVLLVLLCLQLDALAHEEELADDLVVVCVVLVVLPDHRDLVLSLVLVLLALVLPPLVNHYQEYAYHPSQLQPPHPVGQRSLVSCVVVNHAYEYEQWDDWDFLVDWDPPATATHGPVCRLVVLLVSVVSRHQAYEYAHEFEQDPLEGGVSRLQRNLLVQLSNCSSNVNNRHQYAREYEHDLADQFFLVSLLVHLLSSLQNSLVNNVSNNHDQSRYEYAYEQRGHHLNNPDGDALLVSLVSRLVSCVSRPDLSNAAYAYEQPNHALLRVLSNLLNNLVDPDDDNHQYAHHYYCSQQVQLCVQLSSDPVSSVVSSVSNSLSSSQRSCSSVSNHDCVSDD/DDDDDDDPCVDQVPQAFDAPLVVVLLVLLCLQLDALAHEAELADDLVVVCVVLVVLPDHRDLVLSQVLVLLALVQPPLVNHYQEYAYHPSQLQPAHPVGQRSLVVCVVVNHAYEYEQWDDWDCLVDWDPPAIATHGPVCRLVVLLVSVVSRHQAYEYAHEFEQDPLEGGVSRLQRNLLVQLSNCSSNVNSRHQYAREYEHDLADQFFLVSLLVHLLSSLQNSLVNNVSNNGDQSRYEYEYEQRGHHLNNPDGDALLVSLCSRLVSCVSRPDLSNAAYAYEQPSHALLSVLSNLLNNLVDPDDDNHQYAHHYYCSQQVQLCVQQSSDPVSSVVSSVSNSLSSSQRSCSSVSNHDCVSDD/DDDDDDDPCVDQVPQAFDAPLVVVLLVLLVLQQDALAHEEELADDLVVVCVLQPVLVDDSDLVLSQVLVLLALVLPPLVSHYQEYEYHPSQLQPDHPVGHRSLRSQVVVRHAYEYEQWDDWDALVDWDPPATATHGPVCRLVVLLVSVVSRHQAYEYAHEFEQDPLEGDVSRLQRNLLVQLSNCSSNVNSRHAYAREYEHDLADQAFLVSLLVHLLSSLQNNLVNNVSNNGDQSRYEYAYAQRGHHLNNPDDDQLLRSLVSRLVSCVSHPDLSNAAYAYEQPPHALLSLLSNLLNNLVDPDDDNHQYAHHYYCSLQVQLSVQLSSDPVSSVVSSVSNSLSSSSRSCSSVSNHDSVSVD/DDDDDDDPCVDQVPQAFDAPLVVVLLVLLVLQLDALAHEEELADDLVRVCVLQPVLVDDSDLVLSQVLVLLALVLPPLVNHYQEYEYHPSQLQPPHPVRHRSLRSQVVVNHAYEYAQWDDWDCLVDWDPPATATHGPVCRLVVLLVSVVSRHQAYEYAHEFEQDPLEGGVSRLQRNLLVQLSNCSSNVNSRHQYAREYEHDLADQAFLVSLLVHLLSSLQNSLVNNVSNNHDQSRYEYAYAQRGHHLNNPDHDQLLRSLCSRLVSCVSRPDLSNAAYAYEQPSHALLSLLSNLLSNLVDPDDDNHQYAHHYYCSQQVQLCVQLSSDPVSSVVSSVSNSLSSSQRSCSSVSNHDSVSVD